Protein 8GXT (pdb70)

Sequence (61 aa):
DVLSGKYKGPCYFGIIPCFVRGCKPKLFDAHRKLCIKLCKQEGFKSGHCSNFFKFQCWCTRDVLSGKYKGPCYFGIIPCFVRGCKPKLFDAHRKLCIKLCKQEGFKSGHCSNFFKFQCWCTRDVLSGKYKGPCYFGIIPCFVRGCKPKLFDAHRKLCIKLCKQEGFKSGHCSNFFKFQCWCTRDVLSGKYKGPCYFGIIPCFVRGCKPKLFDAHRKLCIKLCKQEGFKSGHCSNFFKFQCWCTRDVLSGKYKGPCYFGIIPCFVRGCKPKLFDAHRKLCIKLCKQEGFKSGHCSNFFKFQCWCTRDVLSGKYKGPCYFGIIPCFVRGCKPKLFDAHRKLCIKLCKQEGFKSGHCSNFFKFQCWCTRDVLSGKYKGPCYFGIIPCFVRGCKPKLFDAHRKLCIKLCKQEGFKSGHCSNFFKFQCWCTRDVLSGKYKGPCYFGIIPCFVRGCKPKLFDAHRKLCIKLCKQEGFKSGHCSNFFKFQCWCTRDVLSGKYKGPCYFGIIPCFVRGCKPKLFDAHRKLCIKLCKQEGFKSGHCSNFFKFQCWCTRDVLSGKYKGPCYFGIIPCFVRGCKPKLFDAHRKLCIKLCKQEGFKSGHCSNFFKFQCWCTRDVLSGKYKGPCYFGIIPCFVRGCKPKLFDAHRKLCIKLCKQEGFKSGHCSNFFKFQCWCTRDVLSGKYKGPCYFGIIPCFVRGCKPKLFDAHRKLCIKLCKQEGFKSGHCSNFFKFQCWCTRDVLSGKYKGPCYFGIIPCFVRGCKPKLFDAHRKLCIKLCKQEGFKSGHCSNFFKFQCWCTRDVLSGKYKGPCYFGIIPCFVRGCKPKLFDAHRKLCIKLCKQEGFKSGHCSNFFKFQCWCTRDVLSGKYKGPCYFGIIPCFVRGCKPKLFDAHRKLCIKLCKQEGFKSGHCSNFFKFQCWCTRDVLSGKYKGPCYFGIIPCFVRGCKPKLFDAHRKLCIKLCKQEGFKSGHCSNFFKFQCWCTRDVLSGKYKGPCYFGIIPCFVRGCKPKLFDAHRKLCIKLCKQEGFKSGHCSNFFKFQCWCTRDVLSGKYKGPCYFGIIPCFVRGCKPKLFDAHRKLCIKLCKQEGFKSGHCSNFFKFQCWCTRDVLSGKYKGPCYFGIIPCFVRGCKPKLFDAHRKLCIKLCKQEGFKSGHCSNFFKFQCWCTRDVLSGKYKGPCYFGIIPCFVRGCKPKLFDAHRKLCIKLCKQEGFKSGHCSNFFKFQCWCTR

Solvent-accessible surface area: 4799 Å² total; per-residue (Å²): 118,84,103,9,17,143,180,31,28,99,21,160,162,0,95,50,115,81,128,40,209,25,28,187,100,128,104,22,112,50,6,146,99,19,2,42,75,41,0,81,136,103,43,23,164,64,11,71,37,72,31,170,161,175,36,55,0,51,0,47,203

Organism: Meloidogyne hapla (NCBI:txid6305)

Foldseek 3Di:
DDFAAPDDAAWDQFADCDDDPCNVVGGPGTCQVVRQVRRVPPPFHGWAADDPPPHRIDTHD

Radius of gyration: 11.2 Å; Cα contacts (8 Å, |Δi|>4): 125; chains: 1; bounding box: 28×25×21 Å

InterPro domains:
  IPR003614 Knottins-like [PF00304] (72-100)
  IPR003614 Knottins-like [cd00107] (71-99)
  IPR036574 Knottin, scorpion toxin-like superfamily [G3DSA:3.30.30.10] (70-100)
  IPR036574 Knottin, scorpion toxin-like superfamily [SSF57095] (73-99)

Nearest PDB structures (foldseek):
  8gxt-assembly1_A  TM=9.490E-01  e=3.221E-11  Meloidogyne hapla
  1i2u-assembly1_A  TM=6.482E-01  e=1.995E-01  Heliothis virescens
  1p00-assembly1_A  TM=5.958E-01  e=2.135E-01  Archaeoprepona demophon
  2asc-assembly1_A  TM=6.397E-01  e=4.823E-01  Leiurus quinquestriatus
  2atb-assembly2_B  TM=6.360E-01  e=7.758E-01  Leiurus quinquestriatus

Secondary structure (DSSP, 8-state):
-BS-SS-----SS---SSSSS-SSS-S-SSHHHHHHHHHHTTS--EEE----SSS--EEE-

Structure (mmCIF, N/CA/C/O backbone):
data_8GXT
#
_entry.id   8GXT
#
loop_
_atom_site.group_PDB
_atom_site.id
_atom_site.type_symbol
_atom_site.label_atom_id
_atom_site.label_alt_id
_atom_site.label_comp_id
_atom_site.label_asym_id
_atom_site.label_entity_id
_atom_site.label_seq_id
_atom_site.pdbx_PDB_ins_code
_atom_site.Cartn_x
_atom_site.Cartn_y
_atom_site.Cartn_z
_atom_site.occupancy
_atom_site.B_iso_or_equiv
_atom_site.auth_seq_id
_atom_site.auth_comp_id
_atom_site.auth_asym_id
_atom_site.auth_atom_id
_atom_site.pdbx_PDB_model_num
ATOM 1 N N . ASP A 1 1 ? 63.772 5.284 -4.014 1.00 0.00 1 ASP A N 1
ATOM 2 C CA . ASP A 1 1 ? 62.249 5.333 -3.788 1.00 0.00 1 ASP A CA 1
ATOM 3 C C . ASP A 1 1 ? 61.471 5.424 -5.165 1.00 0.00 1 ASP A C 1
ATOM 4 O O . ASP A 1 1 ? 61.794 6.287 -5.990 1.00 0.00 1 ASP A O 1
ATOM 15 N N . VAL A 1 2 ? 60.466 4.491 -5.418 1.00 0.00 2 VAL A N 1
ATOM 16 C CA . VAL A 1 2 ? 59.654 4.448 -6.767 1.00 0.00 2 VAL A CA 1
ATOM 17 C C . VAL A 1 2 ? 58.100 4.184 -6.538 1.00 0.00 2 VAL A C 1
ATOM 18 O O . VAL A 1 2 ? 57.654 3.929 -5.390 1.00 0.00 2 VAL A O 1
ATOM 31 N N . LEU A 1 3 ? 57.267 4.264 -7.671 1.00 0.00 3 LEU A N 1
ATOM 32 C CA . LEU A 1 3 ? 55.705 4.038 -7.605 1.00 0.00 3 LEU A CA 1
ATOM 33 C C . LEU A 1 3 ? 55.379 2.492 -7.325 1.00 0.00 3 LEU A C 1
ATOM 34 O O . LEU A 1 3 ? 55.149 1.698 -8.259 1.00 0.00 3 LEU A O 1
ATOM 50 N N . SER A 1 4 ? 55.407 2.056 -5.977 1.00 0.00 4 SER A N 1
ATOM 51 C CA . SER A 1 4 ? 55.138 0.569 -5.492 1.00 0.00 4 SER A CA 1
ATOM 52 C C . SER A 1 4 ? 55.955 -0.546 -6.321 1.00 0.00 4 SER A C 1
ATOM 53 O O . SER A 1 4 ? 56.826 -0.194 -7.133 1.00 0.00 4 SER A O 1
ATOM 61 N N . GLY A 1 5 ? 55.664 -1.892 -6.095 1.00 0.00 5 GLY A N 1
ATOM 62 C CA . GLY A 1 5 ? 56.363 -3.037 -6.853 1.00 0.00 5 GLY A CA 1
ATOM 63 C C . GLY A 1 5 ? 55.538 -3.421 -8.119 1.00 0.00 5 GLY A C 1
ATOM 64 O O . GLY A 1 5 ? 56.125 -3.610 -9.190 1.00 0.00 5 GLY A O 1
ATOM 68 N N . LYS A 1 6 ? 54.152 -3.545 -7.994 1.00 0.00 6 LYS A N 1
ATOM 69 C CA . LYS A 1 6 ? 53.229 -3.945 -9.175 1.00 0.00 6 LYS A CA 1
ATOM 70 C C . LYS A 1 6 ? 52.156 -2.803 -9.396 1.00 0.00 6 LYS A C 1
ATOM 71 O O . LYS A 1 6 ? 52.256 -2.077 -10.390 1.00 0.00 6 LYS A O 1
ATOM 90 N N . TYR A 1 7 ? 51.161 -2.586 -8.416 1.00 0.00 7 TYR A N 1
ATOM 91 C CA . TYR A 1 7 ? 50.111 -1.405 -8.507 1.00 0.00 7 TYR A CA 1
ATOM 92 C C . TYR A 1 7 ? 49.426 -1.111 -7.091 1.00 0.00 7 TYR A C 1
ATOM 93 O O . TYR A 1 7 ? 49.502 -1.939 -6.173 1.00 0.00 7 TYR A O 1
ATOM 111 N N . LYS A 1 8 ? 48.806 0.122 -6.929 1.00 0.00 8 LYS A N 1
ATOM 112 C CA . LYS A 1 8 ? 48.155 0.592 -5.573 1.00 0.00 8 LYS A CA 1
ATOM 113 C C . LYS A 1 8 ? 46.859 1.496 -5.804 1.00 0.00 8 LYS A C 1
ATOM 114 O O . LYS A 1 8 ? 46.380 1.611 -6.947 1.00 0.00 8 LYS A O 1
ATOM 133 N N . GLY A 1 9 ? 46.256 2.103 -4.683 1.00 0.00 9 GLY A N 1
ATOM 134 C CA . GLY A 1 9 ? 44.954 2.960 -4.787 1.00 0.00 9 GLY A CA 1
ATOM 135 C C . GLY A 1 9 ? 45.007 4.247 -3.852 1.00 0.00 9 GLY A C 1
ATOM 136 O O . GLY A 1 9 ? 46.103 4.641 -3.434 1.00 0.00 9 GLY A O 1
ATOM 140 N N . PRO A 1 10 ? 43.752 4.892 -3.559 1.00 0.00 10 PRO A N 1
ATOM 141 C CA . PRO A 1 10 ? 43.720 6.173 -2.669 1.00 0.00 10 PRO A CA 1
ATOM 142 C C . PRO A 1 10 ? 44.050 5.859 -1.133 1.00 0.00 10 PRO A C 1
ATOM 143 O O . PRO A 1 10 ? 44.006 4.690 -0.714 1.00 0.00 10 PRO A O 1
ATOM 154 N N . CYS A 1 11 ? 44.423 6.937 -0.306 1.00 0.00 11 CYS A N 1
ATOM 155 C CA . CYS A 1 11 ? 44.821 6.722 1.214 1.00 0.00 11 CYS A CA 1
ATOM 156 C C . CYS A 1 11 ? 43.543 6.400 2.099 1.00 0.00 11 CYS A C 1
ATOM 157 O O . CYS A 1 11 ? 43.439 5.297 2.629 1.00 0.00 11 CYS A O 1
ATOM 164 N N . TYR A 1 12 ? 42.534 7.389 2.233 1.00 0.00 12 TYR A N 1
ATOM 165 C CA . TYR A 1 12 ? 41.195 7.206 3.073 1.00 0.00 12 TYR A CA 1
ATOM 166 C C . TYR A 1 12 ? 41.508 6.643 4.582 1.00 0.00 12 TYR A C 1
ATOM 167 O O . TYR A 1 12 ? 42.469 7.122 5.195 1.00 0.00 12 TYR A O 1
ATOM 185 N N . PHE A 1 13 ? 40.723 5.635 5.143 1.00 0.00 13 PHE A N 1
ATOM 186 C CA . PHE A 1 13 ? 40.970 5.022 6.563 1.00 0.00 13 PHE A CA 1
ATOM 187 C C . PHE A 1 13 ? 40.495 3.461 6.604 1.00 0.00 13 PHE A C 1
ATOM 188 O O . PHE A 1 13 ? 40.038 2.963 7.655 1.00 0.00 13 PHE A O 1
ATOM 205 N N . GLY A 1 14 ? 40.617 2.700 5.428 1.00 0.00 14 GLY A N 1
ATOM 206 C CA . GLY A 1 14 ? 40.194 1.224 5.321 1.00 0.00 14 GLY A CA 1
ATOM 207 C C . GLY A 1 14 ? 38.892 1.111 4.453 1.00 0.00 14 GLY A C 1
ATOM 208 O O . GLY A 1 14 ? 37.930 1.835 4.711 1.00 0.00 14 GLY A O 1
ATOM 212 N N . ILE A 1 15 ? 38.865 0.160 3.427 1.00 0.00 15 ILE A N 1
ATOM 213 C CA . ILE A 1 15 ? 37.615 -0.063 2.481 1.00 0.00 15 ILE A CA 1
ATOM 214 C C . ILE A 1 15 ? 37.585 -1.527 1.810 1.00 0.00 15 ILE A C 1
ATOM 215 O O . ILE A 1 15 ? 36.501 -1.998 1.457 1.00 0.00 15 ILE A O 1
ATOM 231 N N . ILE A 1 16 ? 38.791 -2.188 1.549 1.00 0.00 16 ILE A N 1
ATOM 232 C CA . ILE A 1 16 ? 38.878 -3.589 0.772 1.00 0.00 16 ILE A CA 1
ATOM 233 C C . ILE A 1 16 ? 38.038 -4.770 1.478 1.00 0.00 16 ILE A C 1
ATOM 234 O O . ILE A 1 16 ? 37.980 -4.790 2.715 1.00 0.00 16 ILE A O 1
ATOM 250 N N . PRO A 1 17 ? 37.489 -5.791 0.619 1.00 0.00 17 PRO A N 1
ATOM 251 C CA . PRO A 1 17 ? 36.797 -7.008 1.230 1.00 0.00 17 PRO A CA 1
ATOM 252 C C . PRO A 1 17 ? 37.815 -8.249 1.240 1.00 0.00 17 PRO A C 1
ATOM 253 O O . PRO A 1 17 ? 38.051 -8.887 0.204 1.00 0.00 17 PRO A O 1
ATOM 264 N N . CYS A 1 18 ? 38.443 -8.563 2.459 1.00 0.00 18 CYS A N 1
ATOM 265 C CA . CYS A 1 18 ? 39.491 -9.732 2.680 1.00 0.00 18 CYS A CA 1
ATOM 266 C C . CYS A 1 18 ? 40.788 -9.601 1.759 1.00 0.00 18 CYS A C 1
ATOM 267 O O . CYS A 1 18 ? 40.682 -9.652 0.532 1.00 0.00 18 CYS A O 1
ATOM 274 N N . PHE A 1 19 ? 42.035 -9.509 2.399 1.00 0.00 19 PHE A N 1
ATOM 275 C CA . PHE A 1 19 ? 43.405 -9.456 1.592 1.00 0.00 19 PHE A CA 1
ATOM 276 C C . PHE A 1 19 ? 44.631 -9.824 2.526 1.00 0.00 19 PHE A C 1
ATOM 277 O O . PHE A 1 19 ? 45.509 -10.585 2.111 1.00 0.00 19 PHE A O 1
ATOM 294 N N . VAL A 1 20 ? 44.672 -9.259 3.796 1.00 0.00 20 VAL A N 1
ATOM 295 C CA . VAL A 1 20 ? 45.829 -9.524 4.834 1.00 0.00 20 VAL A CA 1
ATOM 296 C C . VAL A 1 20 ? 45.188 -9.905 6.272 1.00 0.00 20 VAL A C 1
ATOM 297 O O . VAL A 1 20 ? 44.068 -10.439 6.312 1.00 0.00 20 VAL A O 1
ATOM 310 N N . ARG A 1 21 ? 45.912 -9.655 7.458 1.00 0.00 21 ARG A N 1
ATOM 311 C CA . ARG A 1 21 ? 45.350 -10.022 8.918 1.00 0.00 21 ARG A CA 1
ATOM 312 C C . ARG A 1 21 ? 43.923 -9.350 9.205 1.00 0.00 21 ARG A C 1
ATOM 313 O O . ARG A 1 21 ? 43.121 -9.936 9.943 1.00 0.00 21 ARG A O 1
ATOM 334 N N . GLY A 1 22 ? 43.621 -8.125 8.600 1.00 0.00 22 GLY A N 1
ATOM 335 C CA . GLY A 1 22 ? 42.283 -7.391 8.805 1.00 0.00 22 GLY A CA 1
ATOM 336 C C . GLY A 1 22 ? 41.210 -7.838 7.747 1.00 0.00 22 GLY A C 1
ATOM 337 O O . GLY A 1 22 ? 40.550 -6.972 7.161 1.00 0.00 22 GLY A O 1
ATOM 341 N N . CYS A 1 23 ? 40.971 -9.205 7.567 1.00 0.00 23 CYS A N 1
ATOM 342 C CA . CYS A 1 23 ? 39.840 -9.747 6.615 1.00 0.00 23 CYS A CA 1
ATOM 343 C C . CYS A 1 23 ? 38.503 -9.836 7.467 1.00 0.00 23 CYS A C 1
ATOM 344 O O . CYS A 1 23 ? 37.486 -9.255 7.075 1.00 0.00 23 CYS A O 1
ATOM 351 N N . LYS A 1 24 ? 38.528 -10.601 8.635 1.00 0.00 24 LYS A N 1
ATOM 352 C CA . LYS A 1 24 ? 37.253 -10.797 9.565 1.00 0.00 24 LYS A CA 1
ATOM 353 C C . LYS A 1 24 ? 36.756 -9.414 10.200 1.00 0.00 24 LYS A C 1
ATOM 354 O O . LYS A 1 24 ? 35.554 -9.129 10.096 1.00 0.00 24 LYS A O 1
ATOM 373 N N . PRO A 1 25 ? 37.730 -8.572 10.821 1.00 0.00 25 PRO A N 1
ATOM 374 C CA . PRO A 1 25 ? 37.286 -7.201 11.410 1.00 0.00 25 PRO A CA 1
ATOM 375 C C . PRO A 1 25 ? 36.905 -6.117 10.279 1.00 0.00 25 PRO A C 1
ATOM 376 O O . PRO A 1 25 ? 36.224 -5.144 10.587 1.00 0.00 25 PRO A O 1
ATOM 387 N N . LYS A 1 26 ? 37.373 -6.302 8.950 1.00 0.00 26 LYS A N 1
ATOM 388 C CA . LYS A 1 26 ? 37.094 -5.314 7.729 1.00 0.00 26 LYS A CA 1
ATOM 389 C C . LYS A 1 26 ? 37.692 -3.870 7.976 1.00 0.00 26 LYS A C 1
ATOM 390 O O . LYS A 1 26 ? 37.893 -3.464 9.118 1.00 0.00 26 LYS A O 1
ATOM 409 N N . LEU A 1 27 ? 38.012 -3.086 6.838 1.00 0.00 27 LEU A N 1
ATOM 410 C CA . LEU A 1 27 ? 38.661 -1.646 6.879 1.00 0.00 27 LEU A CA 1
ATOM 411 C C . LEU A 1 27 ? 40.088 -1.683 7.616 1.00 0.00 27 LEU A C 1
ATOM 412 O O . LEU A 1 27 ? 40.148 -1.887 8.835 1.00 0.00 27 LEU A O 1
ATOM 428 N N . PHE A 1 28 ? 41.230 -1.499 6.839 1.00 0.00 28 PHE A N 1
ATOM 429 C CA . PHE A 1 28 ? 42.702 -1.547 7.452 1.00 0.00 28 PHE A CA 1
ATOM 430 C C . PHE A 1 28 ? 43.043 -0.351 8.451 1.00 0.00 28 PHE A C 1
ATOM 431 O O . PHE A 1 28 ? 44.123 -0.368 9.031 1.00 0.00 28 PHE A O 1
ATOM 448 N N . ASP A 1 29 ? 42.134 0.721 8.631 1.00 0.00 29 ASP A N 1
ATOM 449 C CA . ASP A 1 29 ? 42.360 2.001 9.586 1.00 0.00 29 ASP A CA 1
ATOM 450 C C . ASP A 1 29 ? 43.323 3.062 8.942 1.00 0.00 29 ASP A C 1
ATOM 451 O O . ASP A 1 29 ? 42.991 4.253 8.948 1.00 0.00 29 ASP A O 1
ATOM 460 N N . ALA A 1 30 ? 44.516 2.634 8.365 1.00 0.00 30 ALA A N 1
ATOM 461 C CA . ALA A 1 30 ? 45.514 3.605 7.655 1.00 0.00 30 ALA A CA 1
ATOM 462 C C . ALA A 1 30 ? 46.175 2.894 6.408 1.00 0.00 30 ALA A C 1
ATOM 463 O O . ALA A 1 30 ? 46.529 1.710 6.501 1.00 0.00 30 ALA A O 1
ATOM 470 N N . HIS A 1 31 ? 46.315 3.617 5.221 1.00 0.00 31 HIS A N 1
ATOM 471 C CA . HIS A 1 31 ? 46.932 2.963 3.897 1.00 0.00 31 HIS A CA 1
ATOM 472 C C . HIS A 1 31 ? 48.457 2.531 4.059 1.00 0.00 31 HIS A C 1
ATOM 473 O O . HIS A 1 31 ? 48.931 1.797 3.223 1.00 0.00 31 HIS A O 1
ATOM 487 N N . ARG A 1 32 ? 49.226 3.016 5.132 1.00 0.00 32 ARG A N 1
ATOM 488 C CA . ARG A 1 32 ? 50.770 2.623 5.325 1.00 0.00 32 ARG A CA 1
ATOM 489 C C . ARG A 1 32 ? 50.941 1.025 5.411 1.00 0.00 32 ARG A C 1
ATOM 490 O O . ARG A 1 32 ? 51.854 0.504 4.800 1.00 0.00 32 ARG A O 1
ATOM 511 N N . LYS A 1 33 ? 50.002 0.290 6.144 1.00 0.00 33 LYS A N 1
ATOM 512 C CA . LYS A 1 33 ? 50.035 -1.300 6.246 1.00 0.00 33 LYS A CA 1
ATOM 513 C C . LYS A 1 33 ? 49.612 -1.970 4.846 1.00 0.00 33 LYS A C 1
ATOM 514 O O . LYS A 1 33 ? 50.240 -2.945 4.432 1.00 0.00 33 LYS A O 1
ATOM 533 N N . LEU A 1 34 ? 48.553 -1.419 4.122 1.00 0.00 34 LEU A N 1
ATOM 534 C CA . LEU A 1 34 ? 48.112 -1.999 2.696 1.00 0.00 34 LEU A CA 1
ATOM 535 C C . LEU A 1 34 ? 49.217 -1.656 1.598 1.00 0.00 34 LEU A C 1
ATOM 536 O O . LEU A 1 34 ? 49.558 -2.517 0.770 1.00 0.00 34 LEU A O 1
ATOM 552 N N . CYS A 1 35 ? 49.820 -0.386 1.643 1.00 0.00 35 CYS A N 1
ATOM 553 C CA . CYS A 1 35 ? 50.945 0.092 0.633 1.00 0.00 35 CYS A CA 1
ATOM 554 C C . CYS A 1 35 ? 52.230 -0.826 0.790 1.00 0.00 35 CYS A C 1
ATOM 555 O O . CYS A 1 35 ? 52.678 -1.398 -0.205 1.00 0.00 35 CYS A O 1
ATOM 562 N N . ILE A 1 36 ? 52.739 -1.055 2.093 1.00 0.00 36 ILE A N 1
ATOM 563 C CA . ILE A 1 36 ? 53.975 -2.009 2.361 1.00 0.00 36 ILE A CA 1
ATOM 564 C C . ILE A 1 36 ? 53.694 -3.511 1.969 1.00 0.00 36 ILE A C 1
ATOM 565 O O . ILE A 1 36 ? 54.572 -4.138 1.391 1.00 0.00 36 ILE A O 1
ATOM 581 N N . LYS A 1 37 ? 52.465 -4.076 2.301 1.00 0.00 37 LYS A N 1
ATOM 582 C CA . LYS A 1 37 ? 52.137 -5.601 1.983 1.00 0.00 37 LYS A CA 1
ATOM 583 C C . LYS A 1 37 ? 52.092 -5.909 0.431 1.00 0.00 37 LYS A C 1
ATOM 584 O O . LYS A 1 37 ? 52.554 -6.978 0.017 1.00 0.00 37 LYS A O 1
ATOM 603 N N . LEU A 1 38 ? 51.533 -4.959 -0.424 1.00 0.00 38 LEU A N 1
ATOM 604 C CA . LEU A 1 38 ? 51.454 -5.180 -1.981 1.00 0.00 38 LEU A CA 1
ATOM 605 C C . LEU A 1 38 ? 52.884 -5.023 -2.653 1.00 0.00 38 LEU A C 1
ATOM 606 O O . LEU A 1 38 ? 53.254 -5.871 -3.475 1.00 0.00 38 LEU A O 1
ATOM 622 N N . CYS A 1 39 ? 53.710 -3.947 -2.270 1.00 0.00 39 CYS A N 1
ATOM 623 C CA . CYS A 1 39 ? 55.161 -3.762 -2.898 1.00 0.00 39 CYS A CA 1
ATOM 624 C C . CYS A 1 39 ? 56.218 -4.792 -2.331 1.00 0.00 39 CYS A C 1
ATOM 625 O O . CYS A 1 39 ? 57.069 -5.259 -3.094 1.00 0.00 39 CYS A O 1
ATOM 632 N N . LYS A 1 40 ? 56.160 -5.149 -0.969 1.00 0.00 40 LYS A N 1
ATOM 633 C CA . LYS A 1 40 ? 57.201 -6.180 -0.332 1.00 0.00 40 LYS A CA 1
ATOM 634 C C . LYS A 1 40 ? 57.143 -7.642 -1.001 1.00 0.00 40 LYS A C 1
ATOM 635 O O . LYS A 1 40 ? 58.138 -8.371 -0.951 1.00 0.00 40 LYS A O 1
ATOM 654 N N . GLN A 1 41 ? 55.966 -8.027 -1.672 1.00 0.00 41 GLN A N 1
ATOM 655 C CA . GLN A 1 41 ? 55.816 -9.415 -2.420 1.00 0.00 41 GLN A CA 1
ATOM 656 C C . GLN A 1 41 ? 56.818 -9.529 -3.653 1.00 0.00 41 GLN A C 1
ATOM 657 O O . GLN A 1 41 ? 57.386 -10.606 -3.869 1.00 0.00 41 GLN A O 1
ATOM 671 N N . GLU A 1 42 ? 57.036 -8.394 -4.450 1.00 0.00 42 GLU A N 1
ATOM 672 C CA . GLU A 1 42 ? 58.025 -8.417 -5.678 1.00 0.00 42 GLU A CA 1
ATOM 673 C C . GLU A 1 42 ? 59.532 -8.292 -5.179 1.00 0.00 42 GLU A C 1
ATOM 674 O O . GLU A 1 42 ? 60.364 -9.125 -5.567 1.00 0.00 42 GLU A O 1
ATOM 686 N N . GLY A 1 43 ? 59.868 -7.243 -4.316 1.00 0.00 43 GLY A N 1
ATOM 687 C CA . GLY A 1 43 ? 61.331 -7.061 -3.788 1.00 0.00 43 GLY A CA 1
ATOM 688 C C . GLY A 1 43 ? 61.555 -5.664 -3.092 1.00 0.00 43 GLY A C 1
ATOM 689 O O . GLY A 1 43 ? 62.472 -4.932 -3.477 1.00 0.00 43 GLY A O 1
ATOM 693 N N . PHE A 1 44 ? 60.719 -5.316 -2.042 1.00 0.00 44 PHE A N 1
ATOM 694 C CA . PHE A 1 44 ? 60.845 -3.973 -1.235 1.00 0.00 44 PHE A CA 1
ATOM 695 C C . PHE A 1 44 ? 60.815 -4.252 0.346 1.00 0.00 44 PHE A C 1
ATOM 696 O O . PHE A 1 44 ? 60.729 -5.415 0.781 1.00 0.00 44 PHE A O 1
ATOM 713 N N . LYS A 1 45 ? 60.855 -3.129 1.215 1.00 0.00 45 LYS A N 1
ATOM 714 C CA . LYS A 1 45 ? 60.787 -3.278 2.786 1.00 0.00 45 LYS A CA 1
ATOM 715 C C . LYS A 1 45 ? 60.287 -1.983 3.573 1.00 0.00 45 LYS A C 1
ATOM 716 O O . LYS A 1 45 ? 59.999 -2.109 4.771 1.00 0.00 45 LYS A O 1
ATOM 735 N N . SER A 1 46 ? 60.161 -0.744 2.917 1.00 0.00 46 SER A N 1
ATOM 736 C CA . SER A 1 46 ? 59.651 0.533 3.650 1.00 0.00 46 SER A CA 1
ATOM 737 C C . SER A 1 46 ? 58.560 1.294 2.762 1.00 0.00 46 SER A C 1
ATOM 738 O O . SER A 1 46 ? 58.897 1.939 1.765 1.00 0.00 46 SER A O 1
ATOM 746 N N . GLY A 1 47 ? 57.223 1.188 3.149 1.00 0.00 47 GLY A N 1
ATOM 747 C CA . GLY A 1 47 ? 56.040 1.860 2.386 1.00 0.00 47 GLY A CA 1
ATOM 748 C C . GLY A 1 47 ? 55.349 2.956 3.279 1.00 0.00 47 GLY A C 1
ATOM 749 O O . GLY A 1 47 ? 55.245 2.781 4.501 1.00 0.00 47 GLY A O 1
ATOM 753 N N . HIS A 1 48 ? 54.860 4.121 2.647 1.00 0.00 48 HIS A N 1
ATOM 754 C CA . HIS A 1 48 ? 54.157 5.293 3.439 1.00 0.00 48 HIS A CA 1
ATOM 755 C C . HIS A 1 48 ? 53.200 6.202 2.524 1.00 0.00 48 HIS A C 1
ATOM 756 O O . HIS A 1 48 ? 53.305 6.179 1.301 1.00 0.00 48 HIS A O 1
ATOM 770 N N . CYS A 1 49 ? 52.283 7.020 3.181 1.00 0.00 49 CYS A N 1
ATOM 771 C CA . CYS A 1 49 ? 51.281 7.996 2.457 1.00 0.00 49 CYS A CA 1
ATOM 772 C C . CYS A 1 49 ? 51.716 9.494 2.779 1.00 0.00 49 CYS A C 1
ATOM 773 O O . CYS A 1 49 ? 51.619 9.935 3.930 1.00 0.00 49 CYS A O 1
ATOM 780 N N . SER A 1 50 ? 52.169 10.289 1.710 1.00 0.00 50 SER A N 1
ATOM 781 C CA . SER A 1 50 ? 52.585 11.822 1.864 1.00 0.00 50 SER A CA 1
ATOM 782 C C . SER A 1 50 ? 52.921 12.515 0.439 1.00 0.00 50 SER A C 1
ATOM 783 O O . SER A 1 50 ? 53.796 13.418 0.369 1.00 0.00 50 SER A O 1
ATOM 791 N N . ASN A 1 51 ? 52.239 12.089 -0.714 1.00 0.00 51 ASN A N 1
ATOM 792 C CA . ASN A 1 51 ? 52.587 12.698 -2.151 1.00 0.00 51 ASN A CA 1
ATOM 793 C C . ASN A 1 51 ? 51.540 13.760 -2.625 1.00 0.00 51 ASN A C 1
ATOM 794 O O . ASN A 1 51 ? 51.926 14.749 -3.252 1.00 0.00 51 ASN A O 1
ATOM 805 N N . PHE A 1 52 ? 50.192 13.584 -2.294 1.00 0.00 52 PHE A N 1
ATOM 806 C CA . PHE A 1 52 ? 49.029 14.605 -2.667 1.00 0.00 52 PHE A CA 1
ATOM 807 C C . PHE A 1 52 ? 48.924 14.939 -4.246 1.00 0.00 52 PHE A C 1
ATOM 808 O O . PHE A 1 52 ? 48.242 15.923 -4.616 1.00 0.00 52 PHE A O 1
ATOM 825 N N . PHE A 1 53 ? 49.512 14.064 -5.187 1.00 0.00 53 PHE A N 1
ATOM 826 C CA . PHE A 1 53 ? 49.344 14.310 -6.734 1.00 0.00 53 PHE A CA 1
ATOM 827 C C . PHE A 1 53 ? 47.996 13.654 -7.203 1.00 0.00 53 PHE A C 1
ATOM 828 O O . PHE A 1 53 ? 47.080 14.372 -7.607 1.00 0.00 53 PHE A O 1
ATOM 845 N N . LYS A 1 54 ? 47.862 12.254 -7.112 1.00 0.00 54 LYS A N 1
ATOM 846 C CA . LYS A 1 54 ? 46.538 11.473 -7.509 1.00 0.00 54 LYS A CA 1
ATOM 847 C C . LYS A 1 54 ? 46.609 9.904 -7.115 1.00 0.00 54 LYS A C 1
ATOM 848 O O . LYS A 1 54 ? 45.972 9.054 -7.772 1.00 0.00 54 LYS A O 1
ATOM 867 N N . PHE A 1 55 ? 47.329 9.547 -5.963 1.00 0.00 55 PHE A N 1
ATOM 868 C CA . PHE A 1 55 ? 47.402 8.056 -5.421 1.00 0.00 55 PHE A CA 1
ATOM 869 C C . PHE A 1 55 ? 47.756 7.989 -3.885 1.00 0.00 55 PHE A C 1
ATOM 870 O O . PHE A 1 55 ? 47.191 7.166 -3.174 1.00 0.00 55 PHE A O 1
ATOM 887 N N . GLN A 1 56 ? 48.673 8.920 -3.345 1.00 0.00 56 GLN A N 1
ATOM 888 C CA . GLN A 1 56 ? 49.066 9.008 -1.823 1.00 0.00 56 GLN A CA 1
ATOM 889 C C . GLN A 1 56 ? 49.673 7.608 -1.250 1.00 0.00 56 GLN A C 1
ATOM 890 O O . GLN A 1 56 ? 49.386 7.202 -0.106 1.00 0.00 56 GLN A O 1
ATOM 904 N N . CYS A 1 57 ? 50.567 6.922 -2.068 1.00 0.00 57 CYS A N 1
ATOM 905 C CA . CYS A 1 57 ? 51.300 5.597 -1.638 1.00 0.00 57 CYS A CA 1
ATOM 906 C C . CYS A 1 57 ? 52.747 5.587 -2.283 1.00 0.00 57 CYS A C 1
ATOM 907 O O . CYS A 1 57 ? 52.868 5.772 -3.500 1.00 0.00 57 CYS A O 1
ATOM 914 N N . TRP A 1 58 ? 53.840 5.417 -1.442 1.00 0.00 58 TRP A N 1
ATOM 915 C CA . TRP A 1 58 ? 55.321 5.450 -1.961 1.00 0.00 58 TRP A CA 1
ATOM 916 C C . TRP A 1 58 ? 56.118 4.296 -1.278 1.00 0.00 58 TRP A C 1
ATOM 917 O O . TRP A 1 58 ? 56.068 4.192 -0.048 1.00 0.00 58 TRP A O 1
ATOM 938 N N . CYS A 1 59 ? 56.882 3.435 -2.073 1.00 0.00 59 CYS A N 1
ATOM 939 C CA . CYS A 1 59 ? 57.725 2.265 -1.444 1.00 0.00 59 CYS A CA 1
ATOM 940 C C . CYS A 1 59 ? 59.256 2.460 -1.782 1.00 0.00 59 CYS A C 1
ATOM 941 O O . CYS A 1 59 ? 59.595 2.897 -2.893 1.00 0.00 59 CYS A O 1
ATOM 948 N N . THR A 1 60 ? 60.179 2.164 -0.783 1.00 0.00 60 THR A N 1
ATOM 949 C CA . THR A 1 60 ? 61.709 2.359 -0.948 1.00 0.00 60 THR A CA 1
ATOM 950 C C . THR A 1 60 ? 62.461 1.029 -0.506 1.00 0.00 60 THR A C 1
ATOM 951 O O . THR A 1 60 ? 62.090 0.415 0.515 1.00 0.00 60 THR A O 1
ATOM 962 N N . ARG A 1 61 ? 63.577 0.631 -1.263 1.00 0.00 61 ARG A N 1
ATOM 963 C CA . ARG A 1 61 ? 64.458 -0.627 -0.877 1.00 0.00 61 ARG A CA 1
ATOM 964 C C . ARG A 1 61 ? 65.333 -0.291 0.386 1.00 0.00 61 ARG A C 1
ATOM 965 O O . ARG A 1 61 ? 65.361 -1.097 1.290 1.00 0.00 61 ARG A O 1
ATOM 987 N N . ASP A 1 1 ? 63.669 7.523 3.448 1.00 0.00 1 ASP A N 2
ATOM 988 C CA . ASP A 1 1 ? 62.158 7.310 3.237 1.00 0.00 1 ASP A CA 2
ATOM 989 C C . ASP A 1 1 ? 61.551 8.414 2.279 1.00 0.00 1 ASP A C 2
ATOM 990 O O . ASP A 1 1 ? 61.865 9.599 2.436 1.00 0.00 1 ASP A O 2
ATOM 1001 N N . VAL A 1 2 ? 60.711 7.993 1.255 1.00 0.00 2 VAL A N 2
ATOM 1002 C CA . VAL A 1 2 ? 60.080 8.963 0.201 1.00 0.00 2 VAL A CA 2
ATOM 1003 C C . VAL A 1 2 ? 58.509 8.638 0.053 1.00 0.00 2 VAL A C 2
ATOM 1004 O O . VAL A 1 2 ? 58.051 7.542 0.417 1.00 0.00 2 VAL A O 2
ATOM 1017 N N . LEU A 1 3 ? 57.711 9.596 -0.579 1.00 0.00 3 LEU A N 2
ATOM 1018 C CA . LEU A 1 3 ? 56.175 9.343 -0.872 1.00 0.00 3 LEU A CA 2
ATOM 1019 C C . LEU A 1 3 ? 55.980 8.246 -2.022 1.00 0.00 3 LEU A C 2
ATOM 1020 O O . LEU A 1 3 ? 56.972 7.826 -2.653 1.00 0.00 3 LEU A O 2
ATOM 1036 N N . SER A 1 4 ? 54.693 7.757 -2.269 1.00 0.00 4 SER A N 2
ATOM 1037 C CA . SER A 1 4 ? 54.432 6.634 -3.359 1.00 0.00 4 SER A CA 2
ATOM 1038 C C . SER A 1 4 ? 54.611 7.202 -4.817 1.00 0.00 4 SER A C 2
ATOM 1039 O O . SER A 1 4 ? 54.018 8.237 -5.149 1.00 0.00 4 SER A O 2
ATOM 1047 N N . GLY A 1 5 ? 55.418 6.480 -5.701 1.00 0.00 5 GLY A N 2
ATOM 1048 C CA . GLY A 1 5 ? 55.642 6.901 -7.173 1.00 0.00 5 GLY A CA 2
ATOM 1049 C C . GLY A 1 5 ? 54.381 6.593 -8.089 1.00 0.00 5 GLY A C 2
ATOM 1050 O O . GLY A 1 5 ? 54.242 7.216 -9.146 1.00 0.00 5 GLY A O 2
ATOM 1054 N N . LYS A 1 6 ? 53.464 5.616 -7.679 1.00 0.00 6 LYS A N 2
ATOM 1055 C CA . LYS A 1 6 ? 52.192 5.223 -8.515 1.00 0.00 6 LYS A CA 2
ATOM 1056 C C . LYS A 1 6 ? 50.844 5.677 -7.746 1.00 0.00 6 LYS A C 2
ATOM 1057 O O . LYS A 1 6 ? 49.775 5.062 -7.918 1.00 0.00 6 LYS A O 2
ATOM 1076 N N . TYR A 1 7 ? 50.904 6.795 -6.867 1.00 0.00 7 TYR A N 2
ATOM 1077 C CA . TYR A 1 7 ? 49.695 7.349 -6.011 1.00 0.00 7 TYR A CA 2
ATOM 1078 C C . TYR A 1 7 ? 49.155 6.272 -4.962 1.00 0.00 7 TYR A C 2
ATOM 1079 O O . TYR A 1 7 ? 49.526 5.087 -5.031 1.00 0.00 7 TYR A O 2
ATOM 1097 N N . LYS A 1 8 ? 48.336 6.729 -3.935 1.00 0.00 8 LYS A N 2
ATOM 1098 C CA . LYS A 1 8 ? 47.816 5.815 -2.779 1.00 0.00 8 LYS A CA 2
ATOM 1099 C C . LYS A 1 8 ? 46.313 6.152 -2.370 1.00 0.00 8 LYS A C 2
ATOM 1100 O O . LYS A 1 8 ? 45.702 7.085 -2.923 1.00 0.00 8 LYS A O 2
ATOM 1119 N N . GLY A 1 9 ? 45.727 5.365 -1.376 1.00 0.00 9 GLY A N 2
ATOM 1120 C CA . GLY A 1 9 ? 44.273 5.571 -0.871 1.00 0.00 9 GLY A CA 2
ATOM 1121 C C . GLY A 1 9 ? 44.240 5.952 0.676 1.00 0.00 9 GLY A C 2
ATOM 1122 O O . GLY A 1 9 ? 45.313 6.158 1.280 1.00 0.00 9 GLY A O 2
ATOM 1126 N N . PRO A 1 10 ? 42.948 6.022 1.297 1.00 0.00 10 PRO A N 2
ATOM 1127 C CA . PRO A 1 10 ? 42.837 6.362 2.807 1.00 0.00 10 PRO A CA 2
ATOM 1128 C C . PRO A 1 10 ? 43.279 5.129 3.730 1.00 0.00 10 PRO A C 2
ATOM 1129 O O . PRO A 1 10 ? 43.193 3.967 3.297 1.00 0.00 10 PRO A O 2
ATOM 1140 N N . CYS A 1 11 ? 43.720 5.412 5.021 1.00 0.00 11 CYS A N 2
ATOM 1141 C CA . CYS A 1 11 ? 44.148 4.288 6.029 1.00 0.00 11 CYS A CA 2
ATOM 1142 C C . CYS A 1 11 ? 42.912 4.011 6.988 1.00 0.00 11 CYS A C 2
ATOM 1143 O O . CYS A 1 11 ? 42.570 4.866 7.827 1.00 0.00 11 CYS A O 2
ATOM 1150 N N . TYR A 1 12 ? 42.196 2.813 6.810 1.00 0.00 12 TYR A N 2
ATOM 1151 C CA . TYR A 1 12 ? 40.943 2.448 7.646 1.00 0.00 12 TYR A CA 2
ATOM 1152 C C . TYR A 1 12 ? 41.051 0.931 8.190 1.00 0.00 12 TYR A C 2
ATOM 1153 O O . TYR A 1 12 ? 41.732 0.728 9.199 1.00 0.00 12 TYR A O 2
ATOM 1171 N N . PHE A 1 13 ? 40.366 -0.123 7.538 1.00 0.00 13 PHE A N 2
ATOM 1172 C CA . PHE A 1 13 ? 40.379 -1.607 8.053 1.00 0.00 13 PHE A CA 2
ATOM 1173 C C . PHE A 1 13 ? 40.111 -2.685 6.869 1.00 0.00 13 PHE A C 2
ATOM 1174 O O . PHE A 1 13 ? 39.750 -3.846 7.172 1.00 0.00 13 PHE A O 2
ATOM 1191 N N . GLY A 1 14 ? 40.315 -2.321 5.527 1.00 0.00 14 GLY A N 2
ATOM 1192 C CA . GLY A 1 14 ? 40.078 -3.323 4.356 1.00 0.00 14 GLY A CA 2
ATOM 1193 C C . GLY A 1 14 ? 39.424 -2.624 3.115 1.00 0.00 14 GLY A C 2
ATOM 1194 O O . GLY A 1 14 ? 40.127 -2.274 2.195 1.00 0.00 14 GLY A O 2
ATOM 1198 N N . ILE A 1 15 ? 38.050 -2.467 3.115 1.00 0.00 15 ILE A N 2
ATOM 1199 C CA . ILE A 1 15 ? 37.172 -1.783 1.996 1.00 0.00 15 ILE A CA 2
ATOM 1200 C C . ILE A 1 15 ? 37.263 -2.347 0.496 1.00 0.00 15 ILE A C 2
ATOM 1201 O O . ILE A 1 15 ? 36.203 -2.460 -0.143 1.00 0.00 15 ILE A O 2
ATOM 1217 N N . ILE A 1 16 ? 38.494 -2.631 -0.106 1.00 0.00 16 ILE A N 2
ATOM 1218 C CA . ILE A 1 16 ? 38.588 -3.105 -1.638 1.00 0.00 16 ILE A CA 2
ATOM 1219 C C . ILE A 1 16 ? 37.851 -4.522 -1.889 1.00 0.00 16 ILE A C 2
ATOM 1220 O O . ILE A 1 16 ? 37.952 -5.392 -1.014 1.00 0.00 16 ILE A O 2
ATOM 1236 N N . PRO A 1 17 ? 37.143 -4.702 -3.133 1.00 0.00 17 PRO A N 2
ATOM 1237 C CA . PRO A 1 17 ? 36.469 -6.061 -3.429 1.00 0.00 17 PRO A CA 2
ATOM 1238 C C . PRO A 1 17 ? 37.528 -7.111 -3.985 1.00 0.00 17 PRO A C 2
ATOM 1239 O O . PRO A 1 17 ? 37.554 -8.253 -3.512 1.00 0.00 17 PRO A O 2
ATOM 1250 N N . CYS A 1 18 ? 38.404 -6.696 -4.997 1.00 0.00 18 CYS A N 2
ATOM 1251 C CA . CYS A 1 18 ? 39.489 -7.643 -5.613 1.00 0.00 18 CYS A CA 2
ATOM 1252 C C . CYS A 1 18 ? 40.743 -6.788 -6.061 1.00 0.00 18 CYS A C 2
ATOM 1253 O O . CYS A 1 18 ? 40.572 -5.780 -6.755 1.00 0.00 18 CYS A O 2
ATOM 1260 N N . PHE A 1 19 ? 42.019 -7.222 -5.668 1.00 0.00 19 PHE A N 2
ATOM 1261 C CA . PHE A 1 19 ? 43.336 -6.438 -6.097 1.00 0.00 19 PHE A CA 2
ATOM 1262 C C . PHE A 1 19 ? 44.635 -7.309 -5.871 1.00 0.00 19 PHE A C 2
ATOM 1263 O O . PHE A 1 19 ? 45.529 -7.303 -6.722 1.00 0.00 19 PHE A O 2
ATOM 1280 N N . VAL A 1 20 ? 44.738 -8.032 -4.689 1.00 0.00 20 VAL A N 2
ATOM 1281 C CA . VAL A 1 20 ? 45.994 -8.910 -4.311 1.00 0.00 20 VAL A CA 2
ATOM 1282 C C . VAL A 1 20 ? 45.508 -10.359 -3.785 1.00 0.00 20 VAL A C 2
ATOM 1283 O O . VAL A 1 20 ? 44.428 -10.817 -4.191 1.00 0.00 20 VAL A O 2
ATOM 1296 N N . ARG A 1 21 ? 46.320 -11.096 -2.899 1.00 0.00 21 ARG A N 2
ATOM 1297 C CA . ARG A 1 21 ? 45.903 -12.547 -2.351 1.00 0.00 21 ARG A CA 2
ATOM 1298 C C . ARG A 1 21 ? 44.518 -12.527 -1.542 1.00 0.00 21 ARG A C 2
ATOM 1299 O O . ARG A 1 21 ? 43.901 -13.588 -1.385 1.00 0.00 21 ARG A O 2
ATOM 1320 N N . GLY A 1 22 ? 44.050 -11.310 -1.023 1.00 0.00 22 GLY A N 2
ATOM 1321 C CA . GLY A 1 22 ? 42.745 -11.179 -0.219 1.00 0.00 22 GLY A CA 2
ATOM 1322 C C . GLY A 1 22 ? 41.463 -10.914 -1.123 1.00 0.00 22 GLY A C 2
ATOM 1323 O O . GLY A 1 22 ? 40.444 -10.493 -0.578 1.00 0.00 22 GLY A O 2
ATOM 1327 N N . CYS A 1 23 ? 41.485 -11.197 -2.516 1.00 0.00 23 CYS A N 2
ATOM 1328 C CA . CYS A 1 23 ? 40.198 -10.997 -3.455 1.00 0.00 23 CYS A CA 2
ATOM 1329 C C . CYS A 1 23 ? 39.002 -11.943 -2.962 1.00 0.00 23 CYS A C 2
ATOM 1330 O O . CYS A 1 23 ? 37.865 -11.472 -2.832 1.00 0.00 23 CYS A O 2
ATOM 1337 N N . LYS A 1 24 ? 39.288 -13.281 -2.725 1.00 0.00 24 LYS A N 2
ATOM 1338 C CA . LYS A 1 24 ? 38.174 -14.314 -2.267 1.00 0.00 24 LYS A CA 2
ATOM 1339 C C . LYS A 1 24 ? 37.653 -14.016 -0.786 1.00 0.00 24 LYS A C 2
ATOM 1340 O O . LYS A 1 24 ? 36.429 -13.920 -0.611 1.00 0.00 24 LYS A O 2
ATOM 1359 N N . PRO A 1 25 ? 38.627 -13.845 0.249 1.00 0.00 25 PRO A N 2
ATOM 1360 C CA . PRO A 1 25 ? 38.152 -13.513 1.693 1.00 0.00 25 PRO A CA 2
ATOM 1361 C C . PRO A 1 25 ? 37.620 -11.997 1.853 1.00 0.00 25 PRO A C 2
ATOM 1362 O O . PRO A 1 25 ? 36.939 -11.700 2.831 1.00 0.00 25 PRO A O 2
ATOM 1373 N N . LYS A 1 26 ? 37.991 -11.024 0.888 1.00 0.00 26 LYS A N 2
ATOM 1374 C CA . LYS A 1 26 ? 37.590 -9.479 0.938 1.00 0.00 26 LYS A CA 2
ATOM 1375 C C . LYS A 1 26 ? 38.166 -8.755 2.224 1.00 0.00 26 LYS A C 2
ATOM 1376 O O . LYS A 1 26 ? 38.507 -9.409 3.212 1.00 0.00 26 LYS A O 2
ATOM 1395 N N . LEU A 1 27 ? 38.298 -7.347 2.184 1.00 0.00 27 LEU A N 2
ATOM 1396 C CA . LEU A 1 27 ? 38.887 -6.466 3.333 1.00 0.00 27 LEU A CA 2
ATOM 1397 C C . LEU A 1 27 ? 40.339 -6.971 3.837 1.00 0.00 27 LEU A C 2
ATOM 1398 O O . LEU A 1 27 ? 40.432 -7.958 4.582 1.00 0.00 27 LEU A O 2
ATOM 1414 N N . PHE A 1 28 ? 41.464 -6.247 3.424 1.00 0.00 28 PHE A N 2
ATOM 1415 C CA . PHE A 1 28 ? 42.951 -6.631 3.876 1.00 0.00 28 PHE A CA 2
ATOM 1416 C C . PHE A 1 28 ? 43.220 -6.489 5.442 1.00 0.00 28 PHE A C 2
ATOM 1417 O O . PHE A 1 28 ? 44.292 -6.888 5.887 1.00 0.00 28 PHE A O 2
ATOM 1434 N N . ASP A 1 29 ? 42.257 -5.875 6.288 1.00 0.00 29 ASP A N 2
ATOM 1435 C CA . ASP A 1 29 ? 42.403 -5.643 7.869 1.00 0.00 29 ASP A CA 2
ATOM 1436 C C . ASP A 1 29 ? 43.290 -4.379 8.202 1.00 0.00 29 ASP A C 2
ATOM 1437 O O . ASP A 1 29 ? 42.922 -3.616 9.099 1.00 0.00 29 ASP A O 2
ATOM 1446 N N . ALA A 1 30 ? 44.455 -4.149 7.472 1.00 0.00 30 ALA A N 2
ATOM 1447 C CA . ALA A 1 30 ? 45.356 -2.907 7.698 1.00 0.00 30 ALA A CA 2
ATOM 1448 C C . ALA A 1 30 ? 45.903 -2.367 6.318 1.00 0.00 30 ALA A C 2
ATOM 1449 O O . ALA A 1 30 ? 46.395 -3.160 5.507 1.00 0.00 30 ALA A O 2
ATOM 1456 N N . HIS A 1 31 ? 45.831 -0.993 6.062 1.00 0.00 31 HIS A N 2
ATOM 1457 C CA . HIS A 1 31 ? 46.386 -0.336 4.704 1.00 0.00 31 HIS A CA 2
ATOM 1458 C C . HIS A 1 31 ? 47.976 -0.556 4.531 1.00 0.00 31 HIS A C 2
ATOM 1459 O O . HIS A 1 31 ? 48.471 -0.485 3.405 1.00 0.00 31 HIS A O 2
ATOM 1473 N N . ARG A 1 32 ? 48.754 -0.880 5.663 1.00 0.00 32 ARG A N 2
ATOM 1474 C CA . ARG A 1 32 ? 50.322 -1.187 5.587 1.00 0.00 32 ARG A CA 2
ATOM 1475 C C . ARG A 1 32 ? 50.606 -2.406 4.568 1.00 0.00 32 ARG A C 2
ATOM 1476 O O . ARG A 1 32 ? 51.586 -2.352 3.825 1.00 0.00 32 ARG A O 2
ATOM 1497 N N . LYS A 1 33 ? 49.689 -3.483 4.521 1.00 0.00 33 LYS A N 2
ATOM 1498 C CA . LYS A 1 33 ? 49.854 -4.711 3.495 1.00 0.00 33 LYS A CA 2
ATOM 1499 C C . LYS A 1 33 ? 49.729 -4.203 2.001 1.00 0.00 33 LYS A C 2
ATOM 1500 O O . LYS A 1 33 ? 50.574 -4.538 1.177 1.00 0.00 33 LYS A O 2
ATOM 1519 N N . LEU A 1 34 ? 48.689 -3.316 1.692 1.00 0.00 34 LEU A N 2
ATOM 1520 C CA . LEU A 1 34 ? 48.508 -2.689 0.252 1.00 0.00 34 LEU A CA 2
ATOM 1521 C C . LEU A 1 34 ? 49.656 -1.634 -0.062 1.00 0.00 34 LEU A C 2
ATOM 1522 O O . LEU A 1 34 ? 50.101 -1.552 -1.212 1.00 0.00 34 LEU A O 2
ATOM 1538 N N . CYS A 1 35 ? 50.086 -0.782 0.967 1.00 0.00 35 CYS A N 2
ATOM 1539 C CA . CYS A 1 35 ? 51.175 0.355 0.727 1.00 0.00 35 CYS A CA 2
ATOM 1540 C C . CYS A 1 35 ? 52.585 -0.288 0.350 1.00 0.00 35 CYS A C 2
ATOM 1541 O O . CYS A 1 35 ? 53.205 0.143 -0.614 1.00 0.00 35 CYS A O 2
ATOM 1548 N N . ILE A 1 36 ? 53.039 -1.375 1.104 1.00 0.00 36 ILE A N 2
ATOM 1549 C CA . ILE A 1 36 ? 54.400 -2.114 0.780 1.00 0.00 36 ILE A CA 2
ATOM 1550 C C . ILE A 1 36 ? 54.281 -3.017 -0.528 1.00 0.00 36 ILE A C 2
ATOM 1551 O O . ILE A 1 36 ? 55.226 -3.062 -1.305 1.00 0.00 36 ILE A O 2
ATOM 1567 N N . LYS A 1 37 ? 53.098 -3.739 -0.748 1.00 0.00 37 LYS A N 2
ATOM 1568 C CA . LYS A 1 37 ? 52.905 -4.694 -2.019 1.00 0.00 37 LYS A CA 2
ATOM 1569 C C . LYS A 1 37 ? 52.816 -3.857 -3.371 1.00 0.00 37 LYS A C 2
ATOM 1570 O O . LYS A 1 37 ? 53.378 -4.278 -4.384 1.00 0.00 37 LYS A O 2
ATOM 1589 N N . LEU A 1 38 ? 52.136 -2.637 -3.361 1.00 0.00 38 LEU A N 2
ATOM 1590 C CA . LEU A 1 38 ? 52.061 -1.712 -4.638 1.00 0.00 38 LEU A CA 2
ATOM 1591 C C . LEU A 1 38 ? 53.430 -0.937 -4.842 1.00 0.00 38 LEU A C 2
ATOM 1592 O O . LEU A 1 38 ? 53.929 -0.884 -5.971 1.00 0.00 38 LEU A O 2
ATOM 1608 N N . CYS A 1 39 ? 54.066 -0.371 -3.718 1.00 0.00 39 CYS A N 2
ATOM 1609 C CA . CYS A 1 39 ? 55.461 0.388 -3.831 1.00 0.00 39 CYS A CA 2
ATOM 1610 C C . CYS A 1 39 ? 56.647 -0.589 -4.205 1.00 0.00 39 CYS A C 2
ATOM 1611 O O . CYS A 1 39 ? 57.515 -0.194 -4.991 1.00 0.00 39 CYS A O 2
ATOM 1618 N N . LYS A 1 40 ? 56.703 -1.875 -3.620 1.00 0.00 40 LYS A N 2
ATOM 1619 C CA . LYS A 1 40 ? 57.908 -2.876 -3.942 1.00 0.00 40 LYS A CA 2
ATOM 1620 C C . LYS A 1 40 ? 58.022 -3.254 -5.490 1.00 0.00 40 LYS A C 2
ATOM 1621 O O . LYS A 1 40 ? 59.132 -3.518 -5.966 1.00 0.00 40 LYS A O 2
ATOM 1640 N N . GLN A 1 41 ? 56.860 -3.200 -6.282 1.00 0.00 41 GLN A N 2
ATOM 1641 C CA . GLN A 1 41 ? 56.892 -3.467 -7.840 1.00 0.00 41 GLN A CA 2
ATOM 1642 C C . GLN A 1 41 ? 57.631 -2.250 -8.596 1.00 0.00 41 GLN A C 2
ATOM 1643 O O . GLN A 1 41 ? 58.397 -2.496 -9.533 1.00 0.00 41 GLN A O 2
ATOM 1657 N N . GLU A 1 42 ? 57.396 -0.937 -8.142 1.00 0.00 42 GLU A N 2
ATOM 1658 C CA . GLU A 1 42 ? 58.096 0.321 -8.795 1.00 0.00 42 GLU A CA 2
ATOM 1659 C C . GLU A 1 42 ? 59.612 0.405 -8.340 1.00 0.00 42 GLU A C 2
ATOM 1660 O O . GLU A 1 42 ? 60.496 0.520 -9.199 1.00 0.00 42 GLU A O 2
ATOM 1672 N N . GLY A 1 43 ? 59.895 0.330 -6.972 1.00 0.00 43 GLY A N 2
ATOM 1673 C CA . GLY A 1 43 ? 61.361 0.387 -6.430 1.00 0.00 43 GLY A CA 2
ATOM 1674 C C . GLY A 1 43 ? 61.419 0.745 -4.895 1.00 0.00 43 GLY A C 2
ATOM 1675 O O . GLY A 1 43 ? 62.021 1.757 -4.532 1.00 0.00 43 GLY A O 2
ATOM 1679 N N . PHE A 1 44 ? 60.793 -0.108 -3.998 1.00 0.00 44 PHE A N 2
ATOM 1680 C CA . PHE A 1 44 ? 60.801 0.128 -2.430 1.00 0.00 44 PHE A CA 2
ATOM 1681 C C . PHE A 1 44 ? 60.857 -1.253 -1.630 1.00 0.00 44 PHE A C 2
ATOM 1682 O O . PHE A 1 44 ? 60.870 -2.336 -2.242 1.00 0.00 44 PHE A O 2
ATOM 1699 N N . LYS A 1 45 ? 60.935 -1.193 -0.230 1.00 0.00 45 LYS A N 2
ATOM 1700 C CA . LYS A 1 45 ? 61.037 -2.478 0.669 1.00 0.00 45 LYS A CA 2
ATOM 1701 C C . LYS A 1 45 ? 60.054 -2.404 1.894 1.00 0.00 45 LYS A C 2
ATOM 1702 O O . LYS A 1 45 ? 59.451 -3.427 2.239 1.00 0.00 45 LYS A O 2
ATOM 1721 N N . SER A 1 46 ? 59.918 -1.188 2.585 1.00 0.00 46 SER A N 2
ATOM 1722 C CA . SER A 1 46 ? 59.011 -1.027 3.824 1.00 0.00 46 SER A CA 2
ATOM 1723 C C . SER A 1 46 ? 57.982 0.153 3.583 1.00 0.00 46 SER A C 2
ATOM 1724 O O . SER A 1 46 ? 58.381 1.313 3.414 1.00 0.00 46 SER A O 2
ATOM 1732 N N . GLY A 1 47 ? 56.637 -0.177 3.569 1.00 0.00 47 GLY A N 2
ATOM 1733 C CA . GLY A 1 47 ? 55.493 0.838 3.357 1.00 0.00 47 GLY A CA 2
ATOM 1734 C C . GLY A 1 47 ? 54.556 0.831 4.611 1.00 0.00 47 GLY A C 2
ATOM 1735 O O . GLY A 1 47 ? 54.178 -0.246 5.080 1.00 0.00 47 GLY A O 2
ATOM 1739 N N . HIS A 1 48 ? 54.173 2.063 5.166 1.00 0.00 48 HIS A N 2
ATOM 1740 C CA . HIS A 1 48 ? 53.241 2.179 6.440 1.00 0.00 48 HIS A CA 2
ATOM 1741 C C . HIS A 1 48 ? 52.485 3.587 6.537 1.00 0.00 48 HIS A C 2
ATOM 1742 O O . HIS A 1 48 ? 52.810 4.517 5.791 1.00 0.00 48 HIS A O 2
ATOM 1756 N N . CYS A 1 49 ? 51.477 3.716 7.494 1.00 0.00 49 CYS A N 2
ATOM 1757 C CA . CYS A 1 49 ? 50.669 5.062 7.695 1.00 0.00 49 CYS A CA 2
ATOM 1758 C C . CYS A 1 49 ? 51.385 5.876 8.836 1.00 0.00 49 CYS A C 2
ATOM 1759 O O . CYS A 1 49 ? 51.556 5.342 9.949 1.00 0.00 49 CYS A O 2
ATOM 1766 N N . SER A 1 50 ? 51.866 7.178 8.561 1.00 0.00 50 SER A N 2
ATOM 1767 C CA . SER A 1 50 ? 52.623 8.036 9.657 1.00 0.00 50 SER A CA 2
ATOM 1768 C C . SER A 1 50 ? 52.710 9.606 9.312 1.00 0.00 50 SER A C 2
ATOM 1769 O O . SER A 1 50 ? 53.579 10.311 9.887 1.00 0.00 50 SER A O 2
ATOM 1777 N N . ASN A 1 51 ? 51.808 10.178 8.405 1.00 0.00 51 ASN A N 2
ATOM 1778 C CA . ASN A 1 51 ? 51.878 11.718 8.031 1.00 0.00 51 ASN A CA 2
ATOM 1779 C C . ASN A 1 51 ? 50.646 12.515 8.567 1.00 0.00 51 ASN A C 2
ATOM 1780 O O . ASN A 1 51 ? 50.799 13.686 8.921 1.00 0.00 51 ASN A O 2
ATOM 1791 N N . PHE A 1 52 ? 49.377 11.903 8.588 1.00 0.00 52 PHE A N 2
ATOM 1792 C CA . PHE A 1 52 ? 48.040 12.648 9.057 1.00 0.00 52 PHE A CA 2
ATOM 1793 C C . PHE A 1 52 ? 47.802 14.054 8.267 1.00 0.00 52 PHE A C 2
ATOM 1794 O O . PHE A 1 52 ? 47.073 14.938 8.767 1.00 0.00 52 PHE A O 2
ATOM 1811 N N . PHE A 1 53 ? 48.379 14.208 6.989 1.00 0.00 53 PHE A N 2
ATOM 1812 C CA . PHE A 1 53 ? 48.167 15.496 6.126 1.00 0.00 53 PHE A CA 2
ATOM 1813 C C . PHE A 1 53 ? 46.831 15.317 5.307 1.00 0.00 53 PHE A C 2
ATOM 1814 O O . PHE A 1 53 ? 45.852 16.011 5.581 1.00 0.00 53 PHE A O 2
ATOM 1831 N N . LYS A 1 54 ? 46.776 14.301 4.336 1.00 0.00 54 LYS A N 2
ATOM 1832 C CA . LYS A 1 54 ? 45.470 13.936 3.504 1.00 0.00 54 LYS A CA 2
ATOM 1833 C C . LYS A 1 54 ? 45.700 12.635 2.571 1.00 0.00 54 LYS A C 2
ATOM 1834 O O . LYS A 1 54 ? 45.127 12.528 1.467 1.00 0.00 54 LYS A O 2
ATOM 1853 N N . PHE A 1 55 ? 46.507 11.602 3.086 1.00 0.00 55 PHE A N 2
ATOM 1854 C CA . PHE A 1 55 ? 46.765 10.245 2.315 1.00 0.00 55 PHE A CA 2
ATOM 1855 C C . PHE A 1 55 ? 47.202 9.071 3.280 1.00 0.00 55 PHE A C 2
ATOM 1856 O O . PHE A 1 55 ? 46.773 7.934 3.079 1.00 0.00 55 PHE A O 2
ATOM 1873 N N . GLN A 1 56 ? 48.069 9.354 4.359 1.00 0.00 56 GLN A N 2
ATOM 1874 C CA . GLN A 1 56 ? 48.580 8.284 5.407 1.00 0.00 56 GLN A CA 2
ATOM 1875 C C . GLN A 1 56 ? 49.324 7.032 4.696 1.00 0.00 56 GLN A C 2
ATOM 1876 O O . GLN A 1 56 ? 48.917 5.873 4.855 1.00 0.00 56 GLN A O 2
ATOM 1890 N N . CYS A 1 57 ? 50.425 7.301 3.878 1.00 0.00 57 CYS A N 2
ATOM 1891 C CA . CYS A 1 57 ? 51.226 6.144 3.146 1.00 0.00 57 CYS A CA 2
ATOM 1892 C C . CYS A 1 57 ? 52.709 6.632 2.809 1.00 0.00 57 CYS A C 2
ATOM 1893 O O . CYS A 1 57 ? 52.894 7.471 1.908 1.00 0.00 57 CYS A O 2
ATOM 1900 N N . TRP A 1 58 ? 53.764 6.098 3.551 1.00 0.00 58 TRP A N 2
ATOM 1901 C CA . TRP A 1 58 ? 55.255 6.494 3.315 1.00 0.00 58 TRP A CA 2
ATOM 1902 C C . TRP A 1 58 ? 56.049 5.182 2.961 1.00 0.00 58 TRP A C 2
ATOM 1903 O O . TRP A 1 58 ? 56.004 4.229 3.733 1.00 0.00 58 TRP A O 2
ATOM 1924 N N . CYS A 1 59 ? 56.734 5.134 1.750 1.00 0.00 59 CYS A N 2
ATOM 1925 C CA . CYS A 1 59 ? 57.499 3.843 1.241 1.00 0.00 59 CYS A CA 2
ATOM 1926 C C . CYS A 1 59 ? 59.052 4.122 1.256 1.00 0.00 59 CYS A C 2
ATOM 1927 O O . CYS A 1 59 ? 59.478 5.223 0.889 1.00 0.00 59 CYS A O 2
ATOM 1934 N N . THR A 1 60 ? 59.911 3.133 1.771 1.00 0.00 60 THR A N 2
ATOM 1935 C CA . THR A 1 60 ? 61.453 3.368 1.943 1.00 0.00 60 THR A CA 2
ATOM 1936 C C . THR A 1 60 ? 62.276 2.225 1.206 1.00 0.00 60 THR A C 2
ATOM 1937 O O . THR A 1 60 ? 61.936 1.046 1.330 1.00 0.00 60 THR A O 2
ATOM 1948 N N . ARG A 1 61 ? 63.416 2.614 0.498 1.00 0.00 61 ARG A N 2
ATOM 1949 C CA . ARG A 1 61 ? 64.371 1.571 -0.207 1.00 0.00 61 ARG A CA 2
ATOM 1950 C C . ARG A 1 61 ? 65.354 0.901 0.859 1.00 0.00 61 ARG A C 2
ATOM 1951 O O . ARG A 1 61 ? 66.272 0.196 0.439 1.00 0.00 61 ARG A O 2
ATOM 1973 N N . ASP A 1 1 ? 65.265 4.798 0.426 1.00 0.00 1 ASP A N 3
ATOM 1974 C CA . ASP A 1 1 ? 63.733 4.827 0.299 1.00 0.00 1 ASP A CA 3
ATOM 1975 C C . ASP A 1 1 ? 63.280 5.397 -1.111 1.00 0.00 1 ASP A C 3
ATOM 1976 O O . ASP A 1 1 ? 63.782 6.441 -1.540 1.00 0.00 1 ASP A O 3
ATOM 1987 N N . VAL A 1 2 ? 62.342 4.671 -1.828 1.00 0.00 2 VAL A N 3
ATOM 1988 C CA . VAL A 1 2 ? 61.818 5.081 -3.244 1.00 0.00 2 VAL A CA 3
ATOM 1989 C C . VAL A 1 2 ? 60.215 5.081 -3.211 1.00 0.00 2 VAL A C 3
ATOM 1990 O O . VAL A 1 2 ? 59.606 4.283 -2.479 1.00 0.00 2 VAL A O 3
ATOM 2003 N N . LEU A 1 3 ? 59.539 5.966 -4.057 1.00 0.00 3 LEU A N 3
ATOM 2004 C CA . LEU A 1 3 ? 57.949 6.017 -4.110 1.00 0.00 3 LEU A CA 3
ATOM 2005 C C . LEU A 1 3 ? 57.330 4.681 -4.725 1.00 0.00 3 LEU A C 3
ATOM 2006 O O . LEU A 1 3 ? 58.084 3.814 -5.208 1.00 0.00 3 LEU A O 3
ATOM 2022 N N . SER A 1 4 ? 55.946 4.496 -4.650 1.00 0.00 4 SER A N 3
ATOM 2023 C CA . SER A 1 4 ? 55.264 3.168 -5.165 1.00 0.00 4 SER A CA 3
ATOM 2024 C C . SER A 1 4 ? 55.217 3.132 -6.745 1.00 0.00 4 SER A C 3
ATOM 2025 O O . SER A 1 4 ? 54.647 4.036 -7.370 1.00 0.00 4 SER A O 3
ATOM 2033 N N . GLY A 1 5 ? 55.814 2.035 -7.384 1.00 0.00 5 GLY A N 3
ATOM 2034 C CA . GLY A 1 5 ? 55.815 1.832 -8.915 1.00 0.00 5 GLY A CA 3
ATOM 2035 C C . GLY A 1 5 ? 54.371 1.480 -9.458 1.00 0.00 5 GLY A C 3
ATOM 2036 O O . GLY A 1 5 ? 53.991 1.960 -10.531 1.00 0.00 5 GLY A O 3
ATOM 2040 N N . LYS A 1 6 ? 53.568 0.630 -8.689 1.00 0.00 6 LYS A N 3
ATOM 2041 C CA . LYS A 1 6 ? 52.110 0.215 -9.128 1.00 0.00 6 LYS A CA 3
ATOM 2042 C C . LYS A 1 6 ? 51.095 1.372 -8.770 1.00 0.00 6 LYS A C 3
ATOM 2043 O O . LYS A 1 6 ? 51.337 2.131 -7.808 1.00 0.00 6 LYS A O 3
ATOM 2062 N N . TYR A 1 7 ? 49.926 1.506 -9.539 1.00 0.00 7 TYR A N 3
ATOM 2063 C CA . TYR A 1 7 ? 48.867 2.642 -9.235 1.00 0.00 7 TYR A CA 3
ATOM 2064 C C . TYR A 1 7 ? 48.020 2.254 -7.945 1.00 0.00 7 TYR A C 3
ATOM 2065 O O . TYR A 1 7 ? 47.626 1.094 -7.794 1.00 0.00 7 TYR A O 3
ATOM 2083 N N . LYS A 1 8 ? 47.846 3.232 -6.976 1.00 0.00 8 LYS A N 3
ATOM 2084 C CA . LYS A 1 8 ? 47.150 2.979 -5.590 1.00 0.00 8 LYS A CA 3
ATOM 2085 C C . LYS A 1 8 ? 46.097 4.128 -5.240 1.00 0.00 8 LYS A C 3
ATOM 2086 O O . LYS A 1 8 ? 45.775 4.963 -6.106 1.00 0.00 8 LYS A O 3
ATOM 2105 N N . GLY A 1 9 ? 45.534 4.147 -3.952 1.00 0.00 9 GLY A N 3
ATOM 2106 C CA . GLY A 1 9 ? 44.481 5.199 -3.501 1.00 0.00 9 GLY A CA 3
ATOM 2107 C C . GLY A 1 9 ? 45.054 6.173 -2.375 1.00 0.00 9 GLY A C 3
ATOM 2108 O O . GLY A 1 9 ? 46.216 6.009 -1.955 1.00 0.00 9 GLY A O 3
ATOM 2112 N N . PRO A 1 10 ? 44.161 7.185 -1.885 1.00 0.00 10 PRO A N 3
ATOM 2113 C CA . PRO A 1 10 ? 44.626 8.153 -0.763 1.00 0.00 10 PRO A CA 3
ATOM 2114 C C . PRO A 1 10 ? 44.668 7.431 0.670 1.00 0.00 10 PRO A C 3
ATOM 2115 O O . PRO A 1 10 ? 44.044 6.370 0.851 1.00 0.00 10 PRO A O 3
ATOM 2126 N N . CYS A 1 11 ? 45.405 8.046 1.689 1.00 0.00 11 CYS A N 3
ATOM 2127 C CA . CYS A 1 11 ? 45.501 7.430 3.135 1.00 0.00 11 CYS A CA 3
ATOM 2128 C C . CYS A 1 11 ? 44.249 7.926 3.969 1.00 0.00 11 CYS A C 3
ATOM 2129 O O . CYS A 1 11 ? 44.149 9.122 4.293 1.00 0.00 11 CYS A O 3
ATOM 2136 N N . TYR A 1 12 ? 43.249 6.985 4.263 1.00 0.00 12 TYR A N 3
ATOM 2137 C CA . TYR A 1 12 ? 41.945 7.337 5.022 1.00 0.00 12 TYR A CA 3
ATOM 2138 C C . TYR A 1 12 ? 41.845 6.438 6.354 1.00 0.00 12 TYR A C 3
ATOM 2139 O O . TYR A 1 12 ? 42.487 6.792 7.345 1.00 0.00 12 TYR A O 3
ATOM 2157 N N . PHE A 1 13 ? 41.047 5.265 6.384 1.00 0.00 13 PHE A N 3
ATOM 2158 C CA . PHE A 1 13 ? 40.905 4.326 7.664 1.00 0.00 13 PHE A CA 3
ATOM 2159 C C . PHE A 1 13 ? 40.084 2.964 7.300 1.00 0.00 13 PHE A C 3
ATOM 2160 O O . PHE A 1 13 ? 39.307 2.443 8.133 1.00 0.00 13 PHE A O 3
ATOM 2177 N N . GLY A 1 14 ? 40.255 2.411 6.027 1.00 0.00 14 GLY A N 3
ATOM 2178 C CA . GLY A 1 14 ? 39.490 1.164 5.542 1.00 0.00 14 GLY A CA 3
ATOM 2179 C C . GLY A 1 14 ? 38.289 1.632 4.654 1.00 0.00 14 GLY A C 3
ATOM 2180 O O . GLY A 1 14 ? 37.566 2.567 5.040 1.00 0.00 14 GLY A O 3
ATOM 2184 N N . ILE A 1 15 ? 38.078 0.988 3.437 1.00 0.00 15 ILE A N 3
ATOM 2185 C CA . ILE A 1 15 ? 36.915 1.411 2.448 1.00 0.00 15 ILE A CA 3
ATOM 2186 C C . ILE A 1 15 ? 36.572 0.260 1.395 1.00 0.00 15 ILE A C 3
ATOM 2187 O O . ILE A 1 15 ? 35.400 0.101 1.045 1.00 0.00 15 ILE A O 3
ATOM 2203 N N . ILE A 1 16 ? 37.616 -0.482 0.835 1.00 0.00 16 ILE A N 3
ATOM 2204 C CA . ILE A 1 16 ? 37.379 -1.587 -0.305 1.00 0.00 16 ILE A CA 3
ATOM 2205 C C . ILE A 1 16 ? 36.416 -2.788 0.190 1.00 0.00 16 ILE A C 3
ATOM 2206 O O . ILE A 1 16 ? 36.430 -3.087 1.392 1.00 0.00 16 ILE A O 3
ATOM 2222 N N . PRO A 1 17 ? 35.668 -3.493 -0.810 1.00 0.00 17 PRO A N 3
ATOM 2223 C CA . PRO A 1 17 ? 34.818 -4.720 -0.401 1.00 0.00 17 PRO A CA 3
ATOM 2224 C C . PRO A 1 17 ? 35.738 -6.020 -0.214 1.00 0.00 17 PRO A C 3
ATOM 2225 O O . PRO A 1 17 ? 35.559 -6.757 0.761 1.00 0.00 17 PRO A O 3
ATOM 2236 N N . CYS A 1 18 ? 36.731 -6.273 -1.175 1.00 0.00 18 CYS A N 3
ATOM 2237 C CA . CYS A 1 18 ? 37.698 -7.508 -1.098 1.00 0.00 18 CYS A CA 3
ATOM 2238 C C . CYS A 1 18 ? 39.072 -7.171 -1.817 1.00 0.00 18 CYS A C 3
ATOM 2239 O O . CYS A 1 18 ? 39.057 -6.591 -2.911 1.00 0.00 18 CYS A O 3
ATOM 2246 N N . PHE A 1 19 ? 40.260 -7.611 -1.212 1.00 0.00 19 PHE A N 3
ATOM 2247 C CA . PHE A 1 19 ? 41.663 -7.398 -1.898 1.00 0.00 19 PHE A CA 3
ATOM 2248 C C . PHE A 1 19 ? 42.698 -8.506 -1.433 1.00 0.00 19 PHE A C 3
ATOM 2249 O O . PHE A 1 19 ? 43.206 -9.250 -2.278 1.00 0.00 19 PHE A O 3
ATOM 2266 N N . VAL A 1 20 ? 43.011 -8.602 -0.066 1.00 0.00 20 VAL A N 3
ATOM 2267 C CA . VAL A 1 20 ? 44.033 -9.667 0.498 1.00 0.00 20 VAL A CA 3
ATOM 2268 C C . VAL A 1 20 ? 43.815 -9.935 2.051 1.00 0.00 20 VAL A C 3
ATOM 2269 O O . VAL A 1 20 ? 43.415 -9.037 2.773 1.00 0.00 20 VAL A O 3
ATOM 2282 N N . ARG A 1 21 ? 44.212 -11.190 2.538 1.00 0.00 21 ARG A N 3
ATOM 2283 C CA . ARG A 1 21 ? 44.153 -11.661 4.050 1.00 0.00 21 ARG A CA 3
ATOM 2284 C C . ARG A 1 21 ? 42.690 -11.579 4.688 1.00 0.00 21 ARG A C 3
ATOM 2285 O O . ARG A 1 21 ? 42.123 -12.626 5.038 1.00 0.00 21 ARG A O 3
ATOM 2306 N N . GLY A 1 22 ? 42.103 -10.328 4.856 1.00 0.00 22 GLY A N 3
ATOM 2307 C CA . GLY A 1 22 ? 40.721 -10.117 5.481 1.00 0.00 22 GLY A CA 3
ATOM 2308 C C . GLY A 1 22 ? 39.593 -10.388 4.443 1.00 0.00 22 GLY A C 3
ATOM 2309 O O . GLY A 1 22 ? 39.035 -11.475 4.439 1.00 0.00 22 GLY A O 3
ATOM 2313 N N . CYS A 1 23 ? 39.235 -9.346 3.548 1.00 0.00 23 CYS A N 3
ATOM 2314 C CA . CYS A 1 23 ? 38.085 -9.416 2.468 1.00 0.00 23 CYS A CA 3
ATOM 2315 C C . CYS A 1 23 ? 36.641 -9.589 3.165 1.00 0.00 23 CYS A C 3
ATOM 2316 O O . CYS A 1 23 ? 35.812 -8.679 3.080 1.00 0.00 23 CYS A O 3
ATOM 2323 N N . LYS A 1 24 ? 36.351 -10.797 3.797 1.00 0.00 24 LYS A N 3
ATOM 2324 C CA . LYS A 1 24 ? 34.925 -11.125 4.462 1.00 0.00 24 LYS A CA 3
ATOM 2325 C C . LYS A 1 24 ? 34.519 -10.065 5.594 1.00 0.00 24 LYS A C 3
ATOM 2326 O O . LYS A 1 24 ? 33.396 -9.547 5.521 1.00 0.00 24 LYS A O 3
ATOM 2345 N N . PRO A 1 25 ? 35.499 -9.717 6.574 1.00 0.00 25 PRO A N 3
ATOM 2346 C CA . PRO A 1 25 ? 35.169 -8.612 7.625 1.00 0.00 25 PRO A CA 3
ATOM 2347 C C . PRO A 1 25 ? 35.103 -7.133 6.983 1.00 0.00 25 PRO A C 3
ATOM 2348 O O . PRO A 1 25 ? 34.553 -6.232 7.610 1.00 0.00 25 PRO A O 3
ATOM 2359 N N . LYS A 1 26 ? 35.674 -6.903 5.701 1.00 0.00 26 LYS A N 3
ATOM 2360 C CA . LYS A 1 26 ? 35.677 -5.510 4.933 1.00 0.00 26 LYS A CA 3
ATOM 2361 C C . LYS A 1 26 ? 36.450 -4.381 5.727 1.00 0.00 26 LYS A C 3
ATOM 2362 O O . LYS A 1 26 ? 36.618 -4.470 6.943 1.00 0.00 26 LYS A O 3
ATOM 2381 N N . LEU A 1 27 ? 36.944 -3.281 4.985 1.00 0.00 27 LEU A N 3
ATOM 2382 C CA . LEU A 1 27 ? 37.755 -2.067 5.590 1.00 0.00 27 LEU A CA 3
ATOM 2383 C C . LEU A 1 27 ? 39.110 -2.563 6.302 1.00 0.00 27 LEU A C 3
ATOM 2384 O O . LEU A 1 27 ? 39.057 -3.190 7.368 1.00 0.00 27 LEU A O 3
ATOM 2400 N N . PHE A 1 28 ? 40.317 -2.264 5.676 1.00 0.00 28 PHE A N 3
ATOM 2401 C CA . PHE A 1 28 ? 41.732 -2.699 6.273 1.00 0.00 28 PHE A CA 3
ATOM 2402 C C . PHE A 1 28 ? 42.137 -1.933 7.610 1.00 0.00 28 PHE A C 3
ATOM 2403 O O . PHE A 1 28 ? 43.170 -2.270 8.187 1.00 0.00 28 PHE A O 3
ATOM 2420 N N . ASP A 1 29 ? 41.352 -0.851 8.089 1.00 0.00 29 ASP A N 3
ATOM 2421 C CA . ASP A 1 29 ? 41.664 0.037 9.386 1.00 0.00 29 ASP A CA 3
ATOM 2422 C C . ASP A 1 29 ? 42.787 1.119 9.102 1.00 0.00 29 ASP A C 3
ATOM 2423 O O . ASP A 1 29 ? 42.613 2.270 9.504 1.00 0.00 29 ASP A O 3
ATOM 2432 N N . ALA A 1 30 ? 43.930 0.749 8.396 1.00 0.00 30 ALA A N 3
ATOM 2433 C CA . ALA A 1 30 ? 45.059 1.754 8.018 1.00 0.00 30 ALA A CA 3
ATOM 2434 C C . ALA A 1 30 ? 45.574 1.460 6.554 1.00 0.00 30 ALA A C 3
ATOM 2435 O O . ALA A 1 30 ? 45.798 0.292 6.216 1.00 0.00 30 ALA A O 3
ATOM 2442 N N . HIS A 1 31 ? 45.777 2.537 5.679 1.00 0.00 31 HIS A N 3
ATOM 2443 C CA . HIS A 1 31 ? 46.312 2.326 4.173 1.00 0.00 31 HIS A CA 3
ATOM 2444 C C . HIS A 1 31 ? 47.795 1.697 4.129 1.00 0.00 31 HIS A C 3
ATOM 2445 O O . HIS A 1 31 ? 48.200 1.186 3.083 1.00 0.00 31 HIS A O 3
ATOM 2459 N N . ARG A 1 32 ? 48.594 1.732 5.295 1.00 0.00 32 ARG A N 3
ATOM 2460 C CA . ARG A 1 32 ? 50.072 1.122 5.372 1.00 0.00 32 ARG A CA 3
ATOM 2461 C C . ARG A 1 32 ? 50.055 -0.437 4.973 1.00 0.00 32 ARG A C 3
ATOM 2462 O O . ARG A 1 32 ? 50.927 -0.877 4.225 1.00 0.00 32 ARG A O 3
ATOM 2483 N N . LYS A 1 33 ? 49.017 -1.239 5.477 1.00 0.00 33 LYS A N 3
ATOM 2484 C CA . LYS A 1 33 ? 48.880 -2.783 5.122 1.00 0.00 33 LYS A CA 3
ATOM 2485 C C . LYS A 1 33 ? 48.537 -2.981 3.570 1.00 0.00 33 LYS A C 3
ATOM 2486 O O . LYS A 1 33 ? 49.135 -3.841 2.924 1.00 0.00 33 LYS A O 3
ATOM 2505 N N . LEU A 1 34 ? 47.594 -2.135 2.984 1.00 0.00 34 LEU A N 3
ATOM 2506 C CA . LEU A 1 34 ? 47.212 -2.228 1.443 1.00 0.00 34 LEU A CA 3
ATOM 2507 C C . LEU A 1 34 ? 48.411 -1.714 0.526 1.00 0.00 34 LEU A C 3
ATOM 2508 O O . LEU A 1 34 ? 48.689 -2.321 -0.521 1.00 0.00 34 LEU A O 3
ATOM 2524 N N . CYS A 1 35 ? 49.150 -0.594 0.959 1.00 0.00 35 CYS A N 3
ATOM 2525 C CA . CYS A 1 35 ? 50.366 0.001 0.127 1.00 0.00 35 CYS A CA 3
ATOM 2526 C C . CYS A 1 35 ? 51.569 -1.047 0.076 1.00 0.00 35 CYS A C 3
ATOM 2527 O O . CYS A 1 35 ? 52.077 -1.322 -1.007 1.00 0.00 35 CYS A O 3
ATOM 2534 N N . ILE A 1 36 ? 51.980 -1.651 1.270 1.00 0.00 36 ILE A N 3
ATOM 2535 C CA . ILE A 1 36 ? 53.151 -2.724 1.311 1.00 0.00 36 ILE A CA 3
ATOM 2536 C C . ILE A 1 36 ? 52.739 -4.089 0.574 1.00 0.00 36 ILE A C 3
ATOM 2537 O O . ILE A 1 36 ? 53.598 -4.700 -0.070 1.00 0.00 36 ILE A O 3
ATOM 2553 N N . LYS A 1 37 ? 51.399 -4.530 0.636 1.00 0.00 37 LYS A N 3
ATOM 2554 C CA . LYS A 1 37 ? 50.916 -5.850 -0.131 1.00 0.00 37 LYS A CA 3
ATOM 2555 C C . LYS A 1 37 ? 51.003 -5.681 -1.708 1.00 0.00 37 LYS A C 3
ATOM 2556 O O . LYS A 1 37 ? 51.470 -6.599 -2.393 1.00 0.00 37 LYS A O 3
ATOM 2575 N N . LEU A 1 38 ? 50.580 -4.479 -2.264 1.00 0.00 38 LEU A N 3
ATOM 2576 C CA . LEU A 1 38 ? 50.688 -4.182 -3.808 1.00 0.00 38 LEU A CA 3
ATOM 2577 C C . LEU A 1 38 ? 52.204 -3.850 -4.207 1.00 0.00 38 LEU A C 3
ATOM 2578 O O . LEU A 1 38 ? 52.671 -4.296 -5.259 1.00 0.00 38 LEU A O 3
ATOM 2594 N N . CYS A 1 39 ? 52.943 -3.025 -3.351 1.00 0.00 39 CYS A N 3
ATOM 2595 C CA . CYS A 1 39 ? 54.440 -2.585 -3.648 1.00 0.00 39 CYS A CA 3
ATOM 2596 C C . CYS A 1 39 ? 55.436 -3.817 -3.565 1.00 0.00 39 CYS A C 3
ATOM 2597 O O . CYS A 1 39 ? 56.386 -3.866 -4.356 1.00 0.00 39 CYS A O 3
ATOM 2604 N N . LYS A 1 40 ? 55.224 -4.816 -2.582 1.00 0.00 40 LYS A N 3
ATOM 2605 C CA . LYS A 1 40 ? 56.211 -6.053 -2.455 1.00 0.00 40 LYS A CA 3
ATOM 2606 C C . LYS A 1 40 ? 56.275 -6.958 -3.779 1.00 0.00 40 LYS A C 3
ATOM 2607 O O . LYS A 1 40 ? 57.286 -7.632 -4.003 1.00 0.00 40 LYS A O 3
ATOM 2626 N N . GLN A 1 41 ? 55.191 -6.909 -4.678 1.00 0.00 41 GLN A N 3
ATOM 2627 C CA . GLN A 1 41 ? 55.181 -7.708 -6.044 1.00 0.00 41 GLN A CA 3
ATOM 2628 C C . GLN A 1 41 ? 56.345 -7.169 -7.015 1.00 0.00 41 GLN A C 3
ATOM 2629 O O . GLN A 1 41 ? 57.015 -7.978 -7.665 1.00 0.00 41 GLN A O 3
ATOM 2643 N N . GLU A 1 42 ? 56.584 -5.783 -7.063 1.00 0.00 42 GLU A N 3
ATOM 2644 C CA . GLU A 1 42 ? 57.728 -5.158 -7.950 1.00 0.00 42 GLU A CA 3
ATOM 2645 C C . GLU A 1 42 ? 59.162 -5.421 -7.300 1.00 0.00 42 GLU A C 3
ATOM 2646 O O . GLU A 1 42 ? 60.085 -5.813 -8.027 1.00 0.00 42 GLU A O 3
ATOM 2658 N N . GLY A 1 43 ? 59.332 -5.215 -5.920 1.00 0.00 43 GLY A N 3
ATOM 2659 C CA . GLY A 1 43 ? 60.711 -5.473 -5.216 1.00 0.00 43 GLY A CA 3
ATOM 2660 C C . GLY A 1 43 ? 60.904 -4.560 -3.954 1.00 0.00 43 GLY A C 3
ATOM 2661 O O . GLY A 1 43 ? 61.878 -3.805 -3.888 1.00 0.00 43 GLY A O 3
ATOM 2665 N N . PHE A 1 44 ? 59.964 -4.647 -2.944 1.00 0.00 44 PHE A N 3
ATOM 2666 C CA . PHE A 1 44 ? 60.037 -3.810 -1.612 1.00 0.00 44 PHE A CA 3
ATOM 2667 C C . PHE A 1 44 ? 59.475 -4.659 -0.375 1.00 0.00 44 PHE A C 3
ATOM 2668 O O . PHE A 1 44 ? 58.904 -5.746 -0.571 1.00 0.00 44 PHE A O 3
ATOM 2685 N N . LYS A 1 45 ? 59.665 -4.159 0.914 1.00 0.00 45 LYS A N 3
ATOM 2686 C CA . LYS A 1 45 ? 59.150 -4.926 2.196 1.00 0.00 45 LYS A CA 3
ATOM 2687 C C . LYS A 1 45 ? 58.590 -3.984 3.345 1.00 0.00 45 LYS A C 3
ATOM 2688 O O . LYS A 1 45 ? 57.779 -4.459 4.148 1.00 0.00 45 LYS A O 3
ATOM 2707 N N . SER A 1 46 ? 58.996 -2.643 3.417 1.00 0.00 46 SER A N 3
ATOM 2708 C CA . SER A 1 46 ? 58.453 -1.663 4.492 1.00 0.00 46 SER A CA 3
ATOM 2709 C C . SER A 1 46 ? 57.755 -0.424 3.782 1.00 0.00 46 SER A C 3
ATOM 2710 O O . SER A 1 46 ? 58.434 0.488 3.276 1.00 0.00 46 SER A O 3
ATOM 2718 N N . GLY A 1 47 ? 56.362 -0.421 3.723 1.00 0.00 47 GLY A N 3
ATOM 2719 C CA . GLY A 1 47 ? 55.532 0.708 3.051 1.00 0.00 47 GLY A CA 3
ATOM 2720 C C . GLY A 1 47 ? 54.828 1.599 4.144 1.00 0.00 47 GLY A C 3
ATOM 2721 O O . GLY A 1 47 ? 54.434 1.089 5.193 1.00 0.00 47 GLY A O 3
ATOM 2725 N N . HIS A 1 48 ? 54.683 2.968 3.879 1.00 0.00 48 HIS A N 3
ATOM 2726 C CA . HIS A 1 48 ? 54.006 3.990 4.886 1.00 0.00 48 HIS A CA 3
ATOM 2727 C C . HIS A 1 48 ? 53.525 5.293 4.086 1.00 0.00 48 HIS A C 3
ATOM 2728 O O . HIS A 1 48 ? 54.273 5.777 3.246 1.00 0.00 48 HIS A O 3
ATOM 2742 N N . CYS A 1 49 ? 52.303 5.885 4.417 1.00 0.00 49 CYS A N 3
ATOM 2743 C CA . CYS A 1 49 ? 51.801 7.200 3.690 1.00 0.00 49 CYS A CA 3
ATOM 2744 C C . CYS A 1 49 ? 52.513 8.495 4.267 1.00 0.00 49 CYS A C 3
ATOM 2745 O O . CYS A 1 49 ? 52.282 8.868 5.420 1.00 0.00 49 CYS A O 3
ATOM 2752 N N . SER A 1 50 ? 53.460 9.158 3.442 1.00 0.00 50 SER A N 3
ATOM 2753 C CA . SER A 1 50 ? 54.277 10.426 3.919 1.00 0.00 50 SER A CA 3
ATOM 2754 C C . SER A 1 50 ? 54.972 11.235 2.695 1.00 0.00 50 SER A C 3
ATOM 2755 O O . SER A 1 50 ? 55.965 11.966 2.916 1.00 0.00 50 SER A O 3
ATOM 2763 N N . ASN A 1 51 ? 54.413 11.158 1.406 1.00 0.00 51 ASN A N 3
ATOM 2764 C CA . ASN A 1 51 ? 55.032 11.966 0.155 1.00 0.00 51 ASN A CA 3
ATOM 2765 C C . ASN A 1 51 ? 54.897 13.524 0.353 1.00 0.00 51 ASN A C 3
ATOM 2766 O O . ASN A 1 51 ? 55.776 14.269 -0.065 1.00 0.00 51 ASN A O 3
ATOM 2777 N N . PHE A 1 52 ? 53.721 14.022 0.954 1.00 0.00 52 PHE A N 3
ATOM 2778 C CA . PHE A 1 52 ? 53.390 15.559 1.140 1.00 0.00 52 PHE A CA 3
ATOM 2779 C C . PHE A 1 52 ? 53.312 16.345 -0.273 1.00 0.00 52 PHE A C 3
ATOM 2780 O O . PHE A 1 52 ? 53.368 17.587 -0.293 1.00 0.00 52 PHE A O 3
ATOM 2797 N N . PHE A 1 53 ? 53.078 15.598 -1.449 1.00 0.00 53 PHE A N 3
ATOM 2798 C CA . PHE A 1 53 ? 52.889 16.250 -2.838 1.00 0.00 53 PHE A CA 3
ATOM 2799 C C . PHE A 1 53 ? 51.414 15.940 -3.329 1.00 0.00 53 PHE A C 3
ATOM 2800 O O . PHE A 1 53 ? 50.581 16.846 -3.346 1.00 0.00 53 PHE A O 3
ATOM 2817 N N . LYS A 1 54 ? 51.079 14.616 -3.710 1.00 0.00 54 LYS A N 3
ATOM 2818 C CA . LYS A 1 54 ? 49.623 14.170 -4.189 1.00 0.00 54 LYS A CA 3
ATOM 2819 C C . LYS A 1 54 ? 49.536 12.575 -4.456 1.00 0.00 54 LYS A C 3
ATOM 2820 O O . LYS A 1 54 ? 48.775 12.117 -5.339 1.00 0.00 54 LYS A O 3
ATOM 2839 N N . PHE A 1 55 ? 50.325 11.725 -3.667 1.00 0.00 55 PHE A N 3
ATOM 2840 C CA . PHE A 1 55 ? 50.344 10.157 -3.860 1.00 0.00 55 PHE A CA 3
ATOM 2841 C C . PHE A 1 55 ? 49.939 9.458 -2.502 1.00 0.00 55 PHE A C 3
ATOM 2842 O O . PHE A 1 55 ? 49.120 8.543 -2.494 1.00 0.00 55 PHE A O 3
ATOM 2859 N N . GLN A 1 56 ? 50.597 9.890 -1.319 1.00 0.00 56 GLN A N 3
ATOM 2860 C CA . GLN A 1 56 ? 50.392 9.278 0.113 1.00 0.00 56 GLN A CA 3
ATOM 2861 C C . GLN A 1 56 ? 50.798 7.717 0.163 1.00 0.00 56 GLN A C 3
ATOM 2862 O O . GLN A 1 56 ? 50.080 6.872 0.732 1.00 0.00 56 GLN A O 3
ATOM 2876 N N . CYS A 1 57 ? 52.022 7.376 -0.417 1.00 0.00 57 CYS A N 3
ATOM 2877 C CA . CYS A 1 57 ? 52.620 5.917 -0.390 1.00 0.00 57 CYS A CA 3
ATOM 2878 C C . CYS A 1 57 ? 54.213 5.993 -0.562 1.00 0.00 57 CYS A C 3
ATOM 2879 O O . CYS A 1 57 ? 54.692 6.453 -1.604 1.00 0.00 57 CYS A O 3
ATOM 2886 N N . TRP A 1 58 ? 55.007 5.579 0.503 1.00 0.00 58 TRP A N 3
ATOM 2887 C CA . TRP A 1 58 ? 56.570 5.652 0.500 1.00 0.00 58 TRP A CA 3
ATOM 2888 C C . TRP A 1 58 ? 57.117 4.200 0.812 1.00 0.00 58 TRP A C 3
ATOM 2889 O O . TRP A 1 58 ? 56.853 3.670 1.902 1.00 0.00 58 TRP A O 3
ATOM 2910 N N . CYS A 1 59 ? 57.833 3.536 -0.180 1.00 0.00 59 CYS A N 3
ATOM 2911 C CA . CYS A 1 59 ? 58.365 2.061 0.011 1.00 0.00 59 CYS A CA 3
ATOM 2912 C C . CYS A 1 59 ? 59.907 2.086 0.299 1.00 0.00 59 CYS A C 3
ATOM 2913 O O . CYS A 1 59 ? 60.645 2.794 -0.388 1.00 0.00 59 CYS A O 3
ATOM 2920 N N . THR A 1 60 ? 60.397 1.270 1.316 1.00 0.00 60 THR A N 3
ATOM 2921 C CA . THR A 1 60 ? 61.907 1.176 1.678 1.00 0.00 60 THR A CA 3
ATOM 2922 C C . THR A 1 60 ? 62.338 -0.357 1.654 1.00 0.00 60 THR A C 3
ATOM 2923 O O . THR A 1 60 ? 61.616 -1.206 2.200 1.00 0.00 60 THR A O 3
ATOM 2934 N N . ARG A 1 61 ? 63.557 -0.682 1.056 1.00 0.00 61 ARG A N 3
ATOM 2935 C CA . ARG A 1 61 ? 64.110 -2.159 1.026 1.00 0.00 61 ARG A CA 3
ATOM 2936 C C . ARG A 1 61 ? 64.762 -2.493 2.413 1.00 0.00 61 ARG A C 3
ATOM 2937 O O . ARG A 1 61 ? 65.573 -1.701 2.879 1.00 0.00 61 ARG A O 3
ATOM 2959 N N . ASP A 1 1 ? 63.352 2.539 -7.234 1.00 0.00 1 ASP A N 4
ATOM 2960 C CA . ASP A 1 1 ? 62.324 2.293 -6.117 1.00 0.00 1 ASP A CA 4
ATOM 2961 C C . ASP A 1 1 ? 62.755 3.003 -4.769 1.00 0.00 1 ASP A C 4
ATOM 2962 O O . ASP A 1 1 ? 63.939 2.975 -4.414 1.00 0.00 1 ASP A O 4
ATOM 2973 N N . VAL A 1 2 ? 61.768 3.639 -4.021 1.00 0.00 2 VAL A N 4
ATOM 2974 C CA . VAL A 1 2 ? 62.060 4.382 -2.663 1.00 0.00 2 VAL A CA 4
ATOM 2975 C C . VAL A 1 2 ? 60.990 4.013 -1.548 1.00 0.00 2 VAL A C 4
ATOM 2976 O O . VAL A 1 2 ? 59.972 3.325 -1.838 1.00 0.00 2 VAL A O 4
ATOM 2989 N N . LEU A 1 3 ? 61.244 4.460 -0.246 1.00 0.00 3 LEU A N 4
ATOM 2990 C CA . LEU A 1 3 ? 60.284 4.126 0.948 1.00 0.00 3 LEU A CA 4
ATOM 2991 C C . LEU A 1 3 ? 59.038 5.151 0.931 1.00 0.00 3 LEU A C 4
ATOM 2992 O O . LEU A 1 3 ? 58.838 5.922 1.873 1.00 0.00 3 LEU A O 4
ATOM 3008 N N . SER A 1 4 ? 58.148 5.058 -0.164 1.00 0.00 4 SER A N 4
ATOM 3009 C CA . SER A 1 4 ? 56.832 5.907 -0.379 1.00 0.00 4 SER A CA 4
ATOM 3010 C C . SER A 1 4 ? 56.973 7.488 -0.189 1.00 0.00 4 SER A C 4
ATOM 3011 O O . SER A 1 4 ? 57.617 7.953 0.747 1.00 0.00 4 SER A O 4
ATOM 3019 N N . GLY A 1 5 ? 56.225 8.309 -1.042 1.00 0.00 5 GLY A N 4
ATOM 3020 C CA . GLY A 1 5 ? 56.160 9.854 -0.872 1.00 0.00 5 GLY A CA 4
ATOM 3021 C C . GLY A 1 5 ? 55.285 10.271 0.406 1.00 0.00 5 GLY A C 4
ATOM 3022 O O . GLY A 1 5 ? 55.445 11.384 0.913 1.00 0.00 5 GLY A O 4
ATOM 3026 N N . LYS A 1 6 ? 54.347 9.354 0.905 1.00 0.00 6 LYS A N 4
ATOM 3027 C CA . LYS A 1 6 ? 53.418 9.628 2.129 1.00 0.00 6 LYS A CA 4
ATOM 3028 C C . LYS A 1 6 ? 53.564 8.444 3.188 1.00 0.00 6 LYS A C 4
ATOM 3029 O O . LYS A 1 6 ? 54.012 7.335 2.829 1.00 0.00 6 LYS A O 4
ATOM 3048 N N . TYR A 1 7 ? 53.195 8.690 4.519 1.00 0.00 7 TYR A N 4
ATOM 3049 C CA . TYR A 1 7 ? 53.345 7.578 5.648 1.00 0.00 7 TYR A CA 4
ATOM 3050 C C . TYR A 1 7 ? 52.304 6.380 5.445 1.00 0.00 7 TYR A C 4
ATOM 3051 O O . TYR A 1 7 ? 51.274 6.552 4.781 1.00 0.00 7 TYR A O 4
ATOM 3069 N N . LYS A 1 8 ? 52.655 5.139 5.973 1.00 0.00 8 LYS A N 4
ATOM 3070 C CA . LYS A 1 8 ? 51.803 3.834 5.778 1.00 0.00 8 LYS A CA 4
ATOM 3071 C C . LYS A 1 8 ? 51.549 3.064 7.164 1.00 0.00 8 LYS A C 4
ATOM 3072 O O . LYS A 1 8 ? 51.932 3.559 8.236 1.00 0.00 8 LYS A O 4
ATOM 3091 N N . GLY A 1 9 ? 50.908 1.812 7.105 1.00 0.00 9 GLY A N 4
ATOM 3092 C CA . GLY A 1 9 ? 50.624 0.936 8.359 1.00 0.00 9 GLY A CA 4
ATOM 3093 C C . GLY A 1 9 ? 51.081 -0.579 8.120 1.00 0.00 9 GLY A C 4
ATOM 3094 O O . GLY A 1 9 ? 51.806 -0.850 7.142 1.00 0.00 9 GLY A O 4
ATOM 3098 N N . PRO A 1 10 ? 50.613 -1.558 9.059 1.00 0.00 10 PRO A N 4
ATOM 3099 C CA . PRO A 1 10 ? 51.001 -3.054 8.874 1.00 0.00 10 PRO A CA 4
ATOM 3100 C C . PRO A 1 10 ? 50.193 -3.735 7.667 1.00 0.00 10 PRO A C 4
ATOM 3101 O O . PRO A 1 10 ? 49.121 -3.236 7.281 1.00 0.00 10 PRO A O 4
ATOM 3112 N N . CYS A 1 11 ? 50.723 -4.897 7.094 1.00 0.00 11 CYS A N 4
ATOM 3113 C CA . CYS A 1 11 ? 49.999 -5.646 5.913 1.00 0.00 11 CYS A CA 4
ATOM 3114 C C . CYS A 1 11 ? 49.009 -6.718 6.502 1.00 0.00 11 CYS A C 4
ATOM 3115 O O . CYS A 1 11 ? 49.432 -7.630 7.216 1.00 0.00 11 CYS A O 4
ATOM 3122 N N . TYR A 1 12 ? 47.654 -6.552 6.218 1.00 0.00 12 TYR A N 4
ATOM 3123 C CA . TYR A 1 12 ? 46.518 -7.477 6.756 1.00 0.00 12 TYR A CA 4
ATOM 3124 C C . TYR A 1 12 ? 45.508 -7.826 5.530 1.00 0.00 12 TYR A C 4
ATOM 3125 O O . TYR A 1 12 ? 45.858 -7.593 4.355 1.00 0.00 12 TYR A O 4
ATOM 3143 N N . PHE A 1 13 ? 44.282 -8.415 5.805 1.00 0.00 13 PHE A N 4
ATOM 3144 C CA . PHE A 1 13 ? 43.240 -8.809 4.685 1.00 0.00 13 PHE A CA 4
ATOM 3145 C C . PHE A 1 13 ? 42.024 -7.750 4.581 1.00 0.00 13 PHE A C 4
ATOM 3146 O O . PHE A 1 13 ? 40.970 -8.077 3.996 1.00 0.00 13 PHE A O 4
ATOM 3163 N N . GLY A 1 14 ? 42.198 -6.450 5.090 1.00 0.00 14 GLY A N 4
ATOM 3164 C CA . GLY A 1 14 ? 41.115 -5.347 4.985 1.00 0.00 14 GLY A CA 4
ATOM 3165 C C . GLY A 1 14 ? 40.559 -4.979 6.406 1.00 0.00 14 GLY A C 4
ATOM 3166 O O . GLY A 1 14 ? 40.074 -5.857 7.110 1.00 0.00 14 GLY A O 4
ATOM 3170 N N . ILE A 1 15 ? 40.619 -3.636 6.803 1.00 0.00 15 ILE A N 4
ATOM 3171 C CA . ILE A 1 15 ? 40.089 -3.109 8.197 1.00 0.00 15 ILE A CA 4
ATOM 3172 C C . ILE A 1 15 ? 39.628 -1.561 8.165 1.00 0.00 15 ILE A C 4
ATOM 3173 O O . ILE A 1 15 ? 38.968 -1.130 9.115 1.00 0.00 15 ILE A O 4
ATOM 3189 N N . ILE A 1 16 ? 40.047 -0.713 7.126 1.00 0.00 16 ILE A N 4
ATOM 3190 C CA . ILE A 1 16 ? 39.715 0.855 7.103 1.00 0.00 16 ILE A CA 4
ATOM 3191 C C . ILE A 1 16 ? 38.131 1.161 7.068 1.00 0.00 16 ILE A C 4
ATOM 3192 O O . ILE A 1 16 ? 37.412 0.439 6.365 1.00 0.00 16 ILE A O 4
ATOM 3208 N N . PRO A 1 17 ? 37.656 2.301 7.814 1.00 0.00 17 PRO A N 4
ATOM 3209 C CA . PRO A 1 17 ? 36.170 2.686 7.742 1.00 0.00 17 PRO A CA 4
ATOM 3210 C C . PRO A 1 17 ? 35.926 3.647 6.477 1.00 0.00 17 PRO A C 4
ATOM 3211 O O . PRO A 1 17 ? 35.827 4.884 6.610 1.00 0.00 17 PRO A O 4
ATOM 3222 N N . CYS A 1 18 ? 35.838 3.042 5.204 1.00 0.00 18 CYS A N 4
ATOM 3223 C CA . CYS A 1 18 ? 35.610 3.827 3.832 1.00 0.00 18 CYS A CA 4
ATOM 3224 C C . CYS A 1 18 ? 36.850 4.758 3.495 1.00 0.00 18 CYS A C 4
ATOM 3225 O O . CYS A 1 18 ? 37.225 5.590 4.328 1.00 0.00 18 CYS A O 4
ATOM 3232 N N . PHE A 1 19 ? 37.457 4.645 2.230 1.00 0.00 19 PHE A N 4
ATOM 3233 C CA . PHE A 1 19 ? 38.656 5.575 1.801 1.00 0.00 19 PHE A CA 4
ATOM 3234 C C . PHE A 1 19 ? 38.732 5.736 0.223 1.00 0.00 19 PHE A C 4
ATOM 3235 O O . PHE A 1 19 ? 38.655 6.865 -0.272 1.00 0.00 19 PHE A O 4
ATOM 3252 N N . VAL A 1 20 ? 38.907 4.591 -0.558 1.00 0.00 20 VAL A N 4
ATOM 3253 C CA . VAL A 1 20 ? 39.028 4.644 -2.140 1.00 0.00 20 VAL A CA 4
ATOM 3254 C C . VAL A 1 20 ? 38.491 3.315 -2.803 1.00 0.00 20 VAL A C 4
ATOM 3255 O O . VAL A 1 20 ? 38.695 2.252 -2.247 1.00 0.00 20 VAL A O 4
ATOM 3268 N N . ARG A 1 21 ? 37.899 3.403 -4.078 1.00 0.00 21 ARG A N 4
ATOM 3269 C CA . ARG A 1 21 ? 37.364 2.177 -4.937 1.00 0.00 21 ARG A CA 4
ATOM 3270 C C . ARG A 1 21 ? 36.300 1.273 -4.149 1.00 0.00 21 ARG A C 4
ATOM 3271 O O . ARG A 1 21 ? 35.107 1.316 -4.479 1.00 0.00 21 ARG A O 4
ATOM 3292 N N . GLY A 1 22 ? 36.750 0.496 -3.085 1.00 0.00 22 GLY A N 4
ATOM 3293 C CA . GLY A 1 22 ? 35.848 -0.372 -2.217 1.00 0.00 22 GLY A CA 4
ATOM 3294 C C . GLY A 1 22 ? 35.363 0.464 -0.995 1.00 0.00 22 GLY A C 4
ATOM 3295 O O . GLY A 1 22 ? 35.590 0.061 0.152 1.00 0.00 22 GLY A O 4
ATOM 3299 N N . CYS A 1 23 ? 34.635 1.627 -1.247 1.00 0.00 23 CYS A N 4
ATOM 3300 C CA . CYS A 1 23 ? 34.033 2.532 -0.105 1.00 0.00 23 CYS A CA 4
ATOM 3301 C C . CYS A 1 23 ? 32.432 2.245 0.000 1.00 0.00 23 CYS A C 4
ATOM 3302 O O . CYS A 1 23 ? 31.609 3.171 0.156 1.00 0.00 23 CYS A O 4
ATOM 3309 N N . LYS A 1 24 ? 32.018 0.924 -0.087 1.00 0.00 24 LYS A N 4
ATOM 3310 C CA . LYS A 1 24 ? 30.529 0.470 0.044 1.00 0.00 24 LYS A CA 4
ATOM 3311 C C . LYS A 1 24 ? 30.468 -0.948 0.792 1.00 0.00 24 LYS A C 4
ATOM 3312 O O . LYS A 1 24 ? 29.894 -0.993 1.893 1.00 0.00 24 LYS A O 4
ATOM 3331 N N . PRO A 1 25 ? 31.185 -2.060 0.213 1.00 0.00 25 PRO A N 4
ATOM 3332 C CA . PRO A 1 25 ? 31.268 -3.388 1.014 1.00 0.00 25 PRO A CA 4
ATOM 3333 C C . PRO A 1 25 ? 32.379 -3.317 2.190 1.00 0.00 25 PRO A C 4
ATOM 3334 O O . PRO A 1 25 ? 32.444 -4.228 3.011 1.00 0.00 25 PRO A O 4
ATOM 3345 N N . LYS A 1 26 ? 33.300 -2.228 2.218 1.00 0.00 26 LYS A N 4
ATOM 3346 C CA . LYS A 1 26 ? 34.480 -2.054 3.261 1.00 0.00 26 LYS A CA 4
ATOM 3347 C C . LYS A 1 26 ? 35.510 -3.269 3.207 1.00 0.00 26 LYS A C 4
ATOM 3348 O O . LYS A 1 26 ? 35.318 -4.218 2.439 1.00 0.00 26 LYS A O 4
ATOM 3367 N N . LEU A 1 27 ? 36.669 -3.198 4.020 1.00 0.00 27 LEU A N 4
ATOM 3368 C CA . LEU A 1 27 ? 37.829 -4.269 4.040 1.00 0.00 27 LEU A CA 4
ATOM 3369 C C . LEU A 1 27 ? 38.503 -4.403 2.586 1.00 0.00 27 LEU A C 4
ATOM 3370 O O . LEU A 1 27 ? 37.884 -4.940 1.662 1.00 0.00 27 LEU A O 4
ATOM 3386 N N . PHE A 1 28 ? 39.762 -3.841 2.408 1.00 0.00 28 PHE A N 4
ATOM 3387 C CA . PHE A 1 28 ? 40.521 -3.824 1.007 1.00 0.00 28 PHE A CA 4
ATOM 3388 C C . PHE A 1 28 ? 40.945 -5.252 0.454 1.00 0.00 28 PHE A C 4
ATOM 3389 O O . PHE A 1 28 ? 41.443 -5.316 -0.670 1.00 0.00 28 PHE A O 4
ATOM 3406 N N . ASP A 1 29 ? 40.791 -6.417 1.247 1.00 0.00 29 ASP A N 4
ATOM 3407 C CA . ASP A 1 29 ? 41.212 -7.908 0.806 1.00 0.00 29 ASP A CA 4
ATOM 3408 C C . ASP A 1 29 ? 42.785 -8.130 0.869 1.00 0.00 29 ASP A C 4
ATOM 3409 O O . ASP A 1 29 ? 43.217 -9.165 1.372 1.00 0.00 29 ASP A O 4
ATOM 3418 N N . ALA A 1 30 ? 43.633 -7.148 0.362 1.00 0.00 30 ALA A N 4
ATOM 3419 C CA . ALA A 1 30 ? 45.197 -7.235 0.439 1.00 0.00 30 ALA A CA 4
ATOM 3420 C C . ALA A 1 30 ? 45.812 -5.780 0.557 1.00 0.00 30 ALA A C 4
ATOM 3421 O O . ALA A 1 30 ? 45.342 -4.869 -0.140 1.00 0.00 30 ALA A O 4
ATOM 3428 N N . HIS A 1 31 ? 46.868 -5.556 1.451 1.00 0.00 31 HIS A N 4
ATOM 3429 C CA . HIS A 1 31 ? 47.523 -4.103 1.634 1.00 0.00 31 HIS A CA 4
ATOM 3430 C C . HIS A 1 31 ? 48.230 -3.586 0.290 1.00 0.00 31 HIS A C 4
ATOM 3431 O O . HIS A 1 31 ? 48.328 -2.383 0.101 1.00 0.00 31 HIS A O 4
ATOM 3445 N N . ARG A 1 32 ? 48.682 -4.524 -0.660 1.00 0.00 32 ARG A N 4
ATOM 3446 C CA . ARG A 1 32 ? 49.344 -4.093 -2.055 1.00 0.00 32 ARG A CA 4
ATOM 3447 C C . ARG A 1 32 ? 48.327 -3.161 -2.891 1.00 0.00 32 ARG A C 4
ATOM 3448 O O . ARG A 1 32 ? 48.764 -2.178 -3.489 1.00 0.00 32 ARG A O 4
ATOM 3469 N N . LYS A 1 33 ? 46.953 -3.470 -2.858 1.00 0.00 33 LYS A N 4
ATOM 3470 C CA . LYS A 1 33 ? 45.855 -2.579 -3.581 1.00 0.00 33 LYS A CA 4
ATOM 3471 C C . LYS A 1 33 ? 45.775 -1.123 -2.907 1.00 0.00 33 LYS A C 4
ATOM 3472 O O . LYS A 1 33 ? 45.769 -0.124 -3.625 1.00 0.00 33 LYS A O 4
ATOM 3491 N N . LEU A 1 34 ? 45.763 -1.039 -1.514 1.00 0.00 34 LEU A N 4
ATOM 3492 C CA . LEU A 1 34 ? 45.729 0.355 -0.749 1.00 0.00 34 LEU A CA 4
ATOM 3493 C C . LEU A 1 34 ? 47.127 1.105 -0.862 1.00 0.00 34 LEU A C 4
ATOM 3494 O O . LEU A 1 34 ? 47.146 2.333 -0.984 1.00 0.00 34 LEU A O 4
ATOM 3510 N N . CYS A 1 35 ? 48.308 0.343 -0.807 1.00 0.00 35 CYS A N 4
ATOM 3511 C CA . CYS A 1 35 ? 49.764 0.991 -0.883 1.00 0.00 35 CYS A CA 4
ATOM 3512 C C . CYS A 1 35 ? 49.987 1.688 -2.305 1.00 0.00 35 CYS A C 4
ATOM 3513 O O . CYS A 1 35 ? 50.436 2.839 -2.351 1.00 0.00 35 CYS A O 4
ATOM 3520 N N . ILE A 1 36 ? 49.606 0.983 -3.456 1.00 0.00 36 ILE A N 4
ATOM 3521 C CA . ILE A 1 36 ? 49.720 1.616 -4.902 1.00 0.00 36 ILE A CA 4
ATOM 3522 C C . ILE A 1 36 ? 48.624 2.764 -5.112 1.00 0.00 36 ILE A C 4
ATOM 3523 O O . ILE A 1 36 ? 48.957 3.799 -5.667 1.00 0.00 36 ILE A O 4
ATOM 3539 N N . LYS A 1 37 ? 47.333 2.589 -4.566 1.00 0.00 37 LYS A N 4
ATOM 3540 C CA . LYS A 1 37 ? 46.207 3.728 -4.646 1.00 0.00 37 LYS A CA 4
ATOM 3541 C C . LYS A 1 37 ? 46.622 5.024 -3.822 1.00 0.00 37 LYS A C 4
ATOM 3542 O O . LYS A 1 37 ? 46.335 6.142 -4.264 1.00 0.00 37 LYS A O 4
ATOM 3561 N N . LEU A 1 38 ? 47.298 4.854 -2.613 1.00 0.00 38 LEU A N 4
ATOM 3562 C CA . LEU A 1 38 ? 47.788 6.079 -1.744 1.00 0.00 38 LEU A CA 4
ATOM 3563 C C . LEU A 1 38 ? 49.106 6.703 -2.382 1.00 0.00 38 LEU A C 4
ATOM 3564 O O . LEU A 1 38 ? 49.204 7.930 -2.482 1.00 0.00 38 LEU A O 4
ATOM 3580 N N . CYS A 1 39 ? 50.105 5.831 -2.872 1.00 0.00 39 CYS A N 4
ATOM 3581 C CA . CYS A 1 39 ? 51.426 6.364 -3.572 1.00 0.00 39 CYS A CA 4
ATOM 3582 C C . CYS A 1 39 ? 51.128 7.022 -4.982 1.00 0.00 39 CYS A C 4
ATOM 3583 O O . CYS A 1 39 ? 51.750 8.038 -5.305 1.00 0.00 39 CYS A O 4
ATOM 3590 N N . LYS A 1 40 ? 50.180 6.430 -5.840 1.00 0.00 40 LYS A N 4
ATOM 3591 C CA . LYS A 1 40 ? 49.874 7.037 -7.286 1.00 0.00 40 LYS A CA 4
ATOM 3592 C C . LYS A 1 40 ? 49.286 8.521 -7.262 1.00 0.00 40 LYS A C 4
ATOM 3593 O O . LYS A 1 40 ? 49.394 9.225 -8.271 1.00 0.00 40 LYS A O 4
ATOM 3612 N N . GLN A 1 41 ? 48.684 8.997 -6.082 1.00 0.00 41 GLN A N 4
ATOM 3613 C CA . GLN A 1 41 ? 48.103 10.471 -5.959 1.00 0.00 41 GLN A CA 4
ATOM 3614 C C . GLN A 1 41 ? 49.288 11.560 -6.052 1.00 0.00 41 GLN A C 4
ATOM 3615 O O . GLN A 1 41 ? 49.093 12.612 -6.674 1.00 0.00 41 GLN A O 4
ATOM 3629 N N . GLU A 1 42 ? 50.504 11.275 -5.424 1.00 0.00 42 GLU A N 4
ATOM 3630 C CA . GLU A 1 42 ? 51.716 12.272 -5.461 1.00 0.00 42 GLU A CA 4
ATOM 3631 C C . GLU A 1 42 ? 52.541 12.084 -6.780 1.00 0.00 42 GLU A C 4
ATOM 3632 O O . GLU A 1 42 ? 52.757 13.073 -7.497 1.00 0.00 42 GLU A O 4
ATOM 3644 N N . GLY A 1 43 ? 52.996 10.803 -7.113 1.00 0.00 43 GLY A N 4
ATOM 3645 C CA . GLY A 1 43 ? 53.810 10.552 -8.423 1.00 0.00 43 GLY A CA 4
ATOM 3646 C C . GLY A 1 43 ? 54.477 9.130 -8.460 1.00 0.00 43 GLY A C 4
ATOM 3647 O O . GLY A 1 43 ? 55.693 9.038 -8.612 1.00 0.00 43 GLY A O 4
ATOM 3651 N N . PHE A 1 44 ? 53.656 8.020 -8.348 1.00 0.00 44 PHE A N 4
ATOM 3652 C CA . PHE A 1 44 ? 54.191 6.534 -8.408 1.00 0.00 44 PHE A CA 4
ATOM 3653 C C . PHE A 1 44 ? 53.209 5.609 -9.256 1.00 0.00 44 PHE A C 4
ATOM 3654 O O . PHE A 1 44 ? 52.124 6.055 -9.674 1.00 0.00 44 PHE A O 4
ATOM 3671 N N . LYS A 1 45 ? 53.626 4.306 -9.537 1.00 0.00 45 LYS A N 4
ATOM 3672 C CA . LYS A 1 45 ? 52.768 3.308 -10.398 1.00 0.00 45 LYS A CA 4
ATOM 3673 C C . LYS A 1 45 ? 52.758 1.828 -9.833 1.00 0.00 45 LYS A C 4
ATOM 3674 O O . LYS A 1 45 ? 51.759 1.128 -10.041 1.00 0.00 45 LYS A O 4
ATOM 3693 N N . SER A 1 46 ? 53.877 1.336 -9.137 1.00 0.00 46 SER A N 4
ATOM 3694 C CA . SER A 1 46 ? 53.931 -0.112 -8.574 1.00 0.00 46 SER A CA 4
ATOM 3695 C C . SER A 1 46 ? 54.267 -0.085 -7.020 1.00 0.00 46 SER A C 4
ATOM 3696 O O . SER A 1 46 ? 55.401 0.221 -6.625 1.00 0.00 46 SER A O 4
ATOM 3704 N N . GLY A 1 47 ? 53.236 -0.406 -6.134 1.00 0.00 47 GLY A N 4
ATOM 3705 C CA . GLY A 1 47 ? 53.394 -0.423 -4.591 1.00 0.00 47 GLY A CA 4
ATOM 3706 C C . GLY A 1 47 ? 53.106 -1.864 -4.039 1.00 0.00 47 GLY A C 4
ATOM 3707 O O . GLY A 1 47 ? 52.111 -2.477 -4.434 1.00 0.00 47 GLY A O 4
ATOM 3711 N N . HIS A 1 48 ? 53.998 -2.412 -3.099 1.00 0.00 48 HIS A N 4
ATOM 3712 C CA . HIS A 1 48 ? 53.811 -3.858 -2.467 1.00 0.00 48 HIS A CA 4
ATOM 3713 C C . HIS A 1 48 ? 54.600 -4.043 -1.081 1.00 0.00 48 HIS A C 4
ATOM 3714 O O . HIS A 1 48 ? 55.455 -3.228 -0.753 1.00 0.00 48 HIS A O 4
ATOM 3728 N N . CYS A 1 49 ? 54.305 -5.160 -0.295 1.00 0.00 49 CYS A N 4
ATOM 3729 C CA . CYS A 1 49 ? 55.050 -5.450 1.083 1.00 0.00 49 CYS A CA 4
ATOM 3730 C C . CYS A 1 49 ? 56.330 -6.313 0.723 1.00 0.00 49 CYS A C 4
ATOM 3731 O O . CYS A 1 49 ? 56.176 -7.343 0.050 1.00 0.00 49 CYS A O 4
ATOM 3738 N N . SER A 1 50 ? 57.633 -5.867 1.102 1.00 0.00 50 SER A N 4
ATOM 3739 C CA . SER A 1 50 ? 58.953 -6.686 0.646 1.00 0.00 50 SER A CA 4
ATOM 3740 C C . SER A 1 50 ? 60.318 -6.300 1.428 1.00 0.00 50 SER A C 4
ATOM 3741 O O . SER A 1 50 ? 61.426 -6.606 0.927 1.00 0.00 50 SER A O 4
ATOM 3749 N N . ASN A 1 51 ? 60.248 -5.671 2.646 1.00 0.00 51 ASN A N 4
ATOM 3750 C CA . ASN A 1 51 ? 61.557 -5.244 3.487 1.00 0.00 51 ASN A CA 4
ATOM 3751 C C . ASN A 1 51 ? 61.653 -5.976 4.877 1.00 0.00 51 ASN A C 4
ATOM 3752 O O . ASN A 1 51 ? 62.761 -6.270 5.328 1.00 0.00 51 ASN A O 4
ATOM 3763 N N . PHE A 1 52 ? 60.470 -6.318 5.555 1.00 0.00 52 PHE A N 4
ATOM 3764 C CA . PHE A 1 52 ? 60.409 -7.102 6.934 1.00 0.00 52 PHE A CA 4
ATOM 3765 C C . PHE A 1 52 ? 61.286 -6.437 8.119 1.00 0.00 52 PHE A C 4
ATOM 3766 O O . PHE A 1 52 ? 61.510 -7.100 9.150 1.00 0.00 52 PHE A O 4
ATOM 3783 N N . PHE A 1 53 ? 61.677 -5.090 8.019 1.00 0.00 53 PHE A N 4
ATOM 3784 C CA . PHE A 1 53 ? 62.422 -4.365 9.192 1.00 0.00 53 PHE A CA 4
ATOM 3785 C C . PHE A 1 53 ? 61.335 -3.639 10.071 1.00 0.00 53 PHE A C 4
ATOM 3786 O O . PHE A 1 53 ? 61.119 -4.027 11.218 1.00 0.00 53 PHE A O 4
ATOM 3803 N N . LYS A 1 54 ? 60.609 -2.581 9.492 1.00 0.00 54 LYS A N 4
ATOM 3804 C CA . LYS A 1 54 ? 59.448 -1.780 10.231 1.00 0.00 54 LYS A CA 4
ATOM 3805 C C . LYS A 1 54 ? 58.720 -0.722 9.234 1.00 0.00 54 LYS A C 4
ATOM 3806 O O . LYS A 1 54 ? 58.226 0.336 9.682 1.00 0.00 54 LYS A O 4
ATOM 3825 N N . PHE A 1 55 ? 58.654 -1.037 7.868 1.00 0.00 55 PHE A N 4
ATOM 3826 C CA . PHE A 1 55 ? 58.001 -0.097 6.800 1.00 0.00 55 PHE A CA 4
ATOM 3827 C C . PHE A 1 55 ? 56.808 -0.871 6.100 1.00 0.00 55 PHE A C 4
ATOM 3828 O O . PHE A 1 55 ? 55.708 -0.342 5.981 1.00 0.00 55 PHE A O 4
ATOM 3845 N N . GLN A 1 56 ? 57.085 -2.159 5.591 1.00 0.00 56 GLN A N 4
ATOM 3846 C CA . GLN A 1 56 ? 56.077 -3.073 4.823 1.00 0.00 56 GLN A CA 4
ATOM 3847 C C . GLN A 1 56 ? 55.356 -2.372 3.553 1.00 0.00 56 GLN A C 4
ATOM 3848 O O . GLN A 1 56 ? 54.299 -2.849 3.105 1.00 0.00 56 GLN A O 4
ATOM 3862 N N . CYS A 1 57 ? 56.011 -1.317 2.916 1.00 0.00 57 CYS A N 4
ATOM 3863 C CA . CYS A 1 57 ? 55.479 -0.659 1.590 1.00 0.00 57 CYS A CA 4
ATOM 3864 C C . CYS A 1 57 ? 56.714 -0.158 0.700 1.00 0.00 57 CYS A C 4
ATOM 3865 O O . CYS A 1 57 ? 57.422 0.782 1.094 1.00 0.00 57 CYS A O 4
ATOM 3872 N N . TRP A 1 58 ? 56.929 -0.790 -0.517 1.00 0.00 58 TRP A N 4
ATOM 3873 C CA . TRP A 1 58 ? 58.049 -0.389 -1.512 1.00 0.00 58 TRP A CA 4
ATOM 3874 C C . TRP A 1 58 ? 57.305 0.208 -2.769 1.00 0.00 58 TRP A C 4
ATOM 3875 O O . TRP A 1 58 ? 56.698 -0.555 -3.550 1.00 0.00 58 TRP A O 4
ATOM 3896 N N . CYS A 1 59 ? 57.296 1.592 -2.930 1.00 0.00 59 CYS A N 4
ATOM 3897 C CA . CYS A 1 59 ? 56.537 2.284 -4.127 1.00 0.00 59 CYS A CA 4
ATOM 3898 C C . CYS A 1 59 ? 57.596 2.720 -5.197 1.00 0.00 59 CYS A C 4
ATOM 3899 O O . CYS A 1 59 ? 58.599 3.352 -4.843 1.00 0.00 59 CYS A O 4
ATOM 3906 N N . THR A 1 60 ? 57.401 2.306 -6.524 1.00 0.00 60 THR A N 4
ATOM 3907 C CA . THR A 1 60 ? 58.431 2.594 -7.667 1.00 0.00 60 THR A CA 4
ATOM 3908 C C . THR A 1 60 ? 57.766 3.547 -8.749 1.00 0.00 60 THR A C 4
ATOM 3909 O O . THR A 1 60 ? 56.590 3.355 -9.110 1.00 0.00 60 THR A O 4
ATOM 3920 N N . ARG A 1 61 ? 58.559 4.578 -9.262 1.00 0.00 61 ARG A N 4
ATOM 3921 C CA . ARG A 1 61 ? 58.033 5.608 -10.348 1.00 0.00 61 ARG A CA 4
ATOM 3922 C C . ARG A 1 61 ? 57.980 4.951 -11.769 1.00 0.00 61 ARG A C 4
ATOM 3923 O O . ARG A 1 61 ? 58.798 4.079 -12.050 1.00 0.00 61 ARG A O 4
ATOM 3945 N N . ASP A 1 1 ? 64.687 -1.654 -5.065 1.00 0.00 1 ASP A N 5
ATOM 3946 C CA . ASP A 1 1 ? 63.387 -1.054 -4.504 1.00 0.00 1 ASP A CA 5
ATOM 3947 C C . ASP A 1 1 ? 62.845 0.123 -5.420 1.00 0.00 1 ASP A C 5
ATOM 3948 O O . ASP A 1 1 ? 63.642 0.913 -5.940 1.00 0.00 1 ASP A O 5
ATOM 3959 N N . VAL A 1 2 ? 61.471 0.214 -5.614 1.00 0.00 2 VAL A N 5
ATOM 3960 C CA . VAL A 1 2 ? 60.795 1.309 -6.501 1.00 0.00 2 VAL A CA 5
ATOM 3961 C C . VAL A 1 2 ? 59.761 2.104 -5.584 1.00 0.00 2 VAL A C 5
ATOM 3962 O O . VAL A 1 2 ? 58.987 1.478 -4.852 1.00 0.00 2 VAL A O 5
ATOM 3975 N N . LEU A 1 3 ? 59.764 3.502 -5.642 1.00 0.00 3 LEU A N 5
ATOM 3976 C CA . LEU A 1 3 ? 58.776 4.374 -4.775 1.00 0.00 3 LEU A CA 5
ATOM 3977 C C . LEU A 1 3 ? 57.292 4.347 -5.376 1.00 0.00 3 LEU A C 5
ATOM 3978 O O . LEU A 1 3 ? 56.889 5.226 -6.151 1.00 0.00 3 LEU A O 5
ATOM 3994 N N . SER A 1 4 ? 56.462 3.271 -4.984 1.00 0.00 4 SER A N 5
ATOM 3995 C CA . SER A 1 4 ? 54.963 3.054 -5.448 1.00 0.00 4 SER A CA 5
ATOM 3996 C C . SER A 1 4 ? 54.772 3.080 -7.037 1.00 0.00 4 SER A C 5
ATOM 3997 O O . SER A 1 4 ? 54.806 4.164 -7.654 1.00 0.00 4 SER A O 5
ATOM 4005 N N . GLY A 1 5 ? 54.560 1.865 -7.686 1.00 0.00 5 GLY A N 5
ATOM 4006 C CA . GLY A 1 5 ? 54.337 1.764 -9.210 1.00 0.00 5 GLY A CA 5
ATOM 4007 C C . GLY A 1 5 ? 52.861 2.159 -9.651 1.00 0.00 5 GLY A C 5
ATOM 4008 O O . GLY A 1 5 ? 52.632 2.334 -10.854 1.00 0.00 5 GLY A O 5
ATOM 4012 N N . LYS A 1 6 ? 51.838 2.247 -8.686 1.00 0.00 6 LYS A N 5
ATOM 4013 C CA . LYS A 1 6 ? 50.345 2.563 -9.055 1.00 0.00 6 LYS A CA 5
ATOM 4014 C C . LYS A 1 6 ? 49.803 3.855 -8.257 1.00 0.00 6 LYS A C 5
ATOM 4015 O O . LYS A 1 6 ? 48.602 3.945 -7.930 1.00 0.00 6 LYS A O 5
ATOM 4034 N N . TYR A 1 7 ? 50.705 4.915 -7.986 1.00 0.00 7 TYR A N 5
ATOM 4035 C CA . TYR A 1 7 ? 50.310 6.269 -7.239 1.00 0.00 7 TYR A CA 5
ATOM 4036 C C . TYR A 1 7 ? 49.861 5.968 -5.718 1.00 0.00 7 TYR A C 5
ATOM 4037 O O . TYR A 1 7 ? 50.493 5.135 -5.079 1.00 0.00 7 TYR A O 5
ATOM 4055 N N . LYS A 1 8 ? 48.789 6.683 -5.111 1.00 0.00 8 LYS A N 5
ATOM 4056 C CA . LYS A 1 8 ? 48.311 6.498 -3.593 1.00 0.00 8 LYS A CA 5
ATOM 4057 C C . LYS A 1 8 ? 49.494 6.879 -2.567 1.00 0.00 8 LYS A C 5
ATOM 4058 O O . LYS A 1 8 ? 50.529 7.426 -2.995 1.00 0.00 8 LYS A O 5
ATOM 4077 N N . GLY A 1 9 ? 49.344 6.546 -1.208 1.00 0.00 9 GLY A N 5
ATOM 4078 C CA . GLY A 1 9 ? 50.442 6.817 -0.155 1.00 0.00 9 GLY A CA 5
ATOM 4079 C C . GLY A 1 9 ? 50.087 7.807 1.041 1.00 0.00 9 GLY A C 5
ATOM 4080 O O . GLY A 1 9 ? 51.018 8.056 1.823 1.00 0.00 9 GLY A O 5
ATOM 4084 N N . PRO A 1 10 ? 48.746 8.325 1.229 1.00 0.00 10 PRO A N 5
ATOM 4085 C CA . PRO A 1 10 ? 48.488 9.222 2.487 1.00 0.00 10 PRO A CA 5
ATOM 4086 C C . PRO A 1 10 ? 48.405 8.319 3.804 1.00 0.00 10 PRO A C 5
ATOM 4087 O O . PRO A 1 10 ? 47.691 7.318 3.804 1.00 0.00 10 PRO A O 5
ATOM 4098 N N . CYS A 1 11 ? 49.175 8.683 4.903 1.00 0.00 11 CYS A N 5
ATOM 4099 C CA . CYS A 1 11 ? 49.216 7.835 6.228 1.00 0.00 11 CYS A CA 5
ATOM 4100 C C . CYS A 1 11 ? 48.482 8.628 7.381 1.00 0.00 11 CYS A C 5
ATOM 4101 O O . CYS A 1 11 ? 48.947 9.704 7.794 1.00 0.00 11 CYS A O 5
ATOM 4108 N N . TYR A 1 12 ? 47.290 8.086 7.884 1.00 0.00 12 TYR A N 5
ATOM 4109 C CA . TYR A 1 12 ? 46.447 8.753 9.003 1.00 0.00 12 TYR A CA 5
ATOM 4110 C C . TYR A 1 12 ? 46.057 7.636 10.107 1.00 0.00 12 TYR A C 5
ATOM 4111 O O . TYR A 1 12 ? 46.772 7.505 11.102 1.00 0.00 12 TYR A O 5
ATOM 4129 N N . PHE A 1 13 ? 44.908 6.835 9.912 1.00 0.00 13 PHE A N 5
ATOM 4130 C CA . PHE A 1 13 ? 44.431 5.712 10.931 1.00 0.00 13 PHE A CA 5
ATOM 4131 C C . PHE A 1 13 ? 43.249 4.793 10.287 1.00 0.00 13 PHE A C 5
ATOM 4132 O O . PHE A 1 13 ? 42.374 4.281 11.020 1.00 0.00 13 PHE A O 5
ATOM 4149 N N . GLY A 1 14 ? 43.248 4.588 8.902 1.00 0.00 14 GLY A N 5
ATOM 4150 C CA . GLY A 1 14 ? 42.179 3.765 8.179 1.00 0.00 14 GLY A CA 5
ATOM 4151 C C . GLY A 1 14 ? 41.038 4.721 7.703 1.00 0.00 14 GLY A C 5
ATOM 4152 O O . GLY A 1 14 ? 40.504 5.481 8.517 1.00 0.00 14 GLY A O 5
ATOM 4156 N N . ILE A 1 15 ? 40.668 4.680 6.362 1.00 0.00 15 ILE A N 5
ATOM 4157 C CA . ILE A 1 15 ? 39.542 5.588 5.748 1.00 0.00 15 ILE A CA 5
ATOM 4158 C C . ILE A 1 15 ? 38.817 4.929 4.445 1.00 0.00 15 ILE A C 5
ATOM 4159 O O . ILE A 1 15 ? 38.031 5.631 3.783 1.00 0.00 15 ILE A O 5
ATOM 4175 N N . ILE A 1 16 ? 39.099 3.606 4.072 1.00 0.00 16 ILE A N 5
ATOM 4176 C CA . ILE A 1 16 ? 38.457 2.942 2.776 1.00 0.00 16 ILE A CA 5
ATOM 4177 C C . ILE A 1 16 ? 36.904 2.588 2.983 1.00 0.00 16 ILE A C 5
ATOM 4178 O O . ILE A 1 16 ? 36.556 2.108 4.069 1.00 0.00 16 ILE A O 5
ATOM 4194 N N . PRO A 1 17 ? 36.029 2.731 1.844 1.00 0.00 17 PRO A N 5
ATOM 4195 C CA . PRO A 1 17 ? 34.570 2.237 1.930 1.00 0.00 17 PRO A CA 5
ATOM 4196 C C . PRO A 1 17 ? 34.504 0.738 1.343 1.00 0.00 17 PRO A C 5
ATOM 4197 O O . PRO A 1 17 ? 34.074 0.507 0.195 1.00 0.00 17 PRO A O 5
ATOM 4208 N N . CYS A 1 18 ? 35.018 -0.302 2.149 1.00 0.00 18 CYS A N 5
ATOM 4209 C CA . CYS A 1 18 ? 35.115 -1.833 1.716 1.00 0.00 18 CYS A CA 5
ATOM 4210 C C . CYS A 1 18 ? 36.171 -2.006 0.547 1.00 0.00 18 CYS A C 5
ATOM 4211 O O . CYS A 1 18 ? 36.042 -1.335 -0.481 1.00 0.00 18 CYS A O 5
ATOM 4218 N N . PHE A 1 19 ? 37.255 -2.905 0.720 1.00 0.00 19 PHE A N 5
ATOM 4219 C CA . PHE A 1 19 ? 38.364 -3.087 -0.403 1.00 0.00 19 PHE A CA 5
ATOM 4220 C C . PHE A 1 19 ? 39.202 -4.427 -0.244 1.00 0.00 19 PHE A C 5
ATOM 4221 O O . PHE A 1 19 ? 39.566 -5.028 -1.261 1.00 0.00 19 PHE A O 5
ATOM 4238 N N . VAL A 1 20 ? 39.584 -4.839 1.030 1.00 0.00 20 VAL A N 5
ATOM 4239 C CA . VAL A 1 20 ? 40.520 -6.102 1.284 1.00 0.00 20 VAL A CA 5
ATOM 4240 C C . VAL A 1 20 ? 39.913 -7.032 2.453 1.00 0.00 20 VAL A C 5
ATOM 4241 O O . VAL A 1 20 ? 38.694 -7.134 2.548 1.00 0.00 20 VAL A O 5
ATOM 4254 N N . ARG A 1 21 ? 40.773 -7.767 3.315 1.00 0.00 21 ARG A N 5
ATOM 4255 C CA . ARG A 1 21 ? 40.231 -8.756 4.459 1.00 0.00 21 ARG A CA 5
ATOM 4256 C C . ARG A 1 21 ? 39.272 -7.977 5.484 1.00 0.00 21 ARG A C 5
ATOM 4257 O O . ARG A 1 21 ? 38.235 -8.529 5.879 1.00 0.00 21 ARG A O 5
ATOM 4278 N N . GLY A 1 22 ? 39.612 -6.678 5.850 1.00 0.00 22 GLY A N 5
ATOM 4279 C CA . GLY A 1 22 ? 38.739 -5.807 6.767 1.00 0.00 22 GLY A CA 5
ATOM 4280 C C . GLY A 1 22 ? 37.744 -4.988 5.884 1.00 0.00 22 GLY A C 5
ATOM 4281 O O . GLY A 1 22 ? 37.759 -3.752 5.935 1.00 0.00 22 GLY A O 5
ATOM 4285 N N . CYS A 1 23 ? 36.860 -5.695 5.054 1.00 0.00 23 CYS A N 5
ATOM 4286 C CA . CYS A 1 23 ? 35.814 -4.971 4.120 1.00 0.00 23 CYS A CA 5
ATOM 4287 C C . CYS A 1 23 ? 34.548 -4.574 4.987 1.00 0.00 23 CYS A C 5
ATOM 4288 O O . CYS A 1 23 ? 34.142 -3.408 4.974 1.00 0.00 23 CYS A O 5
ATOM 4295 N N . LYS A 1 24 ? 33.918 -5.580 5.736 1.00 0.00 24 LYS A N 5
ATOM 4296 C CA . LYS A 1 24 ? 32.628 -5.305 6.629 1.00 0.00 24 LYS A CA 5
ATOM 4297 C C . LYS A 1 24 ? 32.953 -4.335 7.853 1.00 0.00 24 LYS A C 5
ATOM 4298 O O . LYS A 1 24 ? 32.213 -3.356 8.029 1.00 0.00 24 LYS A O 5
ATOM 4317 N N . PRO A 1 25 ? 34.098 -4.634 8.663 1.00 0.00 25 PRO A N 5
ATOM 4318 C CA . PRO A 1 25 ? 34.462 -3.684 9.842 1.00 0.00 25 PRO A CA 5
ATOM 4319 C C . PRO A 1 25 ? 35.034 -2.261 9.353 1.00 0.00 25 PRO A C 5
ATOM 4320 O O . PRO A 1 25 ? 35.007 -1.303 10.122 1.00 0.00 25 PRO A O 5
ATOM 4331 N N . LYS A 1 26 ? 35.575 -2.144 8.046 1.00 0.00 26 LYS A N 5
ATOM 4332 C CA . LYS A 1 26 ? 36.193 -0.810 7.431 1.00 0.00 26 LYS A CA 5
ATOM 4333 C C . LYS A 1 26 ? 37.411 -0.251 8.291 1.00 0.00 26 LYS A C 5
ATOM 4334 O O . LYS A 1 26 ? 37.728 -0.789 9.356 1.00 0.00 26 LYS A O 5
ATOM 4353 N N . LEU A 1 27 ? 38.134 0.848 7.771 1.00 0.00 27 LEU A N 5
ATOM 4354 C CA . LEU A 1 27 ? 39.396 1.504 8.448 1.00 0.00 27 LEU A CA 5
ATOM 4355 C C . LEU A 1 27 ? 40.566 0.424 8.689 1.00 0.00 27 LEU A C 5
ATOM 4356 O O . LEU A 1 27 ? 40.471 -0.405 9.606 1.00 0.00 27 LEU A O 5
ATOM 4372 N N . PHE A 1 28 ? 41.646 0.446 7.818 1.00 0.00 28 PHE A N 5
ATOM 4373 C CA . PHE A 1 28 ? 42.851 -0.587 7.920 1.00 0.00 28 PHE A CA 5
ATOM 4374 C C . PHE A 1 28 ? 43.825 -0.335 9.157 1.00 0.00 28 PHE A C 5
ATOM 4375 O O . PHE A 1 28 ? 44.766 -1.108 9.327 1.00 0.00 28 PHE A O 5
ATOM 4392 N N . ASP A 1 29 ? 43.642 0.782 10.003 1.00 0.00 29 ASP A N 5
ATOM 4393 C CA . ASP A 1 29 ? 44.584 1.180 11.242 1.00 0.00 29 ASP A CA 5
ATOM 4394 C C . ASP A 1 29 ? 45.954 1.796 10.770 1.00 0.00 29 ASP A C 5
ATOM 4395 O O . ASP A 1 29 ? 46.334 2.859 11.267 1.00 0.00 29 ASP A O 5
ATOM 4404 N N . ALA A 1 30 ? 46.697 1.138 9.792 1.00 0.00 30 ALA A N 5
ATOM 4405 C CA . ALA A 1 30 ? 48.039 1.697 9.226 1.00 0.00 30 ALA A CA 5
ATOM 4406 C C . ALA A 1 30 ? 48.076 1.502 7.666 1.00 0.00 30 ALA A C 5
ATOM 4407 O O . ALA A 1 30 ? 47.705 0.421 7.183 1.00 0.00 30 ALA A O 5
ATOM 4414 N N . HIS A 1 31 ? 48.517 2.559 6.859 1.00 0.00 31 HIS A N 5
ATOM 4415 C CA . HIS A 1 31 ? 48.552 2.438 5.261 1.00 0.00 31 HIS A CA 5
ATOM 4416 C C . HIS A 1 31 ? 49.546 1.279 4.744 1.00 0.00 31 HIS A C 5
ATOM 4417 O O . HIS A 1 31 ? 49.421 0.867 3.595 1.00 0.00 31 HIS A O 5
ATOM 4431 N N . ARG A 1 32 ? 50.516 0.752 5.621 1.00 0.00 32 ARG A N 5
ATOM 4432 C CA . ARG A 1 32 ? 51.522 -0.423 5.200 1.00 0.00 32 ARG A CA 5
ATOM 4433 C C . ARG A 1 32 ? 50.716 -1.704 4.673 1.00 0.00 32 ARG A C 5
ATOM 4434 O O . ARG A 1 32 ? 51.144 -2.321 3.692 1.00 0.00 32 ARG A O 5
ATOM 4455 N N . LYS A 1 33 ? 49.508 -2.054 5.309 1.00 0.00 33 LYS A N 5
ATOM 4456 C CA . LYS A 1 33 ? 48.608 -3.281 4.803 1.00 0.00 33 LYS A CA 5
ATOM 4457 C C . LYS A 1 33 ? 48.051 -2.991 3.344 1.00 0.00 33 LYS A C 5
ATOM 4458 O O . LYS A 1 33 ? 48.167 -3.848 2.465 1.00 0.00 33 LYS A O 5
ATOM 4477 N N . LEU A 1 34 ? 47.512 -1.723 3.088 1.00 0.00 34 LEU A N 5
ATOM 4478 C CA . LEU A 1 34 ? 46.980 -1.301 1.661 1.00 0.00 34 LEU A CA 5
ATOM 4479 C C . LEU A 1 34 ? 48.175 -1.125 0.625 1.00 0.00 34 LEU A C 5
ATOM 4480 O O . LEU A 1 34 ? 48.001 -1.453 -0.553 1.00 0.00 34 LEU A O 5
ATOM 4496 N N . CYS A 1 35 ? 49.382 -0.551 1.070 1.00 0.00 35 CYS A N 5
ATOM 4497 C CA . CYS A 1 35 ? 50.605 -0.281 0.085 1.00 0.00 35 CYS A CA 5
ATOM 4498 C C . CYS A 1 35 ? 51.168 -1.651 -0.488 1.00 0.00 35 CYS A C 5
ATOM 4499 O O . CYS A 1 35 ? 51.337 -1.767 -1.690 1.00 0.00 35 CYS A O 5
ATOM 4506 N N . ILE A 1 36 ? 51.390 -2.706 0.405 1.00 0.00 36 ILE A N 5
ATOM 4507 C CA . ILE A 1 36 ? 51.895 -4.121 -0.086 1.00 0.00 36 ILE A CA 5
ATOM 4508 C C . ILE A 1 36 ? 50.756 -4.926 -0.868 1.00 0.00 36 ILE A C 5
ATOM 4509 O O . ILE A 1 36 ? 51.083 -5.604 -1.829 1.00 0.00 36 ILE A O 5
ATOM 4525 N N . LYS A 1 37 ? 49.422 -4.835 -0.442 1.00 0.00 37 LYS A N 5
ATOM 4526 C CA . LYS A 1 37 ? 48.245 -5.630 -1.186 1.00 0.00 37 LYS A CA 5
ATOM 4527 C C . LYS A 1 37 ? 47.909 -5.001 -2.617 1.00 0.00 37 LYS A C 5
ATOM 4528 O O . LYS A 1 37 ? 47.604 -5.753 -3.548 1.00 0.00 37 LYS A O 5
ATOM 4547 N N . LEU A 1 38 ? 47.962 -3.625 -2.770 1.00 0.00 38 LEU A N 5
ATOM 4548 C CA . LEU A 1 38 ? 47.676 -2.913 -4.152 1.00 0.00 38 LEU A CA 5
ATOM 4549 C C . LEU A 1 38 ? 48.965 -2.975 -5.079 1.00 0.00 38 LEU A C 5
ATO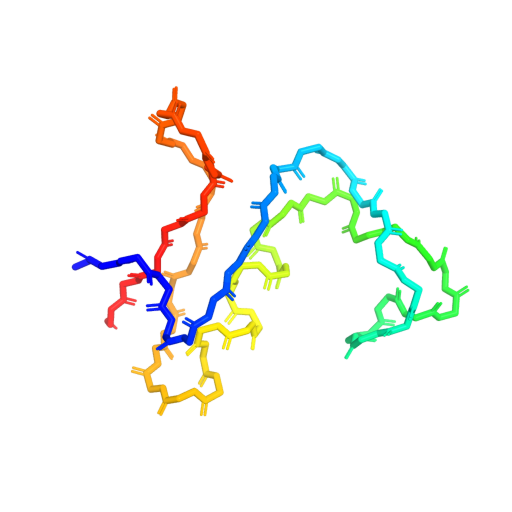M 4550 O O . LEU A 1 38 ? 48.837 -3.234 -6.280 1.00 0.00 38 LEU A O 5
ATOM 4566 N N . CYS A 1 39 ? 50.222 -2.759 -4.496 1.00 0.00 39 CYS A N 5
ATOM 4567 C CA . CYS A 1 39 ? 51.576 -2.800 -5.332 1.00 0.00 39 CYS A CA 5
ATOM 4568 C C . CYS A 1 39 ? 51.938 -4.281 -5.774 1.00 0.00 39 CYS A C 5
ATOM 4569 O O . CYS A 1 39 ? 52.454 -4.463 -6.883 1.00 0.00 39 CYS A O 5
ATOM 4576 N N . LYS A 1 40 ? 51.691 -5.350 -4.878 1.00 0.00 40 LYS A N 5
ATOM 4577 C CA . LYS A 1 40 ? 52.072 -6.851 -5.253 1.00 0.00 40 LYS A CA 5
ATOM 4578 C C . LYS A 1 40 ? 51.364 -7.376 -6.590 1.00 0.00 40 LYS A C 5
ATOM 4579 O O . LYS A 1 40 ? 51.894 -8.283 -7.239 1.00 0.00 40 LYS A O 5
ATOM 4598 N N . GLN A 1 41 ? 50.174 -6.747 -7.012 1.00 0.00 41 GLN A N 5
ATOM 4599 C CA . GLN A 1 41 ? 49.431 -7.152 -8.346 1.00 0.00 41 GLN A CA 5
ATOM 4600 C C . GLN A 1 41 ? 50.329 -6.763 -9.626 1.00 0.00 41 GLN A C 5
ATOM 4601 O O . GLN A 1 41 ? 50.387 -7.544 -10.582 1.00 0.00 41 GLN A O 5
ATOM 4615 N N . GLU A 1 42 ? 51.061 -5.554 -9.599 1.00 0.00 42 GLU A N 5
ATOM 4616 C CA . GLU A 1 42 ? 52.012 -5.118 -10.793 1.00 0.00 42 GLU A CA 5
ATOM 4617 C C . GLU A 1 42 ? 53.310 -6.045 -10.832 1.00 0.00 42 GLU A C 5
ATOM 4618 O O . GLU A 1 42 ? 53.669 -6.533 -11.913 1.00 0.00 42 GLU A O 5
ATOM 4630 N N . GLY A 1 43 ? 53.988 -6.293 -9.629 1.00 0.00 43 GLY A N 5
ATOM 4631 C CA . GLY A 1 43 ? 55.250 -7.215 -9.584 1.00 0.00 43 GLY A CA 5
ATOM 4632 C C . GLY A 1 43 ? 56.122 -6.963 -8.307 1.00 0.00 43 GLY A C 5
ATOM 4633 O O . GLY A 1 43 ? 57.323 -6.714 -8.431 1.00 0.00 43 GLY A O 5
ATOM 4637 N N . PHE A 1 44 ? 55.508 -7.041 -7.069 1.00 0.00 44 PHE A N 5
ATOM 4638 C CA . PHE A 1 44 ? 56.281 -6.826 -5.713 1.00 0.00 44 PHE A CA 5
ATOM 4639 C C . PHE A 1 44 ? 55.735 -7.798 -4.572 1.00 0.00 44 PHE A C 5
ATOM 4640 O O . PHE A 1 44 ? 54.787 -8.572 -4.803 1.00 0.00 44 PHE A O 5
ATOM 4657 N N . LYS A 1 45 ? 56.384 -7.782 -3.335 1.00 0.00 45 LYS A N 5
ATOM 4658 C CA . LYS A 1 45 ? 55.946 -8.717 -2.143 1.00 0.00 45 LYS A CA 5
ATOM 4659 C C . LYS A 1 45 ? 56.181 -8.092 -0.703 1.00 0.00 45 LYS A C 5
ATOM 4660 O O . LYS A 1 45 ? 55.479 -8.495 0.232 1.00 0.00 45 LYS A O 5
ATOM 4679 N N . SER A 1 46 ? 57.159 -7.107 -0.514 1.00 0.00 46 SER A N 5
ATOM 4680 C CA . SER A 1 46 ? 57.419 -6.445 0.865 1.00 0.00 46 SER A CA 5
ATOM 4681 C C . SER A 1 46 ? 57.420 -4.865 0.709 1.00 0.00 46 SER A C 5
ATOM 4682 O O . SER A 1 46 ? 58.333 -4.294 0.087 1.00 0.00 46 SER A O 5
ATOM 4690 N N . GLY A 1 47 ? 56.338 -4.160 1.246 1.00 0.00 47 GLY A N 5
ATOM 4691 C CA . GLY A 1 47 ? 56.185 -2.620 1.135 1.00 0.00 47 GLY A CA 5
ATOM 4692 C C . GLY A 1 47 ? 55.886 -1.950 2.529 1.00 0.00 47 GLY A C 5
ATOM 4693 O O . GLY A 1 47 ? 55.426 -2.625 3.461 1.00 0.00 47 GLY A O 5
ATOM 4697 N N . HIS A 1 48 ? 56.175 -0.569 2.674 1.00 0.00 48 HIS A N 5
ATOM 4698 C CA . HIS A 1 48 ? 55.939 0.219 4.027 1.00 0.00 48 HIS A CA 5
ATOM 4699 C C . HIS A 1 48 ? 55.870 1.816 3.840 1.00 0.00 48 HIS A C 5
ATOM 4700 O O . HIS A 1 48 ? 56.367 2.339 2.854 1.00 0.00 48 HIS A O 5
ATOM 4714 N N . CYS A 1 49 ? 55.312 2.558 4.877 1.00 0.00 49 CYS A N 5
ATOM 4715 C CA . CYS A 1 49 ? 55.245 4.142 4.883 1.00 0.00 49 CYS A CA 5
ATOM 4716 C C . CYS A 1 49 ? 56.547 4.674 5.618 1.00 0.00 49 CYS A C 5
ATOM 4717 O O . CYS A 1 49 ? 56.694 4.503 6.837 1.00 0.00 49 CYS A O 5
ATOM 4724 N N . SER A 1 50 ? 57.523 5.321 4.830 1.00 0.00 50 SER A N 5
ATOM 4725 C CA . SER A 1 50 ? 58.898 5.891 5.415 1.00 0.00 50 SER A CA 5
ATOM 4726 C C . SER A 1 50 ? 59.777 6.677 4.300 1.00 0.00 50 SER A C 5
ATOM 4727 O O . SER A 1 50 ? 61.021 6.769 4.439 1.00 0.00 50 SER A O 5
ATOM 4735 N N . ASN A 1 51 ? 59.134 7.293 3.209 1.00 0.00 51 ASN A N 5
ATOM 4736 C CA . ASN A 1 51 ? 59.971 8.096 2.081 1.00 0.00 51 ASN A CA 5
ATOM 4737 C C . ASN A 1 51 ? 60.663 9.377 2.689 1.00 0.00 51 ASN A C 5
ATOM 4738 O O . ASN A 1 51 ? 61.773 9.717 2.295 1.00 0.00 51 ASN A O 5
ATOM 4749 N N . PHE A 1 52 ? 59.941 10.134 3.634 1.00 0.00 52 PHE A N 5
ATOM 4750 C CA . PHE A 1 52 ? 60.442 11.491 4.273 1.00 0.00 52 PHE A CA 5
ATOM 4751 C C . PHE A 1 52 ? 60.714 12.639 3.165 1.00 0.00 52 PHE A C 5
ATOM 4752 O O . PHE A 1 52 ? 61.358 13.656 3.478 1.00 0.00 52 PHE A O 5
ATOM 4769 N N . PHE A 1 53 ? 60.123 12.505 1.889 1.00 0.00 53 PHE A N 5
ATOM 4770 C CA . PHE A 1 53 ? 60.240 13.584 0.790 1.00 0.00 53 PHE A CA 5
ATOM 4771 C C . PHE A 1 53 ? 58.798 14.179 0.523 1.00 0.00 53 PHE A C 5
ATOM 4772 O O . PHE A 1 53 ? 58.556 15.341 0.851 1.00 0.00 53 PHE A O 5
ATOM 4789 N N . LYS A 1 54 ? 57.816 13.357 -0.086 1.00 0.00 54 LYS A N 5
ATOM 4790 C CA . LYS A 1 54 ? 56.328 13.850 -0.399 1.00 0.00 54 LYS A CA 5
ATOM 4791 C C . LYS A 1 54 ? 55.383 12.668 -0.976 1.00 0.00 54 LYS A C 5
ATOM 4792 O O . LYS A 1 54 ? 54.395 12.952 -1.694 1.00 0.00 54 LYS A O 5
ATOM 4811 N N . PHE A 1 55 ? 55.674 11.336 -0.652 1.00 0.00 55 PHE A N 5
ATOM 4812 C CA . PHE A 1 55 ? 54.818 10.121 -1.215 1.00 0.00 55 PHE A CA 5
ATOM 4813 C C . PHE A 1 55 ? 54.228 9.288 -0.020 1.00 0.00 55 PHE A C 5
ATOM 4814 O O . PHE A 1 55 ? 53.052 8.936 -0.032 1.00 0.00 55 PHE A O 5
ATOM 4831 N N . GLN A 1 56 ? 55.116 8.913 1.018 1.00 0.00 56 GLN A N 5
ATOM 4832 C CA . GLN A 1 56 ? 54.741 8.022 2.258 1.00 0.00 56 GLN A CA 5
ATOM 4833 C C . GLN A 1 56 ? 54.199 6.564 1.838 1.00 0.00 56 GLN A C 5
ATOM 4834 O O . GLN A 1 56 ? 53.309 5.992 2.497 1.00 0.00 56 GLN A O 5
ATOM 4848 N N . CYS A 1 57 ? 54.863 5.937 0.786 1.00 0.00 57 CYS A N 5
ATOM 4849 C CA . CYS A 1 57 ? 54.557 4.467 0.320 1.00 0.00 57 CYS A CA 5
ATOM 4850 C C . CYS A 1 57 ? 55.854 3.896 -0.400 1.00 0.00 57 CYS A C 5
ATOM 4851 O O . CYS A 1 57 ? 56.404 4.578 -1.278 1.00 0.00 57 CYS A O 5
ATOM 4858 N N . TRP A 1 58 ? 56.354 2.682 0.008 1.00 0.00 58 TRP A N 5
ATOM 4859 C CA . TRP A 1 58 ? 57.659 2.057 -0.590 1.00 0.00 58 TRP A CA 5
ATOM 4860 C C . TRP A 1 58 ? 57.350 0.603 -1.075 1.00 0.00 58 TRP A C 5
ATOM 4861 O O . TRP A 1 58 ? 56.558 -0.085 -0.440 1.00 0.00 58 TRP A O 5
ATOM 4882 N N . CYS A 1 59 ? 57.990 0.133 -2.208 1.00 0.00 59 CYS A N 5
ATOM 4883 C CA . CYS A 1 59 ? 57.774 -1.332 -2.739 1.00 0.00 59 CYS A CA 5
ATOM 4884 C C . CYS A 1 59 ? 59.180 -1.999 -2.952 1.00 0.00 59 CYS A C 5
ATOM 4885 O O . CYS A 1 59 ? 60.047 -1.396 -3.600 1.00 0.00 59 CYS A O 5
ATOM 4892 N N . THR A 1 60 ? 59.404 -3.259 -2.399 1.00 0.00 60 THR A N 5
ATOM 4893 C CA . THR A 1 60 ? 60.755 -4.021 -2.547 1.00 0.00 60 THR A CA 5
ATOM 4894 C C . THR A 1 60 ? 60.460 -5.481 -3.107 1.00 0.00 60 THR A C 5
ATOM 4895 O O . THR A 1 60 ? 59.510 -6.140 -2.647 1.00 0.00 60 THR A O 5
ATOM 4906 N N . ARG A 1 61 ? 61.322 -5.986 -4.082 1.00 0.00 61 ARG A N 5
ATOM 4907 C CA . ARG A 1 61 ? 61.157 -7.433 -4.684 1.00 0.00 61 ARG A CA 5
ATOM 4908 C C . ARG A 1 61 ? 61.804 -8.472 -3.710 1.00 0.00 61 ARG A C 5
ATOM 4909 O O . ARG A 1 61 ? 62.945 -8.264 -3.313 1.00 0.00 61 ARG A O 5
ATOM 4931 N N . ASP A 1 1 ? 62.782 8.365 -1.703 1.00 0.00 1 ASP A N 6
ATOM 4932 C CA . ASP A 1 1 ? 61.811 7.642 -0.733 1.00 0.00 1 ASP A CA 6
ATOM 4933 C C . ASP A 1 1 ? 61.014 8.719 0.098 1.00 0.00 1 ASP A C 6
ATOM 4934 O O . ASP A 1 1 ? 61.641 9.596 0.706 1.00 0.00 1 ASP A O 6
ATOM 4945 N N . VAL A 1 2 ? 59.624 8.679 0.087 1.00 0.00 2 VAL A N 6
ATOM 4946 C CA . VAL A 1 2 ? 58.734 9.751 0.847 1.00 0.00 2 VAL A CA 6
ATOM 4947 C C . VAL A 1 2 ? 57.525 9.088 1.639 1.00 0.00 2 VAL A C 6
ATOM 4948 O O . VAL A 1 2 ? 57.200 7.910 1.415 1.00 0.00 2 VAL A O 6
ATOM 4961 N N . LEU A 1 3 ? 56.833 9.899 2.554 1.00 0.00 3 LEU A N 6
ATOM 4962 C CA . LEU A 1 3 ? 55.592 9.379 3.368 1.00 0.00 3 LEU A CA 6
ATOM 4963 C C . LEU A 1 3 ? 54.279 9.420 2.464 1.00 0.00 3 LEU A C 6
ATOM 4964 O O . LEU A 1 3 ? 53.362 10.210 2.692 1.00 0.00 3 LEU A O 6
ATOM 4980 N N . SER A 1 4 ? 54.212 8.492 1.399 1.00 0.00 4 SER A N 6
ATOM 4981 C CA . SER A 1 4 ? 53.017 8.332 0.383 1.00 0.00 4 SER A CA 6
ATOM 4982 C C . SER A 1 4 ? 52.550 9.683 -0.319 1.00 0.00 4 SER A C 6
ATOM 4983 O O . SER A 1 4 ? 52.003 10.573 0.344 1.00 0.00 4 SER A O 6
ATOM 4991 N N . GLY A 1 5 ? 52.706 9.785 -1.715 1.00 0.00 5 GLY A N 6
ATOM 4992 C CA . GLY A 1 5 ? 52.230 11.008 -2.541 1.00 0.00 5 GLY A CA 6
ATOM 4993 C C . GLY A 1 5 ? 50.653 11.130 -2.544 1.00 0.00 5 GLY A C 6
ATOM 4994 O O . GLY A 1 5 ? 50.127 12.246 -2.477 1.00 0.00 5 GLY A O 6
ATOM 4998 N N . LYS A 1 6 ? 49.905 9.952 -2.629 1.00 0.00 6 LYS A N 6
ATOM 4999 C CA . LYS A 1 6 ? 48.329 9.948 -2.647 1.00 0.00 6 LYS A CA 6
ATOM 5000 C C . LYS A 1 6 ? 47.697 9.835 -1.186 1.00 0.00 6 LYS A C 6
ATOM 5001 O O . LYS A 1 6 ? 46.490 10.010 -1.046 1.00 0.00 6 LYS A O 6
ATOM 5020 N N . TYR A 1 7 ? 48.537 9.553 -0.061 1.00 0.00 7 TYR A N 6
ATOM 5021 C CA . TYR A 1 7 ? 48.045 9.417 1.442 1.00 0.00 7 TYR A CA 6
ATOM 5022 C C . TYR A 1 7 ? 47.067 8.181 1.626 1.00 0.00 7 TYR A C 6
ATOM 5023 O O . TYR A 1 7 ? 46.261 7.897 0.735 1.00 0.00 7 TYR A O 6
ATOM 5041 N N . LYS A 1 8 ? 47.160 7.445 2.814 1.00 0.00 8 LYS A N 6
ATOM 5042 C CA . LYS A 1 8 ? 46.246 6.198 3.106 1.00 0.00 8 LYS A CA 6
ATOM 5043 C C . LYS A 1 8 ? 45.896 6.074 4.669 1.00 0.00 8 LYS A C 6
ATOM 5044 O O . LYS A 1 8 ? 46.196 6.993 5.452 1.00 0.00 8 LYS A O 6
ATOM 5063 N N . GLY A 1 9 ? 45.186 4.942 5.090 1.00 0.00 9 GLY A N 6
ATOM 5064 C CA . GLY A 1 9 ? 44.712 4.733 6.550 1.00 0.00 9 GLY A CA 6
ATOM 5065 C C . GLY A 1 9 ? 45.728 3.859 7.402 1.00 0.00 9 GLY A C 6
ATOM 5066 O O . GLY A 1 9 ? 46.881 3.668 6.974 1.00 0.00 9 GLY A O 6
ATOM 5070 N N . PRO A 1 10 ? 45.232 3.335 8.645 1.00 0.00 10 PRO A N 6
ATOM 5071 C CA . PRO A 1 10 ? 46.149 2.465 9.541 1.00 0.00 10 PRO A CA 6
ATOM 5072 C C . PRO A 1 10 ? 46.352 0.988 8.948 1.00 0.00 10 PRO A C 6
ATOM 5073 O O . PRO A 1 10 ? 45.576 0.549 8.082 1.00 0.00 10 PRO A O 6
ATOM 5084 N N . CYS A 1 11 ? 47.403 0.227 9.462 1.00 0.00 11 CYS A N 6
ATOM 5085 C CA . CYS A 1 11 ? 47.696 -1.238 8.986 1.00 0.00 11 CYS A CA 6
ATOM 5086 C C . CYS A 1 11 ? 46.984 -2.229 9.999 1.00 0.00 11 CYS A C 6
ATOM 5087 O O . CYS A 1 11 ? 47.365 -2.289 11.179 1.00 0.00 11 CYS A O 6
ATOM 5094 N N . TYR A 1 12 ? 45.898 -2.987 9.524 1.00 0.00 12 TYR A N 6
ATOM 5095 C CA . TYR A 1 12 ? 45.088 -3.971 10.418 1.00 0.00 12 TYR A CA 6
ATOM 5096 C C . TYR A 1 12 ? 45.222 -5.466 9.831 1.00 0.00 12 TYR A C 6
ATOM 5097 O O . TYR A 1 12 ? 46.149 -6.174 10.229 1.00 0.00 12 TYR A O 6
ATOM 5115 N N . PHE A 1 13 ? 44.275 -5.951 8.893 1.00 0.00 13 PHE A N 6
ATOM 5116 C CA . PHE A 1 13 ? 44.324 -7.417 8.286 1.00 0.00 13 PHE A CA 6
ATOM 5117 C C . PHE A 1 13 ? 43.316 -7.577 7.016 1.00 0.00 13 PHE A C 6
ATOM 5118 O O . PHE A 1 13 ? 42.814 -8.690 6.746 1.00 0.00 13 PHE A O 6
ATOM 5135 N N . GLY A 1 14 ? 43.039 -6.449 6.233 1.00 0.00 14 GLY A N 6
ATOM 5136 C CA . GLY A 1 14 ? 42.088 -6.478 5.028 1.00 0.00 14 GLY A CA 6
ATOM 5137 C C . GLY A 1 14 ? 40.671 -5.982 5.479 1.00 0.00 14 GLY A C 6
ATOM 5138 O O . GLY A 1 14 ? 40.166 -6.431 6.516 1.00 0.00 14 GLY A O 6
ATOM 5142 N N . ILE A 1 15 ? 40.011 -5.070 4.662 1.00 0.00 15 ILE A N 6
ATOM 5143 C CA . ILE A 1 15 ? 38.578 -4.499 4.990 1.00 0.00 15 ILE A CA 6
ATOM 5144 C C . ILE A 1 15 ? 37.793 -4.020 3.675 1.00 0.00 15 ILE A C 6
ATOM 5145 O O . ILE A 1 15 ? 36.561 -4.082 3.657 1.00 0.00 15 ILE A O 6
ATOM 5161 N N . ILE A 1 16 ? 38.519 -3.486 2.601 1.00 0.00 16 ILE A N 6
ATOM 5162 C CA . ILE A 1 16 ? 37.830 -2.911 1.278 1.00 0.00 16 ILE A CA 6
ATOM 5163 C C . ILE A 1 16 ? 36.951 -4.016 0.499 1.00 0.00 16 ILE A C 6
ATOM 5164 O O . ILE A 1 16 ? 37.373 -5.179 0.469 1.00 0.00 16 ILE A O 6
ATOM 5180 N N . PRO A 1 17 ? 35.776 -3.562 -0.203 1.00 0.00 17 PRO A N 6
ATOM 5181 C CA . PRO A 1 17 ? 34.994 -4.539 -1.087 1.00 0.00 17 PRO A CA 6
ATOM 5182 C C . PRO A 1 17 ? 35.429 -4.295 -2.600 1.00 0.00 17 PRO A C 6
ATOM 5183 O O . PRO A 1 17 ? 35.111 -3.249 -3.179 1.00 0.00 17 PRO A O 6
ATOM 5194 N N . CYS A 1 18 ? 36.252 -5.265 -3.220 1.00 0.00 18 CYS A N 6
ATOM 5195 C CA . CYS A 1 18 ? 36.864 -5.145 -4.685 1.00 0.00 18 CYS A CA 6
ATOM 5196 C C . CYS A 1 18 ? 37.845 -3.897 -4.796 1.00 0.00 18 CYS A C 6
ATOM 5197 O O . CYS A 1 18 ? 37.417 -2.759 -4.580 1.00 0.00 18 CYS A O 6
ATOM 5204 N N . PHE A 1 19 ? 39.161 -4.129 -5.211 1.00 0.00 19 PHE A N 6
ATOM 5205 C CA . PHE A 1 19 ? 40.192 -2.931 -5.422 1.00 0.00 19 PHE A CA 6
ATOM 5206 C C . PHE A 1 19 ? 41.465 -3.377 -6.245 1.00 0.00 19 PHE A C 6
ATOM 5207 O O . PHE A 1 19 ? 41.985 -2.577 -7.031 1.00 0.00 19 PHE A O 6
ATOM 5224 N N . VAL A 1 20 ? 41.992 -4.642 -6.018 1.00 0.00 20 VAL A N 6
ATOM 5225 C CA . VAL A 1 20 ? 43.291 -5.167 -6.734 1.00 0.00 20 VAL A CA 6
ATOM 5226 C C . VAL A 1 20 ? 42.934 -6.365 -7.746 1.00 0.00 20 VAL A C 6
ATOM 5227 O O . VAL A 1 20 ? 41.767 -6.515 -8.140 1.00 0.00 20 VAL A O 6
ATOM 5240 N N . ARG A 1 21 ? 43.968 -7.197 -8.202 1.00 0.00 21 ARG A N 6
ATOM 5241 C CA . ARG A 1 21 ? 43.745 -8.395 -9.240 1.00 0.00 21 ARG A CA 6
ATOM 5242 C C . ARG A 1 21 ? 42.664 -9.445 -8.710 1.00 0.00 21 ARG A C 6
ATOM 5243 O O . ARG A 1 21 ? 41.923 -10.015 -9.521 1.00 0.00 21 ARG A O 6
ATOM 5264 N N . GLY A 1 22 ? 42.627 -9.722 -7.338 1.00 0.00 22 GLY A N 6
ATOM 5265 C CA . GLY A 1 22 ? 41.677 -10.756 -6.707 1.00 0.00 22 GLY A CA 6
ATOM 5266 C C . GLY A 1 22 ? 40.156 -10.368 -6.849 1.00 0.00 22 GLY A C 6
ATOM 5267 O O . GLY A 1 22 ? 39.450 -11.008 -7.622 1.00 0.00 22 GLY A O 6
ATOM 5271 N N . CYS A 1 23 ? 39.636 -9.306 -6.055 1.00 0.00 23 CYS A N 6
ATOM 5272 C CA . CYS A 1 23 ? 38.084 -8.847 -6.050 1.00 0.00 23 CYS A CA 6
ATOM 5273 C C . CYS A 1 23 ? 37.063 -10.150 -5.995 1.00 0.00 23 CYS A C 6
ATOM 5274 O O . CYS A 1 23 ? 35.964 -10.139 -6.558 1.00 0.00 23 CYS A O 6
ATOM 5281 N N . LYS A 1 24 ? 37.496 -11.258 -5.302 1.00 0.00 24 LYS A N 6
ATOM 5282 C CA . LYS A 1 24 ? 36.653 -12.569 -5.177 1.00 0.00 24 LYS A CA 6
ATOM 5283 C C . LYS A 1 24 ? 36.673 -13.111 -3.686 1.00 0.00 24 LYS A C 6
ATOM 5284 O O . LYS A 1 24 ? 35.587 -13.159 -3.080 1.00 0.00 24 LYS A O 6
ATOM 5303 N N . PRO A 1 25 ? 37.937 -13.448 -3.085 1.00 0.00 25 PRO A N 6
ATOM 5304 C CA . PRO A 1 25 ? 37.950 -13.884 -1.589 1.00 0.00 25 PRO A CA 6
ATOM 5305 C C . PRO A 1 25 ? 37.687 -12.651 -0.580 1.00 0.00 25 PRO A C 6
ATOM 5306 O O . PRO A 1 25 ? 37.438 -12.883 0.599 1.00 0.00 25 PRO A O 6
ATOM 5317 N N . LYS A 1 26 ? 37.814 -11.315 -1.063 1.00 0.00 26 LYS A N 6
ATOM 5318 C CA . LYS A 1 26 ? 37.652 -10.002 -0.177 1.00 0.00 26 LYS A CA 6
ATOM 5319 C C . LYS A 1 26 ? 38.741 -9.937 0.978 1.00 0.00 26 LYS A C 6
ATOM 5320 O O . LYS A 1 26 ? 39.391 -10.942 1.276 1.00 0.00 26 LYS A O 6
ATOM 5339 N N . LEU A 1 27 ? 38.974 -8.693 1.620 1.00 0.00 27 LEU A N 6
ATOM 5340 C CA . LEU A 1 27 ? 40.067 -8.446 2.743 1.00 0.00 27 LEU A CA 6
ATOM 5341 C C . LEU A 1 27 ? 41.532 -8.750 2.160 1.00 0.00 27 LEU A C 6
ATOM 5342 O O . LEU A 1 27 ? 41.866 -9.913 1.901 1.00 0.00 27 LEU A O 6
ATOM 5358 N N . PHE A 1 28 ? 42.372 -7.672 1.925 1.00 0.00 28 PHE A N 6
ATOM 5359 C CA . PHE A 1 28 ? 43.821 -7.834 1.287 1.00 0.00 28 PHE A CA 6
ATOM 5360 C C . PHE A 1 28 ? 44.879 -8.584 2.213 1.00 0.00 28 PHE A C 6
ATOM 5361 O O . PHE A 1 28 ? 45.999 -8.814 1.755 1.00 0.00 28 PHE A O 6
ATOM 5378 N N . ASP A 1 29 ? 44.543 -8.964 3.537 1.00 0.00 29 ASP A N 6
ATOM 5379 C CA . ASP A 1 29 ? 45.513 -9.710 4.569 1.00 0.00 29 ASP A CA 6
ATOM 5380 C C . ASP A 1 29 ? 46.607 -8.741 5.179 1.00 0.00 29 ASP A C 6
ATOM 5381 O O . ASP A 1 29 ? 46.821 -8.781 6.393 1.00 0.00 29 ASP A O 6
ATOM 5390 N N . ALA A 1 30 ? 47.303 -7.877 4.339 1.00 0.00 30 ALA A N 6
ATOM 5391 C CA . ALA A 1 30 ? 48.371 -6.872 4.864 1.00 0.00 30 ALA A CA 6
ATOM 5392 C C . ALA A 1 30 ? 48.283 -5.517 4.065 1.00 0.00 30 ALA A C 6
ATOM 5393 O O . ALA A 1 30 ? 48.200 -5.547 2.832 1.00 0.00 30 ALA A O 6
ATOM 5400 N N . HIS A 1 31 ? 48.316 -4.311 4.777 1.00 0.00 31 HIS A N 6
ATOM 5401 C CA . HIS A 1 31 ? 48.244 -2.880 4.043 1.00 0.00 31 HIS A CA 6
ATOM 5402 C C . HIS A 1 31 ? 49.485 -2.635 3.048 1.00 0.00 31 HIS A C 6
ATOM 5403 O O . HIS A 1 31 ? 49.389 -1.788 2.164 1.00 0.00 31 HIS A O 6
ATOM 5417 N N . ARG A 1 32 ? 50.635 -3.457 3.167 1.00 0.00 32 ARG A N 6
ATOM 5418 C CA . ARG A 1 32 ? 51.898 -3.372 2.180 1.00 0.00 32 ARG A CA 6
ATOM 5419 C C . ARG A 1 32 ? 51.419 -3.580 0.657 1.00 0.00 32 ARG A C 6
ATOM 5420 O O . ARG A 1 32 ? 51.859 -2.839 -0.224 1.00 0.00 32 ARG A O 6
ATOM 5441 N N . LYS A 1 33 ? 50.485 -4.593 0.391 1.00 0.00 33 LYS A N 6
ATOM 5442 C CA . LYS A 1 33 ? 49.915 -4.874 -1.066 1.00 0.00 33 LYS A CA 6
ATOM 5443 C C . LYS A 1 33 ? 49.043 -3.631 -1.586 1.00 0.00 33 LYS A C 6
ATOM 5444 O O . LYS A 1 33 ? 49.184 -3.237 -2.746 1.00 0.00 33 LYS A O 6
ATOM 5463 N N . LEU A 1 34 ? 48.182 -2.996 -0.683 1.00 0.00 34 LEU A N 6
ATOM 5464 C CA . LEU A 1 34 ? 47.313 -1.734 -1.092 1.00 0.00 34 LEU A CA 6
ATOM 5465 C C . LEU A 1 34 ? 48.237 -0.458 -1.246 1.00 0.00 34 LEU A C 6
ATOM 5466 O O . LEU A 1 34 ? 48.055 0.315 -2.199 1.00 0.00 34 LEU A O 6
ATOM 5482 N N . CYS A 1 35 ? 49.275 -0.265 -0.312 1.00 0.00 35 CYS A N 6
ATOM 5483 C CA . CYS A 1 35 ? 50.279 0.952 -0.391 1.00 0.00 35 CYS A CA 6
ATOM 5484 C C . CYS A 1 35 ? 51.146 0.916 -1.718 1.00 0.00 35 CYS A C 6
ATOM 5485 O O . CYS A 1 35 ? 51.228 1.924 -2.390 1.00 0.00 35 CYS A O 6
ATOM 5492 N N . ILE A 1 36 ? 51.762 -0.275 -2.096 1.00 0.00 36 ILE A N 6
ATOM 5493 C CA . ILE A 1 36 ? 52.640 -0.376 -3.418 1.00 0.00 36 ILE A CA 6
ATOM 5494 C C . ILE A 1 36 ? 51.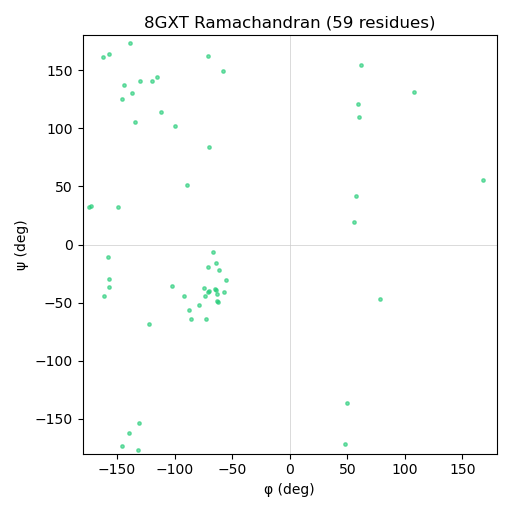745 -0.325 -4.742 1.00 0.00 36 ILE A C 6
ATOM 5495 O O . ILE A 1 36 ? 52.177 0.275 -5.728 1.00 0.00 36 ILE A O 6
ATOM 5511 N N . LYS A 1 37 ? 50.493 -0.955 -4.746 1.00 0.00 37 LYS A N 6
ATOM 5512 C CA . LYS A 1 37 ? 49.550 -0.943 -6.031 1.00 0.00 37 LYS A CA 6
ATOM 5513 C C . LYS A 1 37 ? 48.975 0.500 -6.358 1.00 0.00 37 LYS A C 6
ATOM 5514 O O . LYS A 1 37 ? 48.857 0.848 -7.539 1.00 0.00 37 LYS A O 6
ATOM 5533 N N . LEU A 1 38 ? 48.606 1.323 -5.306 1.00 0.00 38 LEU A N 6
ATOM 5534 C CA . LEU A 1 38 ? 48.034 2.781 -5.535 1.00 0.00 38 LEU A CA 6
ATOM 5535 C C . LEU A 1 38 ? 49.233 3.815 -5.715 1.00 0.00 38 LEU A C 6
ATOM 5536 O O . LEU A 1 38 ? 49.162 4.684 -6.587 1.00 0.00 38 LEU A O 6
ATOM 5552 N N . CYS A 1 39 ? 50.360 3.685 -4.887 1.00 0.00 39 CYS A N 6
ATOM 5553 C CA . CYS A 1 39 ? 51.621 4.663 -4.972 1.00 0.00 39 CYS A CA 6
ATOM 5554 C C . CYS A 1 39 ? 52.423 4.451 -6.323 1.00 0.00 39 CYS A C 6
ATOM 5555 O O . CYS A 1 39 ? 52.918 5.435 -6.884 1.00 0.00 39 CYS A O 6
ATOM 5562 N N . LYS A 1 40 ? 52.553 3.139 -6.854 1.00 0.00 40 LYS A N 6
ATOM 5563 C CA . LYS A 1 40 ? 53.350 2.871 -8.208 1.00 0.00 40 LYS A CA 6
ATOM 5564 C C . LYS A 1 40 ? 52.769 3.716 -9.456 1.00 0.00 40 LYS A C 6
ATOM 5565 O O . LYS A 1 40 ? 53.519 4.031 -10.382 1.00 0.00 40 LYS A O 6
ATOM 5584 N N . GLN A 1 41 ? 51.418 4.123 -9.408 1.00 0.00 41 GLN A N 6
ATOM 5585 C CA . GLN A 1 41 ? 50.751 5.021 -10.531 1.00 0.00 41 GLN A CA 6
ATOM 5586 C C . GLN A 1 41 ? 51.444 6.477 -10.561 1.00 0.00 41 GLN A C 6
ATOM 5587 O O . GLN A 1 41 ? 51.692 7.009 -11.648 1.00 0.00 41 GLN A O 6
ATOM 5601 N N . GLU A 1 42 ? 51.783 7.082 -9.333 1.00 0.00 42 GLU A N 6
ATOM 5602 C CA . GLU A 1 42 ? 52.510 8.485 -9.254 1.00 0.00 42 GLU A CA 6
ATOM 5603 C C . GLU A 1 42 ? 54.024 8.371 -9.744 1.00 0.00 42 GLU A C 6
ATOM 5604 O O . GLU A 1 42 ? 54.479 9.241 -10.499 1.00 0.00 42 GLU A O 6
ATOM 5616 N N . GLY A 1 43 ? 54.787 7.269 -9.324 1.00 0.00 43 GLY A N 6
ATOM 5617 C CA . GLY A 1 43 ? 56.271 7.066 -9.789 1.00 0.00 43 GLY A CA 6
ATOM 5618 C C . GLY A 1 43 ? 57.110 6.312 -8.705 1.00 0.00 43 GLY A C 6
ATOM 5619 O O . GLY A 1 43 ? 58.154 6.819 -8.278 1.00 0.00 43 GLY A O 6
ATOM 5623 N N . PHE A 1 44 ? 56.635 5.092 -8.254 1.00 0.00 44 PHE A N 6
ATOM 5624 C CA . PHE A 1 44 ? 57.369 4.228 -7.162 1.00 0.00 44 PHE A CA 6
ATOM 5625 C C . PHE A 1 44 ? 57.292 2.679 -7.516 1.00 0.00 44 PHE A C 6
ATOM 5626 O O . PHE A 1 44 ? 56.629 2.288 -8.498 1.00 0.00 44 PHE A O 6
ATOM 5643 N N . LYS A 1 45 ? 58.011 1.791 -6.719 1.00 0.00 45 LYS A N 6
ATOM 5644 C CA . LYS A 1 45 ? 58.026 0.241 -6.992 1.00 0.00 45 LYS A CA 6
ATOM 5645 C C . LYS A 1 45 ? 58.057 -0.640 -5.681 1.00 0.00 45 LYS A C 6
ATOM 5646 O O . LYS A 1 45 ? 57.537 -1.763 -5.718 1.00 0.00 45 LYS A O 6
ATOM 5665 N N . SER A 1 46 ? 58.663 -0.143 -4.515 1.00 0.00 46 SER A N 6
ATOM 5666 C CA . SER A 1 46 ? 58.710 -0.959 -3.196 1.00 0.00 46 SER A CA 6
ATOM 5667 C C . SER A 1 46 ? 58.080 -0.113 -2.019 1.00 0.00 46 SER A C 6
ATOM 5668 O O . SER A 1 46 ? 58.667 0.887 -1.579 1.00 0.00 46 SER A O 6
ATOM 5676 N N . GLY A 1 47 ? 56.836 -0.515 -1.523 1.00 0.00 47 GLY A N 6
ATOM 5677 C CA . GLY A 1 47 ? 56.095 0.229 -0.381 1.00 0.00 47 GLY A CA 6
ATOM 5678 C C . GLY A 1 47 ? 55.652 -0.768 0.750 1.00 0.00 47 GLY A C 6
ATOM 5679 O O . GLY A 1 47 ? 55.337 -1.928 0.462 1.00 0.00 47 GLY A O 6
ATOM 5683 N N . HIS A 1 48 ? 55.635 -0.294 2.081 1.00 0.00 48 HIS A N 6
ATOM 5684 C CA . HIS A 1 48 ? 55.232 -1.206 3.313 1.00 0.00 48 HIS A CA 6
ATOM 5685 C C . HIS A 1 48 ? 54.794 -0.370 4.604 1.00 0.00 48 HIS A C 6
ATOM 5686 O O . HIS A 1 48 ? 55.165 0.803 4.730 1.00 0.00 48 HIS A O 6
ATOM 5700 N N . CYS A 1 49 ? 54.066 -1.044 5.612 1.00 0.00 49 CYS A N 6
ATOM 5701 C CA . CYS A 1 49 ? 53.675 -0.363 6.968 1.00 0.00 49 CYS A CA 6
ATOM 5702 C C . CYS A 1 49 ? 54.725 -0.738 8.102 1.00 0.00 49 CYS A C 6
ATOM 5703 O O . CYS A 1 49 ? 54.884 -1.916 8.430 1.00 0.00 49 CYS A O 6
ATOM 5710 N N . SER A 1 50 ? 55.495 0.295 8.679 1.00 0.00 50 SER A N 6
ATOM 5711 C CA . SER A 1 50 ? 56.594 0.027 9.808 1.00 0.00 50 SER A CA 6
ATOM 5712 C C . SER A 1 50 ? 57.167 1.394 10.444 1.00 0.00 50 SER A C 6
ATOM 5713 O O . SER A 1 50 ? 58.351 1.445 10.872 1.00 0.00 50 SER A O 6
ATOM 5721 N N . ASN A 1 51 ? 56.326 2.505 10.530 1.00 0.00 51 ASN A N 6
ATOM 5722 C CA . ASN A 1 51 ? 56.833 3.886 11.122 1.00 0.00 51 ASN A CA 6
ATOM 5723 C C . ASN A 1 51 ? 56.186 4.192 12.515 1.00 0.00 51 ASN A C 6
ATOM 5724 O O . ASN A 1 51 ? 56.854 4.761 13.378 1.00 0.00 51 ASN A O 6
ATOM 5735 N N . PHE A 1 52 ? 54.854 3.802 12.752 1.00 0.00 52 PHE A N 6
ATOM 5736 C CA . PHE A 1 52 ? 54.077 4.043 14.117 1.00 0.00 52 PHE A CA 6
ATOM 5737 C C . PHE A 1 52 ? 54.058 5.591 14.582 1.00 0.00 52 PHE A C 6
ATOM 5738 O O . PHE A 1 52 ? 53.773 5.872 15.768 1.00 0.00 52 PHE A O 6
ATOM 5755 N N . PHE A 1 53 ? 54.264 6.607 13.616 1.00 0.00 53 PHE A N 6
ATOM 5756 C CA . PHE A 1 53 ? 54.159 8.125 14.001 1.00 0.00 53 PHE A CA 6
ATOM 5757 C C . PHE A 1 53 ? 52.644 8.549 13.986 1.00 0.00 53 PHE A C 6
ATOM 5758 O O . PHE A 1 53 ? 52.111 8.937 15.026 1.00 0.00 53 PHE A O 6
ATOM 5775 N N . LYS A 1 54 ? 51.926 8.427 12.781 1.00 0.00 54 LYS A N 6
ATOM 5776 C CA . LYS A 1 54 ? 50.372 8.772 12.637 1.00 0.00 54 LYS A CA 6
ATOM 5777 C C . LYS A 1 54 ? 49.836 8.521 11.135 1.00 0.00 54 LYS A C 6
ATOM 5778 O O . LYS A 1 54 ? 48.944 9.252 10.645 1.00 0.00 54 LYS A O 6
ATOM 5797 N N . PHE A 1 55 ? 50.370 7.440 10.410 1.00 0.00 55 PHE A N 6
ATOM 5798 C CA . PHE A 1 55 ? 49.902 7.099 8.939 1.00 0.00 55 PHE A CA 6
ATOM 5799 C C . PHE A 1 55 ? 50.032 5.562 8.594 1.00 0.00 55 PHE A C 6
ATOM 5800 O O . PHE A 1 55 ? 49.140 5.014 7.944 1.00 0.00 55 PHE A O 6
ATOM 5817 N N . GLN A 1 56 ? 51.154 4.844 9.049 1.00 0.00 56 GLN A N 6
ATOM 5818 C CA . GLN A 1 56 ? 51.395 3.291 8.791 1.00 0.00 56 GLN A CA 6
ATOM 5819 C C . GLN A 1 56 ? 51.328 2.900 7.218 1.00 0.00 56 GLN A C 6
ATOM 5820 O O . GLN A 1 56 ? 50.774 1.859 6.836 1.00 0.00 56 GLN A O 6
ATOM 5834 N N . CYS A 1 57 ? 51.962 3.756 6.328 1.00 0.00 57 CYS A N 6
ATOM 5835 C CA . CYS A 1 57 ? 52.084 3.473 4.783 1.00 0.00 57 CYS A CA 6
ATOM 5836 C C . CYS A 1 57 ? 53.351 4.270 4.240 1.00 0.00 57 CYS A C 6
ATOM 5837 O O . CYS A 1 57 ? 53.409 5.495 4.404 1.00 0.00 57 CYS A O 6
ATOM 5844 N N . TRP A 1 58 ? 54.384 3.550 3.665 1.00 0.00 58 TRP A N 6
ATOM 5845 C CA . TRP A 1 58 ? 55.719 4.221 3.178 1.00 0.00 58 TRP A CA 6
ATOM 5846 C C . TRP A 1 58 ? 55.993 3.834 1.681 1.00 0.00 58 TRP A C 6
ATOM 5847 O O . TRP A 1 58 ? 55.588 2.757 1.247 1.00 0.00 58 TRP A O 6
ATOM 5868 N N . CYS A 1 59 ? 56.698 4.735 0.887 1.00 0.00 59 CYS A N 6
ATOM 5869 C CA . CYS A 1 59 ? 57.047 4.438 -0.616 1.00 0.00 59 CYS A CA 6
ATOM 5870 C C . CYS A 1 59 ? 58.589 4.662 -0.849 1.00 0.00 59 CYS A C 6
ATOM 5871 O O . CYS A 1 59 ? 59.135 5.678 -0.403 1.00 0.00 59 CYS A O 6
ATOM 5878 N N . THR A 1 60 ? 59.281 3.702 -1.583 1.00 0.00 60 THR A N 6
ATOM 5879 C CA . THR A 1 60 ? 60.792 3.797 -1.916 1.00 0.00 60 THR A CA 6
ATOM 5880 C C . THR A 1 60 ? 60.967 3.669 -3.492 1.00 0.00 60 THR A C 6
ATOM 5881 O O . THR A 1 60 ? 60.371 2.758 -4.108 1.00 0.00 60 THR A O 6
ATOM 5892 N N . ARG A 1 61 ? 61.833 4.560 -4.120 1.00 0.00 61 ARG A N 6
ATOM 5893 C CA . ARG A 1 61 ? 62.131 4.495 -5.662 1.00 0.00 61 ARG A CA 6
ATOM 5894 C C . ARG A 1 61 ? 63.287 3.478 -5.917 1.00 0.00 61 ARG A C 6
ATOM 5895 O O . ARG A 1 61 ? 64.299 3.562 -5.229 1.00 0.00 61 ARG A O 6
ATOM 5917 N N . ASP A 1 1 ? 64.853 -0.291 -1.903 1.00 0.00 1 ASP A N 7
ATOM 5918 C CA . ASP A 1 1 ? 63.398 0.188 -2.036 1.00 0.00 1 ASP A CA 7
ATOM 5919 C C . ASP A 1 1 ? 63.159 0.926 -3.412 1.00 0.00 1 ASP A C 7
ATOM 5920 O O . ASP A 1 1 ? 63.999 1.735 -3.824 1.00 0.00 1 ASP A O 7
ATOM 5931 N N . VAL A 1 2 ? 61.999 0.628 -4.121 1.00 0.00 2 VAL A N 7
ATOM 5932 C CA . VAL A 1 2 ? 61.649 1.287 -5.507 1.00 0.00 2 VAL A CA 7
ATOM 5933 C C . VAL A 1 2 ? 60.110 1.664 -5.605 1.00 0.00 2 VAL A C 7
ATOM 5934 O O . VAL A 1 2 ? 59.310 1.315 -4.701 1.00 0.00 2 VAL A O 7
ATOM 5947 N N . LEU A 1 3 ? 59.690 2.393 -6.729 1.00 0.00 3 LEU A N 7
ATOM 5948 C CA . LEU A 1 3 ? 58.187 2.815 -6.929 1.00 0.00 3 LEU A CA 7
ATOM 5949 C C . LEU A 1 3 ? 57.253 1.548 -7.222 1.00 0.00 3 LEU A C 7
ATOM 5950 O O . LEU A 1 3 ? 57.729 0.547 -7.779 1.00 0.00 3 LEU A O 7
ATOM 5966 N N . SER A 1 4 ? 55.929 1.605 -6.795 1.00 0.00 4 SER A N 7
ATOM 5967 C CA . SER A 1 4 ? 54.931 0.397 -6.976 1.00 0.00 4 SER A CA 7
ATOM 5968 C C . SER A 1 4 ? 54.551 0.168 -8.485 1.00 0.00 4 SER A C 7
ATOM 5969 O O . SER A 1 4 ? 54.402 1.141 -9.234 1.00 0.00 4 SER A O 7
ATOM 5977 N N . GLY A 1 5 ? 54.330 -1.147 -8.907 1.00 0.00 5 GLY A N 7
ATOM 5978 C CA . GLY A 1 5 ? 53.874 -1.510 -10.348 1.00 0.00 5 GLY A CA 7
ATOM 5979 C C . GLY A 1 5 ? 52.376 -1.065 -10.602 1.00 0.00 5 GLY A C 7
ATOM 5980 O O . GLY A 1 5 ? 52.063 -0.560 -11.686 1.00 0.00 5 GLY A O 7
ATOM 5984 N N . LYS A 1 6 ? 51.462 -1.239 -9.564 1.00 0.00 6 LYS A N 7
ATOM 5985 C CA . LYS A 1 6 ? 49.952 -0.810 -9.675 1.00 0.00 6 LYS A CA 7
ATOM 5986 C C . LYS A 1 6 ? 49.804 0.721 -9.245 1.00 0.00 6 LYS A C 7
ATOM 5987 O O . LYS A 1 6 ? 50.795 1.347 -8.804 1.00 0.00 6 LYS A O 7
ATOM 6006 N N . TYR A 1 7 ? 48.550 1.341 -9.372 1.00 0.00 7 TYR A N 7
ATOM 6007 C CA . TYR A 1 7 ? 48.340 2.858 -8.967 1.00 0.00 7 TYR A CA 7
ATOM 6008 C C . TYR A 1 7 ? 48.310 3.028 -7.379 1.00 0.00 7 TYR A C 7
ATOM 6009 O O . TYR A 1 7 ? 47.859 2.125 -6.664 1.00 0.00 7 TYR A O 7
ATOM 6027 N N . LYS A 1 8 ? 48.868 4.189 -6.859 1.00 0.00 8 LYS A N 7
ATOM 6028 C CA . LYS A 1 8 ? 48.992 4.472 -5.299 1.00 0.00 8 LYS A CA 7
ATOM 6029 C C . LYS A 1 8 ? 47.740 5.277 -4.759 1.00 0.00 8 LYS A C 7
ATOM 6030 O O . LYS A 1 8 ? 46.999 5.891 -5.546 1.00 0.00 8 LYS A O 7
ATOM 6049 N N . GLY A 1 9 ? 47.524 5.287 -3.374 1.00 0.00 9 GLY A N 7
ATOM 6050 C CA . GLY A 1 9 ? 46.344 6.051 -2.695 1.00 0.00 9 GLY A CA 7
ATOM 6051 C C . GLY A 1 9 ? 46.877 7.175 -1.690 1.00 0.00 9 GLY A C 7
ATOM 6052 O O . GLY A 1 9 ? 48.054 7.130 -1.303 1.00 0.00 9 GLY A O 7
ATOM 6056 N N . PRO A 1 10 ? 45.940 8.175 -1.271 1.00 0.00 10 PRO A N 7
ATOM 6057 C CA . PRO A 1 10 ? 46.385 9.284 -0.273 1.00 0.00 10 PRO A CA 7
ATOM 6058 C C . PRO A 1 10 ? 46.513 8.731 1.230 1.00 0.00 10 PRO A C 7
ATOM 6059 O O . PRO A 1 10 ? 45.884 7.720 1.574 1.00 0.00 10 PRO A O 7
ATOM 6070 N N . CYS A 1 11 ? 47.306 9.457 2.124 1.00 0.00 11 CYS A N 7
ATOM 6071 C CA . CYS A 1 11 ? 47.472 9.049 3.637 1.00 0.00 11 CYS A CA 7
ATOM 6072 C C . CYS A 1 11 ? 46.543 9.982 4.507 1.00 0.00 11 CYS A C 7
ATOM 6073 O O . CYS A 1 11 ? 46.644 11.215 4.400 1.00 0.00 11 CYS A O 7
ATOM 6080 N N . TYR A 1 12 ? 45.624 9.383 5.374 1.00 0.00 12 TYR A N 7
ATOM 6081 C CA . TYR A 1 12 ? 44.658 10.202 6.285 1.00 0.00 12 TYR A CA 7
ATOM 6082 C C . TYR A 1 12 ? 44.515 9.464 7.726 1.00 0.00 12 TYR A C 7
ATOM 6083 O O . TYR A 1 12 ? 45.338 9.714 8.606 1.00 0.00 12 TYR A O 7
ATOM 6101 N N . PHE A 1 13 ? 43.469 8.541 7.944 1.00 0.00 13 PHE A N 7
ATOM 6102 C CA . PHE A 1 13 ? 43.236 7.741 9.307 1.00 0.00 13 PHE A CA 7
ATOM 6103 C C . PHE A 1 13 ? 42.036 6.645 9.142 1.00 0.00 13 PHE A C 7
ATOM 6104 O O . PHE A 1 13 ? 41.328 6.328 10.123 1.00 0.00 13 PHE A O 7
ATOM 6121 N N . GLY A 1 14 ? 41.826 6.062 7.879 1.00 0.00 14 GLY A N 7
ATOM 6122 C CA . GLY A 1 14 ? 40.716 5.043 7.595 1.00 0.00 14 GLY A CA 7
ATOM 6123 C C . GLY A 1 14 ? 39.643 5.685 6.657 1.00 0.00 14 GLY A C 7
ATOM 6124 O O . GLY A 1 14 ? 39.062 6.714 7.013 1.00 0.00 14 GLY A O 7
ATOM 6128 N N . ILE A 1 15 ? 39.344 5.029 5.457 1.00 0.00 15 ILE A N 7
ATOM 6129 C CA . ILE A 1 15 ? 38.257 5.539 4.446 1.00 0.00 15 ILE A CA 7
ATOM 6130 C C . ILE A 1 15 ? 37.585 4.350 3.611 1.00 0.00 15 ILE A C 7
ATOM 6131 O O . ILE A 1 15 ? 36.397 4.448 3.287 1.00 0.00 15 ILE A O 7
ATOM 6147 N N . ILE A 1 16 ? 38.364 3.240 3.242 1.00 0.00 16 ILE A N 7
ATOM 6148 C CA . ILE A 1 16 ? 37.775 2.032 2.378 1.00 0.00 16 ILE A CA 7
ATOM 6149 C C . ILE A 1 16 ? 36.656 1.210 3.195 1.00 0.00 16 ILE A C 7
ATOM 6150 O O . ILE A 1 16 ? 36.825 1.056 4.413 1.00 0.00 16 ILE A O 7
ATOM 6166 N N . PRO A 1 17 ? 35.545 0.661 2.457 1.00 0.00 17 PRO A N 7
ATOM 6167 C CA . PRO A 1 17 ? 34.495 -0.185 3.201 1.00 0.00 17 PRO A CA 7
ATOM 6168 C C . PRO A 1 17 ? 34.980 -1.694 3.317 1.00 0.00 17 PRO A C 7
ATOM 6169 O O . PRO A 1 17 ? 35.022 -2.232 4.429 1.00 0.00 17 PRO A O 7
ATOM 6180 N N . CYS A 1 18 ? 35.388 -2.352 2.153 1.00 0.00 18 CYS A N 7
ATOM 6181 C CA . CYS A 1 18 ? 35.933 -3.822 2.152 1.00 0.00 18 CYS A CA 7
ATOM 6182 C C . CYS A 1 18 ? 37.107 -3.971 1.125 1.00 0.00 18 CYS A C 7
ATOM 6183 O O . CYS A 1 18 ? 37.003 -3.472 -0.001 1.00 0.00 18 CYS A O 7
ATOM 6190 N N . PHE A 1 19 ? 38.253 -4.671 1.538 1.00 0.00 19 PHE A N 7
ATOM 6191 C CA . PHE A 1 19 ? 39.505 -4.871 0.590 1.00 0.00 19 PHE A CA 7
ATOM 6192 C C . PHE A 1 19 ? 40.435 -6.039 1.123 1.00 0.00 19 PHE A C 7
ATOM 6193 O O . PHE A 1 19 ? 40.850 -6.899 0.342 1.00 0.00 19 PHE A O 7
ATOM 6210 N N . VAL A 1 20 ? 40.742 -6.051 2.479 1.00 0.00 20 VAL A N 7
ATOM 6211 C CA . VAL A 1 20 ? 41.641 -7.145 3.169 1.00 0.00 20 VAL A CA 7
ATOM 6212 C C . VAL A 1 20 ? 40.843 -7.765 4.435 1.00 0.00 20 VAL A C 7
ATOM 6213 O O . VAL A 1 20 ? 39.600 -7.783 4.418 1.00 0.00 20 VAL A O 7
ATOM 6226 N N . ARG A 1 21 ? 41.557 -8.299 5.530 1.00 0.00 21 ARG A N 7
ATOM 6227 C CA . ARG A 1 21 ? 40.834 -8.939 6.810 1.00 0.00 21 ARG A CA 7
ATOM 6228 C C . ARG A 1 21 ? 39.857 -7.889 7.524 1.00 0.00 21 ARG A C 7
ATOM 6229 O O . ARG A 1 21 ? 38.802 -8.292 8.029 1.00 0.00 21 ARG A O 7
ATOM 6250 N N . GLY A 1 22 ? 40.224 -6.542 7.540 1.00 0.00 22 GLY A N 7
ATOM 6251 C CA . GLY A 1 22 ? 39.372 -5.441 8.187 1.00 0.00 22 GLY A CA 7
ATOM 6252 C C . GLY A 1 22 ? 38.282 -4.924 7.186 1.00 0.00 22 GLY A C 7
ATOM 6253 O O . GLY A 1 22 ? 38.235 -3.721 6.906 1.00 0.00 22 GLY A O 7
ATOM 6257 N N . CYS A 1 23 ? 37.352 -5.841 6.692 1.00 0.00 23 CYS A N 7
ATOM 6258 C CA . CYS A 1 23 ? 36.163 -5.431 5.746 1.00 0.00 23 CYS A CA 7
ATOM 6259 C C . CYS A 1 23 ? 34.925 -5.093 6.655 1.00 0.00 23 CYS A C 7
ATOM 6260 O O . CYS A 1 23 ? 34.436 -3.958 6.620 1.00 0.00 23 CYS A O 7
ATOM 6267 N N . LYS A 1 24 ? 34.413 -6.108 7.465 1.00 0.00 24 LYS A N 7
ATOM 6268 C CA . LYS A 1 24 ? 33.163 -5.882 8.402 1.00 0.00 24 LYS A CA 7
ATOM 6269 C C . LYS A 1 24 ? 33.408 -4.803 9.565 1.00 0.00 24 LYS A C 7
ATOM 6270 O O . LYS A 1 24 ? 32.477 -4.023 9.822 1.00 0.00 24 LYS A O 7
ATOM 6289 N N . PRO A 1 25 ? 34.721 -4.706 10.155 1.00 0.00 25 PRO A N 7
ATOM 6290 C CA . PRO A 1 25 ? 34.996 -3.539 11.155 1.00 0.00 25 PRO A CA 7
ATOM 6291 C C . PRO A 1 25 ? 35.150 -2.115 10.398 1.00 0.00 25 PRO A C 7
ATOM 6292 O O . PRO A 1 25 ? 35.010 -1.074 11.032 1.00 0.00 25 PRO A O 7
ATOM 6303 N N . LYS A 1 26 ? 35.482 -2.102 9.012 1.00 0.00 26 LYS A N 7
ATOM 6304 C CA . LYS A 1 26 ? 35.705 -0.795 8.133 1.00 0.00 26 LYS A CA 7
ATOM 6305 C C . LYS A 1 26 ? 36.906 0.093 8.671 1.00 0.00 26 LYS A C 7
ATOM 6306 O O . LYS A 1 26 ? 37.348 -0.076 9.807 1.00 0.00 26 LYS A O 7
ATOM 6325 N N . LEU A 1 27 ? 37.456 1.061 7.792 1.00 0.00 27 LEU A N 7
ATOM 6326 C CA . LEU A 1 27 ? 38.677 2.012 8.133 1.00 0.00 27 LEU A CA 7
ATOM 6327 C C . LEU A 1 27 ? 39.996 1.166 8.485 1.00 0.00 27 LEU A C 7
ATOM 6328 O O . LEU A 1 27 ? 40.037 0.492 9.519 1.00 0.00 27 LEU A O 7
ATOM 6344 N N . PHE A 1 28 ? 41.074 1.223 7.590 1.00 0.00 28 PHE A N 7
ATOM 6345 C CA . PHE A 1 28 ? 42.419 0.414 7.824 1.00 0.00 28 PHE A CA 7
ATOM 6346 C C . PHE A 1 28 ? 43.369 1.040 8.933 1.00 0.00 28 PHE A C 7
ATOM 6347 O O . PHE A 1 28 ? 44.477 0.536 9.117 1.00 0.00 28 PHE A O 7
ATOM 6364 N N . ASP A 1 29 ? 42.958 2.190 9.661 1.00 0.00 29 ASP A N 7
ATOM 6365 C CA . ASP A 1 29 ? 43.823 2.954 10.756 1.00 0.00 29 ASP A CA 7
ATOM 6366 C C . ASP A 1 29 ? 44.963 3.773 10.080 1.00 0.00 29 ASP A C 7
ATOM 6367 O O . ASP A 1 29 ? 45.054 4.990 10.311 1.00 0.00 29 ASP A O 7
ATOM 6376 N N . ALA A 1 30 ? 45.834 3.115 9.213 1.00 0.00 30 ALA A N 7
ATOM 6377 C CA . ALA A 1 30 ? 46.974 3.837 8.468 1.00 0.00 30 ALA A CA 7
ATOM 6378 C C . ALA A 1 30 ? 47.093 3.309 6.984 1.00 0.00 30 ALA A C 7
ATOM 6379 O O . ALA A 1 30 ? 46.912 2.106 6.739 1.00 0.00 30 ALA A O 7
ATOM 6386 N N . HIS A 1 31 ? 47.474 4.218 6.003 1.00 0.00 31 HIS A N 7
ATOM 6387 C CA . HIS A 1 31 ? 47.702 3.790 4.490 1.00 0.00 31 HIS A CA 7
ATOM 6388 C C . HIS A 1 31 ? 48.994 2.819 4.304 1.00 0.00 31 HIS A C 7
ATOM 6389 O O . HIS A 1 31 ? 49.109 2.177 3.258 1.00 0.00 31 HIS A O 7
ATOM 6403 N N . ARG A 1 32 ? 49.905 2.662 5.365 1.00 0.00 32 ARG A N 7
ATOM 6404 C CA . ARG A 1 32 ? 51.153 1.643 5.317 1.00 0.00 32 ARG A CA 7
ATOM 6405 C C . ARG A 1 32 ? 50.622 0.134 5.103 1.00 0.00 32 ARG A C 7
ATOM 6406 O O . ARG A 1 32 ? 51.223 -0.617 4.330 1.00 0.00 32 ARG A O 7
ATOM 6427 N N . LYS A 1 33 ? 49.453 -0.263 5.775 1.00 0.00 33 LYS A N 7
ATOM 6428 C CA . LYS A 1 33 ? 48.800 -1.706 5.596 1.00 0.00 33 LYS A CA 7
ATOM 6429 C C . LYS A 1 33 ? 48.323 -1.922 4.070 1.00 0.00 33 LYS A C 7
ATOM 6430 O O . LYS A 1 33 ? 48.523 -3.008 3.521 1.00 0.00 33 LYS A O 7
ATOM 6449 N N . LEU A 1 34 ? 47.734 -0.840 3.397 1.00 0.00 34 LEU A N 7
ATOM 6450 C CA . LEU A 1 34 ? 47.277 -0.928 1.870 1.00 0.00 34 LEU A CA 7
ATOM 6451 C C . LEU A 1 34 ? 48.543 -1.017 0.914 1.00 0.00 34 LEU A C 7
ATOM 6452 O O . LEU A 1 34 ? 48.535 -1.798 -0.039 1.00 0.00 34 LEU A O 7
ATOM 6468 N N . CYS A 1 35 ? 49.659 -0.214 1.216 1.00 0.00 35 CYS A N 7
ATOM 6469 C CA . CYS A 1 35 ? 50.994 -0.232 0.354 1.00 0.00 35 CYS A CA 7
ATOM 6470 C C . CYS A 1 35 ? 51.689 -1.659 0.386 1.00 0.00 35 CYS A C 7
ATOM 6471 O O . CYS A 1 35 ? 52.091 -2.161 -0.668 1.00 0.00 35 CYS A O 7
ATOM 6478 N N . ILE A 1 36 ? 51.802 -2.310 1.612 1.00 0.00 36 ILE A N 7
ATOM 6479 C CA . ILE A 1 36 ? 52.475 -3.732 1.747 1.00 0.00 36 ILE A CA 7
ATOM 6480 C C . ILE A 1 36 ? 51.505 -4.881 1.235 1.00 0.00 36 ILE A C 7
ATOM 6481 O O . ILE A 1 36 ? 51.967 -5.781 0.544 1.00 0.00 36 ILE A O 7
ATOM 6497 N N . LYS A 1 37 ? 50.147 -4.815 1.568 1.00 0.00 37 LYS A N 7
ATOM 6498 C CA . LYS A 1 37 ? 49.100 -5.915 1.091 1.00 0.00 37 LYS A CA 7
ATOM 6499 C C . LYS A 1 37 ? 48.842 -5.868 -0.471 1.00 0.00 37 LYS A C 7
ATOM 6500 O O . LYS A 1 37 ? 48.658 -6.925 -1.081 1.00 0.00 37 LYS A O 7
ATOM 6519 N N . LEU A 1 38 ? 48.803 -4.631 -1.109 1.00 0.00 38 LEU A N 7
ATOM 6520 C CA . LEU A 1 38 ? 48.555 -4.500 -2.662 1.00 0.00 38 LEU A CA 7
ATOM 6521 C C . LEU A 1 38 ? 49.877 -4.801 -3.471 1.00 0.00 38 LEU A C 7
ATOM 6522 O O . LEU A 1 38 ? 49.820 -5.539 -4.460 1.00 0.00 38 LEU A O 7
ATOM 6538 N N . CYS A 1 39 ? 51.093 -4.258 -3.017 1.00 0.00 39 CYS A N 7
ATOM 6539 C CA . CYS A 1 39 ? 52.473 -4.546 -3.761 1.00 0.00 39 CYS A CA 7
ATOM 6540 C C . CYS A 1 39 ? 52.918 -6.054 -3.606 1.00 0.00 39 CYS A C 7
ATOM 6541 O O . CYS A 1 39 ? 53.460 -6.617 -4.563 1.00 0.00 39 CYS A O 7
ATOM 6548 N N . LYS A 1 40 ? 52.721 -6.708 -2.367 1.00 0.00 40 LYS A N 7
ATOM 6549 C CA . LYS A 1 40 ? 53.195 -8.215 -2.137 1.00 0.00 40 LYS A CA 7
ATOM 6550 C C . LYS A 1 40 ? 52.506 -9.261 -3.138 1.00 0.00 40 LYS A C 7
ATOM 6551 O O . LYS A 1 40 ? 53.096 -10.310 -3.415 1.00 0.00 40 LYS A O 7
ATOM 6570 N N . GLN A 1 41 ? 51.265 -8.925 -3.713 1.00 0.00 41 GLN A N 7
ATOM 6571 C CA . GLN A 1 41 ? 50.535 -9.860 -4.760 1.00 0.00 41 GLN A CA 7
ATOM 6572 C C . GLN A 1 41 ? 51.364 -9.911 -6.139 1.00 0.00 41 GLN A C 7
ATOM 6573 O O . GLN A 1 41 ? 51.463 -10.986 -6.744 1.00 0.00 41 GLN A O 7
ATOM 6587 N N . GLU A 1 42 ? 51.954 -8.726 -6.611 1.00 0.00 42 GLU A N 7
ATOM 6588 C CA . GLU A 1 42 ? 52.782 -8.686 -7.946 1.00 0.00 42 GLU A CA 7
ATOM 6589 C C . GLU A 1 42 ? 54.261 -9.190 -7.688 1.00 0.00 42 GLU A C 7
ATOM 6590 O O . GLU A 1 42 ? 54.711 -10.107 -8.391 1.00 0.00 42 GLU A O 7
ATOM 6602 N N . GLY A 1 43 ? 55.016 -8.580 -6.678 1.00 0.00 43 GLY A N 7
ATOM 6603 C CA . GLY A 1 43 ? 56.481 -9.033 -6.387 1.00 0.00 43 GLY A CA 7
ATOM 6604 C C . GLY A 1 43 ? 57.224 -8.112 -5.345 1.00 0.00 43 GLY A C 7
ATOM 6605 O O . GLY A 1 43 ? 58.308 -7.617 -5.645 1.00 0.00 43 GLY A O 7
ATOM 6609 N N . PHE A 1 44 ? 56.645 -7.924 -4.102 1.00 0.00 44 PHE A N 7
ATOM 6610 C CA . PHE A 1 44 ? 57.315 -7.077 -2.944 1.00 0.00 44 PHE A CA 7
ATOM 6611 C C . PHE A 1 44 ? 57.085 -7.779 -1.520 1.00 0.00 44 PHE A C 7
ATOM 6612 O O . PHE A 1 44 ? 56.502 -8.877 -1.445 1.00 0.00 44 PHE A O 7
ATOM 6629 N N . LYS A 1 45 ? 57.583 -7.131 -0.383 1.00 0.00 45 LYS A N 7
ATOM 6630 C CA . LYS A 1 45 ? 57.437 -7.723 1.064 1.00 0.00 45 LYS A CA 7
ATOM 6631 C C . LYS A 1 45 ? 57.246 -6.608 2.172 1.00 0.00 45 LYS A C 7
ATOM 6632 O O . LYS A 1 45 ? 56.514 -6.853 3.138 1.00 0.00 45 LYS A O 7
ATOM 6651 N N . SER A 1 46 ? 57.934 -5.388 2.049 1.00 0.00 46 SER A N 7
ATOM 6652 C CA . SER A 1 46 ? 57.818 -4.263 3.114 1.00 0.00 46 SER A CA 7
ATOM 6653 C C . SER A 1 46 ? 57.474 -2.882 2.415 1.00 0.00 46 SER A C 7
ATOM 6654 O O . SER A 1 46 ? 58.265 -2.374 1.613 1.00 0.00 46 SER A O 7
ATOM 6662 N N . GLY A 1 47 ? 56.253 -2.285 2.730 1.00 0.00 47 GLY A N 7
ATOM 6663 C CA . GLY A 1 47 ? 55.766 -0.935 2.118 1.00 0.00 47 GLY A CA 7
ATOM 6664 C C . GLY A 1 47 ? 55.598 0.173 3.231 1.00 0.00 47 GLY A C 7
ATOM 6665 O O . GLY A 1 47 ? 55.361 -0.154 4.403 1.00 0.00 47 GLY A O 7
ATOM 6669 N N . HIS A 1 48 ? 55.718 1.530 2.845 1.00 0.00 48 HIS A N 7
ATOM 6670 C CA . HIS A 1 48 ? 55.580 2.719 3.870 1.00 0.00 48 HIS A CA 7
ATOM 6671 C C . HIS A 1 48 ? 55.122 4.101 3.196 1.00 0.00 48 HIS A C 7
ATOM 6672 O O . HIS A 1 48 ? 55.215 4.263 1.984 1.00 0.00 48 HIS A O 7
ATOM 6686 N N . CYS A 1 49 ? 54.654 5.093 4.049 1.00 0.00 49 CYS A N 7
ATOM 6687 C CA . CYS A 1 49 ? 54.189 6.524 3.583 1.00 0.00 49 CYS A CA 7
ATOM 6688 C C . CYS A 1 49 ? 55.243 7.573 4.131 1.00 0.00 49 CYS A C 7
ATOM 6689 O O . CYS A 1 49 ? 55.339 7.783 5.347 1.00 0.00 49 CYS A O 7
ATOM 6696 N N . SER A 1 50 ? 56.067 8.225 3.191 1.00 0.00 50 SER A N 7
ATOM 6697 C CA . SER A 1 50 ? 57.177 9.287 3.594 1.00 0.00 50 SER A CA 7
ATOM 6698 C C . SER A 1 50 ? 57.817 10.049 2.314 1.00 0.00 50 SER A C 7
ATOM 6699 O O . SER A 1 50 ? 58.978 10.527 2.391 1.00 0.00 50 SER A O 7
ATOM 6707 N N . ASN A 1 51 ? 57.057 10.199 1.144 1.00 0.00 51 ASN A N 7
ATOM 6708 C CA . ASN A 1 51 ? 57.651 10.937 -0.145 1.00 0.00 51 ASN A CA 7
ATOM 6709 C C . ASN A 1 51 ? 57.055 12.384 -0.315 1.00 0.00 51 ASN A C 7
ATOM 6710 O O . ASN A 1 51 ? 57.775 13.288 -0.740 1.00 0.00 51 ASN A O 7
ATOM 6721 N N . PHE A 1 52 ? 55.732 12.623 0.082 1.00 0.00 52 PHE A N 7
ATOM 6722 C CA . PHE A 1 52 ? 55.014 14.031 0.044 1.00 0.00 52 PHE A CA 7
ATOM 6723 C C . PHE A 1 52 ? 55.127 14.798 -1.376 1.00 0.00 52 PHE A C 7
ATOM 6724 O O . PHE A 1 52 ? 54.921 16.029 -1.425 1.00 0.00 52 PHE A O 7
ATOM 6741 N N . PHE A 1 53 ? 55.354 14.046 -2.549 1.00 0.00 53 PHE A N 7
ATOM 6742 C CA . PHE A 1 53 ? 55.372 14.734 -3.965 1.00 0.00 53 PHE A CA 7
ATOM 6743 C C . PHE A 1 53 ? 53.891 14.843 -4.492 1.00 0.00 53 PHE A C 7
ATOM 6744 O O . PHE A 1 53 ? 53.379 15.955 -4.642 1.00 0.00 53 PHE A O 7
ATOM 6761 N N . LYS A 1 54 ? 53.184 13.656 -4.743 1.00 0.00 54 LYS A N 7
ATOM 6762 C CA . LYS A 1 54 ? 51.678 13.622 -5.234 1.00 0.00 54 LYS A CA 7
ATOM 6763 C C . LYS A 1 54 ? 51.014 12.150 -5.101 1.00 0.00 54 LYS A C 7
ATOM 6764 O O . LYS A 1 54 ? 50.038 11.836 -5.813 1.00 0.00 54 LYS A O 7
ATOM 6783 N N . PHE A 1 55 ? 51.513 11.274 -4.120 1.00 0.00 55 PHE A N 7
ATOM 6784 C CA . PHE A 1 55 ? 50.907 9.828 -3.874 1.00 0.00 55 PHE A CA 7
ATOM 6785 C C . PHE A 1 55 ? 51.165 9.311 -2.404 1.00 0.00 55 PHE A C 7
ATOM 6786 O O . PHE A 1 55 ? 50.275 8.711 -1.812 1.00 0.00 55 PHE A O 7
ATOM 6803 N N . GLN A 1 56 ? 52.402 9.586 -1.792 1.00 0.00 56 GLN A N 7
ATOM 6804 C CA . GLN A 1 56 ? 52.789 9.178 -0.331 1.00 0.00 56 GLN A CA 7
ATOM 6805 C C . GLN A 1 56 ? 52.726 7.574 -0.084 1.00 0.00 56 GLN A C 7
ATOM 6806 O O . GLN A 1 56 ? 52.265 7.106 0.969 1.00 0.00 56 GLN A O 7
ATOM 6820 N N . CYS A 1 57 ? 53.263 6.745 -1.065 1.00 0.00 57 CYS A N 7
ATOM 6821 C CA . CYS A 1 57 ? 53.335 5.181 -0.912 1.00 0.00 57 CYS A CA 7
ATOM 6822 C C . CYS A 1 57 ? 54.651 4.636 -1.633 1.00 0.00 57 CYS A C 7
ATOM 6823 O O . CYS A 1 57 ? 54.813 4.835 -2.837 1.00 0.00 57 CYS A O 7
ATOM 6830 N N . TRP A 1 58 ? 55.561 3.920 -0.867 1.00 0.00 58 TRP A N 7
ATOM 6831 C CA . TRP A 1 58 ? 56.882 3.293 -1.445 1.00 0.00 58 TRP A CA 7
ATOM 6832 C C . TRP A 1 58 ? 56.893 1.765 -1.087 1.00 0.00 58 TRP A C 7
ATOM 6833 O O . TRP A 1 58 ? 56.507 1.408 0.028 1.00 0.00 58 TRP A O 7
ATOM 6854 N N . CYS A 1 59 ? 57.325 0.862 -2.042 1.00 0.00 59 CYS A N 7
ATOM 6855 C CA . CYS A 1 59 ? 57.336 -0.694 -1.779 1.00 0.00 59 CYS A CA 7
ATOM 6856 C C . CYS A 1 59 ? 58.804 -1.254 -1.973 1.00 0.00 59 CYS A C 7
ATOM 6857 O O . CYS A 1 59 ? 59.545 -0.761 -2.839 1.00 0.00 59 CYS A O 7
ATOM 6864 N N . THR A 1 60 ? 59.258 -2.246 -1.082 1.00 0.00 60 THR A N 7
ATOM 6865 C CA . THR A 1 60 ? 60.731 -2.788 -1.091 1.00 0.00 60 THR A CA 7
ATOM 6866 C C . THR A 1 60 ? 60.743 -4.363 -1.334 1.00 0.00 60 THR A C 7
ATOM 6867 O O . THR A 1 60 ? 59.955 -5.100 -0.714 1.00 0.00 60 THR A O 7
ATOM 6878 N N . ARG A 1 61 ? 61.682 -4.852 -2.258 1.00 0.00 61 ARG A N 7
ATOM 6879 C CA . ARG A 1 61 ? 61.835 -6.390 -2.624 1.00 0.00 61 ARG A CA 7
ATOM 6880 C C . ARG A 1 61 ? 62.468 -7.205 -1.443 1.00 0.00 61 ARG A C 7
ATOM 6881 O O . ARG A 1 61 ? 62.203 -8.392 -1.377 1.00 0.00 61 ARG A O 7
ATOM 6903 N N . ASP A 1 1 ? 64.938 3.673 -1.536 1.00 0.00 1 ASP A N 8
ATOM 6904 C CA . ASP A 1 1 ? 63.429 3.960 -1.436 1.00 0.00 1 ASP A CA 8
ATOM 6905 C C . ASP A 1 1 ? 62.896 4.736 -2.712 1.00 0.00 1 ASP A C 8
ATOM 6906 O O . ASP A 1 1 ? 63.606 5.597 -3.250 1.00 0.00 1 ASP A O 8
ATOM 6917 N N . VAL A 1 2 ? 61.630 4.405 -3.194 1.00 0.00 2 VAL A N 8
ATOM 6918 C CA . VAL A 1 2 ? 60.988 5.070 -4.445 1.00 0.00 2 VAL A CA 8
ATOM 6919 C C . VAL A 1 2 ? 59.467 5.507 -4.145 1.00 0.00 2 VAL A C 8
ATOM 6920 O O . VAL A 1 2 ? 58.802 4.897 -3.291 1.00 0.00 2 VAL A O 8
ATOM 6933 N N . LEU A 1 3 ? 58.937 6.562 -4.891 1.00 0.00 3 LEU A N 8
ATOM 6934 C CA . LEU A 1 3 ? 57.458 7.067 -4.700 1.00 0.00 3 LEU A CA 8
ATOM 6935 C C . LEU A 1 3 ? 56.418 6.066 -5.404 1.00 0.00 3 LEU A C 8
ATOM 6936 O O . LEU A 1 3 ? 55.770 6.405 -6.406 1.00 0.00 3 LEU A O 8
ATOM 6952 N N . SER A 1 4 ? 56.257 4.785 -4.819 1.00 0.00 4 SER A N 8
ATOM 6953 C CA . SER A 1 4 ? 55.283 3.652 -5.345 1.00 0.00 4 SER A CA 8
ATOM 6954 C C . SER A 1 4 ? 55.538 3.253 -6.867 1.00 0.00 4 SER A C 8
ATOM 6955 O O . SER A 1 4 ? 55.313 4.069 -7.772 1.00 0.00 4 SER A O 8
ATOM 6963 N N . GLY A 1 5 ? 55.968 1.942 -7.143 1.00 0.00 5 GLY A N 8
ATOM 6964 C CA . GLY A 1 5 ? 56.199 1.399 -8.582 1.00 0.00 5 GLY A CA 8
ATOM 6965 C C . GLY A 1 5 ? 54.848 1.335 -9.401 1.00 0.00 5 GLY A C 8
ATOM 6966 O O . GLY A 1 5 ? 54.840 1.660 -10.594 1.00 0.00 5 GLY A O 8
ATOM 6970 N N . LYS A 1 6 ? 53.695 0.925 -8.727 1.00 0.00 6 LYS A N 8
ATOM 6971 C CA . LYS A 1 6 ? 52.293 0.839 -9.411 1.00 0.00 6 LYS A CA 8
ATOM 6972 C C . LYS A 1 6 ? 51.398 2.027 -8.893 1.00 0.00 6 LYS A C 8
ATOM 6973 O O . LYS A 1 6 ? 51.499 2.405 -7.709 1.00 0.00 6 LYS A O 8
ATOM 6992 N N . TYR A 1 7 ? 50.497 2.628 -9.786 1.00 0.00 7 TYR A N 8
ATOM 6993 C CA . TYR A 1 7 ? 49.574 3.840 -9.341 1.00 0.00 7 TYR A CA 8
ATOM 6994 C C . TYR A 1 7 ? 48.400 3.319 -8.398 1.00 0.00 7 TYR A C 8
ATOM 6995 O O . TYR A 1 7 ? 47.885 2.212 -8.606 1.00 0.00 7 TYR A O 8
ATOM 7013 N N . LYS A 1 8 ? 48.060 4.103 -7.298 1.00 0.00 8 LYS A N 8
ATOM 7014 C CA . LYS A 1 8 ? 47.009 3.662 -6.212 1.00 0.00 8 LYS A CA 8
ATOM 7015 C C . LYS A 1 8 ? 45.930 4.790 -5.892 1.00 0.00 8 LYS A C 8
ATOM 7016 O O . LYS A 1 8 ? 45.892 5.830 -6.567 1.00 0.00 8 LYS A O 8
ATOM 7035 N N . GLY A 1 9 ? 44.965 4.505 -4.907 1.00 0.00 9 GLY A N 8
ATOM 7036 C CA . GLY A 1 9 ? 43.784 5.456 -4.563 1.00 0.00 9 GLY A CA 8
ATOM 7037 C C . GLY A 1 9 ? 44.102 6.423 -3.339 1.00 0.00 9 GLY A C 8
ATOM 7038 O O . GLY A 1 9 ? 45.267 6.565 -2.968 1.00 0.00 9 GLY A O 8
ATOM 7042 N N . PRO A 1 10 ? 42.987 7.100 -2.742 1.00 0.00 10 PRO A N 8
ATOM 7043 C CA . PRO A 1 10 ? 43.219 8.076 -1.559 1.00 0.00 10 PRO A CA 8
ATOM 7044 C C . PRO A 1 10 ? 43.559 7.314 -0.189 1.00 0.00 10 PRO A C 8
ATOM 7045 O O . PRO A 1 10 ? 43.183 6.150 -0.017 1.00 0.00 10 PRO A O 8
ATOM 7056 N N . CYS A 1 11 ? 44.224 8.041 0.797 1.00 0.00 11 CYS A N 8
ATOM 7057 C CA . CYS A 1 11 ? 44.565 7.450 2.213 1.00 0.00 11 CYS A CA 8
ATOM 7058 C C . CYS A 1 11 ? 43.387 7.895 3.179 1.00 0.00 11 CYS A C 8
ATOM 7059 O O . CYS A 1 11 ? 43.328 9.066 3.609 1.00 0.00 11 CYS A O 8
ATOM 7066 N N . TYR A 1 12 ? 42.365 6.960 3.433 1.00 0.00 12 TYR A N 8
ATOM 7067 C CA . TYR A 1 12 ? 41.097 7.298 4.276 1.00 0.00 12 TYR A CA 8
ATOM 7068 C C . TYR A 1 12 ? 41.019 6.352 5.573 1.00 0.00 12 TYR A C 8
ATOM 7069 O O . TYR A 1 12 ? 41.592 6.721 6.602 1.00 0.00 12 TYR A O 8
ATOM 7087 N N . PHE A 1 13 ? 40.270 5.147 5.540 1.00 0.00 13 PHE A N 8
ATOM 7088 C CA . PHE A 1 13 ? 40.108 4.202 6.801 1.00 0.00 13 PHE A CA 8
ATOM 7089 C C . PHE A 1 13 ? 39.527 2.735 6.401 1.00 0.00 13 PHE A C 8
ATOM 7090 O O . PHE A 1 13 ? 38.905 2.058 7.248 1.00 0.00 13 PHE A O 8
ATOM 7107 N N . GLY A 1 14 ? 39.743 2.250 5.105 1.00 0.00 14 GLY A N 8
ATOM 7108 C CA . GLY A 1 14 ? 39.211 0.888 4.618 1.00 0.00 14 GLY A CA 8
ATOM 7109 C C . GLY A 1 14 ? 37.936 1.127 3.757 1.00 0.00 14 GLY A C 8
ATOM 7110 O O . GLY A 1 14 ? 37.023 1.838 4.203 1.00 0.00 14 GLY A O 8
ATOM 7114 N N . ILE A 1 15 ? 37.864 0.522 2.502 1.00 0.00 15 ILE A N 8
ATOM 7115 C CA . ILE A 1 15 ? 36.639 0.706 1.540 1.00 0.00 15 ILE A CA 8
ATOM 7116 C C . ILE A 1 15 ? 36.391 -0.555 0.582 1.00 0.00 15 ILE A C 8
ATOM 7117 O O . ILE A 1 15 ? 35.247 -0.766 0.167 1.00 0.00 15 ILE A O 8
ATOM 7133 N N . ILE A 1 16 ? 37.477 -1.357 0.188 1.00 0.00 16 ILE A N 8
ATOM 7134 C CA . ILE A 1 16 ? 37.309 -2.582 -0.821 1.00 0.00 16 ILE A CA 8
ATOM 7135 C C . ILE A 1 16 ? 36.421 -3.765 -0.195 1.00 0.00 16 ILE A C 8
ATOM 7136 O O . ILE A 1 16 ? 36.451 -3.934 1.033 1.00 0.00 16 ILE A O 8
ATOM 7152 N N . PRO A 1 17 ? 35.646 -4.571 -1.104 1.00 0.00 17 PRO A N 8
ATOM 7153 C CA . PRO A 1 17 ? 34.808 -5.748 -0.547 1.00 0.00 17 PRO A CA 8
ATOM 7154 C C . PRO A 1 17 ? 35.730 -7.014 -0.240 1.00 0.00 17 PRO A C 8
ATOM 7155 O O . PRO A 1 17 ? 35.597 -7.618 0.830 1.00 0.00 17 PRO A O 8
ATOM 7166 N N . CYS A 1 18 ? 36.678 -7.388 -1.202 1.00 0.00 18 CYS A N 8
ATOM 7167 C CA . CYS A 1 18 ? 37.650 -8.599 -1.005 1.00 0.00 18 CYS A CA 8
ATOM 7168 C C . CYS A 1 18 ? 39.004 -8.321 -1.782 1.00 0.00 18 CYS A C 8
ATOM 7169 O O . CYS A 1 18 ? 38.960 -8.000 -2.975 1.00 0.00 18 CYS A O 8
ATOM 7176 N N . PHE A 1 19 ? 40.213 -8.495 -1.097 1.00 0.00 19 PHE A N 8
ATOM 7177 C CA . PHE A 1 19 ? 41.623 -8.290 -1.816 1.00 0.00 19 PHE A CA 8
ATOM 7178 C C . PHE A 1 19 ? 42.811 -8.858 -0.935 1.00 0.00 19 PHE A C 8
ATOM 7179 O O . PHE A 1 19 ? 43.728 -9.486 -1.475 1.00 0.00 19 PHE A O 8
ATOM 7196 N N . VAL A 1 20 ? 42.790 -8.595 0.425 1.00 0.00 20 VAL A N 8
ATOM 7197 C CA . VAL A 1 20 ? 43.916 -9.056 1.424 1.00 0.00 20 VAL A CA 8
ATOM 7198 C C . VAL A 1 20 ? 43.291 -9.973 2.586 1.00 0.00 20 VAL A C 8
ATOM 7199 O O . VAL A 1 20 ? 42.148 -10.444 2.457 1.00 0.00 20 VAL A O 8
ATOM 7212 N N . ARG A 1 21 ? 44.068 -10.251 3.725 1.00 0.00 21 ARG A N 8
ATOM 7213 C CA . ARG A 1 21 ? 43.550 -11.172 4.935 1.00 0.00 21 ARG A CA 8
ATOM 7214 C C . ARG A 1 21 ? 42.133 -10.661 5.535 1.00 0.00 21 ARG A C 8
ATOM 7215 O O . ARG A 1 21 ? 41.405 -11.465 6.127 1.00 0.00 21 ARG A O 8
ATOM 7236 N N . GLY A 1 22 ? 41.776 -9.314 5.368 1.00 0.00 22 GLY A N 8
ATOM 7237 C CA . GLY A 1 22 ? 40.460 -8.708 5.899 1.00 0.00 22 GLY A CA 8
ATOM 7238 C C . GLY A 1 22 ? 39.280 -8.755 4.836 1.00 0.00 22 GLY A C 8
ATOM 7239 O O . GLY A 1 22 ? 38.380 -7.915 4.915 1.00 0.00 22 GLY A O 8
ATOM 7243 N N . CYS A 1 23 ? 39.232 -9.796 3.874 1.00 0.00 23 CYS A N 8
ATOM 7244 C CA . CYS A 1 23 ? 38.018 -9.968 2.837 1.00 0.00 23 CYS A CA 8
ATOM 7245 C C . CYS A 1 23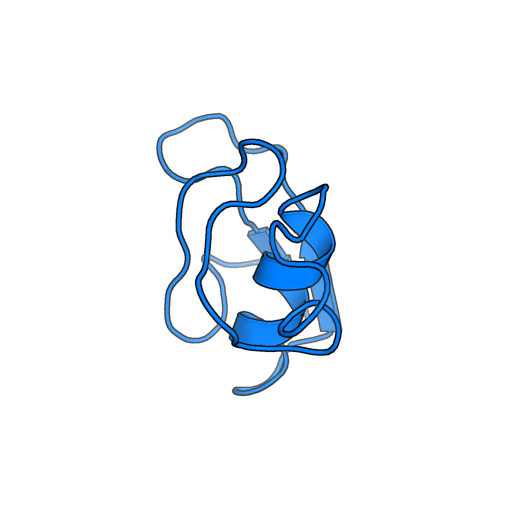 ? 36.661 -10.254 3.642 1.00 0.00 23 CYS A C 8
ATOM 7246 O O . CYS A 1 23 ? 35.645 -9.600 3.381 1.00 0.00 23 CYS A O 8
ATOM 7253 N N . LYS A 1 24 ? 36.680 -11.256 4.605 1.00 0.00 24 LYS A N 8
ATOM 7254 C CA . LYS A 1 24 ? 35.392 -11.649 5.454 1.00 0.00 24 LYS A CA 8
ATOM 7255 C C . LYS A 1 24 ? 34.927 -10.456 6.414 1.00 0.00 24 LYS A C 8
ATOM 7256 O O . LYS A 1 24 ? 33.739 -10.106 6.368 1.00 0.00 24 LYS A O 8
ATOM 7275 N N . PRO A 1 25 ? 35.917 -9.833 7.239 1.00 0.00 25 PRO A N 8
ATOM 7276 C CA . PRO A 1 25 ? 35.509 -8.633 8.143 1.00 0.00 25 PRO A CA 8
ATOM 7277 C C . PRO A 1 25 ? 35.242 -7.277 7.314 1.00 0.00 25 PRO A C 8
ATOM 7278 O O . PRO A 1 25 ? 34.591 -6.377 7.835 1.00 0.00 25 PRO A O 8
ATOM 7289 N N . LYS A 1 26 ? 35.785 -7.138 6.009 1.00 0.00 26 LYS A N 8
ATOM 7290 C CA . LYS A 1 26 ? 35.630 -5.847 5.080 1.00 0.00 26 LYS A CA 8
ATOM 7291 C C . LYS A 1 26 ? 36.279 -4.557 5.734 1.00 0.00 26 LYS A C 8
ATOM 7292 O O . LYS A 1 26 ? 36.453 -4.493 6.950 1.00 0.00 26 LYS A O 8
ATOM 7311 N N . LEU A 1 27 ? 36.687 -3.508 4.867 1.00 0.00 27 LEU A N 8
ATOM 7312 C CA . LEU A 1 27 ? 37.404 -2.175 5.329 1.00 0.00 27 LEU A CA 8
ATOM 7313 C C . LEU A 1 27 ? 38.794 -2.506 6.062 1.00 0.00 27 LEU A C 8
ATOM 7314 O O . LEU A 1 27 ? 38.793 -3.024 7.186 1.00 0.00 27 LEU A O 8
ATOM 7330 N N . PHE A 1 28 ? 39.971 -2.225 5.378 1.00 0.00 28 PHE A N 8
ATOM 7331 C CA . PHE A 1 28 ? 41.411 -2.554 5.980 1.00 0.00 28 PHE A CA 8
ATOM 7332 C C . PHE A 1 28 ? 41.828 -1.660 7.231 1.00 0.00 28 PHE A C 8
ATOM 7333 O O . PHE A 1 28 ? 42.896 -1.901 7.791 1.00 0.00 28 PHE A O 8
ATOM 7350 N N . ASP A 1 29 ? 41.000 -0.595 7.672 1.00 0.00 29 ASP A N 8
ATOM 7351 C CA . ASP A 1 29 ? 41.310 0.386 8.904 1.00 0.00 29 ASP A CA 8
ATOM 7352 C C . ASP A 1 29 ? 42.386 1.491 8.535 1.00 0.00 29 ASP A C 8
ATOM 7353 O O . ASP A 1 29 ? 42.188 2.652 8.896 1.00 0.00 29 ASP A O 8
ATOM 7362 N N . ALA A 1 30 ? 43.525 1.127 7.819 1.00 0.00 30 ALA A N 8
ATOM 7363 C CA . ALA A 1 30 ? 44.613 2.153 7.377 1.00 0.00 30 ALA A CA 8
ATOM 7364 C C . ALA A 1 30 ? 45.182 1.767 5.955 1.00 0.00 30 ALA A C 8
ATOM 7365 O O . ALA A 1 30 ? 45.459 0.587 5.715 1.00 0.00 30 ALA A O 8
ATOM 7372 N N . HIS A 1 31 ? 45.373 2.781 5.003 1.00 0.00 31 HIS A N 8
ATOM 7373 C CA . HIS A 1 31 ? 45.944 2.483 3.525 1.00 0.00 31 HIS A CA 8
ATOM 7374 C C . HIS A 1 31 ? 47.397 1.792 3.547 1.00 0.00 31 HIS A C 8
ATOM 7375 O O . HIS A 1 31 ? 47.778 1.185 2.554 1.00 0.00 31 HIS A O 8
ATOM 7389 N N . ARG A 1 32 ? 48.180 1.866 4.711 1.00 0.00 32 ARG A N 8
ATOM 7390 C CA . ARG A 1 32 ? 49.613 1.170 4.849 1.00 0.00 32 ARG A CA 8
ATOM 7391 C C . ARG A 1 32 ? 49.521 -0.408 4.556 1.00 0.00 32 ARG A C 8
ATOM 7392 O O . ARG A 1 32 ? 50.405 -0.946 3.878 1.00 0.00 32 ARG A O 8
ATOM 7413 N N . LYS A 1 33 ? 48.419 -1.128 5.052 1.00 0.00 33 LYS A N 8
ATOM 7414 C CA . LYS A 1 33 ? 48.236 -2.701 4.772 1.00 0.00 33 LYS A CA 8
ATOM 7415 C C . LYS A 1 33 ? 48.003 -2.972 3.225 1.00 0.00 33 LYS A C 8
ATOM 7416 O O . LYS A 1 33 ? 48.662 -3.840 2.653 1.00 0.00 33 LYS A O 8
ATOM 7435 N N . LEU A 1 34 ? 47.107 -2.145 2.545 1.00 0.00 34 LEU A N 8
ATOM 7436 C CA . LEU A 1 34 ? 46.842 -2.284 0.986 1.00 0.00 34 LEU A CA 8
ATOM 7437 C C . LEU A 1 34 ? 48.097 -1.772 0.142 1.00 0.00 34 LEU A C 8
ATOM 7438 O O . LEU A 1 34 ? 48.386 -2.332 -0.917 1.00 0.00 34 LEU A O 8
ATOM 7454 N N . CYS A 1 35 ? 48.855 -0.691 0.640 1.00 0.00 35 CYS A N 8
ATOM 7455 C CA . CYS A 1 35 ? 50.113 -0.092 -0.126 1.00 0.00 35 CYS A CA 8
ATOM 7456 C C . CYS A 1 35 ? 51.280 -1.181 -0.223 1.00 0.00 35 CYS A C 8
ATOM 7457 O O . CYS A 1 35 ? 51.774 -1.435 -1.317 1.00 0.00 35 CYS A O 8
ATOM 7464 N N . ILE A 1 36 ? 51.668 -1.844 0.945 1.00 0.00 36 ILE A N 8
ATOM 7465 C CA . ILE A 1 36 ? 52.793 -2.968 0.943 1.00 0.00 36 ILE A CA 8
ATOM 7466 C C . ILE A 1 36 ? 52.289 -4.311 0.236 1.00 0.00 36 ILE A C 8
ATOM 7467 O O . ILE A 1 36 ? 53.083 -4.950 -0.460 1.00 0.00 36 ILE A O 8
ATOM 7483 N N . LYS A 1 37 ? 50.946 -4.701 0.381 1.00 0.00 37 LYS A N 8
ATOM 7484 C CA . LYS A 1 37 ? 50.363 -6.002 -0.343 1.00 0.00 37 LYS A CA 8
ATOM 7485 C C . LYS A 1 37 ? 50.344 -5.844 -1.934 1.00 0.00 37 LYS A C 8
ATOM 7486 O O . LYS A 1 37 ? 50.633 -6.814 -2.643 1.00 0.00 37 LYS A O 8
ATOM 7505 N N . LEU A 1 38 ? 50.027 -4.601 -2.474 1.00 0.00 38 LEU A N 8
ATOM 7506 C CA . LEU A 1 38 ? 50.048 -4.321 -4.027 1.00 0.00 38 LEU A CA 8
ATOM 7507 C C . LEU A 1 38 ? 51.540 -4.052 -4.513 1.00 0.00 38 LEU A C 8
ATOM 7508 O O . LEU A 1 38 ? 51.929 -4.538 -5.578 1.00 0.00 38 LEU A O 8
ATOM 7524 N N . CYS A 1 39 ? 52.381 -3.265 -3.702 1.00 0.00 39 CYS A N 8
ATOM 7525 C CA . CYS A 1 39 ? 53.882 -2.922 -4.099 1.00 0.00 39 CYS A CA 8
ATOM 7526 C C . CYS A 1 39 ? 54.805 -4.212 -4.035 1.00 0.00 39 CYS A C 8
ATOM 7527 O O . CYS A 1 39 ? 55.704 -4.344 -4.875 1.00 0.00 39 CYS A O 8
ATOM 7534 N N . LYS A 1 40 ? 54.579 -5.176 -3.019 1.00 0.00 40 LYS A N 8
ATOM 7535 C CA . LYS A 1 40 ? 55.477 -6.482 -2.911 1.00 0.00 40 LYS A CA 8
ATOM 7536 C C . LYS A 1 40 ? 55.434 -7.397 -4.236 1.00 0.00 40 LYS A C 8
ATOM 7537 O O . LYS A 1 40 ? 56.379 -8.151 -4.484 1.00 0.00 40 LYS A O 8
ATOM 7556 N N . GLN A 1 41 ? 54.325 -7.273 -5.100 1.00 0.00 41 GLN A N 8
ATOM 7557 C CA . GLN A 1 41 ? 54.202 -8.085 -6.453 1.00 0.00 41 GLN A CA 8
ATOM 7558 C C . GLN A 1 41 ? 55.366 -7.655 -7.472 1.00 0.00 41 GLN A C 8
ATOM 7559 O O . GLN A 1 41 ? 55.946 -8.526 -8.130 1.00 0.00 41 GLN A O 8
ATOM 7573 N N . GLU A 1 42 ? 55.719 -6.293 -7.550 1.00 0.00 42 GLU A N 8
ATOM 7574 C CA . GLU A 1 42 ? 56.886 -5.783 -8.484 1.00 0.00 42 GLU A CA 8
ATOM 7575 C C . GLU A 1 42 ? 58.308 -6.183 -7.874 1.00 0.00 42 GLU A C 8
ATOM 7576 O O . GLU A 1 42 ? 59.169 -6.664 -8.622 1.00 0.00 42 GLU A O 8
ATOM 7588 N N . GLY A 1 43 ? 58.531 -5.989 -6.501 1.00 0.00 43 GLY A N 8
ATOM 7589 C CA . GLY A 1 43 ? 59.893 -6.373 -5.823 1.00 0.00 43 GLY A CA 8
ATOM 7590 C C . GLY A 1 43 ? 60.197 -5.450 -4.593 1.00 0.00 43 GLY A C 8
ATOM 7591 O O . GLY A 1 43 ? 61.238 -4.788 -4.566 1.00 0.00 43 GLY A O 8
ATOM 7595 N N . PHE A 1 44 ? 59.269 -5.416 -3.569 1.00 0.00 44 PHE A N 8
ATOM 7596 C CA . PHE A 1 44 ? 59.433 -4.544 -2.276 1.00 0.00 44 PHE A CA 8
ATOM 7597 C C . PHE A 1 44 ? 58.906 -5.323 -0.992 1.00 0.00 44 PHE A C 8
ATOM 7598 O O . PHE A 1 44 ? 58.280 -6.392 -1.113 1.00 0.00 44 PHE A O 8
ATOM 7615 N N . LYS A 1 45 ? 59.226 -4.804 0.251 1.00 0.00 45 LYS A N 8
ATOM 7616 C CA . LYS A 1 45 ? 58.821 -5.511 1.603 1.00 0.00 45 LYS A CA 8
ATOM 7617 C C . LYS A 1 45 ? 58.310 -4.495 2.704 1.00 0.00 45 LYS A C 8
ATOM 7618 O O . LYS A 1 45 ? 57.480 -4.899 3.532 1.00 0.00 45 LYS A O 8
ATOM 7637 N N . SER A 1 46 ? 58.778 -3.168 2.714 1.00 0.00 46 SER A N 8
ATOM 7638 C CA . SER A 1 46 ? 58.289 -2.124 3.751 1.00 0.00 46 SER A CA 8
ATOM 7639 C C . SER A 1 46 ? 57.624 -0.890 2.997 1.00 0.00 46 SER A C 8
ATOM 7640 O O . SER A 1 46 ? 58.323 -0.031 2.439 1.00 0.00 46 SER A O 8
ATOM 7648 N N . GLY A 1 47 ? 56.235 -0.827 2.985 1.00 0.00 47 GLY A N 8
ATOM 7649 C CA . GLY A 1 47 ? 55.421 0.304 2.304 1.00 0.00 47 GLY A CA 8
ATOM 7650 C C . GLY A 1 47 ? 54.553 1.042 3.376 1.00 0.00 47 GLY A C 8
ATOM 7651 O O . GLY A 1 47 ? 54.020 0.390 4.280 1.00 0.00 47 GLY A O 8
ATOM 7655 N N . HIS A 1 48 ? 54.408 2.439 3.281 1.00 0.00 48 HIS A N 8
ATOM 7656 C CA . HIS A 1 48 ? 53.564 3.273 4.327 1.00 0.00 48 HIS A CA 8
ATOM 7657 C C . HIS A 1 48 ? 53.018 4.654 3.749 1.00 0.00 48 HIS A C 8
ATOM 7658 O O . HIS A 1 48 ? 53.562 5.175 2.779 1.00 0.00 48 HIS A O 8
ATOM 7672 N N . CYS A 1 49 ? 51.967 5.264 4.439 1.00 0.00 49 CYS A N 8
ATOM 7673 C CA . CYS A 1 49 ? 51.359 6.658 4.042 1.00 0.00 49 CYS A CA 8
ATOM 7674 C C . CYS A 1 49 ? 51.961 7.734 5.036 1.00 0.00 49 CYS A C 8
ATOM 7675 O O . CYS A 1 49 ? 51.668 7.705 6.241 1.00 0.00 49 CYS A O 8
ATOM 7682 N N . SER A 1 50 ? 52.849 8.685 4.507 1.00 0.00 50 SER A N 8
ATOM 7683 C CA . SER A 1 50 ? 53.541 9.812 5.393 1.00 0.00 50 SER A CA 8
ATOM 7684 C C . SER A 1 50 ? 54.325 10.934 4.530 1.00 0.00 50 SER A C 8
ATOM 7685 O O . SER A 1 50 ? 55.137 11.691 5.116 1.00 0.00 50 SER A O 8
ATOM 7693 N N . ASN A 1 51 ? 54.076 11.078 3.156 1.00 0.00 51 ASN A N 8
ATOM 7694 C CA . ASN A 1 51 ? 54.844 12.174 2.292 1.00 0.00 51 ASN A CA 8
ATOM 7695 C C . ASN A 1 51 ? 54.141 13.589 2.372 1.00 0.00 51 ASN A C 8
ATOM 7696 O O . ASN A 1 51 ? 54.831 14.609 2.361 1.00 0.00 51 ASN A O 8
ATOM 7707 N N . PHE A 1 52 ? 52.742 13.648 2.481 1.00 0.00 52 PHE A N 8
ATOM 7708 C CA . PHE A 1 52 ? 51.899 14.991 2.602 1.00 0.00 52 PHE A CA 8
ATOM 7709 C C . PHE A 1 52 ? 52.081 15.997 1.356 1.00 0.00 52 PHE A C 8
ATOM 7710 O O . PHE A 1 52 ? 51.648 17.166 1.453 1.00 0.00 52 PHE A O 8
ATOM 7727 N N . PHE A 1 53 ? 52.596 15.508 0.138 1.00 0.00 53 PHE A N 8
ATOM 7728 C CA . PHE A 1 53 ? 52.661 16.400 -1.144 1.00 0.00 53 PHE A CA 8
ATOM 7729 C C . PHE A 1 53 ? 51.446 16.015 -2.082 1.00 0.00 53 PHE A C 8
ATOM 7730 O O . PHE A 1 53 ? 50.480 16.778 -2.158 1.00 0.00 53 PHE A O 8
ATOM 7747 N N . LYS A 1 54 ? 51.484 14.792 -2.785 1.00 0.00 54 LYS A N 8
ATOM 7748 C CA . LYS A 1 54 ? 50.312 14.286 -3.719 1.00 0.00 54 LYS A CA 8
ATOM 7749 C C . LYS A 1 54 ? 50.462 12.720 -4.110 1.00 0.00 54 LYS A C 8
ATOM 7750 O O . LYS A 1 54 ? 49.934 12.281 -5.153 1.00 0.00 54 LYS A O 8
ATOM 7769 N N . PHE A 1 55 ? 51.165 11.874 -3.238 1.00 0.00 55 PHE A N 8
ATOM 7770 C CA . PHE A 1 55 ? 51.367 10.338 -3.507 1.00 0.00 55 PHE A CA 8
ATOM 7771 C C . PHE A 1 55 ? 50.686 9.530 -2.350 1.00 0.00 55 PHE A C 8
ATOM 7772 O O . PHE A 1 55 ? 49.999 8.549 -2.603 1.00 0.00 55 PHE A O 8
ATOM 7789 N N . GLN A 1 56 ? 50.988 9.918 -1.009 1.00 0.00 56 GLN A N 8
ATOM 7790 C CA . GLN A 1 56 ? 50.492 9.172 0.274 1.00 0.00 56 GLN A CA 8
ATOM 7791 C C . GLN A 1 56 ? 50.891 7.599 0.279 1.00 0.00 56 GLN A C 8
ATOM 7792 O O . GLN A 1 56 ? 50.204 6.771 0.910 1.00 0.00 56 GLN A O 8
ATOM 7806 N N . CYS A 1 57 ? 52.064 7.228 -0.391 1.00 0.00 57 CYS A N 8
ATOM 7807 C CA . CYS A 1 57 ? 52.608 5.758 -0.423 1.00 0.00 57 CYS A CA 8
ATOM 7808 C C . CYS A 1 57 ? 54.172 5.780 -0.715 1.00 0.00 57 CYS A C 8
ATOM 7809 O O . CYS A 1 57 ? 54.584 6.222 -1.801 1.00 0.00 57 CYS A O 8
ATOM 7816 N N . TRP A 1 58 ? 55.033 5.322 0.277 1.00 0.00 58 TRP A N 8
ATOM 7817 C CA . TRP A 1 58 ? 56.576 5.315 0.115 1.00 0.00 58 TRP A CA 8
ATOM 7818 C C . TRP A 1 58 ? 57.066 3.823 0.263 1.00 0.00 58 TRP A C 8
ATOM 7819 O O . TRP A 1 58 ? 56.969 3.252 1.361 1.00 0.00 58 TRP A O 8
ATOM 7840 N N . CYS A 1 59 ? 57.569 3.186 -0.872 1.00 0.00 59 CYS A N 8
ATOM 7841 C CA . CYS A 1 59 ? 58.070 1.693 -0.844 1.00 0.00 59 CYS A CA 8
ATOM 7842 C C . CYS A 1 59 ? 59.618 1.674 -0.593 1.00 0.00 59 CYS A C 8
ATOM 7843 O O . CYS A 1 59 ? 60.354 2.436 -1.236 1.00 0.00 59 CYS A O 8
ATOM 7850 N N . THR A 1 60 ? 60.114 0.768 0.342 1.00 0.00 60 THR A N 8
ATOM 7851 C CA . THR A 1 60 ? 61.623 0.626 0.671 1.00 0.00 60 THR A CA 8
ATOM 7852 C C . THR A 1 60 ? 62.033 -0.907 0.526 1.00 0.00 60 THR A C 8
ATOM 7853 O O . THR A 1 60 ? 61.292 -1.795 0.992 1.00 0.00 60 THR A O 8
ATOM 7864 N N . ARG A 1 61 ? 63.243 -1.193 -0.102 1.00 0.00 61 ARG A N 8
ATOM 7865 C CA . ARG A 1 61 ? 63.775 -2.668 -0.281 1.00 0.00 61 ARG A CA 8
ATOM 7866 C C . ARG A 1 61 ? 64.464 -3.135 1.045 1.00 0.00 61 ARG A C 8
ATOM 7867 O O . ARG A 1 61 ? 64.156 -4.221 1.499 1.00 0.00 61 ARG A O 8
ATOM 7889 N N . ASP A 1 1 ? 64.057 2.334 -6.977 1.00 0.00 1 ASP A N 9
ATOM 7890 C CA . ASP A 1 1 ? 62.605 2.464 -6.450 1.00 0.00 1 ASP A CA 9
ATOM 7891 C C . ASP A 1 1 ? 61.676 3.007 -7.611 1.00 0.00 1 ASP A C 9
ATOM 7892 O O . ASP A 1 1 ? 62.074 3.942 -8.324 1.00 0.00 1 ASP A O 9
ATOM 7903 N N . VAL A 1 2 ? 60.440 2.407 -7.807 1.00 0.00 2 VAL A N 9
ATOM 7904 C CA . VAL A 1 2 ? 59.443 2.850 -8.954 1.00 0.00 2 VAL A CA 9
ATOM 7905 C C . VAL A 1 2 ? 57.954 3.023 -8.425 1.00 0.00 2 VAL A C 9
ATOM 7906 O O . VAL A 1 2 ? 57.657 2.712 -7.253 1.00 0.00 2 VAL A O 9
ATOM 7919 N N . LEU A 1 3 ? 57.013 3.552 -9.318 1.00 0.00 3 LEU A N 9
ATOM 7920 C CA . LEU A 1 3 ? 55.505 3.801 -8.911 1.00 0.00 3 LEU A CA 9
ATOM 7921 C C . LEU A 1 3 ? 54.699 2.451 -8.672 1.00 0.00 3 LEU A C 9
ATOM 7922 O O . LEU A 1 3 ? 55.226 1.355 -8.928 1.00 0.00 3 LEU A O 9
ATOM 7938 N N . SER A 1 4 ? 53.414 2.553 -8.138 1.00 0.00 4 SER A N 9
ATOM 7939 C CA . SER A 1 4 ? 52.536 1.280 -7.813 1.00 0.00 4 SER A CA 9
ATOM 7940 C C . SER A 1 4 ? 51.928 0.678 -9.127 1.00 0.00 4 SER A C 9
ATOM 7941 O O . SER A 1 4 ? 51.358 1.427 -9.930 1.00 0.00 4 SER A O 9
ATOM 7949 N N . GLY A 1 5 ? 52.062 -0.698 -9.348 1.00 0.00 5 GLY A N 9
ATOM 7950 C CA . GLY A 1 5 ? 51.508 -1.397 -10.619 1.00 0.00 5 GLY A CA 9
ATOM 7951 C C . GLY A 1 5 ? 50.070 -2.042 -10.419 1.00 0.00 5 GLY A C 9
ATOM 7952 O O . GLY A 1 5 ? 49.566 -2.651 -11.371 1.00 0.00 5 GLY A O 9
ATOM 7956 N N . LYS A 1 6 ? 49.425 -1.972 -9.171 1.00 0.00 6 LYS A N 9
ATOM 7957 C CA . LYS A 1 6 ? 48.036 -2.663 -8.897 1.00 0.00 6 LYS A CA 9
ATOM 7958 C C . LYS A 1 6 ? 46.944 -1.688 -8.257 1.00 0.00 6 LYS A C 9
ATOM 7959 O O . LYS A 1 6 ? 45.800 -2.129 -8.073 1.00 0.00 6 LYS A O 9
ATOM 7978 N N . TYR A 1 7 ? 47.307 -0.401 -7.826 1.00 0.00 7 TYR A N 9
ATOM 7979 C CA . TYR A 1 7 ? 46.302 0.551 -7.064 1.00 0.00 7 TYR A CA 9
ATOM 7980 C C . TYR A 1 7 ? 46.626 2.100 -7.247 1.00 0.00 7 TYR A C 9
ATOM 7981 O O . TYR A 1 7 ? 47.678 2.462 -7.789 1.00 0.00 7 TYR A O 9
ATOM 7999 N N . LYS A 1 8 ? 45.680 3.005 -6.760 1.00 0.00 8 LYS A N 9
ATOM 8000 C CA . LYS A 1 8 ? 45.853 4.567 -6.851 1.00 0.00 8 LYS A CA 9
ATOM 8001 C C . LYS A 1 8 ? 45.078 5.322 -5.641 1.00 0.00 8 LYS A C 9
ATOM 8002 O O . LYS A 1 8 ? 44.514 6.421 -5.835 1.00 0.00 8 LYS A O 9
ATOM 8021 N N . GLY A 1 9 ? 45.073 4.711 -4.380 1.00 0.00 9 GLY A N 9
ATOM 8022 C CA . GLY A 1 9 ? 44.342 5.311 -3.160 1.00 0.00 9 GLY A CA 9
ATOM 8023 C C . GLY A 1 9 ? 45.213 6.430 -2.464 1.00 0.00 9 GLY A C 9
ATOM 8024 O O . GLY A 1 9 ? 46.427 6.231 -2.336 1.00 0.00 9 GLY A O 9
ATOM 8028 N N . PRO A 1 10 ? 44.526 7.589 -1.949 1.00 0.00 10 PRO A N 9
ATOM 8029 C CA . PRO A 1 10 ? 45.332 8.682 -1.190 1.00 0.00 10 PRO A CA 9
ATOM 8030 C C . PRO A 1 10 ? 45.749 8.195 0.283 1.00 0.00 10 PRO A C 9
ATOM 8031 O O . PRO A 1 10 ? 45.132 7.260 0.826 1.00 0.00 10 PRO A O 9
ATOM 8042 N N . CYS A 1 11 ? 46.802 8.858 0.917 1.00 0.00 11 CYS A N 9
ATOM 8043 C CA . CYS A 1 11 ? 47.286 8.460 2.360 1.00 0.00 11 CYS A CA 9
ATOM 8044 C C . CYS A 1 11 ? 46.426 9.271 3.417 1.00 0.00 11 CYS A C 9
ATOM 8045 O O . CYS A 1 11 ? 46.575 10.501 3.528 1.00 0.00 11 CYS A O 9
ATOM 8052 N N . TYR A 1 12 ? 45.473 8.562 4.176 1.00 0.00 12 TYR A N 9
ATOM 8053 C CA . TYR A 1 12 ? 44.546 9.241 5.219 1.00 0.00 12 TYR A CA 9
ATOM 8054 C C . TYR A 1 12 ? 44.744 8.553 6.662 1.00 0.00 12 TYR A C 9
ATOM 8055 O O . TYR A 1 12 ? 45.625 8.996 7.404 1.00 0.00 12 TYR A O 9
ATOM 8073 N N . PHE A 1 13 ? 43.895 7.487 7.081 1.00 0.00 13 PHE A N 9
ATOM 8074 C CA . PHE A 1 13 ? 44.014 6.810 8.508 1.00 0.00 13 PHE A CA 9
ATOM 8075 C C . PHE A 1 13 ? 43.177 5.421 8.621 1.00 0.00 13 PHE A C 9
ATOM 8076 O O . PHE A 1 13 ? 42.857 4.987 9.747 1.00 0.00 13 PHE A O 9
ATOM 8093 N N . GLY A 1 14 ? 42.870 4.696 7.457 1.00 0.00 14 GLY A N 9
ATOM 8094 C CA . GLY A 1 14 ? 42.095 3.343 7.494 1.00 0.00 14 GLY A CA 9
ATOM 8095 C C . GLY A 1 14 ? 40.936 3.335 6.456 1.00 0.00 14 GLY A C 9
ATOM 8096 O O . GLY A 1 14 ? 41.121 2.859 5.348 1.00 0.00 14 GLY A O 9
ATOM 8100 N N . ILE A 1 15 ? 39.714 3.855 6.844 1.00 0.00 15 ILE A N 9
ATOM 8101 C CA . ILE A 1 15 ? 38.415 3.981 5.947 1.00 0.00 15 ILE A CA 9
ATOM 8102 C C . ILE A 1 15 ? 37.920 2.684 5.124 1.00 0.00 15 ILE A C 9
ATOM 8103 O O . ILE A 1 15 ? 36.897 2.799 4.422 1.00 0.00 15 ILE A O 9
ATOM 8119 N N . ILE A 1 16 ? 38.577 1.463 5.236 1.00 0.00 16 ILE A N 9
ATOM 8120 C CA . ILE A 1 16 ? 38.072 0.161 4.475 1.00 0.00 16 ILE A CA 9
ATOM 8121 C C . ILE A 1 16 ? 37.345 -0.842 5.477 1.00 0.00 16 ILE A C 9
ATOM 8122 O O . ILE A 1 16 ? 37.728 -0.878 6.660 1.00 0.00 16 ILE A O 9
ATOM 8138 N N . PRO A 1 17 ? 36.288 -1.666 4.948 1.00 0.00 17 PRO A N 9
ATOM 8139 C CA . PRO A 1 17 ? 35.583 -2.662 5.868 1.00 0.00 17 PRO A CA 9
ATOM 8140 C C . PRO A 1 17 ? 36.390 -4.034 5.933 1.00 0.00 17 PRO A C 9
ATOM 8141 O O . PRO A 1 17 ? 36.887 -4.384 7.010 1.00 0.00 17 PRO A O 9
ATOM 8152 N N . CYS A 1 18 ? 36.543 -4.792 4.762 1.00 0.00 18 CYS A N 9
ATOM 8153 C CA . CYS A 1 18 ? 37.351 -6.131 4.720 1.00 0.00 18 CYS A CA 9
ATOM 8154 C C . CYS A 1 18 ? 38.166 -6.251 3.382 1.00 0.00 18 CYS A C 9
ATOM 8155 O O . CYS A 1 18 ? 37.628 -5.971 2.306 1.00 0.00 18 CYS A O 9
ATOM 8162 N N . PHE A 1 19 ? 39.490 -6.704 3.470 1.00 0.00 19 PHE A N 9
ATOM 8163 C CA . PHE A 1 19 ? 40.413 -6.896 2.200 1.00 0.00 19 PHE A CA 9
ATOM 8164 C C . PHE A 1 19 ? 41.665 -7.816 2.548 1.00 0.00 19 PHE A C 9
ATOM 8165 O O . PHE A 1 19 ? 42.006 -8.709 1.767 1.00 0.00 19 PHE A O 9
ATOM 8182 N N . VAL A 1 20 ? 42.335 -7.575 3.745 1.00 0.00 20 VAL A N 9
ATOM 8183 C CA . VAL A 1 20 ? 43.589 -8.405 4.232 1.00 0.00 20 VAL A CA 9
ATOM 8184 C C . VAL A 1 20 ? 43.401 -8.790 5.793 1.00 0.00 20 VAL A C 9
ATOM 8185 O O . VAL A 1 20 ? 42.252 -8.960 6.234 1.00 0.00 20 VAL A O 9
ATOM 8198 N N . ARG A 1 21 ? 44.527 -8.954 6.629 1.00 0.00 21 ARG A N 9
ATOM 8199 C CA . ARG A 1 21 ? 44.401 -9.349 8.179 1.00 0.00 21 ARG A CA 9
ATOM 8200 C C . ARG A 1 21 ? 43.506 -8.298 9.002 1.00 0.00 21 ARG A C 9
ATOM 8201 O O . ARG A 1 21 ? 42.836 -8.698 9.962 1.00 0.00 21 ARG A O 9
ATOM 8222 N N . GLY A 1 22 ? 43.487 -6.960 8.587 1.00 0.00 22 GLY A N 9
ATOM 8223 C CA . GLY A 1 22 ? 42.657 -5.868 9.286 1.00 0.00 22 GLY A CA 9
ATOM 8224 C C . GLY A 1 22 ? 41.200 -5.804 8.700 1.00 0.00 22 GLY A C 9
ATOM 8225 O O . GLY A 1 22 ? 40.752 -4.722 8.307 1.00 0.00 22 GLY A O 9
ATOM 8229 N N . CYS A 1 23 ? 40.427 -6.964 8.720 1.00 0.00 23 CYS A N 9
ATOM 8230 C CA . CYS A 1 23 ? 38.922 -7.008 8.255 1.00 0.00 23 CYS A CA 9
ATOM 8231 C C . CYS A 1 23 ? 38.024 -6.898 9.555 1.00 0.00 23 CYS A C 9
ATOM 8232 O O . CYS A 1 23 ? 37.185 -5.999 9.648 1.00 0.00 23 CYS A O 9
ATOM 8239 N N . LYS A 1 24 ? 38.208 -7.859 10.549 1.00 0.00 24 LYS A N 9
ATOM 8240 C CA . LYS A 1 24 ? 37.352 -7.894 11.897 1.00 0.00 24 LYS A CA 9
ATOM 8241 C C . LYS A 1 24 ? 37.553 -6.569 12.768 1.00 0.00 24 LYS A C 9
ATOM 8242 O O . LYS A 1 24 ? 36.538 -5.994 13.187 1.00 0.00 24 LYS A O 9
ATOM 8261 N N . PRO A 1 25 ? 38.890 -6.103 12.986 1.00 0.00 25 PRO A N 9
ATOM 8262 C CA . PRO A 1 25 ? 39.112 -4.791 13.792 1.00 0.00 25 PRO A CA 9
ATOM 8263 C C . PRO A 1 25 ? 38.676 -3.467 12.986 1.00 0.00 25 PRO A C 9
ATOM 8264 O O . PRO A 1 25 ? 38.461 -2.432 13.610 1.00 0.00 25 PRO A O 9
ATOM 8275 N N . LYS A 1 26 ? 38.569 -3.514 11.569 1.00 0.00 26 LYS A N 9
ATOM 8276 C CA . LYS A 1 26 ? 38.177 -2.276 10.635 1.00 0.00 26 LYS A CA 9
ATOM 8277 C C . LYS A 1 26 ? 39.226 -1.089 10.748 1.00 0.00 26 LYS A C 9
ATOM 8278 O O . LYS A 1 26 ? 39.930 -0.974 11.750 1.00 0.00 26 LYS A O 9
ATOM 8297 N N . LEU A 1 27 ? 39.349 -0.200 9.651 1.00 0.00 27 LEU A N 9
ATOM 8298 C CA . LEU A 1 27 ? 40.371 0.990 9.564 1.00 0.00 27 LEU A CA 9
ATOM 8299 C C . LEU A 1 27 ? 41.890 0.525 9.857 1.00 0.00 27 LEU A C 9
ATOM 8300 O O . LEU A 1 27 ? 42.265 0.314 11.021 1.00 0.00 27 LEU A O 9
ATOM 8316 N N . PHE A 1 28 ? 42.750 0.373 8.766 1.00 0.00 28 PHE A N 9
ATOM 8317 C CA . PHE A 1 28 ? 44.276 -0.087 8.938 1.00 0.00 28 PHE A CA 9
ATOM 8318 C C . PHE A 1 28 ? 45.198 0.956 9.717 1.00 0.00 28 PHE A C 9
ATOM 8319 O O . PHE A 1 28 ? 46.340 0.621 10.004 1.00 0.00 28 PHE A O 9
ATOM 8336 N N . ASP A 1 29 ? 44.713 2.244 10.040 1.00 0.00 29 ASP A N 9
ATOM 8337 C CA . ASP A 1 29 ? 45.533 3.396 10.809 1.00 0.00 29 ASP A CA 9
ATOM 8338 C C . ASP A 1 29 ? 46.572 4.132 9.885 1.00 0.00 29 ASP A C 9
ATOM 8339 O O . ASP A 1 29 ? 46.708 5.354 10.003 1.00 0.00 29 ASP A O 9
ATOM 8348 N N . ALA A 1 30 ? 47.311 3.399 8.959 1.00 0.00 30 ALA A N 9
ATOM 8349 C CA . ALA A 1 30 ? 48.322 4.056 7.977 1.00 0.00 30 ALA A CA 9
ATOM 8350 C C . ALA A 1 30 ? 48.262 3.339 6.569 1.00 0.00 30 ALA A C 9
ATOM 8351 O O . ALA A 1 30 ? 48.302 2.104 6.516 1.00 0.00 30 ALA A O 9
ATOM 8358 N N . HIS A 1 31 ? 48.185 4.130 5.414 1.00 0.00 31 HIS A N 9
ATOM 8359 C CA . HIS A 1 31 ? 48.143 3.492 3.939 1.00 0.00 31 HIS A CA 9
ATOM 8360 C C . HIS A 1 31 ? 49.474 2.663 3.590 1.00 0.00 31 HIS A C 9
ATOM 8361 O O . HIS A 1 31 ? 49.435 1.815 2.705 1.00 0.00 31 HIS A O 9
ATOM 8375 N N . ARG A 1 32 ? 50.639 2.868 4.370 1.00 0.00 32 ARG A N 9
ATOM 8376 C CA . ARG A 1 32 ? 51.995 2.045 4.167 1.00 0.00 32 ARG A CA 9
ATOM 8377 C C . ARG A 1 32 ? 51.726 0.466 4.333 1.00 0.00 32 ARG A C 9
ATOM 8378 O O . ARG A 1 32 ? 52.275 -0.321 3.563 1.00 0.00 32 ARG A O 9
ATOM 8399 N N . LYS A 1 33 ? 50.867 0.038 5.357 1.00 0.00 33 LYS A N 9
ATOM 8400 C CA . LYS A 1 33 ? 50.535 -1.498 5.611 1.00 0.00 33 LYS A CA 9
ATOM 8401 C C . LYS A 1 33 ? 49.721 -2.121 4.381 1.00 0.00 33 LYS A C 9
ATOM 8402 O O . LYS A 1 33 ? 50.075 -3.209 3.911 1.00 0.00 33 LYS A O 9
ATOM 8421 N N . LEU A 1 34 ? 48.677 -1.375 3.817 1.00 0.00 34 LEU A N 9
ATOM 8422 C CA . LEU A 1 34 ? 47.866 -1.891 2.561 1.00 0.00 34 LEU A CA 9
ATOM 8423 C C . LEU A 1 34 ? 48.768 -1.838 1.261 1.00 0.00 34 LEU A C 9
ATOM 8424 O O . LEU A 1 34 ? 48.717 -2.768 0.449 1.00 0.00 34 LEU A O 9
ATOM 8440 N N . CYS A 1 35 ? 49.611 -0.729 1.082 1.00 0.00 35 CYS A N 9
ATOM 8441 C CA . CYS A 1 35 ? 50.558 -0.580 -0.169 1.00 0.00 35 CYS A CA 9
ATOM 8442 C C . CYS A 1 35 ? 51.650 -1.724 -0.210 1.00 0.00 35 CYS A C 9
ATOM 8443 O O . CYS A 1 35 ? 51.784 -2.366 -1.228 1.00 0.00 35 CYS A O 9
ATOM 8450 N N . ILE A 1 36 ? 52.371 -2.020 0.946 1.00 0.00 36 ILE A N 9
ATOM 8451 C CA . ILE A 1 36 ? 53.452 -3.189 0.976 1.00 0.00 36 ILE A CA 9
ATOM 8452 C C . ILE A 1 36 ? 52.785 -4.636 0.841 1.00 0.00 36 ILE A C 9
ATOM 8453 O O . ILE A 1 36 ? 53.384 -5.493 0.211 1.00 0.00 36 ILE A O 9
ATOM 8469 N N . LYS A 1 37 ? 51.537 -4.877 1.430 1.00 0.00 37 LYS A N 9
ATOM 8470 C CA . LYS A 1 37 ? 50.817 -6.301 1.331 1.00 0.00 37 LYS A CA 9
ATOM 8471 C C . LYS A 1 37 ? 50.269 -6.591 -0.140 1.00 0.00 37 LYS A C 9
ATOM 8472 O O . LYS A 1 37 ? 50.376 -7.731 -0.610 1.00 0.00 37 LYS A O 9
ATOM 8491 N N . LEU A 1 38 ? 49.663 -5.561 -0.840 1.00 0.00 38 LEU A N 9
ATOM 8492 C CA . LEU A 1 38 ? 49.102 -5.750 -2.297 1.00 0.00 38 LEU A CA 9
ATOM 8493 C C . LEU A 1 38 ? 50.268 -5.624 -3.366 1.00 0.00 38 LEU A C 9
ATOM 8494 O O . LEU A 1 38 ? 50.286 -6.389 -4.319 1.00 0.00 38 LEU A O 9
ATOM 8510 N N . CYS A 1 39 ? 51.243 -4.635 -3.190 1.00 0.00 39 CYS A N 9
ATOM 8511 C CA . CYS A 1 39 ? 52.466 -4.437 -4.214 1.00 0.00 39 CYS A CA 9
ATOM 8512 C C . CYS A 1 39 ? 53.461 -5.682 -4.158 1.00 0.00 39 CYS A C 9
ATOM 8513 O O . CYS A 1 39 ? 53.997 -6.070 -5.202 1.00 0.00 39 CYS A O 9
ATOM 8520 N N . LYS A 1 40 ? 53.713 -6.299 -2.906 1.00 0.00 40 LYS A N 9
ATOM 8521 C CA . LYS A 1 40 ? 54.706 -7.530 -2.777 1.00 0.00 40 LYS A CA 9
ATOM 8522 C C . LYS A 1 40 ? 54.252 -8.814 -3.625 1.00 0.00 40 LYS A C 9
ATOM 8523 O O . LYS A 1 40 ? 55.103 -9.648 -3.955 1.00 0.00 40 LYS A O 9
ATOM 8542 N N . GLN A 1 41 ? 52.896 -8.937 -3.992 1.00 0.00 41 GLN A N 9
ATOM 8543 C CA . GLN A 1 41 ? 52.376 -10.147 -4.852 1.00 0.00 41 GLN A CA 9
ATOM 8544 C C . GLN A 1 41 ? 52.931 -10.060 -6.371 1.00 0.00 41 GLN A C 9
ATOM 8545 O O . GLN A 1 41 ? 53.268 -11.094 -6.957 1.00 0.00 41 GLN A O 9
ATOM 8559 N N . GLU A 1 42 ? 53.060 -8.780 -6.957 1.00 0.00 42 GLU A N 9
ATOM 8560 C CA . GLU A 1 42 ? 53.649 -8.570 -8.404 1.00 0.00 42 GLU A CA 9
ATOM 8561 C C . GLU A 1 42 ? 55.231 -8.784 -8.395 1.00 0.00 42 GLU A C 9
ATOM 8562 O O . GLU A 1 42 ? 55.751 -9.460 -9.293 1.00 0.00 42 GLU A O 9
ATOM 8574 N N . GLY A 1 43 ? 55.984 -8.209 -7.355 1.00 0.00 43 GLY A N 9
ATOM 8575 C CA . GLY A 1 43 ? 57.535 -8.390 -7.264 1.00 0.00 43 GLY A CA 9
ATOM 8576 C C . GLY A 1 43 ? 58.214 -7.183 -6.530 1.00 0.00 43 GLY A C 9
ATOM 8577 O O . GLY A 1 43 ? 59.143 -6.579 -7.078 1.00 0.00 43 GLY A O 9
ATOM 8581 N N . PHE A 1 44 ? 57.745 -6.843 -5.271 1.00 0.00 44 PHE A N 9
ATOM 8582 C CA . PHE A 1 44 ? 58.343 -5.665 -4.416 1.00 0.00 44 PHE A CA 9
ATOM 8583 C C . PHE A 1 44 ? 58.489 -6.069 -2.890 1.00 0.00 44 PHE A C 9
ATOM 8584 O O . PHE A 1 44 ? 58.023 -7.148 -2.477 1.00 0.00 44 PHE A O 9
ATOM 8601 N N . LYS A 1 45 ? 59.240 -5.228 -2.059 1.00 0.00 45 LYS A N 9
ATOM 8602 C CA . LYS A 1 45 ? 59.540 -5.583 -0.560 1.00 0.00 45 LYS A CA 9
ATOM 8603 C C . LYS A 1 45 ? 59.076 -4.452 0.404 1.00 0.00 45 LYS A C 9
ATOM 8604 O O . LYS A 1 45 ? 58.553 -4.768 1.482 1.00 0.00 45 LYS A O 9
ATOM 8623 N N . SER A 1 46 ? 59.313 -3.112 0.050 1.00 0.00 46 SER A N 9
ATOM 8624 C CA . SER A 1 46 ? 58.935 -1.939 0.985 1.00 0.00 46 SER A CA 9
ATOM 8625 C C . SER A 1 46 ? 58.075 -0.854 0.215 1.00 0.00 46 SER A C 9
ATOM 8626 O O . SER A 1 46 ? 58.587 -0.137 -0.663 1.00 0.00 46 SER A O 9
ATOM 8634 N N . GLY A 1 47 ? 56.745 -0.735 0.587 1.00 0.00 47 GLY A N 9
ATOM 8635 C CA . GLY A 1 47 ? 55.760 0.278 -0.008 1.00 0.00 47 GLY A CA 9
ATOM 8636 C C . GLY A 1 47 ? 55.390 1.324 1.095 1.00 0.00 47 GLY A C 9
ATOM 8637 O O . GLY A 1 47 ? 54.973 0.925 2.183 1.00 0.00 47 GLY A O 9
ATOM 8641 N N . HIS A 1 48 ? 55.542 2.683 0.806 1.00 0.00 48 HIS A N 9
ATOM 8642 C CA . HIS A 1 48 ? 55.204 3.827 1.853 1.00 0.00 48 HIS A CA 9
ATOM 8643 C C . HIS A 1 48 ? 54.793 5.187 1.139 1.00 0.00 48 HIS A C 9
ATOM 8644 O O . HIS A 1 48 ? 55.316 5.482 0.065 1.00 0.00 48 HIS A O 9
ATOM 8658 N N . CYS A 1 49 ? 53.857 6.028 1.776 1.00 0.00 49 CYS A N 9
ATOM 8659 C CA . CYS A 1 49 ? 53.385 7.381 1.121 1.00 0.00 49 CYS A CA 9
ATOM 8660 C C . CYS A 1 49 ? 54.420 8.564 1.300 1.00 0.00 49 CYS A C 9
ATOM 8661 O O . CYS A 1 49 ? 54.645 9.037 2.417 1.00 0.00 49 CYS A O 9
ATOM 8668 N N . SER A 1 50 ? 55.068 9.044 0.137 1.00 0.00 50 SER A N 9
ATOM 8669 C CA . SER A 1 50 ? 56.106 10.223 0.148 1.00 0.00 50 SER A CA 9
ATOM 8670 C C . SER A 1 50 ? 56.341 10.855 -1.328 1.00 0.00 50 SER A C 9
ATOM 8671 O O . SER A 1 50 ? 57.402 11.476 -1.576 1.00 0.00 50 SER A O 9
ATOM 8679 N N . ASN A 1 51 ? 55.327 10.732 -2.303 1.00 0.00 51 ASN A N 9
ATOM 8680 C CA . ASN A 1 51 ? 55.492 11.329 -3.751 1.00 0.00 51 ASN A CA 9
ATOM 8681 C C . ASN A 1 51 ? 54.739 12.709 -3.887 1.00 0.00 51 ASN A C 9
ATOM 8682 O O . ASN A 1 51 ? 55.238 13.604 -4.568 1.00 0.00 51 ASN A O 9
ATOM 8693 N N . PHE A 1 52 ? 53.504 12.888 -3.221 1.00 0.00 52 PHE A N 9
ATOM 8694 C CA . PHE A 1 52 ? 52.641 14.225 -3.268 1.00 0.00 52 PHE A CA 9
ATOM 8695 C C . PHE A 1 52 ? 52.375 14.758 -4.780 1.00 0.00 52 PHE A C 9
ATOM 8696 O O . PHE A 1 52 ? 52.099 15.958 -4.977 1.00 0.00 52 PHE A O 9
ATOM 8713 N N . PHE A 1 53 ? 52.389 13.825 -5.832 1.00 0.00 53 PHE A N 9
ATOM 8714 C CA . PHE A 1 53 ? 52.082 14.236 -7.306 1.00 0.00 53 PHE A CA 9
ATOM 8715 C C . PHE A 1 53 ? 50.553 14.028 -7.584 1.00 0.00 53 PHE A C 9
ATOM 8716 O O . PHE A 1 53 ? 49.856 14.998 -7.894 1.00 0.00 53 PHE A O 9
ATOM 8733 N N . LYS A 1 54 ? 50.020 12.728 -7.477 1.00 0.00 54 LYS A N 9
ATOM 8734 C CA . LYS A 1 54 ? 48.493 12.397 -7.745 1.00 0.00 54 LYS A CA 9
ATOM 8735 C C . LYS A 1 54 ? 48.067 10.920 -7.235 1.00 0.00 54 LYS A C 9
ATOM 8736 O O . LYS A 1 54 ? 47.073 10.352 -7.731 1.00 0.00 54 LYS A O 9
ATOM 8755 N N . PHE A 1 55 ? 48.786 10.335 -6.172 1.00 0.00 55 PHE A N 9
ATOM 8756 C CA . PHE A 1 55 ? 48.393 8.917 -5.554 1.00 0.00 55 PHE A CA 9
ATOM 8757 C C . PHE A 1 55 ? 48.947 8.697 -4.098 1.00 0.00 55 PHE A C 9
ATOM 8758 O O . PHE A 1 55 ? 48.272 8.061 -3.298 1.00 0.00 55 PHE A O 9
ATOM 8775 N N . GLN A 1 56 ? 50.195 9.245 -3.735 1.00 0.00 56 GLN A N 9
ATOM 8776 C CA . GLN A 1 56 ? 50.838 9.111 -2.299 1.00 0.00 56 GLN A CA 9
ATOM 8777 C C . GLN A 1 56 ? 51.140 7.584 -1.879 1.00 0.00 56 GLN A C 9
ATOM 8778 O O . GLN A 1 56 ? 50.527 7.042 -0.959 1.00 0.00 56 GLN A O 9
ATOM 8792 N N . CYS A 1 57 ? 52.168 6.917 -2.570 1.00 0.00 57 CYS A N 9
ATOM 8793 C CA . CYS A 1 57 ? 52.718 5.456 -2.198 1.00 0.00 57 CYS A CA 9
ATOM 8794 C C . CYS A 1 57 ? 53.866 5.034 -3.220 1.00 0.00 57 CYS A C 9
ATOM 8795 O O . CYS A 1 57 ? 53.664 5.120 -4.436 1.00 0.00 57 CYS A O 9
ATOM 8802 N N . TRP A 1 58 ? 55.109 4.666 -2.689 1.00 0.00 58 TRP A N 9
ATOM 8803 C CA . TRP A 1 58 ? 56.351 4.338 -3.564 1.00 0.00 58 TRP A CA 9
ATOM 8804 C C . TRP A 1 58 ? 56.876 2.914 -3.160 1.00 0.00 58 TRP A C 9
ATOM 8805 O O . TRP A 1 58 ? 57.178 2.697 -1.981 1.00 0.00 58 TRP A O 9
ATOM 8826 N N . CYS A 1 59 ? 56.983 1.942 -4.150 1.00 0.00 59 CYS A N 9
ATOM 8827 C CA . CYS A 1 59 ? 57.477 0.474 -3.832 1.00 0.00 59 CYS A CA 9
ATOM 8828 C C . CYS A 1 59 ? 59.016 0.356 -4.143 1.00 0.00 59 CYS A C 9
ATOM 8829 O O . CYS A 1 59 ? 59.489 0.918 -5.145 1.00 0.00 59 CYS A O 9
ATOM 8836 N N . THR A 1 60 ? 59.797 -0.419 -3.285 1.00 0.00 60 THR A N 9
ATOM 8837 C CA . THR A 1 60 ? 61.321 -0.645 -3.490 1.00 0.00 60 THR A CA 9
ATOM 8838 C C . THR A 1 60 ? 61.579 -2.206 -3.636 1.00 0.00 60 THR A C 9
ATOM 8839 O O . THR A 1 60 ? 61.045 -2.998 -2.834 1.00 0.00 60 THR A O 9
ATOM 8850 N N . ARG A 1 61 ? 62.450 -2.619 -4.636 1.00 0.00 61 ARG A N 9
ATOM 8851 C CA . ARG A 1 61 ? 62.834 -4.128 -4.849 1.00 0.00 61 ARG A CA 9
ATOM 8852 C C . ARG A 1 61 ? 64.048 -4.483 -3.938 1.00 0.00 61 ARG A C 9
ATOM 8853 O O . ARG A 1 61 ? 63.994 -5.514 -3.293 1.00 0.00 61 ARG A O 9
ATOM 8875 N N . ASP A 1 1 ? 63.622 3.338 -7.294 1.00 0.00 1 ASP A N 10
ATOM 8876 C CA . ASP A 1 1 ? 62.162 3.127 -6.798 1.00 0.00 1 ASP A CA 10
ATOM 8877 C C . ASP A 1 1 ? 61.154 3.352 -7.998 1.00 0.00 1 ASP A C 10
ATOM 8878 O O . ASP A 1 1 ? 61.399 4.214 -8.863 1.00 0.00 1 ASP A O 10
ATOM 8889 N N . VAL A 1 2 ? 60.022 2.560 -8.051 1.00 0.00 2 VAL A N 10
ATOM 8890 C CA . VAL A 1 2 ? 58.962 2.653 -9.196 1.00 0.00 2 VAL A CA 10
ATOM 8891 C C . VAL A 1 2 ? 57.511 2.841 -8.552 1.00 0.00 2 VAL A C 10
ATOM 8892 O O . VAL A 1 2 ? 57.241 2.333 -7.453 1.00 0.00 2 VAL A O 10
ATOM 8905 N N . LEU A 1 3 ? 56.556 3.531 -9.308 1.00 0.00 3 LEU A N 10
ATOM 8906 C CA . LEU A 1 3 ? 55.050 3.720 -8.820 1.00 0.00 3 LEU A CA 10
ATOM 8907 C C . LEU A 1 3 ? 54.289 2.327 -8.857 1.00 0.00 3 LEU A C 10
ATOM 8908 O O . LEU A 1 3 ? 54.635 1.459 -9.679 1.00 0.00 3 LEU A O 10
ATOM 8924 N N . SER A 1 4 ? 53.239 2.109 -7.948 1.00 0.00 4 SER A N 10
ATOM 8925 C CA . SER A 1 4 ? 52.451 0.731 -7.911 1.00 0.00 4 SER A CA 10
ATOM 8926 C C . SER A 1 4 ? 51.610 0.512 -9.232 1.00 0.00 4 SER A C 10
ATOM 8927 O O . SER A 1 4 ? 50.964 1.455 -9.708 1.00 0.00 4 SER A O 10
ATOM 8935 N N . GLY A 1 5 ? 51.644 -0.746 -9.816 1.00 0.00 5 GLY A N 10
ATOM 8936 C CA . GLY A 1 5 ? 50.884 -1.090 -11.112 1.00 0.00 5 GLY A CA 10
ATOM 8937 C C . GLY A 1 5 ? 49.382 -1.542 -10.861 1.00 0.00 5 GLY A C 10
ATOM 8938 O O . GLY A 1 5 ? 48.678 -1.811 -11.841 1.00 0.00 5 GLY A O 10
ATOM 8942 N N . LYS A 1 6 ? 48.884 -1.640 -9.550 1.00 0.00 6 LYS A N 10
ATOM 8943 C CA . LYS A 1 6 ? 47.414 -2.094 -9.228 1.00 0.00 6 LYS A CA 10
ATOM 8944 C C . LYS A 1 6 ? 46.581 -0.893 -8.536 1.00 0.00 6 LYS A C 10
ATOM 8945 O O . LYS A 1 6 ? 45.657 -1.135 -7.739 1.00 0.00 6 LYS A O 10
ATOM 8964 N N . TYR A 1 7 ? 46.902 0.448 -8.886 1.00 0.00 7 TYR A N 10
ATOM 8965 C CA . TYR A 1 7 ? 46.183 1.742 -8.310 1.00 0.00 7 TYR A CA 10
ATOM 8966 C C . TYR A 1 7 ? 46.340 1.876 -6.726 1.00 0.00 7 TYR A C 10
ATOM 8967 O O . TYR A 1 7 ? 46.639 0.888 -6.041 1.00 0.00 7 TYR A O 10
ATOM 8985 N N . LYS A 1 8 ? 46.177 3.149 -6.171 1.00 0.00 8 LYS A N 10
ATOM 8986 C CA . LYS A 1 8 ? 46.364 3.446 -4.647 1.00 0.00 8 LYS A CA 10
ATOM 8987 C C . LYS A 1 8 ? 45.396 4.607 -4.114 1.00 0.00 8 LYS A C 10
ATOM 8988 O O . LYS A 1 8 ? 44.594 5.159 -4.885 1.00 0.00 8 LYS A O 10
ATOM 9007 N N . GLY A 1 9 ? 45.496 4.962 -2.760 1.00 0.00 9 GLY A N 10
ATOM 9008 C CA . GLY A 1 9 ? 44.621 6.069 -2.099 1.00 0.00 9 GLY A CA 10
ATOM 9009 C C . GLY A 1 9 ? 45.492 7.037 -1.167 1.00 0.00 9 GLY A C 10
ATOM 9010 O O . GLY A 1 9 ? 46.736 6.964 -1.205 1.00 0.00 9 GLY A O 10
ATOM 9014 N N . PRO A 1 10 ? 44.770 7.956 -0.330 1.00 0.00 10 PRO A N 10
ATOM 9015 C CA . PRO A 1 10 ? 45.545 8.929 0.603 1.00 0.00 10 PRO A CA 10
ATOM 9016 C C . PRO A 1 10 ? 46.178 8.177 1.870 1.00 0.00 10 PRO A C 10
ATOM 9017 O O . PRO A 1 10 ? 45.714 7.088 2.240 1.00 0.00 10 PRO A O 10
ATOM 9028 N N . CYS A 1 11 ? 47.233 8.805 2.542 1.00 0.00 11 CYS A N 10
ATOM 9029 C CA . CYS A 1 11 ? 47.921 8.177 3.807 1.00 0.00 11 CYS A CA 10
ATOM 9030 C C . CYS A 1 11 ? 47.309 8.869 5.091 1.00 0.00 11 CYS A C 10
ATOM 9031 O O . CYS A 1 11 ? 47.495 10.082 5.288 1.00 0.00 11 CYS A O 10
ATOM 9038 N N . TYR A 1 12 ? 46.509 8.086 5.944 1.00 0.00 12 TYR A N 10
ATOM 9039 C CA . TYR A 1 12 ? 45.802 8.654 7.195 1.00 0.00 12 TYR A CA 10
ATOM 9040 C C . TYR A 1 12 ? 46.096 7.719 8.480 1.00 0.00 12 TYR A C 10
ATOM 9041 O O . TYR A 1 12 ? 47.091 7.961 9.166 1.00 0.00 12 TYR A O 10
ATOM 9059 N N . PHE A 1 13 ? 45.200 6.672 8.831 1.00 0.00 13 PHE A N 10
ATOM 9060 C CA . PHE A 1 13 ? 45.397 5.745 10.117 1.00 0.00 13 PHE A CA 10
ATOM 9061 C C . PHE A 1 13 ? 44.373 4.476 10.089 1.00 0.00 13 PHE A C 10
ATOM 9062 O O . PHE A 1 13 ? 43.920 4.002 11.153 1.00 0.00 13 PHE A O 10
ATOM 9079 N N . GLY A 1 14 ? 44.016 3.939 8.850 1.00 0.00 14 GLY A N 10
ATOM 9080 C CA . GLY A 1 14 ? 43.027 2.768 8.689 1.00 0.00 14 GLY A CA 10
ATOM 9081 C C . GLY A 1 14 ? 41.640 3.342 8.265 1.00 0.00 14 GLY A C 10
ATOM 9082 O O . GLY A 1 14 ? 41.130 4.249 8.933 1.00 0.00 14 GLY A O 10
ATOM 9086 N N . ILE A 1 15 ? 41.015 2.800 7.138 1.00 0.00 15 ILE A N 10
ATOM 9087 C CA . ILE A 1 15 ? 39.630 3.317 6.599 1.00 0.00 15 ILE A CA 10
ATOM 9088 C C . ILE A 1 15 ? 38.807 2.209 5.775 1.00 0.00 15 ILE A C 10
ATOM 9089 O O . ILE A 1 15 ? 37.584 2.345 5.665 1.00 0.00 15 ILE A O 10
ATOM 9105 N N . ILE A 1 16 ? 39.492 1.174 5.117 1.00 0.00 16 ILE A N 10
ATOM 9106 C CA . ILE A 1 16 ? 38.746 0.118 4.180 1.00 0.00 16 ILE A CA 10
ATOM 9107 C C . ILE A 1 16 ? 37.703 -0.802 4.981 1.00 0.00 16 ILE A C 10
ATOM 9108 O O . ILE A 1 16 ? 37.967 -1.100 6.152 1.00 0.00 16 ILE A O 10
ATOM 9124 N N . PRO A 1 17 ? 36.551 -1.284 4.259 1.00 0.00 17 PRO A N 10
ATOM 9125 C CA . PRO A 1 17 ? 35.579 -2.254 4.935 1.00 0.00 17 PRO A CA 10
ATOM 9126 C C . PRO A 1 17 ? 35.898 -3.743 4.434 1.00 0.00 17 PRO A C 10
ATOM 9127 O O . PRO A 1 17 ? 35.470 -4.154 3.341 1.00 0.00 17 PRO A O 10
ATOM 9138 N N . CYS A 1 18 ? 36.737 -4.539 5.241 1.00 0.00 18 CYS A N 10
ATOM 9139 C CA . CYS A 1 18 ? 37.215 -6.009 4.882 1.00 0.00 18 CYS A CA 10
ATOM 9140 C C . CYS A 1 18 ? 38.009 -6.067 3.503 1.00 0.00 18 CYS A C 10
ATOM 9141 O O . CYS A 1 18 ? 37.411 -5.910 2.432 1.00 0.00 18 CYS A O 10
ATOM 9148 N N . PHE A 1 19 ? 39.394 -6.272 3.567 1.00 0.00 19 PHE A N 10
ATOM 9149 C CA . PHE A 1 19 ? 40.307 -6.309 2.284 1.00 0.00 19 PHE A CA 10
ATOM 9150 C C . PHE A 1 19 ? 41.613 -7.171 2.548 1.00 0.00 19 PHE A C 10
ATOM 9151 O O . PHE A 1 19 ? 41.968 -8.013 1.718 1.00 0.00 19 PHE A O 10
ATOM 9168 N N . VAL A 1 20 ? 42.309 -6.957 3.734 1.00 0.00 20 VAL A N 10
ATOM 9169 C CA . VAL A 1 20 ? 43.607 -7.752 4.147 1.00 0.00 20 VAL A CA 10
ATOM 9170 C C . VAL A 1 20 ? 43.348 -8.498 5.557 1.00 0.00 20 VAL A C 10
ATOM 9171 O O . VAL A 1 20 ? 42.184 -8.802 5.877 1.00 0.00 20 VAL A O 10
ATOM 9184 N N . ARG A 1 21 ? 44.435 -8.833 6.389 1.00 0.00 21 ARG A N 10
ATOM 9185 C CA . ARG A 1 21 ? 44.239 -9.598 7.782 1.00 0.00 21 ARG A CA 10
ATOM 9186 C C . ARG A 1 21 ? 43.353 -8.768 8.823 1.00 0.00 21 ARG A C 10
ATOM 9187 O O . ARG A 1 21 ? 42.719 -9.381 9.692 1.00 0.00 21 ARG A O 10
ATOM 9208 N N . GLY A 1 22 ? 43.300 -7.370 8.713 1.00 0.00 22 GLY A N 10
ATOM 9209 C CA . GLY A 1 22 ? 42.460 -6.478 9.648 1.00 0.00 22 GLY A CA 10
ATOM 9210 C C . GLY A 1 22 ? 41.026 -6.248 9.049 1.00 0.00 22 GLY A C 10
ATOM 9211 O O . GLY A 1 22 ? 40.584 -5.098 8.961 1.00 0.00 22 GLY A O 10
ATOM 9215 N N . CYS A 1 23 ? 40.269 -7.366 8.694 1.00 0.00 23 CYS A N 10
ATOM 9216 C CA . CYS A 1 23 ? 38.786 -7.264 8.156 1.00 0.00 23 CYS A CA 10
ATOM 9217 C C . CYS A 1 23 ? 37.818 -7.269 9.401 1.00 0.00 23 CYS A C 10
ATOM 9218 O O . CYS A 1 23 ? 36.989 -6.364 9.536 1.00 0.00 23 CYS A O 10
ATOM 9225 N N . LYS A 1 24 ? 37.927 -8.325 10.304 1.00 0.00 24 LYS A N 10
ATOM 9226 C CA . LYS A 1 24 ? 36.990 -8.463 11.591 1.00 0.00 24 LYS A CA 10
ATOM 9227 C C . LYS A 1 24 ? 37.165 -7.221 12.587 1.00 0.00 24 LYS A C 10
ATOM 9228 O O . LYS A 1 24 ? 36.138 -6.657 12.992 1.00 0.00 24 LYS A O 10
ATOM 9247 N N . PRO A 1 25 ? 38.496 -6.809 12.921 1.00 0.00 25 PRO A N 10
ATOM 9248 C CA . PRO A 1 25 ? 38.698 -5.573 13.841 1.00 0.00 25 PRO A CA 10
ATOM 9249 C C . PRO A 1 25 ? 38.381 -4.177 13.107 1.00 0.00 25 PRO A C 10
ATOM 9250 O O . PRO A 1 25 ? 38.148 -3.186 13.789 1.00 0.00 25 PRO A O 10
ATOM 9261 N N . LYS A 1 26 ? 38.412 -4.110 11.686 1.00 0.00 26 LYS A N 10
ATOM 9262 C CA . LYS A 1 26 ? 38.166 -2.786 10.824 1.00 0.00 26 LYS A CA 10
ATOM 9263 C C . LYS A 1 26 ? 39.278 -1.704 11.089 1.00 0.00 26 LYS A C 10
ATOM 9264 O O . LYS A 1 26 ? 39.799 -1.619 12.196 1.00 0.00 26 LYS A O 10
ATOM 9283 N N . LEU A 1 27 ? 39.683 -0.872 10.005 1.00 0.00 27 LEU A N 10
ATOM 9284 C CA . LEU A 1 27 ? 40.829 0.225 10.073 1.00 0.00 27 LEU A CA 10
ATOM 9285 C C . LEU A 1 27 ? 42.228 -0.475 10.397 1.00 0.00 27 LEU A C 10
ATOM 9286 O O . LEU A 1 27 ? 42.392 -1.032 11.487 1.00 0.00 27 LEU A O 10
ATOM 9302 N N . PHE A 1 28 ? 43.231 -0.474 9.410 1.00 0.00 28 PHE A N 10
ATOM 9303 C CA . PHE A 1 28 ? 44.632 -1.207 9.628 1.00 0.00 28 PHE A CA 10
ATOM 9304 C C . PHE A 1 28 ? 45.451 -0.615 10.869 1.00 0.00 28 PHE A C 10
ATOM 9305 O O . PHE A 1 28 ? 45.516 -1.251 11.910 1.00 0.00 28 PHE A O 10
ATOM 9322 N N . ASP A 1 29 ? 46.041 0.614 10.718 1.00 0.00 29 ASP A N 10
ATOM 9323 C CA . ASP A 1 29 ? 46.945 1.420 11.788 1.00 0.00 29 ASP A CA 10
ATOM 9324 C C . ASP A 1 29 ? 47.726 2.560 10.967 1.00 0.00 29 ASP A C 10
ATOM 9325 O O . ASP A 1 29 ? 47.790 3.708 11.398 1.00 0.00 29 ASP A O 10
ATOM 9334 N N . ALA A 1 30 ? 48.284 2.171 9.731 1.00 0.00 30 ALA A N 10
ATOM 9335 C CA . ALA A 1 30 ? 49.029 3.146 8.772 1.00 0.00 30 ALA A CA 10
ATOM 9336 C C . ALA A 1 30 ? 48.918 2.628 7.278 1.00 0.00 30 ALA A C 10
ATOM 9337 O O . ALA A 1 30 ? 48.955 1.405 7.052 1.00 0.00 30 ALA A O 10
ATOM 9344 N N . HIS A 1 31 ? 48.804 3.560 6.252 1.00 0.00 31 HIS A N 10
ATOM 9345 C CA . HIS A 1 31 ? 48.699 3.113 4.721 1.00 0.00 31 HIS A CA 10
ATOM 9346 C C . HIS A 1 31 ? 50.037 2.386 4.191 1.00 0.00 31 HIS A C 10
ATOM 9347 O O . HIS A 1 31 ? 49.976 1.705 3.170 1.00 0.00 31 HIS A O 10
ATOM 9361 N N . ARG A 1 32 ? 51.234 2.481 4.948 1.00 0.00 32 ARG A N 10
ATOM 9362 C CA . ARG A 1 32 ? 52.576 1.710 4.547 1.00 0.00 32 ARG A CA 10
ATOM 9363 C C . ARG A 1 32 ? 52.314 0.122 4.541 1.00 0.00 32 ARG A C 10
ATOM 9364 O O . ARG A 1 32 ? 52.769 -0.559 3.625 1.00 0.00 32 ARG A O 10
ATOM 9385 N N . LYS A 1 33 ? 51.525 -0.430 5.571 1.00 0.00 33 LYS A N 10
ATOM 9386 C CA . LYS A 1 33 ? 51.160 -1.977 5.631 1.00 0.00 33 LYS A CA 10
ATOM 9387 C C . LYS A 1 33 ? 50.199 -2.369 4.407 1.00 0.00 33 LYS A C 10
ATOM 9388 O O . LYS A 1 33 ? 50.430 -3.389 3.759 1.00 0.00 33 LYS A O 10
ATOM 9407 N N . LEU A 1 34 ? 49.152 -1.503 4.085 1.00 0.00 34 LEU A N 10
ATOM 9408 C CA . LEU A 1 34 ? 48.159 -1.776 2.875 1.00 0.00 34 LEU A CA 10
ATOM 9409 C C . LEU A 1 34 ? 48.899 -1.593 1.474 1.00 0.00 34 LEU A C 10
ATOM 9410 O O . LEU A 1 34 ? 48.655 -2.376 0.546 1.00 0.00 34 LEU A O 10
ATOM 9426 N N . CYS A 1 35 ? 49.826 -0.542 1.339 1.00 0.00 35 CYS A N 10
ATOM 9427 C CA . CYS A 1 35 ? 50.602 -0.255 -0.020 1.00 0.00 35 CYS A CA 10
ATOM 9428 C C . CYS A 1 35 ? 51.596 -1.447 -0.356 1.00 0.00 35 CYS A C 10
ATOM 9429 O O . CYS A 1 35 ? 51.563 -1.954 -1.467 1.00 0.00 35 CYS A O 10
ATOM 9436 N N . ILE A 1 36 ? 52.450 -1.907 0.652 1.00 0.00 36 ILE A N 10
ATOM 9437 C CA . ILE A 1 36 ? 53.461 -3.106 0.412 1.00 0.00 36 ILE A CA 10
ATOM 9438 C C . ILE A 1 36 ? 52.706 -4.496 0.218 1.00 0.00 36 ILE A C 10
ATOM 9439 O O . ILE A 1 36 ? 53.140 -5.282 -0.611 1.00 0.00 36 ILE A O 10
ATOM 9455 N N . LYS A 1 37 ? 51.555 -4.769 0.982 1.00 0.00 37 LYS A N 10
ATOM 9456 C CA . LYS A 1 37 ? 50.733 -6.137 0.818 1.00 0.00 37 LYS A CA 10
ATOM 9457 C C . LYS A 1 37 ? 50.041 -6.252 -0.602 1.00 0.00 37 LYS A C 10
ATOM 9458 O O . LYS A 1 37 ? 50.035 -7.344 -1.187 1.00 0.00 37 LYS A O 10
ATOM 9477 N N . LEU A 1 38 ? 49.470 -5.113 -1.152 1.00 0.00 38 LEU A N 10
ATOM 9478 C CA . LEU A 1 38 ? 48.788 -5.118 -2.571 1.00 0.00 38 LEU A CA 10
ATOM 9479 C C . LEU A 1 38 ? 49.884 -4.994 -3.718 1.00 0.00 38 LEU A C 10
ATOM 9480 O O . LEU A 1 38 ? 49.764 -5.663 -4.747 1.00 0.00 38 LEU A O 10
ATOM 9496 N N . CYS A 1 39 ? 50.983 -4.140 -3.510 1.00 0.00 39 CYS A N 10
ATOM 9497 C CA . CYS A 1 39 ? 52.143 -3.953 -4.581 1.00 0.00 39 CYS A CA 10
ATOM 9498 C C . CYS A 1 39 ? 53.013 -5.279 -4.725 1.00 0.00 39 CYS A C 10
ATOM 9499 O O . CYS A 1 39 ? 53.435 -5.596 -5.843 1.00 0.00 39 CYS A O 10
ATOM 9506 N N . LYS A 1 40 ? 53.273 -6.069 -3.574 1.00 0.00 40 LYS A N 10
ATOM 9507 C CA . LYS A 1 40 ? 54.124 -7.410 -3.669 1.00 0.00 40 LYS A CA 10
ATOM 9508 C C . LYS A 1 40 ? 53.475 -8.516 -4.627 1.00 0.00 40 LYS A C 10
ATOM 9509 O O . LYS A 1 40 ? 54.200 -9.375 -5.138 1.00 0.00 40 LYS A O 10
ATOM 9528 N N . GLN A 1 41 ? 52.090 -8.457 -4.882 1.00 0.00 41 GLN A N 10
ATOM 9529 C CA . GLN A 1 41 ? 51.355 -9.483 -5.839 1.00 0.00 41 GLN A CA 10
ATOM 9530 C C . GLN A 1 41 ? 51.897 -9.334 -7.348 1.00 0.00 41 GLN A C 10
ATOM 9531 O O . GLN A 1 41 ? 52.068 -10.352 -8.030 1.00 0.00 41 GLN A O 10
ATOM 9545 N N . GLU A 1 42 ? 52.180 -8.045 -7.836 1.00 0.00 42 GLU A N 10
ATOM 9546 C CA . GLU A 1 42 ? 52.738 -7.811 -9.288 1.00 0.00 42 GLU A CA 10
ATOM 9547 C C . GLU A 1 42 ? 54.293 -8.109 -9.333 1.00 0.00 42 GLU A C 10
ATOM 9548 O O . GLU A 1 42 ? 54.727 -8.897 -10.187 1.00 0.00 42 GLU A O 10
ATOM 9560 N N . GLY A 1 43 ? 55.130 -7.472 -8.402 1.00 0.00 43 GLY A N 10
ATOM 9561 C CA . GLY A 1 43 ? 56.673 -7.736 -8.404 1.00 0.00 43 GLY A CA 10
ATOM 9562 C C . GLY A 1 43 ? 57.473 -6.689 -7.549 1.00 0.00 43 GLY A C 10
ATOM 9563 O O . GLY A 1 43 ? 58.392 -6.052 -8.073 1.00 0.00 43 GLY A O 10
ATOM 9567 N N . PHE A 1 44 ? 57.139 -6.541 -6.215 1.00 0.00 44 PHE A N 10
ATOM 9568 C CA . PHE A 1 44 ? 57.895 -5.561 -5.238 1.00 0.00 44 PHE A CA 10
ATOM 9569 C C . PHE A 1 44 ? 57.996 -6.175 -3.768 1.00 0.00 44 PHE A C 10
ATOM 9570 O O . PHE A 1 44 ? 57.456 -7.265 -3.504 1.00 0.00 44 PHE A O 10
ATOM 9587 N N . LYS A 1 45 ? 58.765 -5.493 -2.824 1.00 0.00 45 LYS A N 10
ATOM 9588 C CA . LYS A 1 45 ? 58.986 -6.043 -1.363 1.00 0.00 45 LYS A CA 10
ATOM 9589 C C . LYS A 1 45 ? 59.006 -4.919 -0.251 1.00 0.00 45 LYS A C 10
ATOM 9590 O O . LYS A 1 45 ? 58.623 -5.214 0.886 1.00 0.00 45 LYS A O 10
ATOM 9609 N N . SER A 1 46 ? 59.456 -3.629 -0.566 1.00 0.00 46 SER A N 10
ATOM 9610 C CA . SER A 1 46 ? 59.488 -2.481 0.477 1.00 0.00 46 SER A CA 10
ATOM 9611 C C . SER A 1 46 ? 58.675 -1.231 -0.067 1.00 0.00 46 SER A C 10
ATOM 9612 O O . SER A 1 46 ? 59.116 -0.548 -1.006 1.00 0.00 46 SER A O 10
ATOM 9620 N N . GLY A 1 47 ? 57.447 -0.955 0.532 1.00 0.00 47 GLY A N 10
ATOM 9621 C CA . GLY A 1 47 ? 56.521 0.215 0.115 1.00 0.00 47 GLY A CA 10
ATOM 9622 C C . GLY A 1 47 ? 56.439 1.304 1.259 1.00 0.00 47 GLY A C 10
ATOM 9623 O O . GLY A 1 47 ? 56.565 0.973 2.441 1.00 0.00 47 GLY A O 10
ATOM 9627 N N . HIS A 1 48 ? 56.219 2.635 0.876 1.00 0.00 48 HIS A N 10
ATOM 9628 C CA . HIS A 1 48 ? 56.109 3.836 1.906 1.00 0.00 48 HIS A CA 10
ATOM 9629 C C . HIS A 1 48 ? 55.330 5.061 1.235 1.00 0.00 48 HIS A C 10
ATOM 9630 O O . HIS A 1 48 ? 55.554 5.335 0.056 1.00 0.00 48 HIS A O 10
ATOM 9644 N N . CYS A 1 49 ? 54.467 5.830 2.025 1.00 0.00 49 CYS A N 10
ATOM 9645 C CA . CYS A 1 49 ? 53.711 7.082 1.433 1.00 0.00 49 CYS A CA 10
ATOM 9646 C C . CYS A 1 49 ? 54.647 8.361 1.413 1.00 0.00 49 CYS A C 10
ATOM 9647 O O . CYS A 1 49 ? 54.890 8.980 2.454 1.00 0.00 49 CYS A O 10
ATOM 9654 N N . SER A 1 50 ? 55.234 8.723 0.176 1.00 0.00 50 SER A N 10
ATOM 9655 C CA . SER A 1 50 ? 56.218 9.943 0.017 1.00 0.00 50 SER A CA 10
ATOM 9656 C C . SER A 1 50 ? 56.376 10.389 -1.536 1.00 0.00 50 SER A C 10
ATOM 9657 O O . SER A 1 50 ? 57.505 10.419 -2.095 1.00 0.00 50 SER A O 10
ATOM 9665 N N . ASN A 1 51 ? 55.231 10.797 -2.212 1.00 0.00 51 ASN A N 10
ATOM 9666 C CA . ASN A 1 51 ? 55.277 11.322 -3.711 1.00 0.00 51 ASN A CA 10
ATOM 9667 C C . ASN A 1 51 ? 55.313 12.891 -3.749 1.00 0.00 51 ASN A C 10
ATOM 9668 O O . ASN A 1 51 ? 55.902 13.455 -4.662 1.00 0.00 51 ASN A O 10
ATOM 9679 N N . PHE A 1 52 ? 54.627 13.619 -2.747 1.00 0.00 52 PHE A N 10
ATOM 9680 C CA . PHE A 1 52 ? 54.523 15.201 -2.699 1.00 0.00 52 PHE A CA 10
ATOM 9681 C C . PHE A 1 52 ? 53.826 15.821 -4.016 1.00 0.00 52 PHE A C 10
ATOM 9682 O O . PHE A 1 52 ? 53.939 17.041 -4.261 1.00 0.00 52 PHE A O 10
ATOM 9699 N N . PHE A 1 53 ? 53.013 14.983 -4.805 1.00 0.00 53 PHE A N 10
ATOM 9700 C CA . PHE A 1 53 ? 52.220 15.492 -6.029 1.00 0.00 53 PHE A CA 10
ATOM 9701 C C . PHE A 1 53 ? 50.675 15.288 -5.741 1.00 0.00 53 PHE A C 10
ATOM 9702 O O . PHE A 1 53 ? 49.960 16.272 -5.560 1.00 0.00 53 PHE A O 10
ATOM 9719 N N . LYS A 1 54 ? 50.155 13.970 -5.688 1.00 0.00 54 LYS A N 10
ATOM 9720 C CA . LYS A 1 54 ? 48.617 13.628 -5.398 1.00 0.00 54 LYS A CA 10
ATOM 9721 C C . LYS A 1 54 ? 48.348 12.032 -5.399 1.00 0.00 54 LYS A C 10
ATOM 9722 O O . LYS A 1 54 ? 47.250 11.572 -5.801 1.00 0.00 54 LYS A O 10
ATOM 9741 N N . PHE A 1 55 ? 49.362 11.180 -4.938 1.00 0.00 55 PHE A N 10
ATOM 9742 C CA . PHE A 1 55 ? 49.204 9.608 -4.949 1.00 0.00 55 PHE A CA 10
ATOM 9743 C C . PHE A 1 55 ? 49.438 9.040 -3.499 1.00 0.00 55 PHE A C 10
ATOM 9744 O O . PHE A 1 55 ? 48.646 8.236 -3.013 1.00 0.00 55 PHE A O 10
ATOM 9761 N N . GLN A 1 56 ? 50.610 9.453 -2.814 1.00 0.00 56 GLN A N 10
ATOM 9762 C CA . GLN A 1 56 ? 51.050 8.955 -1.392 1.00 0.00 56 GLN A CA 10
ATOM 9763 C C . GLN A 1 56 ? 51.283 7.356 -1.342 1.00 0.00 56 GLN A C 10
ATOM 9764 O O . GLN A 1 56 ? 50.872 6.668 -0.389 1.00 0.00 56 GLN A O 10
ATOM 9778 N N . CYS A 1 57 ? 52.047 6.806 -2.373 1.00 0.00 57 CYS A N 10
ATOM 9779 C CA . CYS A 1 57 ? 52.476 5.284 -2.421 1.00 0.00 57 CYS A CA 10
ATOM 9780 C C . CYS A 1 57 ? 53.796 5.137 -3.318 1.00 0.00 57 CYS A C 10
ATOM 9781 O O . CYS A 1 57 ? 53.750 5.421 -4.522 1.00 0.00 57 CYS A O 10
ATOM 9788 N N . TRP A 1 58 ? 54.972 4.738 -2.692 1.00 0.00 58 TRP A N 10
ATOM 9789 C CA . TRP A 1 58 ? 56.342 4.609 -3.433 1.00 0.00 58 TRP A CA 10
ATOM 9790 C C . TRP A 1 58 ? 56.852 3.128 -3.223 1.00 0.00 58 TRP A C 10
ATOM 9791 O O . TRP A 1 58 ? 57.167 2.748 -2.085 1.00 0.00 58 TRP A O 10
ATOM 9812 N N . CYS A 1 59 ? 56.894 2.275 -4.323 1.00 0.00 59 CYS A N 10
ATOM 9813 C CA . CYS A 1 59 ? 57.352 0.766 -4.188 1.00 0.00 59 CYS A CA 10
ATOM 9814 C C . CYS A 1 59 ? 58.870 0.631 -4.583 1.00 0.00 59 CYS A C 10
ATOM 9815 O O . CYS A 1 59 ? 59.315 1.263 -5.547 1.00 0.00 59 CYS A O 10
ATOM 9822 N N . THR A 1 60 ? 59.664 -0.223 -3.820 1.00 0.00 60 THR A N 10
ATOM 9823 C CA . THR A 1 60 ? 61.172 -0.463 -4.090 1.00 0.00 60 THR A CA 10
ATOM 9824 C C . THR A 1 60 ? 61.428 -2.029 -4.235 1.00 0.00 60 THR A C 10
ATOM 9825 O O . THR A 1 60 ? 60.919 -2.812 -3.416 1.00 0.00 60 THR A O 10
ATOM 9836 N N . ARG A 1 61 ? 62.290 -2.453 -5.238 1.00 0.00 61 ARG A N 10
ATOM 9837 C CA . ARG A 1 61 ? 62.691 -3.973 -5.414 1.00 0.00 61 ARG A CA 10
ATOM 9838 C C . ARG A 1 61 ? 63.854 -4.359 -4.417 1.00 0.00 61 ARG A C 10
ATOM 9839 O O . ARG A 1 61 ? 64.468 -3.468 -3.827 1.00 0.00 61 ARG A O 10
ATOM 9861 N N . ASP A 1 1 ? 63.310 3.730 -6.832 1.00 0.00 1 ASP A N 11
ATOM 9862 C CA . ASP A 1 1 ? 62.359 3.320 -5.693 1.00 0.00 1 ASP A CA 11
ATOM 9863 C C . ASP A 1 1 ? 62.804 3.933 -4.303 1.00 0.00 1 ASP A C 11
ATOM 9864 O O . ASP A 1 1 ? 64.008 4.113 -4.061 1.00 0.00 1 ASP A O 11
ATOM 9875 N N . VAL A 1 2 ? 61.804 4.264 -3.390 1.00 0.00 2 VAL A N 11
ATOM 9876 C CA . VAL A 1 2 ? 62.105 4.899 -1.984 1.00 0.00 2 VAL A CA 11
ATOM 9877 C C . VAL A 1 2 ? 61.295 4.184 -0.822 1.00 0.00 2 VAL A C 11
ATOM 9878 O O . VAL A 1 2 ? 60.295 3.465 -1.087 1.00 0.00 2 VAL A O 11
ATOM 9891 N N . LEU A 1 3 ? 61.726 4.426 0.490 1.00 0.00 3 LEU A N 11
ATOM 9892 C CA . LEU A 1 3 ? 61.013 3.798 1.738 1.00 0.00 3 LEU A CA 11
ATOM 9893 C C . LEU A 1 3 ? 59.678 4.641 2.056 1.00 0.00 3 LEU A C 11
ATOM 9894 O O . LEU A 1 3 ? 59.578 5.316 3.086 1.00 0.00 3 LEU A O 11
ATOM 9910 N N . SER A 1 4 ? 58.627 4.546 1.115 1.00 0.00 4 SER A N 11
ATOM 9911 C CA . SER A 1 4 ? 57.227 5.265 1.206 1.00 0.00 4 SER A CA 11
ATOM 9912 C C . SER A 1 4 ? 57.293 6.844 1.414 1.00 0.00 4 SER A C 11
ATOM 9913 O O . SER A 1 4 ? 58.012 7.330 2.285 1.00 0.00 4 SER A O 11
ATOM 9921 N N . GLY A 1 5 ? 56.430 7.641 0.645 1.00 0.00 5 GLY A N 11
ATOM 9922 C CA . GLY A 1 5 ? 56.315 9.182 0.818 1.00 0.00 5 GLY A CA 11
ATOM 9923 C C . GLY A 1 5 ? 55.618 9.552 2.198 1.00 0.00 5 GLY A C 11
ATOM 9924 O O . GLY A 1 5 ? 56.005 10.530 2.842 1.00 0.00 5 GLY A O 11
ATOM 9928 N N . LYS A 1 6 ? 54.576 8.737 2.629 1.00 0.00 6 LYS A N 11
ATOM 9929 C CA . LYS A 1 6 ? 53.781 8.956 3.959 1.00 0.00 6 LYS A CA 11
ATOM 9930 C C . LYS A 1 6 ? 54.081 7.748 4.943 1.00 0.00 6 LYS A C 11
ATOM 9931 O O . LYS A 1 6 ? 54.335 6.617 4.477 1.00 0.00 6 LYS A O 11
ATOM 9950 N N . TYR A 1 7 ? 54.039 7.983 6.326 1.00 0.00 7 TYR A N 11
ATOM 9951 C CA . TYR A 1 7 ? 54.337 6.829 7.364 1.00 0.00 7 TYR A CA 11
ATOM 9952 C C . TYR A 1 7 ? 53.040 5.896 7.528 1.00 0.00 7 TYR A C 11
ATOM 9953 O O . TYR A 1 7 ? 52.114 6.218 8.291 1.00 0.00 7 TYR A O 11
ATOM 9971 N N . LYS A 1 8 ? 53.011 4.735 6.769 1.00 0.00 8 LYS A N 11
ATOM 9972 C CA . LYS A 1 8 ? 51.822 3.706 6.777 1.00 0.00 8 LYS A CA 11
ATOM 9973 C C . LYS A 1 8 ? 52.346 2.222 6.381 1.00 0.00 8 LYS A C 11
ATOM 9974 O O . LYS A 1 8 ? 53.565 2.003 6.256 1.00 0.00 8 LYS A O 11
ATOM 9993 N N . GLY A 1 9 ? 51.387 1.237 6.099 1.00 0.00 9 GLY A N 11
ATOM 9994 C CA . GLY A 1 9 ? 51.751 -0.188 5.599 1.00 0.00 9 GLY A CA 11
ATOM 9995 C C . GLY A 1 9 ? 51.297 -1.356 6.581 1.00 0.00 9 GLY A C 11
ATOM 9996 O O . GLY A 1 9 ? 52.172 -2.126 6.996 1.00 0.00 9 GLY A O 11
ATOM 10000 N N . PRO A 1 10 ? 49.892 -1.558 6.805 1.00 0.00 10 PRO A N 11
ATOM 10001 C CA . PRO A 1 10 ? 49.427 -2.807 7.580 1.00 0.00 10 PRO A CA 11
ATOM 10002 C C . PRO A 1 10 ? 49.112 -3.980 6.521 1.00 0.00 10 PRO A C 11
ATOM 10003 O O . PRO A 1 10 ? 47.956 -4.122 6.049 1.00 0.00 10 PRO A O 11
ATOM 10014 N N . CYS A 1 11 ? 50.174 -4.798 6.113 1.00 0.00 11 CYS A N 11
ATOM 10015 C CA . CYS A 1 11 ? 49.965 -5.953 5.059 1.00 0.00 11 CYS A CA 11
ATOM 10016 C C . CYS A 1 11 ? 49.478 -7.257 5.835 1.00 0.00 11 CYS A C 11
ATOM 10017 O O . CYS A 1 11 ? 50.277 -7.916 6.521 1.00 0.00 11 CYS A O 11
ATOM 10024 N N . TYR A 1 12 ? 48.115 -7.585 5.748 1.00 0.00 12 TYR A N 11
ATOM 10025 C CA . TYR A 1 12 ? 47.475 -8.800 6.478 1.00 0.00 12 TYR A CA 11
ATOM 10026 C C . TYR A 1 12 ? 46.471 -9.573 5.469 1.00 0.00 12 TYR A C 11
ATOM 10027 O O . TYR A 1 12 ? 46.892 -10.542 4.835 1.00 0.00 12 TYR A O 11
ATOM 10045 N N . PHE A 1 13 ? 45.129 -9.135 5.346 1.00 0.00 13 PHE A N 11
ATOM 10046 C CA . PHE A 1 13 ? 44.059 -9.834 4.402 1.00 0.00 13 PHE A CA 11
ATOM 10047 C C . PHE A 1 13 ? 42.712 -8.926 4.264 1.00 0.00 13 PHE A C 11
ATOM 10048 O O . PHE A 1 13 ? 41.592 -9.467 4.121 1.00 0.00 13 PHE A O 11
ATOM 10065 N N . GLY A 1 14 ? 42.844 -7.534 4.316 1.00 0.00 14 GLY A N 11
ATOM 10066 C CA . GLY A 1 14 ? 41.643 -6.575 4.237 1.00 0.00 14 GLY A CA 11
ATOM 10067 C C . GLY A 1 14 ? 41.142 -6.288 5.691 1.00 0.00 14 GLY A C 11
ATOM 10068 O O . GLY A 1 14 ? 40.919 -7.237 6.452 1.00 0.00 14 GLY A O 11
ATOM 10072 N N . ILE A 1 15 ? 40.954 -4.961 6.078 1.00 0.00 15 ILE A N 11
ATOM 10073 C CA . ILE A 1 15 ? 40.478 -4.558 7.526 1.00 0.00 15 ILE A CA 11
ATOM 10074 C C . ILE A 1 15 ? 39.725 -3.146 7.571 1.00 0.00 15 ILE A C 11
ATOM 10075 O O . ILE A 1 15 ? 38.881 -2.952 8.453 1.00 0.00 15 ILE A O 11
ATOM 10091 N N . ILE A 1 16 ? 40.088 -2.137 6.668 1.00 0.00 16 ILE A N 11
ATOM 10092 C CA . ILE A 1 16 ? 39.448 -0.671 6.716 1.00 0.00 16 ILE A CA 11
ATOM 10093 C C . ILE A 1 16 ? 37.873 -0.678 6.395 1.00 0.00 16 ILE A C 11
ATOM 10094 O O . ILE A 1 16 ? 37.455 -1.479 5.548 1.00 0.00 16 ILE A O 11
ATOM 10110 N N . PRO A 1 17 ? 37.049 0.295 7.070 1.00 0.00 17 PRO A N 11
ATOM 10111 C CA . PRO A 1 17 ? 35.557 0.381 6.740 1.00 0.00 17 PRO A CA 11
ATOM 10112 C C . PRO A 1 17 ? 35.288 1.591 5.723 1.00 0.00 17 PRO A C 11
ATOM 10113 O O . PRO A 1 17 ? 35.269 2.764 6.124 1.00 0.00 17 PRO A O 11
ATOM 10124 N N . CYS A 1 18 ? 35.075 1.268 4.370 1.00 0.00 18 CYS A N 11
ATOM 10125 C CA . CYS A 1 18 ? 34.782 2.314 3.213 1.00 0.00 18 CYS A CA 11
ATOM 10126 C C . CYS A 1 18 ? 35.905 3.440 3.062 1.00 0.00 18 CYS A C 11
ATOM 10127 O O . CYS A 1 18 ? 36.104 4.248 3.971 1.00 0.00 18 CYS A O 11
ATOM 10134 N N . PHE A 1 19 ? 36.598 3.496 1.844 1.00 0.00 19 PHE A N 11
ATOM 10135 C CA . PHE A 1 19 ? 37.702 4.580 1.537 1.00 0.00 19 PHE A CA 11
ATOM 10136 C C . PHE A 1 19 ? 37.831 4.822 -0.031 1.00 0.00 19 PHE A C 11
ATOM 10137 O O . PHE A 1 19 ? 37.892 5.974 -0.469 1.00 0.00 19 PHE A O 11
ATOM 10154 N N . VAL A 1 20 ? 37.857 3.707 -0.863 1.00 0.00 20 VAL A N 11
ATOM 10155 C CA . VAL A 1 20 ? 37.964 3.787 -2.434 1.00 0.00 20 VAL A CA 11
ATOM 10156 C C . VAL A 1 20 ? 36.791 2.888 -3.096 1.00 0.00 20 VAL A C 11
ATOM 10157 O O . VAL A 1 20 ? 35.737 2.708 -2.463 1.00 0.00 20 VAL A O 11
ATOM 10170 N N . ARG A 1 21 ? 36.960 2.341 -4.386 1.00 0.00 21 ARG A N 11
ATOM 10171 C CA . ARG A 1 21 ? 35.834 1.456 -5.105 1.00 0.00 21 ARG A CA 11
ATOM 10172 C C . ARG A 1 21 ? 35.436 0.162 -4.221 1.00 0.00 21 ARG A C 11
ATOM 10173 O O . ARG A 1 21 ? 34.280 -0.276 -4.283 1.00 0.00 21 ARG A O 11
ATOM 10194 N N . GLY A 1 22 ? 36.405 -0.408 -3.387 1.00 0.00 22 GLY A N 11
ATOM 10195 C CA . GLY A 1 22 ? 36.133 -1.616 -2.475 1.00 0.00 22 GLY A CA 11
ATOM 10196 C C . GLY A 1 22 ? 35.560 -1.128 -1.098 1.00 0.00 22 GLY A C 11
ATOM 10197 O O . GLY A 1 22 ? 36.140 -1.434 -0.052 1.00 0.00 22 GLY A O 11
ATOM 10201 N N . CYS A 1 23 ? 34.376 -0.396 -1.107 1.00 0.00 23 CYS A N 11
ATOM 10202 C CA . CYS A 1 23 ? 33.652 0.111 0.197 1.00 0.00 23 CYS A CA 11
ATOM 10203 C C . CYS A 1 23 ? 32.434 -0.856 0.488 1.00 0.00 23 CYS A C 11
ATOM 10204 O O . CYS A 1 23 ? 32.311 -1.368 1.603 1.00 0.00 23 CYS A O 11
ATOM 10211 N N . LYS A 1 24 ? 31.514 -1.067 -0.539 1.00 0.00 24 LYS A N 11
ATOM 10212 C CA . LYS A 1 24 ? 30.217 -1.986 -0.371 1.00 0.00 24 LYS A CA 11
ATOM 10213 C C . LYS A 1 24 ? 30.599 -3.500 -0.021 1.00 0.00 24 LYS A C 11
ATOM 10214 O O . LYS A 1 24 ? 30.019 -4.036 0.934 1.00 0.00 24 LYS A O 11
ATOM 10233 N N . PRO A 1 25 ? 31.615 -4.138 -0.805 1.00 0.00 25 PRO A N 11
ATOM 10234 C CA . PRO A 1 25 ? 32.039 -5.594 -0.456 1.00 0.00 25 PRO A CA 11
ATOM 10235 C C . PRO A 1 25 ? 32.892 -5.693 0.906 1.00 0.00 25 PRO A C 11
ATOM 10236 O O . PRO A 1 25 ? 32.932 -6.759 1.512 1.00 0.00 25 PRO A O 11
ATOM 10247 N N . LYS A 1 26 ? 33.592 -4.547 1.372 1.00 0.00 26 LYS A N 11
ATOM 10248 C CA . LYS A 1 26 ? 34.497 -4.494 2.690 1.00 0.00 26 LYS A CA 11
ATOM 10249 C C . LYS A 1 26 ? 35.718 -5.504 2.620 1.00 0.00 26 LYS A C 11
ATOM 10250 O O . LYS A 1 26 ? 35.671 -6.492 1.889 1.00 0.00 26 LYS A O 11
ATOM 10269 N N . LEU A 1 27 ? 36.880 -5.198 3.378 1.00 0.00 27 LEU A N 11
ATOM 10270 C CA . LEU A 1 27 ? 38.213 -6.048 3.372 1.00 0.00 27 LEU A CA 11
ATOM 10271 C C . LEU A 1 27 ? 38.830 -6.113 1.889 1.00 0.00 27 LEU A C 11
ATOM 10272 O O . LEU A 1 27 ? 38.289 -6.812 1.020 1.00 0.00 27 LEU A O 11
ATOM 10288 N N . PHE A 1 28 ? 39.942 -5.331 1.622 1.00 0.00 28 PHE A N 11
ATOM 10289 C CA . PHE A 1 28 ? 40.617 -5.258 0.184 1.00 0.00 28 PHE A CA 11
ATOM 10290 C C . PHE A 1 28 ? 41.378 -6.587 -0.256 1.00 0.00 28 PHE A C 11
ATOM 10291 O O . PHE A 1 28 ? 41.874 -6.634 -1.382 1.00 0.00 28 PHE A O 11
ATOM 10308 N N . ASP A 1 29 ? 41.505 -7.681 0.640 1.00 0.00 29 ASP A N 11
ATOM 10309 C CA . ASP A 1 29 ? 42.261 -9.058 0.331 1.00 0.00 29 ASP A CA 11
ATOM 10310 C C . ASP A 1 29 ? 43.842 -8.908 0.370 1.00 0.00 29 ASP A C 11
ATOM 10311 O O . ASP A 1 29 ? 44.501 -9.749 0.983 1.00 0.00 29 ASP A O 11
ATOM 10320 N N . ALA A 1 30 ? 44.444 -7.838 -0.280 1.00 0.00 30 ALA A N 11
ATOM 10321 C CA . ALA A 1 30 ? 45.987 -7.592 -0.261 1.00 0.00 30 ALA A CA 11
ATOM 10322 C C . ALA A 1 30 ? 46.275 -6.052 -0.133 1.00 0.00 30 ALA A C 11
ATOM 10323 O O . ALA A 1 30 ? 45.639 -5.259 -0.846 1.00 0.00 30 ALA A O 11
ATOM 10330 N N . HIS A 1 31 ? 47.234 -5.612 0.790 1.00 0.00 31 HIS A N 11
ATOM 10331 C CA . HIS A 1 31 ? 47.550 -4.067 0.978 1.00 0.00 31 HIS A CA 11
ATOM 10332 C C . HIS A 1 31 ? 48.289 -3.412 -0.289 1.00 0.00 31 HIS A C 11
ATOM 10333 O O . HIS A 1 31 ? 48.422 -2.202 -0.311 1.00 0.00 31 HIS A O 11
ATOM 10347 N N . ARG A 1 32 ? 48.711 -4.209 -1.372 1.00 0.00 32 ARG A N 11
ATOM 10348 C CA . ARG A 1 32 ? 49.365 -3.573 -2.683 1.00 0.00 32 ARG A CA 11
ATOM 10349 C C . ARG A 1 32 ? 48.341 -2.554 -3.379 1.00 0.00 32 ARG A C 11
ATOM 10350 O O . ARG A 1 32 ? 48.755 -1.469 -3.792 1.00 0.00 32 ARG A O 11
ATOM 10371 N N . LYS A 1 33 ? 46.980 -2.910 -3.432 1.00 0.00 33 LYS A N 11
ATOM 10372 C CA . LYS A 1 33 ? 45.863 -1.953 -4.029 1.00 0.00 33 LYS A CA 11
ATOM 10373 C C . LYS A 1 33 ? 45.722 -0.627 -3.134 1.00 0.00 33 LYS A C 11
ATOM 10374 O O . LYS A 1 33 ? 45.726 0.476 -3.684 1.00 0.00 33 LYS A O 11
ATOM 10393 N N . LEU A 1 34 ? 45.639 -0.766 -1.747 1.00 0.00 34 LEU A N 11
ATOM 10394 C CA . LEU A 1 34 ? 45.534 0.486 -0.786 1.00 0.00 34 LEU A CA 11
ATOM 10395 C C . LEU A 1 34 ? 46.904 1.295 -0.706 1.00 0.00 34 LEU A C 11
ATOM 10396 O O . LEU A 1 34 ? 46.865 2.525 -0.599 1.00 0.00 34 LEU A O 11
ATOM 10412 N N . CYS A 1 35 ? 48.124 0.589 -0.737 1.00 0.00 35 CYS A N 11
ATOM 10413 C CA . CYS A 1 35 ? 49.534 1.326 -0.634 1.00 0.00 35 CYS A CA 11
ATOM 10414 C C . CYS A 1 35 ? 49.759 2.248 -1.910 1.00 0.00 35 CYS A C 11
ATOM 10415 O O . CYS A 1 35 ? 50.076 3.415 -1.745 1.00 0.00 35 CYS A O 11
ATOM 10422 N N . ILE A 1 36 ? 49.489 1.719 -3.184 1.00 0.00 36 ILE A N 11
ATOM 10423 C CA . ILE A 1 36 ? 49.608 2.611 -4.494 1.00 0.00 36 ILE A CA 11
ATOM 10424 C C . ILE A 1 36 ? 48.466 3.733 -4.544 1.00 0.00 36 ILE A C 11
ATOM 10425 O O . ILE A 1 36 ? 48.760 4.851 -4.944 1.00 0.00 36 ILE A O 11
ATOM 10441 N N . LYS A 1 37 ? 47.180 3.424 -4.074 1.00 0.00 37 LYS A N 11
ATOM 10442 C CA . LYS A 1 37 ? 46.003 4.513 -4.037 1.00 0.00 37 LYS A CA 11
ATOM 10443 C C . LYS A 1 37 ? 46.278 5.652 -2.954 1.00 0.00 37 LYS A C 11
ATOM 10444 O O . LYS A 1 37 ? 45.955 6.816 -3.207 1.00 0.00 37 LYS A O 11
ATOM 10463 N N . LEU A 1 38 ? 46.884 5.299 -1.755 1.00 0.00 38 LEU A N 11
ATOM 10464 C CA . LEU A 1 38 ? 47.252 6.359 -0.646 1.00 0.00 38 LEU A CA 11
ATOM 10465 C C . LEU A 1 38 ? 48.626 7.078 -1.019 1.00 0.00 38 LEU A C 11
ATOM 10466 O O . LEU A 1 38 ? 48.732 8.298 -0.870 1.00 0.00 38 LEU A O 11
ATOM 10482 N N . CYS A 1 39 ? 49.676 6.297 -1.535 1.00 0.00 39 CYS A N 11
ATOM 10483 C CA . CYS A 1 39 ? 51.088 6.916 -1.943 1.00 0.00 39 CYS A CA 11
ATOM 10484 C C . CYS A 1 39 ? 50.969 7.815 -3.250 1.00 0.00 39 CYS A C 11
ATOM 10485 O O . CYS A 1 39 ? 51.655 8.840 -3.333 1.00 0.00 39 CYS A O 11
ATOM 10492 N N . LYS A 1 40 ? 50.097 7.412 -4.291 1.00 0.00 40 LYS A N 11
ATOM 10493 C CA . LYS A 1 40 ? 49.954 8.263 -5.633 1.00 0.00 40 LYS A CA 11
ATOM 10494 C C . LYS A 1 40 ? 49.463 9.768 -5.390 1.00 0.00 40 LYS A C 11
ATOM 10495 O O . LYS A 1 40 ? 49.727 10.632 -6.233 1.00 0.00 40 LYS A O 11
ATOM 10514 N N . GLN A 1 41 ? 48.777 10.070 -4.197 1.00 0.00 41 GLN A N 11
ATOM 10515 C CA . GLN A 1 41 ? 48.299 11.534 -3.843 1.00 0.00 41 GLN A CA 11
ATOM 10516 C C . GLN A 1 41 ? 49.559 12.501 -3.620 1.00 0.00 41 GLN A C 11
ATOM 10517 O O . GLN A 1 41 ? 49.527 13.651 -4.074 1.00 0.00 41 GLN A O 11
ATOM 10531 N N . GLU A 1 42 ? 50.689 11.990 -2.943 1.00 0.00 42 GLU A N 11
ATOM 10532 C CA . GLU A 1 42 ? 51.991 12.856 -2.723 1.00 0.00 42 GLU A CA 11
ATOM 10533 C C . GLU A 1 42 ? 52.792 13.004 -4.090 1.00 0.00 42 GLU A C 11
ATOM 10534 O O . GLU A 1 42 ? 53.156 14.131 -4.452 1.00 0.00 42 GLU A O 11
ATOM 10546 N N . GLY A 1 43 ? 53.029 11.854 -4.861 1.00 0.00 43 GLY A N 11
ATOM 10547 C CA . GLY A 1 43 ? 53.774 11.943 -6.239 1.00 0.00 43 GLY A CA 11
ATOM 10548 C C . GLY A 1 43 ? 54.411 10.575 -6.663 1.00 0.00 43 GLY A C 11
ATOM 10549 O O . GLY A 1 43 ? 55.618 10.521 -6.921 1.00 0.00 43 GLY A O 11
ATOM 10553 N N . PHE A 1 44 ? 53.584 9.468 -6.755 1.00 0.00 44 PHE A N 11
ATOM 10554 C CA . PHE A 1 44 ? 54.094 8.041 -7.193 1.00 0.00 44 PHE A CA 11
ATOM 10555 C C . PHE A 1 44 ? 53.027 7.307 -8.119 1.00 0.00 44 PHE A C 11
ATOM 10556 O O . PHE A 1 44 ? 51.895 7.794 -8.286 1.00 0.00 44 PHE A O 11
ATOM 10573 N N . LYS A 1 45 ? 53.420 6.132 -8.761 1.00 0.00 45 LYS A N 11
ATOM 10574 C CA . LYS A 1 45 ? 52.466 5.330 -9.728 1.00 0.00 45 LYS A CA 11
ATOM 10575 C C . LYS A 1 45 ? 52.516 3.764 -9.509 1.00 0.00 45 LYS A C 11
ATOM 10576 O O . LYS A 1 45 ? 51.499 3.105 -9.747 1.00 0.00 45 LYS A O 11
ATOM 10595 N N . SER A 1 46 ? 53.696 3.160 -9.043 1.00 0.00 46 SER A N 11
ATOM 10596 C CA . SER A 1 46 ? 53.798 1.634 -8.772 1.00 0.00 46 SER A CA 11
ATOM 10597 C C . SER A 1 46 ? 54.230 1.395 -7.267 1.00 0.00 46 SER A C 11
ATOM 10598 O O . SER A 1 46 ? 55.383 1.652 -6.894 1.00 0.00 46 SER A O 11
ATOM 10606 N N . GLY A 1 47 ? 53.255 0.934 -6.379 1.00 0.00 47 GLY A N 11
ATOM 10607 C CA . GLY A 1 47 ? 53.512 0.693 -4.869 1.00 0.00 47 GLY A CA 11
ATOM 10608 C C . GLY A 1 47 ? 53.049 -0.745 -4.451 1.00 0.00 47 GLY A C 11
ATOM 10609 O O . GLY A 1 47 ? 51.998 -1.196 -4.902 1.00 0.00 47 GLY A O 11
ATOM 10613 N N . HIS A 1 48 ? 53.849 -1.467 -3.543 1.00 0.00 48 HIS A N 11
ATOM 10614 C CA . HIS A 1 48 ? 53.479 -2.922 -3.035 1.00 0.00 48 HIS A CA 11
ATOM 10615 C C . HIS A 1 48 ? 54.140 -3.267 -1.617 1.00 0.00 48 HIS A C 11
ATOM 10616 O O . HIS A 1 48 ? 55.113 -2.627 -1.229 1.00 0.00 48 HIS A O 11
ATOM 10630 N N . CYS A 1 49 ? 53.604 -4.329 -0.868 1.00 0.00 49 CYS A N 11
ATOM 10631 C CA . CYS A 1 49 ? 54.196 -4.769 0.529 1.00 0.00 49 CYS A CA 11
ATOM 10632 C C . CYS A 1 49 ? 55.002 -6.125 0.426 1.00 0.00 49 CYS A C 11
ATOM 10633 O O . CYS A 1 49 ? 54.416 -7.180 0.175 1.00 0.00 49 CYS A O 11
ATOM 10640 N N . SER A 1 50 ? 56.409 -6.080 0.596 1.00 0.00 50 SER A N 11
ATOM 10641 C CA . SER A 1 50 ? 57.329 -7.371 0.504 1.00 0.00 50 SER A CA 11
ATOM 10642 C C . SER A 1 50 ? 58.848 -7.094 0.971 1.00 0.00 50 SER A C 11
ATOM 10643 O O . SER A 1 50 ? 59.776 -7.823 0.532 1.00 0.00 50 SER A O 11
ATOM 10651 N N . ASN A 1 51 ? 59.118 -6.069 1.898 1.00 0.00 51 ASN A N 11
ATOM 10652 C CA . ASN A 1 51 ? 60.599 -5.774 2.377 1.00 0.00 51 ASN A CA 11
ATOM 10653 C C . ASN A 1 51 ? 60.948 -6.484 3.748 1.00 0.00 51 ASN A C 11
ATOM 10654 O O . ASN A 1 51 ? 62.124 -6.736 4.008 1.00 0.00 51 ASN A O 11
ATOM 10665 N N . PHE A 1 52 ? 59.907 -6.820 4.653 1.00 0.00 52 PHE A N 11
ATOM 10666 C CA . PHE A 1 52 ? 60.132 -7.536 6.058 1.00 0.00 52 PHE A CA 11
ATOM 10667 C C . PHE A 1 52 ? 61.242 -6.786 6.977 1.00 0.00 52 PHE A C 11
ATOM 10668 O O . PHE A 1 52 ? 61.875 -7.421 7.843 1.00 0.00 52 PHE A O 11
ATOM 10685 N N . PHE A 1 53 ? 61.413 -5.406 6.808 1.00 0.00 53 PHE A N 11
ATOM 10686 C CA . PHE A 1 53 ? 62.418 -4.568 7.675 1.00 0.00 53 PHE A CA 11
ATOM 10687 C C . PHE A 1 53 ? 61.642 -4.063 8.966 1.00 0.00 53 PHE A C 11
ATOM 10688 O O . PHE A 1 53 ? 61.914 -4.544 10.067 1.00 0.00 53 PHE A O 11
ATOM 10705 N N . LYS A 1 54 ? 60.656 -3.065 8.809 1.00 0.00 54 LYS A N 11
ATOM 10706 C CA . LYS A 1 54 ? 59.807 -2.468 10.014 1.00 0.00 54 LYS A CA 11
ATOM 10707 C C . LYS A 1 54 ? 58.616 -1.492 9.507 1.00 0.00 54 LYS A C 11
ATOM 10708 O O . LYS A 1 54 ? 58.185 -0.586 10.256 1.00 0.00 54 LYS A O 11
ATOM 10727 N N . PHE A 1 55 ? 58.052 -1.711 8.235 1.00 0.00 55 PHE A N 11
ATOM 10728 C CA . PHE A 1 55 ? 56.884 -0.801 7.663 1.00 0.00 55 PHE A CA 11
ATOM 10729 C C . PHE A 1 55 ? 55.953 -1.544 6.631 1.00 0.00 55 PHE A C 11
ATOM 10730 O O . PHE A 1 55 ? 54.767 -1.261 6.606 1.00 0.00 55 PHE A O 11
ATOM 10747 N N . GLN A 1 56 ? 56.490 -2.517 5.767 1.00 0.00 56 GLN A N 11
ATOM 10748 C CA . GLN A 1 56 ? 55.634 -3.336 4.699 1.00 0.00 56 GLN A CA 11
ATOM 10749 C C . GLN A 1 56 ? 54.922 -2.376 3.606 1.00 0.00 56 GLN A C 11
ATOM 10750 O O . GLN A 1 56 ? 53.705 -2.452 3.373 1.00 0.00 56 GLN A O 11
ATOM 10764 N N . CYS A 1 57 ? 55.743 -1.491 2.905 1.00 0.00 57 CYS A N 11
ATOM 10765 C CA . CYS A 1 57 ? 55.217 -0.555 1.729 1.00 0.00 57 CYS A CA 11
ATOM 10766 C C . CYS A 1 57 ? 56.466 0.034 0.927 1.00 0.00 57 CYS A C 11
ATOM 10767 O O . CYS A 1 57 ? 57.281 0.755 1.514 1.00 0.00 57 CYS A O 11
ATOM 10774 N N . TRP A 1 58 ? 56.614 -0.323 -0.409 1.00 0.00 58 TRP A N 11
ATOM 10775 C CA . TRP A 1 58 ? 57.809 0.141 -1.295 1.00 0.00 58 TRP A CA 11
ATOM 10776 C C . TRP A 1 58 ? 57.206 0.958 -2.498 1.00 0.00 58 TRP A C 11
ATOM 10777 O O . TRP A 1 58 ? 56.528 0.371 -3.348 1.00 0.00 58 TRP A O 11
ATOM 10798 N N . CYS A 1 59 ? 57.424 2.333 -2.546 1.00 0.00 59 CYS A N 11
ATOM 10799 C CA . CYS A 1 59 ? 56.813 3.232 -3.703 1.00 0.00 59 CYS A CA 11
ATOM 10800 C C . CYS A 1 59 ? 57.906 3.494 -4.799 1.00 0.00 59 CYS A C 11
ATOM 10801 O O . CYS A 1 59 ? 59.064 3.771 -4.460 1.00 0.00 59 CYS A O 11
ATOM 10808 N N . THR A 1 60 ? 57.517 3.410 -6.140 1.00 0.00 60 THR A N 11
ATOM 10809 C CA . THR A 1 60 ? 58.488 3.646 -7.326 1.00 0.00 60 THR A CA 11
ATOM 10810 C C . THR A 1 60 ? 57.876 4.773 -8.269 1.00 0.00 60 THR A C 11
ATOM 10811 O O . THR A 1 60 ? 56.666 4.737 -8.579 1.00 0.00 60 THR A O 11
ATOM 10822 N N . ARG A 1 61 ? 58.748 5.753 -8.741 1.00 0.00 61 ARG A N 11
ATOM 10823 C CA . ARG A 1 61 ? 58.282 6.913 -9.701 1.00 0.00 61 ARG A CA 11
ATOM 10824 C C . ARG A 1 61 ? 58.261 6.396 -11.173 1.00 0.00 61 ARG A C 11
ATOM 10825 O O . ARG A 1 61 ? 57.287 6.656 -11.854 1.00 0.00 61 ARG A O 11
ATOM 10847 N N . ASP A 1 1 ? 63.104 6.171 -3.465 1.00 0.00 1 ASP A N 12
ATOM 10848 C CA . ASP A 1 1 ? 62.068 5.209 -2.855 1.00 0.00 1 ASP A CA 12
ATOM 10849 C C . ASP A 1 1 ? 62.467 4.772 -1.383 1.00 0.00 1 ASP A C 12
ATOM 10850 O O . ASP A 1 1 ? 63.657 4.597 -1.092 1.00 0.00 1 ASP A O 12
ATOM 10861 N N . VAL A 1 2 ? 61.444 4.626 -0.455 1.00 0.00 2 VAL A N 12
ATOM 10862 C CA . VAL A 1 2 ? 61.679 4.239 1.042 1.00 0.00 2 VAL A CA 12
ATOM 10863 C C . VAL A 1 2 ? 60.718 3.009 1.409 1.00 0.00 2 VAL A C 12
ATOM 10864 O O . VAL A 1 2 ? 59.580 2.922 0.890 1.00 0.00 2 VAL A O 12
ATOM 10877 N N . LEU A 1 3 ? 61.184 2.084 2.351 1.00 0.00 3 LEU A N 12
ATOM 10878 C CA . LEU A 1 3 ? 60.315 0.863 2.830 1.00 0.00 3 LEU A CA 12
ATOM 10879 C C . LEU A 1 3 ? 59.186 1.381 3.865 1.00 0.00 3 LEU A C 12
ATOM 10880 O O . LEU A 1 3 ? 59.193 1.037 5.055 1.00 0.00 3 LEU A O 12
ATOM 10896 N N . SER A 1 4 ? 58.156 2.206 3.340 1.00 0.00 4 SER A N 12
ATOM 10897 C CA . SER A 1 4 ? 56.939 2.811 4.165 1.00 0.00 4 SER A CA 12
ATOM 10898 C C . SER A 1 4 ? 57.389 3.726 5.376 1.00 0.00 4 SER A C 12
ATOM 10899 O O . SER A 1 4 ? 58.268 3.344 6.151 1.00 0.00 4 SER A O 12
ATOM 10907 N N . GLY A 1 5 ? 56.715 4.941 5.560 1.00 0.00 5 GLY A N 12
ATOM 10908 C CA . GLY A 1 5 ? 57.010 5.905 6.725 1.00 0.00 5 GLY A CA 12
ATOM 10909 C C . GLY A 1 5 ? 56.504 5.335 8.112 1.00 0.00 5 GLY A C 12
ATOM 10910 O O . GLY A 1 5 ? 57.156 5.559 9.137 1.00 0.00 5 GLY A O 12
ATOM 10914 N N . LYS A 1 6 ? 55.283 4.657 8.136 1.00 0.00 6 LYS A N 12
ATOM 10915 C CA . LYS A 1 6 ? 54.618 4.127 9.463 1.00 0.00 6 LYS A CA 12
ATOM 10916 C C . LYS A 1 6 ? 54.324 2.538 9.392 1.00 0.00 6 LYS A C 12
ATOM 10917 O O . LYS A 1 6 ? 53.428 2.033 10.093 1.00 0.00 6 LYS A O 12
ATOM 10936 N N . TYR A 1 7 ? 55.107 1.731 8.530 1.00 0.00 7 TYR A N 12
ATOM 10937 C CA . TYR A 1 7 ? 54.924 0.164 8.330 1.00 0.00 7 TYR A CA 12
ATOM 10938 C C . TYR A 1 7 ? 53.469 -0.219 7.781 1.00 0.00 7 TYR A C 12
ATOM 10939 O O . TYR A 1 7 ? 52.563 0.629 7.767 1.00 0.00 7 TYR A O 12
ATOM 10957 N N . LYS A 1 8 ? 53.303 -1.487 7.224 1.00 0.00 8 LYS A N 12
ATOM 10958 C CA . LYS A 1 8 ? 51.957 -1.944 6.524 1.00 0.00 8 LYS A CA 12
ATOM 10959 C C . LYS A 1 8 ? 51.799 -3.540 6.481 1.00 0.00 8 LYS A C 12
ATOM 10960 O O . LYS A 1 8 ? 52.643 -4.266 7.031 1.00 0.00 8 LYS A O 12
ATOM 10979 N N . GLY A 1 9 ? 50.702 -4.069 5.783 1.00 0.00 9 GLY A N 12
ATOM 10980 C CA . GLY A 1 9 ? 50.438 -5.591 5.628 1.00 0.00 9 GLY A CA 12
ATOM 10981 C C . GLY A 1 9 ? 50.894 -6.127 4.187 1.00 0.00 9 GLY A C 12
ATOM 10982 O O . GLY A 1 9 ? 51.398 -5.330 3.368 1.00 0.00 9 GLY A O 12
ATOM 10986 N N . PRO A 1 10 ? 50.671 -7.516 3.913 1.00 0.00 10 PRO A N 12
ATOM 10987 C CA . PRO A 1 10 ? 51.061 -8.106 2.529 1.00 0.00 10 PRO A CA 12
ATOM 10988 C C . PRO A 1 10 ? 50.007 -7.713 1.381 1.00 0.00 10 PRO A C 12
ATOM 10989 O O . PRO A 1 10 ? 48.876 -7.301 1.687 1.00 0.00 10 PRO A O 12
ATOM 11000 N N . CYS A 1 11 ? 50.401 -7.897 0.049 1.00 0.00 11 CYS A N 12
ATOM 11001 C CA . CYS A 1 11 ? 49.448 -7.595 -1.164 1.00 0.00 11 CYS A CA 12
ATOM 11002 C C . CYS A 1 11 ? 48.651 -8.923 -1.503 1.00 0.00 11 CYS A C 12
ATOM 11003 O O . CYS A 1 11 ? 49.259 -9.922 -1.916 1.00 0.00 11 CYS A O 12
ATOM 11010 N N . TYR A 1 12 ? 47.264 -8.929 -1.285 1.00 0.00 12 TYR A N 12
ATOM 11011 C CA . TYR A 1 12 ? 46.362 -10.168 -1.546 1.00 0.00 12 TYR A CA 12
ATOM 11012 C C . TYR A 1 12 ? 45.227 -9.782 -2.625 1.00 0.00 12 TYR A C 12
ATOM 11013 O O . TYR A 1 12 ? 45.470 -9.946 -3.822 1.00 0.00 12 TYR A O 12
ATOM 11031 N N . PHE A 1 13 ? 43.977 -9.273 -2.193 1.00 0.00 13 PHE A N 12
ATOM 11032 C CA . PHE A 1 13 ? 42.797 -8.877 -3.185 1.00 0.00 13 PHE A CA 12
ATOM 11033 C C . PHE A 1 13 ? 41.607 -8.091 -2.397 1.00 0.00 13 PHE A C 12
ATOM 11034 O O . PHE A 1 13 ? 40.412 -8.228 -2.748 1.00 0.00 13 PHE A O 12
ATOM 11051 N N . GLY A 1 14 ? 41.957 -7.271 -1.321 1.00 0.00 14 GLY A N 12
ATOM 11052 C CA . GLY A 1 14 ? 40.929 -6.514 -0.473 1.00 0.00 14 GLY A CA 12
ATOM 11053 C C . GLY A 1 14 ? 40.626 -7.356 0.810 1.00 0.00 14 GLY A C 12
ATOM 11054 O O . GLY A 1 14 ? 40.346 -8.560 0.699 1.00 0.00 14 GLY A O 12
ATOM 11058 N N . ILE A 1 15 ? 40.655 -6.708 2.041 1.00 0.00 15 ILE A N 12
ATOM 11059 C CA . ILE A 1 15 ? 40.365 -7.449 3.400 1.00 0.00 15 ILE A CA 12
ATOM 11060 C C . ILE A 1 15 ? 39.777 -6.477 4.519 1.00 0.00 15 ILE A C 12
ATOM 11061 O O . ILE A 1 15 ? 38.986 -6.938 5.349 1.00 0.00 15 ILE A O 12
ATOM 11077 N N . ILE A 1 16 ? 40.190 -5.136 4.558 1.00 0.00 16 ILE A N 12
ATOM 11078 C CA . ILE A 1 16 ? 39.675 -4.116 5.674 1.00 0.00 16 ILE A CA 12
ATOM 11079 C C . ILE A 1 16 ? 38.097 -3.842 5.548 1.00 0.00 16 ILE A C 12
ATOM 11080 O O . ILE A 1 16 ? 37.601 -3.814 4.412 1.00 0.00 16 ILE A O 12
ATOM 11096 N N . PRO A 1 17 ? 37.361 -3.586 6.759 1.00 0.00 17 PRO A N 12
ATOM 11097 C CA . PRO A 1 17 ? 35.862 -3.245 6.668 1.00 0.00 17 PRO A CA 12
ATOM 11098 C C . PRO A 1 17 ? 35.658 -1.715 6.289 1.00 0.00 17 PRO A C 12
ATOM 11099 O O . PRO A 1 17 ? 34.925 -1.421 5.338 1.00 0.00 17 PRO A O 12
ATOM 11110 N N . CYS A 1 18 ? 36.352 -0.750 7.028 1.00 0.00 18 CYS A N 12
ATOM 11111 C CA . CYS A 1 18 ? 36.257 0.782 6.718 1.00 0.00 18 CYS A CA 12
ATOM 11112 C C . CYS A 1 18 ? 37.631 1.501 6.978 1.00 0.00 18 CYS A C 12
ATOM 11113 O O . CYS A 1 18 ? 38.276 1.246 7.999 1.00 0.00 18 CYS A O 12
ATOM 11120 N N . PHE A 1 19 ? 38.054 2.451 6.036 1.00 0.00 19 PHE A N 12
ATOM 11121 C CA . PHE A 1 19 ? 39.396 3.287 6.197 1.00 0.00 19 PHE A CA 12
ATOM 11122 C C . PHE A 1 19 ? 39.443 4.491 5.165 1.00 0.00 19 PHE A C 12
ATOM 11123 O O . PHE A 1 19 ? 39.862 5.593 5.527 1.00 0.00 19 PHE A O 12
ATOM 11140 N N . VAL A 1 20 ? 39.013 4.246 3.863 1.00 0.00 20 VAL A N 12
ATOM 11141 C CA . VAL A 1 20 ? 39.017 5.334 2.722 1.00 0.00 20 VAL A CA 12
ATOM 11142 C C . VAL A 1 20 ? 37.613 5.276 1.920 1.00 0.00 20 VAL A C 12
ATOM 11143 O O . VAL A 1 20 ? 36.600 4.849 2.503 1.00 0.00 20 VAL A O 12
ATOM 11156 N N . ARG A 1 21 ? 37.548 5.706 0.580 1.00 0.00 21 ARG A N 12
ATOM 11157 C CA . ARG A 1 21 ? 36.192 5.655 -0.268 1.00 0.00 21 ARG A CA 12
ATOM 11158 C C . ARG A 1 21 ? 35.554 4.174 -0.391 1.00 0.00 21 ARG A C 12
ATOM 11159 O O . ARG A 1 21 ? 34.372 4.054 -0.734 1.00 0.00 21 ARG A O 12
ATOM 11180 N N . GLY A 1 22 ? 36.364 3.064 -0.103 1.00 0.00 22 GLY A N 12
ATOM 11181 C CA . GLY A 1 22 ? 35.872 1.607 -0.182 1.00 0.00 22 GLY A CA 12
ATOM 11182 C C . GLY A 1 22 ? 35.159 1.095 1.154 1.00 0.00 22 GLY A C 12
ATOM 11183 O O . GLY A 1 22 ? 34.896 -0.106 1.253 1.00 0.00 22 GLY A O 12
ATOM 11187 N N . CYS A 1 23 ? 34.804 2.010 2.183 1.00 0.00 23 CYS A N 12
ATOM 11188 C CA . CYS A 1 23 ? 34.041 1.559 3.522 1.00 0.00 23 CYS A CA 12
ATOM 11189 C C . CYS A 1 23 ? 32.616 0.936 3.168 1.00 0.00 23 CYS A C 12
ATOM 11190 O O . CYS A 1 23 ? 32.274 -0.129 3.688 1.00 0.00 23 CYS A O 12
ATOM 11197 N N . LYS A 1 24 ? 31.798 1.643 2.295 1.00 0.00 24 LYS A N 12
ATOM 11198 C CA . LYS A 1 24 ? 30.355 1.127 1.890 1.00 0.00 24 LYS A CA 12
ATOM 11199 C C . LYS A 1 24 ? 30.417 -0.195 0.988 1.00 0.00 24 LYS A C 12
ATOM 11200 O O . LYS A 1 24 ? 29.713 -1.157 1.325 1.00 0.00 24 LYS A O 12
ATOM 11219 N N . PRO A 1 25 ? 31.284 -0.194 -0.149 1.00 0.00 25 PRO A N 12
ATOM 11220 C CA . PRO A 1 25 ? 31.378 -1.470 -1.037 1.00 0.00 25 PRO A CA 12
ATOM 11221 C C . PRO A 1 25 ? 32.213 -2.666 -0.351 1.00 0.00 25 PRO A C 12
ATOM 11222 O O . PRO A 1 25 ? 32.077 -3.809 -0.776 1.00 0.00 25 PRO A O 12
ATOM 11233 N N . LYS A 1 26 ? 33.130 -2.366 0.692 1.00 0.00 26 LYS A N 12
ATOM 11234 C CA . LYS A 1 26 ? 34.075 -3.412 1.421 1.00 0.00 26 LYS A CA 12
ATOM 11235 C C . LYS A 1 26 ? 35.107 -4.083 0.405 1.00 0.00 26 LYS A C 12
ATOM 11236 O O . LYS A 1 26 ? 34.830 -4.187 -0.787 1.00 0.00 26 LYS A O 12
ATOM 11255 N N . LEU A 1 27 ? 36.358 -4.518 0.915 1.00 0.00 27 LEU A N 12
ATOM 11256 C CA . LEU A 1 27 ? 37.520 -5.155 0.045 1.00 0.00 27 LEU A CA 12
ATOM 11257 C C . LEU A 1 27 ? 37.984 -4.144 -1.119 1.00 0.00 27 LEU A C 12
ATOM 11258 O O . LEU A 1 27 ? 37.258 -3.956 -2.107 1.00 0.00 27 LEU A O 12
ATOM 11274 N N . PHE A 1 28 ? 39.200 -3.489 -0.961 1.00 0.00 28 PHE A N 12
ATOM 11275 C CA . PHE A 1 28 ? 39.758 -2.445 -2.029 1.00 0.00 28 PHE A CA 12
ATOM 11276 C C . PHE A 1 28 ? 40.168 -3.092 -3.427 1.00 0.00 28 PHE A C 12
ATOM 11277 O O . PHE A 1 28 ? 40.510 -2.343 -4.336 1.00 0.00 28 PHE A O 12
ATOM 11294 N N . ASP A 1 29 ? 40.178 -4.496 -3.595 1.00 0.00 29 ASP A N 12
ATOM 11295 C CA . ASP A 1 29 ? 40.599 -5.281 -4.931 1.00 0.00 29 ASP A CA 12
ATOM 11296 C C . ASP A 1 29 ? 42.158 -5.338 -5.134 1.00 0.00 29 ASP A C 12
ATOM 11297 O O . ASP A 1 29 ? 42.669 -6.397 -5.511 1.00 0.00 29 ASP A O 12
ATOM 11306 N N . ALA A 1 30 ? 42.927 -4.204 -4.872 1.00 0.00 30 ALA A N 12
ATOM 11307 C CA . ALA A 1 30 ? 44.474 -4.187 -4.998 1.00 0.00 30 ALA A CA 12
ATOM 11308 C C . ALA A 1 30 ? 45.099 -3.369 -3.802 1.00 0.00 30 ALA A C 12
ATOM 11309 O O . ALA A 1 30 ? 44.627 -2.261 -3.515 1.00 0.00 30 ALA A O 12
ATOM 11316 N N . HIS A 1 31 ? 46.192 -3.912 -3.115 1.00 0.00 31 HIS A N 12
ATOM 11317 C CA . HIS A 1 31 ? 46.903 -3.142 -1.901 1.00 0.00 31 HIS A CA 12
ATOM 11318 C C . HIS A 1 31 ? 47.595 -1.771 -2.359 1.00 0.00 31 HIS A C 12
ATOM 11319 O O . HIS A 1 31 ? 47.893 -0.957 -1.504 1.00 0.00 31 HIS A O 12
ATOM 11333 N N . ARG A 1 32 ? 47.794 -1.506 -3.730 1.00 0.00 32 ARG A N 12
ATOM 11334 C CA . ARG A 1 32 ? 48.408 -0.131 -4.266 1.00 0.00 32 ARG A CA 12
ATOM 11335 C C . ARG A 1 32 ? 47.525 1.113 -3.775 1.00 0.00 32 ARG A C 12
ATOM 11336 O O . ARG A 1 32 ? 48.091 2.142 -3.393 1.00 0.00 32 ARG A O 12
ATOM 11357 N N . LYS A 1 33 ? 46.121 0.975 -3.740 1.00 0.00 33 LYS A N 12
ATOM 11358 C CA . LYS A 1 33 ? 45.163 2.143 -3.200 1.00 0.00 33 LYS A CA 12
ATOM 11359 C C . LYS A 1 33 ? 45.421 2.391 -1.649 1.00 0.00 33 LYS A C 12
ATOM 11360 O O . LYS A 1 33 ? 45.604 3.531 -1.240 1.00 0.00 33 LYS A O 12
ATOM 11379 N N . LEU A 1 34 ? 45.512 1.274 -0.815 1.00 0.00 34 LEU A N 12
ATOM 11380 C CA . LEU A 1 34 ? 45.817 1.388 0.741 1.00 0.00 34 LEU A CA 12
ATOM 11381 C C . LEU A 1 34 ? 47.325 1.824 1.002 1.00 0.00 34 LEU A C 12
ATOM 11382 O O . LEU A 1 34 ? 47.586 2.575 1.944 1.00 0.00 34 LEU A O 12
ATOM 11398 N N . CYS A 1 35 ? 48.328 1.334 0.146 1.00 0.00 35 CYS A N 12
ATOM 11399 C CA . CYS A 1 35 ? 49.871 1.677 0.337 1.00 0.00 35 CYS A CA 12
ATOM 11400 C C . CYS A 1 35 ? 50.124 3.237 0.136 1.00 0.00 35 CYS A C 12
ATOM 11401 O O . CYS A 1 35 ? 50.769 3.857 0.978 1.00 0.00 35 CYS A O 12
ATOM 11408 N N . ILE A 1 36 ? 49.547 3.862 -0.976 1.00 0.00 36 ILE A N 12
ATOM 11409 C CA . ILE A 1 36 ? 49.696 5.417 -1.236 1.00 0.00 36 ILE A CA 12
ATOM 11410 C C . ILE A 1 36 ? 48.818 6.276 -0.212 1.00 0.00 36 ILE A C 12
ATOM 11411 O O . ILE A 1 36 ? 49.275 7.338 0.221 1.00 0.00 36 ILE A O 12
ATOM 11427 N N . LYS A 1 37 ? 47.562 5.785 0.198 1.00 0.00 37 LYS A N 12
ATOM 11428 C CA . LYS A 1 37 ? 46.648 6.575 1.249 1.00 0.00 37 LYS A CA 12
ATOM 11429 C C . LYS A 1 37 ? 47.331 6.650 2.690 1.00 0.00 37 LYS A C 12
ATOM 11430 O O . LYS A 1 37 ? 47.259 7.699 3.341 1.00 0.00 37 LYS A O 12
ATOM 11449 N N . LEU A 1 38 ? 48.009 5.526 3.157 1.00 0.00 38 LEU A N 12
ATOM 11450 C CA . LEU A 1 38 ? 48.751 5.496 4.545 1.00 0.00 38 LEU A CA 12
ATOM 11451 C C . LEU A 1 38 ? 50.147 6.226 4.442 1.00 0.00 38 LEU A C 12
ATOM 11452 O O . LEU A 1 38 ? 50.486 7.008 5.333 1.00 0.00 38 LEU A O 12
ATOM 11468 N N . CYS A 1 39 ? 50.951 5.998 3.306 1.00 0.00 39 CYS A N 12
ATOM 11469 C CA . CYS A 1 39 ? 52.350 6.719 3.104 1.00 0.00 39 CYS A CA 12
ATOM 11470 C C . CYS A 1 39 ? 52.188 8.274 2.900 1.00 0.00 39 CYS A C 12
ATOM 11471 O O . CYS A 1 39 ? 53.009 9.029 3.436 1.00 0.00 39 CYS A O 12
ATOM 11478 N N . LYS A 1 40 ? 51.116 8.770 2.125 1.00 0.00 40 LYS A N 12
ATOM 11479 C CA . LYS A 1 40 ? 50.928 10.335 1.909 1.00 0.00 40 LYS A CA 12
ATOM 11480 C C . LYS A 1 40 ? 50.692 11.142 3.292 1.00 0.00 40 LYS A C 12
ATOM 11481 O O . LYS A 1 40 ? 50.959 12.345 3.349 1.00 0.00 40 LYS A O 12
ATOM 11500 N N . GLN A 1 41 ? 50.195 10.429 4.401 1.00 0.00 41 GLN A N 12
ATOM 11501 C CA . GLN A 1 41 ? 49.936 11.095 5.812 1.00 0.00 41 GLN A CA 12
ATOM 11502 C C . GLN A 1 41 ? 51.286 11.607 6.479 1.00 0.00 41 GLN A C 12
ATOM 11503 O O . GLN A 1 41 ? 51.289 12.699 7.061 1.00 0.00 41 GLN A O 12
ATOM 11517 N N . GLU A 1 42 ? 52.444 10.819 6.359 1.00 0.00 42 GLU A N 12
ATOM 11518 C CA . GLU A 1 42 ? 53.825 11.285 6.960 1.00 0.00 42 GLU A CA 12
ATOM 11519 C C . GLU A 1 42 ? 54.536 12.273 5.947 1.00 0.00 42 GLU A C 12
ATOM 11520 O O . GLU A 1 42 ? 54.926 13.377 6.352 1.00 0.00 42 GLU A O 12
ATOM 11532 N N . GLY A 1 43 ? 54.698 11.857 4.620 1.00 0.00 43 GLY A N 12
ATOM 11533 C CA . GLY A 1 43 ? 55.385 12.764 3.557 1.00 0.00 43 GLY A CA 12
ATOM 11534 C C . GLY A 1 43 ? 55.806 11.963 2.268 1.00 0.00 43 GLY A C 12
ATOM 11535 O O . GLY A 1 43 ? 56.987 11.926 1.941 1.00 0.00 43 GLY A O 12
ATOM 11539 N N . PHE A 1 44 ? 54.809 11.344 1.527 1.00 0.00 44 PHE A N 12
ATOM 11540 C CA . PHE A 1 44 ? 55.085 10.548 0.182 1.00 0.00 44 PHE A CA 12
ATOM 11541 C C . PHE A 1 44 ? 53.975 10.858 -0.909 1.00 0.00 44 PHE A C 12
ATOM 11542 O O . PHE A 1 44 ? 52.963 11.518 -0.608 1.00 0.00 44 PHE A O 12
ATOM 11559 N N . LYS A 1 45 ? 54.210 10.419 -2.219 1.00 0.00 45 LYS A N 12
ATOM 11560 C CA . LYS A 1 45 ? 53.223 10.733 -3.401 1.00 0.00 45 LYS A CA 12
ATOM 11561 C C . LYS A 1 45 ? 52.804 9.436 -4.168 1.00 0.00 45 LYS A C 12
ATOM 11562 O O . LYS A 1 45 ? 51.632 9.320 -4.548 1.00 0.00 45 LYS A O 12
ATOM 11581 N N . SER A 1 46 ? 53.782 8.467 -4.450 1.00 0.00 46 SER A N 12
ATOM 11582 C CA . SER A 1 46 ? 53.469 7.183 -5.257 1.00 0.00 46 SER A CA 12
ATOM 11583 C C . SER A 1 46 ? 53.858 5.893 -4.427 1.00 0.00 46 SER A C 12
ATOM 11584 O O . SER A 1 46 ? 55.051 5.613 -4.209 1.00 0.00 46 SER A O 12
ATOM 11592 N N . GLY A 1 47 ? 52.812 5.099 -3.968 1.00 0.00 47 GLY A N 12
ATOM 11593 C CA . GLY A 1 47 ? 52.998 3.796 -3.163 1.00 0.00 47 GLY A CA 12
ATOM 11594 C C . GLY A 1 47 ? 52.347 2.609 -3.942 1.00 0.00 47 GLY A C 12
ATOM 11595 O O . GLY A 1 47 ? 51.182 2.710 -4.315 1.00 0.00 47 GLY A O 12
ATOM 11599 N N . HIS A 1 48 ? 53.116 1.456 -4.182 1.00 0.00 48 HIS A N 12
ATOM 11600 C CA . HIS A 1 48 ? 52.546 0.194 -4.961 1.00 0.00 48 HIS A CA 12
ATOM 11601 C C . HIS A 1 48 ? 53.281 -1.165 -4.552 1.00 0.00 48 HIS A C 12
ATOM 11602 O O . HIS A 1 48 ? 54.408 -1.119 -4.047 1.00 0.00 48 HIS A O 12
ATOM 11616 N N . CYS A 1 49 ? 52.634 -2.392 -4.828 1.00 0.00 49 CYS A N 12
ATOM 11617 C CA . CYS A 1 49 ? 53.296 -3.779 -4.496 1.00 0.00 49 CYS A CA 12
ATOM 11618 C C . CYS A 1 49 ? 53.990 -4.419 -5.774 1.00 0.00 49 CYS A C 12
ATOM 11619 O O . CYS A 1 49 ? 53.316 -4.687 -6.774 1.00 0.00 49 CYS A O 12
ATOM 11626 N N . SER A 1 50 ? 55.388 -4.612 -5.747 1.00 0.00 50 SER A N 12
ATOM 11627 C CA . SER A 1 50 ? 56.191 -5.203 -6.967 1.00 0.00 50 SER A CA 12
ATOM 11628 C C . SER A 1 50 ? 57.588 -5.895 -6.540 1.00 0.00 50 SER A C 12
ATOM 11629 O O . SER A 1 50 ? 58.463 -6.099 -7.416 1.00 0.00 50 SER A O 12
ATOM 11637 N N . ASN A 1 51 ? 57.807 -6.272 -5.207 1.00 0.00 51 ASN A N 12
ATOM 11638 C CA . ASN A 1 51 ? 59.174 -6.926 -4.733 1.00 0.00 51 ASN A CA 12
ATOM 11639 C C . ASN A 1 51 ? 58.983 -8.435 -4.320 1.00 0.00 51 ASN A C 12
ATOM 11640 O O . ASN A 1 51 ? 59.856 -9.254 -4.606 1.00 0.00 51 ASN A O 12
ATOM 11651 N N . PHE A 1 52 ? 57.788 -8.824 -3.686 1.00 0.00 52 PHE A N 12
ATOM 11652 C CA . PHE A 1 52 ? 57.422 -10.312 -3.277 1.00 0.00 52 PHE A CA 12
ATOM 11653 C C . PHE A 1 52 ? 58.541 -11.054 -2.375 1.00 0.00 52 PHE A C 12
ATOM 11654 O O . PHE A 1 52 ? 58.498 -12.295 -2.256 1.00 0.00 52 PHE A O 12
ATOM 11671 N N . PHE A 1 53 ? 59.483 -10.284 -1.662 1.00 0.00 53 PHE A N 12
ATOM 11672 C CA . PHE A 1 53 ? 60.531 -10.973 -0.700 1.00 0.00 53 PHE A CA 12
ATOM 11673 C C . PHE A 1 53 ? 59.856 -11.201 0.702 1.00 0.00 53 PHE A C 12
ATOM 11674 O O . PHE A 1 53 ? 59.695 -12.351 1.119 1.00 0.00 53 PHE A O 12
ATOM 11691 N N . LYS A 1 54 ? 59.432 -10.074 1.430 1.00 0.00 54 LYS A N 12
ATOM 11692 C CA . LYS A 1 54 ? 58.716 -10.169 2.836 1.00 0.00 54 LYS A CA 12
ATOM 11693 C C . LYS A 1 54 ? 58.016 -8.783 3.282 1.00 0.00 54 LYS A C 12
ATOM 11694 O O . LYS A 1 54 ? 57.766 -8.572 4.488 1.00 0.00 54 LYS A O 12
ATOM 11713 N N . PHE A 1 55 ? 57.631 -7.860 2.289 1.00 0.00 55 PHE A N 12
ATOM 11714 C CA . PHE A 1 55 ? 56.891 -6.498 2.632 1.00 0.00 55 PHE A CA 12
ATOM 11715 C C . PHE A 1 55 ? 55.818 -6.139 1.537 1.00 0.00 55 PHE A C 12
ATOM 11716 O O . PHE A 1 55 ? 54.698 -5.755 1.884 1.00 0.00 55 PHE A O 12
ATOM 11733 N N . GLN A 1 56 ? 56.161 -6.282 0.172 1.00 0.00 56 GLN A N 12
ATOM 11734 C CA . GLN A 1 56 ? 55.184 -5.976 -1.034 1.00 0.00 56 GLN A CA 12
ATOM 11735 C C . GLN A 1 56 ? 54.609 -4.466 -0.982 1.00 0.00 56 GLN A C 12
ATOM 11736 O O . GLN A 1 56 ? 53.392 -4.237 -1.079 1.00 0.00 56 GLN A O 12
ATOM 11750 N N . CYS A 1 57 ? 55.532 -3.427 -0.814 1.00 0.00 57 CYS A N 12
ATOM 11751 C CA . CYS A 1 57 ? 55.095 -1.900 -0.788 1.00 0.00 57 CYS A CA 12
ATOM 11752 C C . CYS A 1 57 ? 56.359 -0.952 -0.998 1.00 0.00 57 CYS A C 12
ATOM 11753 O O . CYS A 1 57 ? 57.236 -0.891 -0.122 1.00 0.00 57 CYS A O 12
ATOM 11760 N N . TRP A 1 58 ? 56.416 -0.191 -2.162 1.00 0.00 58 TRP A N 12
ATOM 11761 C CA . TRP A 1 58 ? 57.562 0.811 -2.472 1.00 0.00 58 TRP A CA 12
ATOM 11762 C C . TRP A 1 58 ? 56.911 2.253 -2.496 1.00 0.00 58 TRP A C 12
ATOM 11763 O O . TRP A 1 58 ? 56.201 2.593 -3.462 1.00 0.00 58 TRP A O 12
ATOM 11784 N N . CYS A 1 59 ? 57.132 3.090 -1.399 1.00 0.00 59 CYS A N 12
ATOM 11785 C CA . CYS A 1 59 ? 56.517 4.547 -1.309 1.00 0.00 59 CYS A CA 12
ATOM 11786 C C . CYS A 1 59 ? 57.647 5.570 -1.664 1.00 0.00 59 CYS A C 12
ATOM 11787 O O . CYS A 1 59 ? 58.753 5.461 -1.125 1.00 0.00 59 CYS A O 12
ATOM 11794 N N . THR A 1 60 ? 57.397 6.525 -2.666 1.00 0.00 60 THR A N 12
ATOM 11795 C CA . THR A 1 60 ? 58.502 7.494 -3.194 1.00 0.00 60 THR A CA 12
ATOM 11796 C C . THR A 1 60 ? 58.003 9.000 -3.119 1.00 0.00 60 THR A C 12
ATOM 11797 O O . THR A 1 60 ? 56.828 9.281 -3.400 1.00 0.00 60 THR A O 12
ATOM 11808 N N . ARG A 1 61 ? 58.956 9.967 -2.783 1.00 0.00 61 ARG A N 12
ATOM 11809 C CA . ARG A 1 61 ? 58.624 11.503 -2.732 1.00 0.00 61 ARG A CA 12
ATOM 11810 C C . ARG A 1 61 ? 58.732 12.101 -4.171 1.00 0.00 61 ARG A C 12
ATOM 11811 O O . ARG A 1 61 ? 57.822 12.804 -4.566 1.00 0.00 61 ARG A O 12
ATOM 11833 N N . ASP A 1 1 ? 61.549 -1.024 -8.353 1.00 0.00 1 ASP A N 13
ATOM 11834 C CA . ASP A 1 1 ? 60.553 -0.355 -7.392 1.00 0.00 1 ASP A CA 13
ATOM 11835 C C . ASP A 1 1 ? 59.996 1.003 -7.993 1.00 0.00 1 ASP A C 13
ATOM 11836 O O . ASP A 1 1 ? 60.786 1.842 -8.439 1.00 0.00 1 ASP A O 13
ATOM 11847 N N . VAL A 1 2 ? 58.618 1.200 -8.003 1.00 0.00 2 VAL A N 13
ATOM 11848 C CA . VAL A 1 2 ? 57.932 2.499 -8.577 1.00 0.00 2 VAL A CA 13
ATOM 11849 C C . VAL A 1 2 ? 56.812 3.056 -7.594 1.00 0.00 2 VAL A C 13
ATOM 11850 O O . VAL A 1 2 ? 56.375 2.342 -6.668 1.00 0.00 2 VAL A O 13
ATOM 11863 N N . LEU A 1 3 ? 56.339 4.356 -7.820 1.00 0.00 3 LEU A N 13
ATOM 11864 C CA . LEU A 1 3 ? 55.226 5.013 -6.919 1.00 0.00 3 LEU A CA 13
ATOM 11865 C C . LEU A 1 3 ? 53.784 4.390 -7.241 1.00 0.00 3 LEU A C 13
ATOM 11866 O O . LEU A 1 3 ? 52.923 5.025 -7.876 1.00 0.00 3 LEU A O 13
ATOM 11882 N N . SER A 1 4 ? 53.535 3.074 -6.782 1.00 0.00 4 SER A N 13
ATOM 11883 C CA . SER A 1 4 ? 52.188 2.265 -7.001 1.00 0.00 4 SER A CA 13
ATOM 11884 C C . SER A 1 4 ? 51.765 2.128 -8.530 1.00 0.00 4 SER A C 13
ATOM 11885 O O . SER A 1 4 ? 52.368 2.763 -9.408 1.00 0.00 4 SER A O 13
ATOM 11893 N N . GLY A 1 5 ? 50.705 1.272 -8.830 1.00 0.00 5 GLY A N 13
ATOM 11894 C CA . GLY A 1 5 ? 50.176 1.039 -10.261 1.00 0.00 5 GLY A CA 13
ATOM 11895 C C . GLY A 1 5 ? 48.742 1.645 -10.414 1.00 0.00 5 GLY A C 13
ATOM 11896 O O . GLY A 1 5 ? 48.468 2.304 -11.423 1.00 0.00 5 GLY A O 13
ATOM 11900 N N . LYS A 1 6 ? 47.808 1.412 -9.395 1.00 0.00 6 LYS A N 13
ATOM 11901 C CA . LYS A 1 6 ? 46.340 1.963 -9.442 1.00 0.00 6 LYS A CA 13
ATOM 11902 C C . LYS A 1 6 ? 46.184 3.140 -8.364 1.00 0.00 6 LYS A C 13
ATOM 11903 O O . LYS A 1 6 ? 45.206 3.196 -7.591 1.00 0.00 6 LYS A O 13
ATOM 11922 N N . TYR A 1 7 ? 47.205 4.124 -8.316 1.00 0.00 7 TYR A N 13
ATOM 11923 C CA . TYR A 1 7 ? 47.246 5.347 -7.305 1.00 0.00 7 TYR A CA 13
ATOM 11924 C C . TYR A 1 7 ? 47.314 4.869 -5.780 1.00 0.00 7 TYR A C 13
ATOM 11925 O O . TYR A 1 7 ? 47.090 3.685 -5.482 1.00 0.00 7 TYR A O 13
ATOM 11943 N N . LYS A 1 8 ? 47.680 5.813 -4.826 1.00 0.00 8 LYS A N 13
ATOM 11944 C CA . LYS A 1 8 ? 47.854 5.483 -3.306 1.00 0.00 8 LYS A CA 13
ATOM 11945 C C . LYS A 1 8 ? 47.188 6.586 -2.377 1.00 0.00 8 LYS A C 13
ATOM 11946 O O . LYS A 1 8 ? 46.676 7.608 -2.872 1.00 0.00 8 LYS A O 13
ATOM 11965 N N . GLY A 1 9 ? 47.183 6.343 -1.002 1.00 0.00 9 GLY A N 13
ATOM 11966 C CA . GLY A 1 9 ? 46.540 7.311 0.031 1.00 0.00 9 GLY A CA 13
ATOM 11967 C C . GLY A 1 9 ? 47.599 7.837 1.096 1.00 0.00 9 GLY A C 13
ATOM 11968 O O . GLY A 1 9 ? 48.808 7.569 0.942 1.00 0.00 9 GLY A O 13
ATOM 11972 N N . PRO A 1 10 ? 47.080 8.602 2.194 1.00 0.00 10 PRO A N 13
ATOM 11973 C CA . PRO A 1 10 ? 48.044 9.142 3.280 1.00 0.00 10 PRO A CA 13
ATOM 11974 C C . PRO A 1 10 ? 48.553 7.985 4.265 1.00 0.00 10 PRO A C 13
ATOM 11975 O O . PRO A 1 10 ? 47.879 6.952 4.413 1.00 0.00 10 PRO A O 13
ATOM 11986 N N . CYS A 1 11 ? 49.736 8.210 4.964 1.00 0.00 11 CYS A N 13
ATOM 11987 C CA . CYS A 1 11 ? 50.327 7.188 5.992 1.00 0.00 11 CYS A CA 13
ATOM 11988 C C . CYS A 1 11 ? 50.072 7.787 7.438 1.00 0.00 11 CYS A C 13
ATOM 11989 O O . CYS A 1 11 ? 50.695 8.797 7.815 1.00 0.00 11 CYS A O 13
ATOM 11996 N N . TYR A 1 12 ? 49.067 7.197 8.219 1.00 0.00 12 TYR A N 13
ATOM 11997 C CA . TYR A 1 12 ? 48.651 7.729 9.612 1.00 0.00 12 TYR A CA 13
ATOM 11998 C C . TYR A 1 12 ? 48.684 6.528 10.688 1.00 0.00 12 TYR A C 13
ATOM 11999 O O . TYR A 1 12 ? 49.758 6.253 11.227 1.00 0.00 12 TYR A O 13
ATOM 12017 N N . PHE A 1 13 ? 47.501 5.815 11.012 1.00 0.00 13 PHE A N 13
ATOM 12018 C CA . PHE A 1 13 ? 47.446 4.630 12.075 1.00 0.00 13 PHE A CA 13
ATOM 12019 C C . PHE A 1 13 ? 45.994 3.888 12.043 1.00 0.00 13 PHE A C 13
ATOM 12020 O O . PHE A 1 13 ? 45.474 3.454 13.097 1.00 0.00 13 PHE A O 13
ATOM 12037 N N . GLY A 1 14 ? 45.339 3.775 10.813 1.00 0.00 14 GLY A N 13
ATOM 12038 C CA . GLY A 1 14 ? 43.941 3.154 10.659 1.00 0.00 14 GLY A CA 13
ATOM 12039 C C . GLY A 1 14 ? 42.908 4.317 10.549 1.00 0.00 14 GLY A C 13
ATOM 12040 O O . GLY A 1 14 ? 42.896 5.202 11.413 1.00 0.00 14 GLY A O 13
ATOM 12044 N N . ILE A 1 15 ? 42.046 4.332 9.458 1.00 0.00 15 ILE A N 13
ATOM 12045 C CA . ILE A 1 15 ? 40.992 5.498 9.220 1.00 0.00 15 ILE A CA 13
ATOM 12046 C C . ILE A 1 15 ? 39.838 5.076 8.193 1.00 0.00 15 ILE A C 13
ATOM 12047 O O . ILE A 1 15 ? 38.714 5.571 8.325 1.00 0.00 15 ILE A O 13
ATOM 12063 N N . ILE A 1 16 ? 40.145 4.222 7.133 1.00 0.00 16 ILE A N 13
ATOM 12064 C CA . ILE A 1 16 ? 39.076 3.824 6.007 1.00 0.00 16 ILE A CA 13
ATOM 12065 C C . ILE A 1 16 ? 37.848 2.963 6.596 1.00 0.00 16 ILE A C 13
ATOM 12066 O O . ILE A 1 16 ? 38.062 2.234 7.574 1.00 0.00 16 ILE A O 13
ATOM 12082 N N . PRO A 1 17 ? 36.586 3.047 5.906 1.00 0.00 17 PRO A N 13
ATOM 12083 C CA . PRO A 1 17 ? 35.405 2.192 6.375 1.00 0.00 17 PRO A CA 13
ATOM 12084 C C . PRO A 1 17 ? 35.258 0.885 5.451 1.00 0.00 17 PRO A C 13
ATOM 12085 O O . PRO A 1 17 ? 34.771 0.966 4.315 1.00 0.00 17 PRO A O 13
ATOM 12096 N N . CYS A 1 18 ? 35.679 -0.344 5.990 1.00 0.00 18 CYS A N 13
ATOM 12097 C CA . CYS A 1 18 ? 35.587 -1.750 5.256 1.00 0.00 18 CYS A CA 13
ATOM 12098 C C . CYS A 1 18 ? 36.306 -1.794 3.829 1.00 0.00 18 CYS A C 13
ATOM 12099 O O . CYS A 1 18 ? 35.893 -1.096 2.901 1.00 0.00 18 CYS A O 13
ATOM 12106 N N . PHE A 1 19 ? 37.365 -2.709 3.667 1.00 0.00 19 PHE A N 13
ATOM 12107 C CA . PHE A 1 19 ? 38.122 -2.906 2.294 1.00 0.00 19 PHE A CA 13
ATOM 12108 C C . PHE A 1 19 ? 38.894 -4.301 2.254 1.00 0.00 19 PHE A C 13
ATOM 12109 O O . PHE A 1 19 ? 38.879 -4.976 1.220 1.00 0.00 19 PHE A O 13
ATOM 12126 N N . VAL A 1 20 ? 39.579 -4.709 3.398 1.00 0.00 20 VAL A N 13
ATOM 12127 C CA . VAL A 1 20 ? 40.397 -6.058 3.492 1.00 0.00 20 VAL A CA 13
ATOM 12128 C C . VAL A 1 20 ? 39.994 -6.837 4.851 1.00 0.00 20 VAL A C 13
ATOM 12129 O O . VAL A 1 20 ? 38.822 -6.770 5.251 1.00 0.00 20 VAL A O 13
ATOM 12142 N N . ARG A 1 21 ? 40.954 -7.602 5.551 1.00 0.00 21 ARG A N 13
ATOM 12143 C CA . ARG A 1 21 ? 40.616 -8.415 6.889 1.00 0.00 21 ARG A CA 13
ATOM 12144 C C . ARG A 1 21 ? 40.093 -7.456 8.047 1.00 0.00 21 ARG A C 13
ATOM 12145 O O . ARG A 1 21 ? 39.222 -7.869 8.824 1.00 0.00 21 ARG A O 13
ATOM 12166 N N . GLY A 1 22 ? 40.634 -6.172 8.146 1.00 0.00 22 GLY A N 13
ATOM 12167 C CA . GLY A 1 22 ? 40.207 -5.157 9.218 1.00 0.00 22 GLY A CA 13
ATOM 12168 C C . GLY A 1 22 ? 38.940 -4.359 8.756 1.00 0.00 22 GLY A C 13
ATOM 12169 O O . GLY A 1 22 ? 38.962 -3.123 8.776 1.00 0.00 22 GLY A O 13
ATOM 12173 N N . CYS A 1 23 ? 37.793 -5.078 8.409 1.00 0.00 23 CYS A N 13
ATOM 12174 C CA . CYS A 1 23 ? 36.434 -4.392 8.019 1.00 0.00 23 CYS A CA 13
ATOM 12175 C C . CYS A 1 23 ? 35.508 -4.412 9.292 1.00 0.00 23 CYS A C 13
ATOM 12176 O O . CYS A 1 23 ? 35.060 -3.352 9.738 1.00 0.00 23 CYS A O 13
ATOM 12183 N N . LYS A 1 24 ? 35.227 -5.651 9.879 1.00 0.00 24 LYS A N 13
ATOM 12184 C CA . LYS A 1 24 ? 34.305 -5.799 11.173 1.00 0.00 24 LYS A CA 13
ATOM 12185 C C . LYS A 1 24 ? 34.945 -5.042 12.430 1.00 0.00 24 LYS A C 13
ATOM 12186 O O . LYS A 1 24 ? 34.224 -4.255 13.060 1.00 0.00 24 LYS A O 13
ATOM 12205 N N . PRO A 1 25 ? 36.334 -5.261 12.705 1.00 0.00 25 PRO A N 13
ATOM 12206 C CA . PRO A 1 25 ? 37.012 -4.466 13.854 1.00 0.00 25 PRO A CA 13
ATOM 12207 C C . PRO A 1 25 ? 37.285 -2.921 13.470 1.00 0.00 25 PRO A C 13
ATOM 12208 O O . PRO A 1 25 ? 37.535 -2.119 14.363 1.00 0.00 25 PRO A O 13
ATOM 12219 N N . LYS A 1 26 ? 37.268 -2.525 12.101 1.00 0.00 26 LYS A N 13
ATOM 12220 C CA . LYS A 1 26 ? 37.557 -1.047 11.566 1.00 0.00 26 LYS A CA 13
ATOM 12221 C C . LYS A 1 26 ? 39.021 -0.564 11.917 1.00 0.00 26 LYS A C 13
ATOM 12222 O O . LYS A 1 26 ? 39.643 -1.079 12.847 1.00 0.00 26 LYS A O 13
ATOM 12241 N N . LEU A 1 27 ? 39.597 0.456 11.112 1.00 0.00 27 LEU A N 13
ATOM 12242 C CA . LEU A 1 27 ? 41.055 1.037 11.296 1.00 0.00 27 LEU A CA 13
ATOM 12243 C C . LEU A 1 27 ? 42.159 -0.121 11.122 1.00 0.00 27 LEU A C 13
ATOM 12244 O O . LEU A 1 27 ? 42.293 -0.986 11.998 1.00 0.00 27 LEU A O 13
ATOM 12260 N N . PHE A 1 28 ? 42.925 -0.119 9.959 1.00 0.00 28 PHE A N 13
ATOM 12261 C CA . PHE A 1 28 ? 44.036 -1.224 9.654 1.00 0.00 28 PHE A CA 13
ATOM 12262 C C . PHE A 1 28 ? 45.299 -1.164 10.618 1.00 0.00 28 PHE A C 13
ATOM 12263 O O . PHE A 1 28 ? 46.140 -2.056 10.536 1.00 0.00 28 PHE A O 13
ATOM 12280 N N . ASP A 1 29 ? 45.462 -0.085 11.526 1.00 0.00 29 ASP A N 13
ATOM 12281 C CA . ASP A 1 29 ? 46.687 0.113 12.536 1.00 0.00 29 ASP A CA 13
ATOM 12282 C C . ASP A 1 29 ? 47.987 0.650 11.811 1.00 0.00 29 ASP A C 13
ATOM 12283 O O . ASP A 1 29 ? 48.635 1.552 12.349 1.00 0.00 29 ASP A O 13
ATOM 12292 N N . ALA A 1 30 ? 48.367 0.101 10.589 1.00 0.00 30 ALA A N 13
ATOM 12293 C CA . ALA A 1 30 ? 49.604 0.598 9.788 1.00 0.00 30 ALA A CA 13
ATOM 12294 C C . ALA A 1 30 ? 49.261 0.667 8.248 1.00 0.00 30 ALA A C 13
ATOM 12295 O O . ALA A 1 30 ? 48.724 -0.306 7.701 1.00 0.00 30 ALA A O 13
ATOM 12302 N N . HIS A 1 31 ? 49.583 1.832 7.541 1.00 0.00 31 HIS A N 13
ATOM 12303 C CA . HIS A 1 31 ? 49.290 1.988 5.974 1.00 0.00 31 HIS A CA 13
ATOM 12304 C C . HIS A 1 31 ? 50.126 0.928 5.093 1.00 0.00 31 HIS A C 13
ATOM 12305 O O . HIS A 1 31 ? 49.721 0.639 3.975 1.00 0.00 31 HIS A O 13
ATOM 12319 N N . ARG A 1 32 ? 51.281 0.329 5.639 1.00 0.00 32 ARG A N 13
ATOM 12320 C CA . ARG A 1 32 ? 52.144 -0.776 4.858 1.00 0.00 32 ARG A CA 13
ATOM 12321 C C . ARG A 1 32 ? 51.216 -2.038 4.473 1.00 0.00 32 ARG A C 13
ATOM 12322 O O . ARG A 1 32 ? 51.330 -2.556 3.358 1.00 0.00 32 ARG A O 13
ATOM 12343 N N . LYS A 1 33 ? 50.262 -2.479 5.411 1.00 0.00 33 LY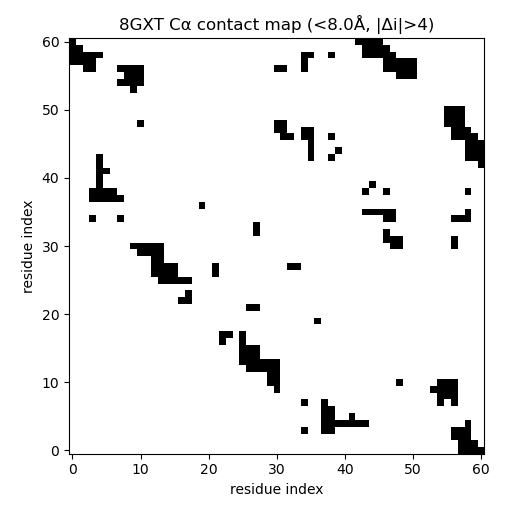S A N 13
ATOM 12344 C CA . LYS A 1 33 ? 49.259 -3.678 5.116 1.00 0.00 33 LYS A CA 13
ATOM 12345 C C . LYS A 1 33 ? 48.244 -3.293 3.936 1.00 0.00 33 LYS A C 13
ATOM 12346 O O . LYS A 1 33 ? 48.049 -4.096 3.022 1.00 0.00 33 LYS A O 13
ATOM 12365 N N . LEU A 1 34 ? 47.651 -2.031 3.955 1.00 0.00 34 LEU A N 13
ATOM 12366 C CA . LEU A 1 34 ? 46.669 -1.545 2.807 1.00 0.00 34 LEU A CA 13
ATOM 12367 C C . LEU A 1 34 ? 47.465 -1.204 1.471 1.00 0.00 34 LEU A C 13
ATOM 12368 O O . LEU A 1 34 ? 46.961 -1.473 0.380 1.00 0.00 34 LEU A O 13
ATOM 12384 N N . CYS A 1 35 ? 48.739 -0.616 1.572 1.00 0.00 35 CYS A N 13
ATOM 12385 C CA . CYS A 1 35 ? 49.617 -0.227 0.295 1.00 0.00 35 CYS A CA 13
ATOM 12386 C C . CYS A 1 35 ? 50.005 -1.538 -0.536 1.00 0.00 35 CYS A C 13
ATOM 12387 O O . CYS A 1 35 ? 49.861 -1.543 -1.763 1.00 0.00 35 CYS A O 13
ATOM 12394 N N . ILE A 1 36 ? 50.441 -2.667 0.176 1.00 0.00 36 ILE A N 13
ATOM 12395 C CA . ILE A 1 36 ? 50.776 -4.037 -0.544 1.00 0.00 36 ILE A CA 13
ATOM 12396 C C . ILE A 1 36 ? 49.435 -4.768 -1.040 1.00 0.00 36 ILE A C 13
ATOM 12397 O O . ILE A 1 36 ? 49.424 -5.302 -2.140 1.00 0.00 36 ILE A O 13
ATOM 12413 N N . LYS A 1 37 ? 48.281 -4.704 -0.231 1.00 0.00 37 LYS A N 13
ATOM 12414 C CA . LYS A 1 37 ? 46.878 -5.342 -0.684 1.00 0.00 37 LYS A CA 13
ATOM 12415 C C . LYS A 1 37 ? 46.282 -4.616 -1.973 1.00 0.00 37 LYS A C 13
ATOM 12416 O O . LYS A 1 37 ? 45.690 -5.284 -2.828 1.00 0.00 37 LYS A O 13
ATOM 12435 N N . LEU A 1 38 ? 46.456 -3.239 -2.101 1.00 0.00 38 LEU A N 13
ATOM 12436 C CA . LEU A 1 38 ? 45.963 -2.438 -3.369 1.00 0.00 38 LEU A CA 13
ATOM 12437 C C . LEU A 1 38 ? 46.957 -2.692 -4.593 1.00 0.00 38 LEU A C 13
ATOM 12438 O O . LEU A 1 38 ? 46.495 -2.927 -5.713 1.00 0.00 38 LEU A O 13
ATOM 12454 N N . CYS A 1 39 ? 48.340 -2.665 -4.346 1.00 0.00 39 CYS A N 13
ATOM 12455 C CA . CYS A 1 39 ? 49.419 -2.913 -5.487 1.00 0.00 39 CYS A CA 13
ATOM 12456 C C . CYS A 1 39 ? 49.437 -4.414 -5.977 1.00 0.00 39 CYS A C 13
ATOM 12457 O O . CYS A 1 39 ? 49.582 -4.645 -7.180 1.00 0.00 39 CYS A O 13
ATOM 12464 N N . LYS A 1 40 ? 49.290 -5.453 -5.036 1.00 0.00 40 LYS A N 13
ATOM 12465 C CA . LYS A 1 40 ? 49.320 -6.993 -5.479 1.00 0.00 40 LYS A CA 13
ATOM 12466 C C . LYS A 1 40 ? 48.184 -7.382 -6.534 1.00 0.00 40 LYS A C 13
ATOM 12467 O O . LYS A 1 40 ? 48.350 -8.368 -7.259 1.00 0.00 40 LYS A O 13
ATOM 12486 N N . GLN A 1 41 ? 47.047 -6.555 -6.645 1.00 0.00 41 GLN A N 13
ATOM 12487 C CA . GLN A 1 41 ? 45.904 -6.822 -7.706 1.00 0.00 41 GLN A CA 13
ATOM 12488 C C . GLN A 1 41 ? 46.461 -6.615 -9.201 1.00 0.00 41 GLN A C 13
ATOM 12489 O O . GLN A 1 41 ? 46.131 -7.414 -10.084 1.00 0.00 41 GLN A O 13
ATOM 12503 N N . GLU A 1 42 ? 47.330 -5.537 -9.448 1.00 0.00 42 GLU A N 13
ATOM 12504 C CA . GLU A 1 42 ? 47.949 -5.273 -10.876 1.00 0.00 42 GLU A CA 13
ATOM 12505 C C . GLU A 1 42 ? 49.172 -6.257 -11.147 1.00 0.00 42 GLU A C 13
ATOM 12506 O O . GLU A 1 42 ? 49.248 -6.832 -12.240 1.00 0.00 42 GLU A O 13
ATOM 12518 N N . GLY A 1 43 ? 50.127 -6.442 -10.135 1.00 0.00 43 GLY A N 13
ATOM 12519 C CA . GLY A 1 43 ? 51.356 -7.391 -10.319 1.00 0.00 43 GLY A CA 13
ATOM 12520 C C . GLY A 1 43 ? 52.590 -6.935 -9.451 1.00 0.00 43 GLY A C 13
ATOM 12521 O O . GLY A 1 43 ? 53.686 -6.789 -9.986 1.00 0.00 43 GLY A O 13
ATOM 12525 N N . PHE A 1 44 ? 52.400 -6.753 -8.090 1.00 0.00 44 PHE A N 13
ATOM 12526 C CA . PHE A 1 44 ? 53.550 -6.345 -7.085 1.00 0.00 44 PHE A CA 13
ATOM 12527 C C . PHE A 1 44 ? 53.610 -7.347 -5.858 1.00 0.00 44 PHE A C 13
ATOM 12528 O O . PHE A 1 44 ? 52.731 -8.221 -5.712 1.00 0.00 44 PHE A O 13
ATOM 12545 N N . LYS A 1 45 ? 54.712 -7.255 -4.996 1.00 0.00 45 LYS A N 13
ATOM 12546 C CA . LYS A 1 45 ? 54.928 -8.246 -3.800 1.00 0.00 45 LYS A CA 13
ATOM 12547 C C . LYS A 1 45 ? 55.175 -7.490 -2.457 1.00 0.00 45 LYS A C 13
ATOM 12548 O O . LYS A 1 45 ? 54.665 -7.935 -1.420 1.00 0.00 45 LYS A O 13
ATOM 12567 N N . SER A 1 46 ? 56.021 -6.366 -2.452 1.00 0.00 46 SER A N 13
ATOM 12568 C CA . SER A 1 46 ? 56.376 -5.606 -1.148 1.00 0.00 46 SER A CA 13
ATOM 12569 C C . SER A 1 46 ? 56.006 -4.074 -1.271 1.00 0.00 46 SER A C 13
ATOM 12570 O O . SER A 1 46 ? 56.628 -3.333 -2.048 1.00 0.00 46 SER A O 13
ATOM 12578 N N . GLY A 1 47 ? 54.972 -3.606 -0.466 1.00 0.00 47 GLY A N 13
ATOM 12579 C CA . GLY A 1 47 ? 54.492 -2.139 -0.433 1.00 0.00 47 GLY A CA 13
ATOM 12580 C C . GLY A 1 47 ? 54.733 -1.546 0.998 1.00 0.00 47 GLY A C 13
ATOM 12581 O O . GLY A 1 47 ? 54.381 -2.189 1.990 1.00 0.00 47 GLY A O 13
ATOM 12585 N N . HIS A 1 48 ? 55.349 -0.290 1.102 1.00 0.00 48 HIS A N 13
ATOM 12586 C CA . HIS A 1 48 ? 55.658 0.409 2.490 1.00 0.00 48 HIS A CA 13
ATOM 12587 C C . HIS A 1 48 ? 55.798 1.999 2.370 1.00 0.00 48 HIS A C 13
ATOM 12588 O O . HIS A 1 48 ? 55.854 2.529 1.260 1.00 0.00 48 HIS A O 13
ATOM 12602 N N . CYS A 1 49 ? 55.859 2.744 3.550 1.00 0.00 49 CYS A N 13
ATOM 12603 C CA . CYS A 1 49 ? 55.997 4.324 3.543 1.00 0.00 49 CYS A CA 13
ATOM 12604 C C . CYS A 1 49 ? 57.535 4.680 3.621 1.00 0.00 49 CYS A C 13
ATOM 12605 O O . CYS A 1 49 ? 58.192 4.366 4.637 1.00 0.00 49 CYS A O 13
ATOM 12612 N N . SER A 1 50 ? 58.158 5.270 2.496 1.00 0.00 50 SER A N 13
ATOM 12613 C CA . SER A 1 50 ? 59.710 5.587 2.476 1.00 0.00 50 SER A CA 13
ATOM 12614 C C . SER A 1 50 ? 60.172 6.738 1.458 1.00 0.00 50 SER A C 13
ATOM 12615 O O . SER A 1 50 ? 61.394 6.979 1.360 1.00 0.00 50 SER A O 13
ATOM 12623 N N . ASN A 1 51 ? 59.235 7.447 0.691 1.00 0.00 51 ASN A N 13
ATOM 12624 C CA . ASN A 1 51 ? 59.707 8.557 -0.350 1.00 0.00 51 ASN A CA 13
ATOM 12625 C C . ASN A 1 51 ? 59.956 9.975 0.308 1.00 0.00 51 ASN A C 13
ATOM 12626 O O . ASN A 1 51 ? 60.828 10.712 -0.151 1.00 0.00 51 ASN A O 13
ATOM 12637 N N . PHE A 1 52 ? 59.170 10.358 1.416 1.00 0.00 52 PHE A N 13
ATOM 12638 C CA . PHE A 1 52 ? 59.302 11.735 2.183 1.00 0.00 52 PHE A CA 13
ATOM 12639 C C . PHE A 1 52 ? 59.098 13.017 1.204 1.00 0.00 52 PHE A C 13
ATOM 12640 O O . PHE A 1 52 ? 59.906 13.971 1.214 1.00 0.00 52 PHE A O 13
ATOM 12657 N N . PHE A 1 53 ? 57.931 13.055 0.429 1.00 0.00 53 PHE A N 13
ATOM 12658 C CA . PHE A 1 53 ? 57.547 14.277 -0.472 1.00 0.00 53 PHE A CA 13
ATOM 12659 C C . PHE A 1 53 ? 56.049 14.700 -0.171 1.00 0.00 53 PHE A C 13
ATOM 12660 O O . PHE A 1 53 ? 55.835 15.741 0.456 1.00 0.00 53 PHE A O 13
ATOM 12677 N N . LYS A 1 54 ? 54.993 13.866 -0.613 1.00 0.00 54 LYS A N 13
ATOM 12678 C CA . LYS A 1 54 ? 53.469 14.198 -0.341 1.00 0.00 54 LYS A CA 13
ATOM 12679 C C . LYS A 1 54 ? 52.474 12.960 -0.638 1.00 0.00 54 LYS A C 13
ATOM 12680 O O . LYS A 1 54 ? 51.261 13.176 -0.847 1.00 0.00 54 LYS A O 13
ATOM 12699 N N . PHE A 1 55 ? 52.971 11.643 -0.556 1.00 0.00 55 PHE A N 13
ATOM 12700 C CA . PHE A 1 55 ? 52.038 10.364 -0.739 1.00 0.00 55 PHE A CA 13
ATOM 12701 C C . PHE A 1 55 ? 52.434 9.172 0.230 1.00 0.00 55 PHE A C 13
ATOM 12702 O O . PHE A 1 55 ? 51.543 8.483 0.732 1.00 0.00 55 PHE A O 13
ATOM 12719 N N . GLN A 1 56 ? 53.792 8.949 0.535 1.00 0.00 56 GLN A N 13
ATOM 12720 C CA . GLN A 1 56 ? 54.327 7.843 1.521 1.00 0.00 56 GLN A CA 13
ATOM 12721 C C . GLN A 1 56 ? 53.850 6.356 1.107 1.00 0.00 56 GLN A C 13
ATOM 12722 O O . GLN A 1 56 ? 53.240 5.631 1.910 1.00 0.00 56 GLN A O 13
ATOM 12736 N N . CYS A 1 57 ? 54.164 5.911 -0.178 1.00 0.00 57 CYS A N 13
ATOM 12737 C CA . CYS A 1 57 ? 53.793 4.458 -0.678 1.00 0.00 57 CYS A CA 13
ATOM 12738 C C . CYS A 1 57 ? 54.780 4.011 -1.856 1.00 0.00 57 CYS A C 13
ATOM 12739 O O . CYS A 1 57 ? 54.675 4.523 -2.982 1.00 0.00 57 CYS A O 13
ATOM 12746 N N . TRP A 1 58 ? 55.737 3.042 -1.565 1.00 0.00 58 TRP A N 13
ATOM 12747 C CA . TRP A 1 58 ? 56.755 2.500 -2.604 1.00 0.00 58 TRP A CA 13
ATOM 12748 C C . TRP A 1 58 ? 56.458 0.958 -2.783 1.00 0.00 58 TRP A C 13
ATOM 12749 O O . TRP A 1 58 ? 56.695 0.171 -1.848 1.00 0.00 58 TRP A O 13
ATOM 12770 N N . CYS A 1 59 ? 55.891 0.537 -3.981 1.00 0.00 59 CYS A N 13
ATOM 12771 C CA . CYS A 1 59 ? 55.520 -0.972 -4.261 1.00 0.00 59 CYS A CA 13
ATOM 12772 C C . CYS A 1 59 ? 56.622 -1.597 -5.189 1.00 0.00 59 CYS A C 13
ATOM 12773 O O . CYS A 1 59 ? 57.092 -0.926 -6.126 1.00 0.00 59 CYS A O 13
ATOM 12780 N N . THR A 1 60 ? 57.111 -2.879 -4.873 1.00 0.00 60 THR A N 13
ATOM 12781 C CA . THR A 1 60 ? 58.292 -3.538 -5.654 1.00 0.00 60 THR A CA 13
ATOM 12782 C C . THR A 1 60 ? 57.829 -4.925 -6.263 1.00 0.00 60 THR A C 13
ATOM 12783 O O . THR A 1 60 ? 57.134 -5.703 -5.584 1.00 0.00 60 THR A O 13
ATOM 12794 N N . ARG A 1 61 ? 58.279 -5.229 -7.551 1.00 0.00 61 ARG A N 13
ATOM 12795 C CA . ARG A 1 61 ? 57.941 -6.586 -8.272 1.00 0.00 61 ARG A CA 13
ATOM 12796 C C . ARG A 1 61 ? 58.945 -7.688 -7.813 1.00 0.00 61 ARG A C 13
ATOM 12797 O O . ARG A 1 61 ? 58.503 -8.795 -7.578 1.00 0.00 61 ARG A O 13
ATOM 12819 N N . ASP A 1 1 ? 63.784 5.300 -1.844 1.00 0.00 1 ASP A N 14
ATOM 12820 C CA . ASP A 1 1 ? 62.276 5.114 -1.546 1.00 0.00 1 ASP A CA 14
ATOM 12821 C C . ASP A 1 1 ? 61.689 6.401 -0.811 1.00 0.00 1 ASP A C 14
ATOM 12822 O O . ASP A 1 1 ? 62.442 7.156 -0.169 1.00 0.00 1 ASP A O 14
ATOM 12833 N N . VAL A 1 2 ? 60.319 6.622 -0.890 1.00 0.00 2 VAL A N 14
ATOM 12834 C CA . VAL A 1 2 ? 59.596 7.829 -0.199 1.00 0.00 2 VAL A CA 14
ATOM 12835 C C . VAL A 1 2 ? 58.531 7.226 0.825 1.00 0.00 2 VAL A C 14
ATOM 12836 O O . VAL A 1 2 ? 57.798 6.290 0.467 1.00 0.00 2 VAL A O 14
ATOM 12849 N N . LEU A 1 3 ? 58.467 7.778 2.108 1.00 0.00 3 LEU A N 14
ATOM 12850 C CA . LEU A 1 3 ? 57.464 7.247 3.203 1.00 0.00 3 LEU A CA 14
ATOM 12851 C C . LEU A 1 3 ? 55.946 7.676 2.878 1.00 0.00 3 LEU A C 14
ATOM 12852 O O . LEU A 1 3 ? 55.348 8.517 3.567 1.00 0.00 3 LEU A O 14
ATOM 12868 N N . SER A 1 4 ? 55.316 7.033 1.786 1.00 0.00 4 SER A N 14
ATOM 12869 C CA . SER A 1 4 ? 53.828 7.280 1.304 1.00 0.00 4 SER A CA 14
ATOM 12870 C C . SER A 1 4 ? 53.468 8.821 1.066 1.00 0.00 4 SER A C 14
ATOM 12871 O O . SER A 1 4 ? 53.331 9.593 2.031 1.00 0.00 4 SER A O 14
ATOM 12879 N N . GLY A 1 5 ? 53.284 9.251 -0.258 1.00 0.00 5 GLY A N 14
ATOM 12880 C CA . GLY A 1 5 ? 52.902 10.705 -0.643 1.00 0.00 5 GLY A CA 14
ATOM 12881 C C . GLY A 1 5 ? 51.450 11.091 -0.149 1.00 0.00 5 GLY A C 14
ATOM 12882 O O . GLY A 1 5 ? 51.234 12.236 0.265 1.00 0.00 5 GLY A O 14
ATOM 12886 N N . LYS A 1 6 ? 50.447 10.122 -0.224 1.00 0.00 6 LYS A N 14
ATOM 12887 C CA . LYS A 1 6 ? 48.952 10.410 0.210 1.00 0.00 6 LYS A CA 14
ATOM 12888 C C . LYS A 1 6 ? 48.650 9.988 1.728 1.00 0.00 6 LYS A C 14
ATOM 12889 O O . LYS A 1 6 ? 47.500 10.096 2.171 1.00 0.00 6 LYS A O 14
ATOM 12908 N N . TYR A 1 7 ? 49.705 9.506 2.553 1.00 0.00 7 TYR A N 14
ATOM 12909 C CA . TYR A 1 7 ? 49.546 9.052 4.058 1.00 0.00 7 TYR A CA 14
ATOM 12910 C C . TYR A 1 7 ? 48.511 7.828 4.210 1.00 0.00 7 TYR A C 14
ATOM 12911 O O . TYR A 1 7 ? 47.292 8.034 4.372 1.00 0.00 7 TYR A O 14
ATOM 12929 N N . LYS A 1 8 ? 49.041 6.544 4.119 1.00 0.00 8 LYS A N 14
ATOM 12930 C CA . LYS A 1 8 ? 48.175 5.239 4.233 1.00 0.00 8 LYS A CA 14
ATOM 12931 C C . LYS A 1 8 ? 49.088 4.020 4.710 1.00 0.00 8 LYS A C 14
ATOM 12932 O O . LYS A 1 8 ? 50.242 3.923 4.265 1.00 0.00 8 LYS A O 14
ATOM 12951 N N . GLY A 1 9 ? 48.548 3.084 5.598 1.00 0.00 9 GLY A N 14
ATOM 12952 C CA . GLY A 1 9 ? 49.364 1.855 6.073 1.00 0.00 9 GLY A CA 14
ATOM 12953 C C . GLY A 1 9 ? 48.745 1.045 7.311 1.00 0.00 9 GLY A C 14
ATOM 12954 O O . GLY A 1 9 ? 49.471 0.892 8.305 1.00 0.00 9 GLY A O 14
ATOM 12958 N N . PRO A 1 10 ? 47.478 0.374 7.140 1.00 0.00 10 PRO A N 14
ATOM 12959 C CA . PRO A 1 10 ? 46.997 -0.623 8.228 1.00 0.00 10 PRO A CA 14
ATOM 12960 C C . PRO A 1 10 ? 47.351 -2.121 7.738 1.00 0.00 10 PRO A C 14
ATOM 12961 O O . PRO A 1 10 ? 46.483 -2.826 7.159 1.00 0.00 10 PRO A O 14
ATOM 12972 N N . CYS A 1 11 ? 48.665 -2.584 7.913 1.00 0.00 11 CYS A N 14
ATOM 12973 C CA . CYS A 1 11 ? 49.098 -4.012 7.407 1.00 0.00 11 CYS A CA 14
ATOM 12974 C C . CYS A 1 11 ? 48.727 -5.104 8.505 1.00 0.00 11 CYS A C 14
ATOM 12975 O O . CYS A 1 11 ? 49.445 -5.265 9.508 1.00 0.00 11 CYS A O 14
ATOM 12982 N N . TYR A 1 12 ? 47.554 -5.845 8.299 1.00 0.00 12 TYR A N 14
ATOM 12983 C CA . TYR A 1 12 ? 47.039 -6.941 9.266 1.00 0.00 12 TYR A CA 14
ATOM 12984 C C . TYR A 1 12 ? 46.766 -8.290 8.421 1.00 0.00 12 TYR A C 14
ATOM 12985 O O . TYR A 1 12 ? 47.631 -9.167 8.395 1.00 0.00 12 TYR A O 14
ATOM 13003 N N . PHE A 1 13 ? 45.541 -8.439 7.730 1.00 0.00 13 PHE A N 14
ATOM 13004 C CA . PHE A 1 13 ? 45.159 -9.719 6.870 1.00 0.00 13 PHE A CA 14
ATOM 13005 C C . PHE A 1 13 ? 43.804 -9.451 6.002 1.00 0.00 13 PHE A C 14
ATOM 13006 O O . PHE A 1 13 ? 42.985 -10.375 5.794 1.00 0.00 13 PHE A O 14
ATOM 13023 N N . GLY A 1 14 ? 43.576 -8.157 5.520 1.00 0.00 14 GLY A N 14
ATOM 13024 C CA . GLY A 1 14 ? 42.314 -7.763 4.742 1.00 0.00 14 GLY A CA 14
ATOM 13025 C C . GLY A 1 14 ? 41.258 -7.234 5.765 1.00 0.00 14 GLY A C 14
ATOM 13026 O O . GLY A 1 14 ? 40.975 -7.923 6.756 1.00 0.00 14 GLY A O 14
ATOM 13030 N N . ILE A 1 15 ? 40.660 -5.998 5.522 1.00 0.00 15 ILE A N 14
ATOM 13031 C CA . ILE A 1 15 ? 39.599 -5.364 6.497 1.00 0.00 15 ILE A CA 14
ATOM 13032 C C . ILE A 1 15 ? 38.573 -4.384 5.762 1.00 0.00 15 ILE A C 14
ATOM 13033 O O . ILE A 1 15 ? 37.447 -4.234 6.250 1.00 0.00 15 ILE A O 14
ATOM 13049 N N . ILE A 1 16 ? 38.985 -3.665 4.628 1.00 0.00 16 ILE A N 14
ATOM 13050 C CA . ILE A 1 16 ? 38.036 -2.606 3.901 1.00 0.00 16 ILE A CA 14
ATOM 13051 C C . ILE A 1 16 ? 36.743 -3.301 3.250 1.00 0.00 16 ILE A C 14
ATOM 13052 O O . ILE A 1 16 ? 36.852 -4.461 2.825 1.00 0.00 16 ILE A O 14
ATOM 13068 N N . PRO A 1 17 ? 35.531 -2.524 3.178 1.00 0.00 17 PRO A N 14
ATOM 13069 C CA . PRO A 1 17 ? 34.282 -3.134 2.503 1.00 0.00 17 PRO A CA 14
ATOM 13070 C C . PRO A 1 17 ? 34.385 -3.004 0.918 1.00 0.00 17 PRO A C 14
ATOM 13071 O O . PRO A 1 17 ? 34.175 -3.996 0.212 1.00 0.00 17 PRO A O 14
ATOM 13082 N N . CYS A 1 18 ? 34.757 -1.765 0.382 1.00 0.00 18 CYS A N 14
ATOM 13083 C CA . CYS A 1 18 ? 34.942 -1.526 -1.155 1.00 0.00 18 CYS A CA 14
ATOM 13084 C C . CYS A 1 18 ? 36.013 -0.375 -1.374 1.00 0.00 18 CYS A C 14
ATOM 13085 O O . CYS A 1 18 ? 35.916 0.674 -0.722 1.00 0.00 18 CYS A O 14
ATOM 13092 N N . PHE A 1 19 ? 37.036 -0.590 -2.297 1.00 0.00 19 PHE A N 14
ATOM 13093 C CA . PHE A 1 19 ? 38.148 0.494 -2.570 1.00 0.00 19 PHE A CA 14
ATOM 13094 C C . PHE A 1 19 ? 38.723 0.350 -4.037 1.00 0.00 19 PHE A C 14
ATOM 13095 O O . PHE A 1 19 ? 38.818 1.349 -4.757 1.00 0.00 19 PHE A O 14
ATOM 13112 N N . VAL A 1 20 ? 39.120 -0.911 -4.455 1.00 0.00 20 VAL A N 14
ATOM 13113 C CA . VAL A 1 20 ? 39.731 -1.197 -5.885 1.00 0.00 20 VAL A CA 14
ATOM 13114 C C . VAL A 1 20 ? 39.192 -2.622 -6.419 1.00 0.00 20 VAL A C 14
ATOM 13115 O O . VAL A 1 20 ? 38.005 -2.913 -6.214 1.00 0.00 20 VAL A O 14
ATOM 13128 N N . ARG A 1 21 ? 40.046 -3.513 -7.098 1.00 0.00 21 ARG A N 14
ATOM 13129 C CA . ARG A 1 21 ? 39.550 -4.941 -7.632 1.00 0.00 21 ARG A CA 14
ATOM 13130 C C . ARG A 1 21 ? 39.050 -5.887 -6.438 1.00 0.00 21 ARG A C 14
ATOM 13131 O O . ARG A 1 21 ? 38.229 -6.779 -6.684 1.00 0.00 21 ARG A O 14
ATOM 13152 N N . GLY A 1 22 ? 39.546 -5.668 -5.140 1.00 0.00 22 GLY A N 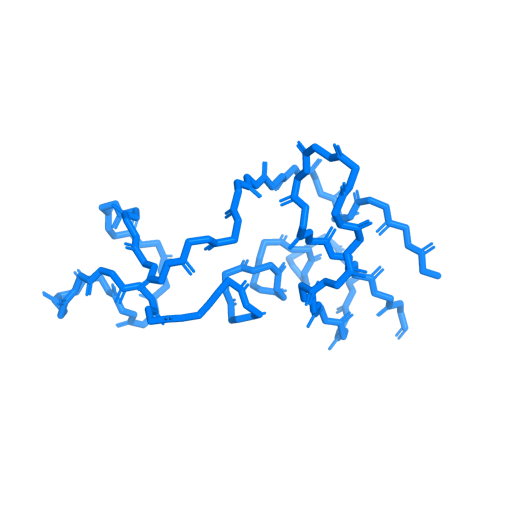14
ATOM 13153 C CA . GLY A 1 22 ? 39.119 -6.503 -3.919 1.00 0.00 22 GLY A CA 14
ATOM 13154 C C . GLY A 1 22 ? 37.882 -5.855 -3.192 1.00 0.00 22 GLY A C 14
ATOM 13155 O O . GLY A 1 22 ? 37.889 -5.759 -1.961 1.00 0.00 22 GLY A O 14
ATOM 13159 N N . CYS A 1 23 ? 36.769 -5.490 -3.960 1.00 0.00 23 CYS A N 14
ATOM 13160 C CA . CYS A 1 23 ? 35.440 -4.941 -3.334 1.00 0.00 23 CYS A CA 14
ATOM 13161 C C . CYS A 1 23 ? 34.427 -6.167 -3.249 1.00 0.00 23 CYS A C 14
ATOM 13162 O O . CYS A 1 23 ? 33.908 -6.461 -2.171 1.00 0.00 23 CYS A O 14
ATOM 13169 N N . LYS A 1 24 ? 34.143 -6.859 -4.434 1.00 0.00 24 LYS A N 14
ATOM 13170 C CA . LYS A 1 24 ? 33.127 -8.085 -4.504 1.00 0.00 24 LYS A CA 14
ATOM 13171 C C . LYS A 1 24 ? 33.621 -9.319 -3.618 1.00 0.00 24 LYS A C 14
ATOM 13172 O O . LYS A 1 24 ? 32.804 -9.838 -2.843 1.00 0.00 24 LYS A O 14
ATOM 13191 N N . PRO A 1 25 ? 34.985 -9.742 -3.751 1.00 0.00 25 PRO A N 14
ATOM 13192 C CA . PRO A 1 25 ? 35.502 -10.921 -2.876 1.00 0.00 25 PRO A CA 14
ATOM 13193 C C . PRO A 1 25 ? 35.660 -10.538 -1.321 1.00 0.00 25 PRO A C 14
ATOM 13194 O O . PRO A 1 25 ? 35.682 -11.434 -0.485 1.00 0.00 25 PRO A O 14
ATOM 13205 N N . LYS A 1 26 ? 35.786 -9.172 -0.950 1.00 0.00 26 LYS A N 14
ATOM 13206 C CA . LYS A 1 26 ? 35.973 -8.639 0.546 1.00 0.00 26 LYS A CA 14
ATOM 13207 C C . LYS A 1 26 ? 37.336 -9.129 1.167 1.00 0.00 26 LYS A C 14
ATOM 13208 O O . LYS A 1 26 ? 37.784 -10.234 0.873 1.00 0.00 26 LYS A O 14
ATOM 13227 N N . LEU A 1 27 ? 38.031 -8.255 2.042 1.00 0.00 27 LEU A N 14
ATOM 13228 C CA . LEU A 1 27 ? 39.429 -8.573 2.714 1.00 0.00 27 LEU A CA 14
ATOM 13229 C C . LEU A 1 27 ? 40.551 -8.847 1.593 1.00 0.00 27 LEU A C 14
ATOM 13230 O O . LEU A 1 27 ? 40.537 -9.904 0.944 1.00 0.00 27 LEU A O 14
ATOM 13246 N N . PHE A 1 28 ? 41.502 -7.859 1.375 1.00 0.00 28 PHE A N 14
ATOM 13247 C CA . PHE A 1 28 ? 42.647 -7.998 0.275 1.00 0.00 28 PHE A CA 14
ATOM 13248 C C . PHE A 1 28 ? 43.770 -9.068 0.637 1.00 0.00 28 PHE A C 14
ATOM 13249 O O . PHE A 1 28 ? 44.672 -9.271 -0.178 1.00 0.00 28 PHE A O 14
ATOM 13266 N N . ASP A 1 29 ? 43.753 -9.745 1.887 1.00 0.00 29 ASP A N 14
ATOM 13267 C CA . ASP A 1 29 ? 44.835 -10.810 2.385 1.00 0.00 29 ASP A CA 14
ATOM 13268 C C . ASP A 1 29 ? 46.191 -10.113 2.822 1.00 0.00 29 ASP A C 14
ATOM 13269 O O . ASP A 1 29 ? 46.692 -10.417 3.904 1.00 0.00 29 ASP A O 14
ATOM 13278 N N . ALA A 1 30 ? 46.780 -9.176 1.979 1.00 0.00 30 ALA A N 14
ATOM 13279 C CA . ALA A 1 30 ? 48.091 -8.415 2.345 1.00 0.00 30 ALA A CA 14
ATOM 13280 C C . ALA A 1 30 ? 47.976 -6.908 1.906 1.00 0.00 30 ALA A C 14
ATOM 13281 O O . ALA A 1 30 ? 47.531 -6.640 0.780 1.00 0.00 30 ALA A O 14
ATOM 13288 N N . HIS A 1 31 ? 48.389 -5.908 2.800 1.00 0.00 31 HIS A N 14
ATOM 13289 C CA . HIS A 1 31 ? 48.304 -4.366 2.416 1.00 0.00 31 HIS A CA 14
ATOM 13290 C C . HIS A 1 31 ? 49.374 -3.945 1.295 1.00 0.00 31 HIS A C 14
ATOM 13291 O O . HIS A 1 31 ? 49.282 -2.827 0.797 1.00 0.00 31 HIS A O 14
ATOM 13305 N N . ARG A 1 32 ? 50.353 -4.866 0.852 1.00 0.00 32 ARG A N 14
ATOM 13306 C CA . ARG A 1 32 ? 51.379 -4.523 -0.325 1.00 0.00 32 ARG A CA 14
ATOM 13307 C C . ARG A 1 32 ? 50.555 -4.180 -1.670 1.00 0.00 32 ARG A C 14
ATOM 13308 O O . ARG A 1 32 ? 50.883 -3.214 -2.349 1.00 0.00 32 ARG A O 14
ATOM 13329 N N . LYS A 1 33 ? 49.434 -4.979 -1.978 1.00 0.00 33 LYS A N 14
ATOM 13330 C CA . LYS A 1 33 ? 48.498 -4.711 -3.228 1.00 0.00 33 LYS A CA 14
ATOM 13331 C C . LYS A 1 33 ? 47.675 -3.352 -3.045 1.00 0.00 33 LYS A C 14
ATOM 13332 O O . LYS A 1 33 ? 47.609 -2.556 -3.983 1.00 0.00 33 LYS A O 14
ATOM 13351 N N . LEU A 1 34 ? 47.079 -3.094 -1.808 1.00 0.00 34 LEU A N 14
ATOM 13352 C CA . LEU A 1 34 ? 46.248 -1.764 -1.528 1.00 0.00 34 LEU A CA 14
ATOM 13353 C C . LEU A 1 34 ? 47.202 -0.485 -1.483 1.00 0.00 34 LEU A C 14
ATOM 13354 O O . LEU A 1 34 ? 46.830 0.581 -2.004 1.00 0.00 34 LEU A O 14
ATOM 13370 N N . CYS A 1 35 ? 48.466 -0.617 -0.875 1.00 0.00 35 CYS A N 14
ATOM 13371 C CA . CYS A 1 35 ? 49.490 0.589 -0.770 1.00 0.00 35 CYS A CA 14
ATOM 13372 C C . CYS A 1 35 ? 50.022 0.985 -2.217 1.00 0.00 35 CYS A C 14
ATOM 13373 O O . CYS A 1 35 ? 49.965 2.152 -2.571 1.00 0.00 35 CYS A O 14
ATOM 13380 N N . ILE A 1 36 ? 50.482 -0.032 -3.064 1.00 0.00 36 ILE A N 14
ATOM 13381 C CA . ILE A 1 36 ? 51.000 0.269 -4.539 1.00 0.00 36 ILE A CA 14
ATOM 13382 C C . ILE A 1 36 ? 49.821 0.770 -5.511 1.00 0.00 36 ILE A C 14
ATOM 13383 O O . ILE A 1 36 ? 50.087 1.590 -6.391 1.00 0.00 36 ILE A O 14
ATOM 13399 N N . LYS A 1 37 ? 48.513 0.291 -5.310 1.00 0.00 37 LYS A N 14
ATOM 13400 C CA . LYS A 1 37 ? 47.289 0.778 -6.216 1.00 0.00 37 LYS A CA 14
ATOM 13401 C C . LYS A 1 37 ? 46.905 2.296 -5.897 1.00 0.00 37 LYS A C 14
ATOM 13402 O O . LYS A 1 37 ? 46.609 3.047 -6.828 1.00 0.00 37 LYS A O 14
ATOM 13421 N N . LEU A 1 38 ? 46.955 2.738 -4.579 1.00 0.00 38 LEU A N 14
ATOM 13422 C CA . LEU A 1 38 ? 46.677 4.247 -4.191 1.00 0.00 38 LEU A CA 14
ATOM 13423 C C . LEU A 1 38 ? 47.982 5.131 -4.459 1.00 0.00 38 LEU A C 14
ATOM 13424 O O . LEU A 1 38 ? 47.871 6.250 -4.962 1.00 0.00 38 LEU A O 14
ATOM 13440 N N . CYS A 1 39 ? 49.230 4.587 -4.127 1.00 0.00 39 CYS A N 14
ATOM 13441 C CA . CYS A 1 39 ? 50.611 5.356 -4.335 1.00 0.00 39 CYS A CA 14
ATOM 13442 C C . CYS A 1 39 ? 50.930 5.565 -5.886 1.00 0.00 39 CYS A C 14
ATOM 13443 O O . CYS A 1 39 ? 51.411 6.640 -6.258 1.00 0.00 39 CYS A O 14
ATOM 13450 N N . LYS A 1 40 ? 50.671 4.509 -6.787 1.00 0.00 40 LYS A N 14
ATOM 13451 C CA . LYS A 1 40 ? 50.989 4.644 -8.348 1.00 0.00 40 LYS A CA 14
ATOM 13452 C C . LYS A 1 40 ? 50.211 5.860 -9.052 1.00 0.00 40 LYS A C 14
ATOM 13453 O O . LYS A 1 40 ? 50.692 6.383 -10.062 1.00 0.00 40 LYS A O 14
ATOM 13472 N N . GLN A 1 41 ? 49.028 6.339 -8.449 1.00 0.00 41 GLN A N 14
ATOM 13473 C CA . GLN A 1 41 ? 48.225 7.585 -9.012 1.00 0.00 41 GLN A CA 14
ATOM 13474 C C . GLN A 1 41 ? 49.117 8.921 -8.880 1.00 0.00 41 GLN A C 14
ATOM 13475 O O . GLN A 1 41 ? 49.116 9.744 -9.801 1.00 0.00 41 GLN A O 14
ATOM 13489 N N . GLU A 1 42 ? 49.904 9.087 -7.722 1.00 0.00 42 GLU A N 14
ATOM 13490 C CA . GLU A 1 42 ? 50.845 10.338 -7.516 1.00 0.00 42 GLU A CA 14
ATOM 13491 C C . GLU A 1 42 ? 52.124 10.232 -8.441 1.00 0.00 42 GLU A C 14
ATOM 13492 O O . GLU A 1 42 ? 52.445 11.202 -9.139 1.00 0.00 42 GLU A O 14
ATOM 13504 N N . GLY A 1 43 ? 52.831 9.015 -8.474 1.00 0.00 43 GLY A N 14
ATOM 13505 C CA . GLY A 1 43 ? 54.082 8.816 -9.397 1.00 0.00 43 GLY A CA 14
ATOM 13506 C C . GLY A 1 43 ? 55.080 7.764 -8.801 1.00 0.00 43 GLY A C 14
ATOM 13507 O O . GLY A 1 43 ? 56.246 8.097 -8.559 1.00 0.00 43 GLY A O 14
ATOM 13511 N N . PHE A 1 44 ? 54.609 6.480 -8.569 1.00 0.00 44 PHE A N 14
ATOM 13512 C CA . PHE A 1 44 ? 55.505 5.325 -7.980 1.00 0.00 44 PHE A CA 14
ATOM 13513 C C . PHE A 1 44 ? 55.240 3.946 -8.716 1.00 0.00 44 PHE A C 14
ATOM 13514 O O . PHE A 1 44 ? 54.385 3.867 -9.621 1.00 0.00 44 PHE A O 14
ATOM 13531 N N . LYS A 1 45 ? 56.052 2.854 -8.362 1.00 0.00 45 LYS A N 14
ATOM 13532 C CA . LYS A 1 45 ? 55.946 1.467 -9.087 1.00 0.00 45 LYS A CA 14
ATOM 13533 C C . LYS A 1 45 ? 55.849 0.287 -8.073 1.00 0.00 45 LYS A C 14
ATOM 13534 O O . LYS A 1 45 ? 55.067 -0.643 -8.316 1.00 0.00 45 LYS A O 14
ATOM 13553 N N . SER A 1 46 ? 56.691 0.281 -6.948 1.00 0.00 46 SER A N 14
ATOM 13554 C CA . SER A 1 46 ? 56.694 -0.895 -5.930 1.00 0.00 46 SER A CA 14
ATOM 13555 C C . SER A 1 46 ? 56.460 -0.367 -4.458 1.00 0.00 46 SER A C 14
ATOM 13556 O O . SER A 1 46 ? 57.318 0.319 -3.892 1.00 0.00 46 SER A O 14
ATOM 13564 N N . GLY A 1 47 ? 55.265 -0.719 -3.839 1.00 0.00 47 GLY A N 14
ATOM 13565 C CA . GLY A 1 47 ? 54.875 -0.305 -2.400 1.00 0.00 47 GLY A CA 14
ATOM 13566 C C . GLY A 1 47 ? 54.749 -1.585 -1.493 1.00 0.00 47 GLY A C 14
ATOM 13567 O O . GLY A 1 47 ? 54.196 -2.600 -1.934 1.00 0.00 47 GLY A O 14
ATOM 13571 N N . HIS A 1 48 ? 55.280 -1.529 -0.201 1.00 0.00 48 HIS A N 14
ATOM 13572 C CA . HIS A 1 48 ? 55.235 -2.751 0.807 1.00 0.00 48 HIS A CA 14
ATOM 13573 C C . HIS A 1 48 ? 55.329 -2.294 2.338 1.00 0.00 48 HIS A C 14
ATOM 13574 O O . HIS A 1 48 ? 55.822 -1.196 2.618 1.00 0.00 48 HIS A O 14
ATOM 13588 N N . CYS A 1 49 ? 54.898 -3.197 3.334 1.00 0.00 49 CYS A N 14
ATOM 13589 C CA . CYS A 1 49 ? 54.997 -2.873 4.871 1.00 0.00 49 CYS A CA 14
ATOM 13590 C C . CYS A 1 49 ? 56.252 -3.607 5.533 1.00 0.00 49 CYS A C 14
ATOM 13591 O O . CYS A 1 49 ? 56.365 -4.832 5.449 1.00 0.00 49 CYS A O 14
ATOM 13598 N N . SER A 1 50 ? 57.228 -2.821 6.175 1.00 0.00 50 SER A N 14
ATOM 13599 C CA . SER A 1 50 ? 58.526 -3.436 6.873 1.00 0.00 50 SER A CA 14
ATOM 13600 C C . SER A 1 50 ? 59.324 -2.319 7.728 1.00 0.00 50 SER A C 14
ATOM 13601 O O . SER A 1 50 ? 60.582 -2.337 7.790 1.00 0.00 50 SER A O 14
ATOM 13609 N N . ASN A 1 51 ? 58.584 -1.327 8.376 1.00 0.00 51 ASN A N 14
ATOM 13610 C CA . ASN A 1 51 ? 59.279 -0.153 9.176 1.00 0.00 51 ASN A CA 14
ATOM 13611 C C . ASN A 1 51 ? 58.948 -0.245 10.700 1.00 0.00 51 ASN A C 14
ATOM 13612 O O . ASN A 1 51 ? 59.845 -0.085 11.528 1.00 0.00 51 ASN A O 14
ATOM 13623 N N . PHE A 1 52 ? 57.622 -0.517 11.086 1.00 0.00 52 PHE A N 14
ATOM 13624 C CA . PHE A 1 52 ? 57.132 -0.647 12.593 1.00 0.00 52 PHE A CA 14
ATOM 13625 C C . PHE A 1 52 ? 57.469 0.647 13.500 1.00 0.00 52 PHE A C 14
ATOM 13626 O O . PHE A 1 52 ? 57.407 0.554 14.746 1.00 0.00 52 PHE A O 14
ATOM 13643 N N . PHE A 1 53 ? 57.730 1.883 12.871 1.00 0.00 53 PHE A N 14
ATOM 13644 C CA . PHE A 1 53 ? 57.972 3.189 13.706 1.00 0.00 53 PHE A CA 14
ATOM 13645 C C . PHE A 1 53 ? 56.589 3.902 13.920 1.00 0.00 53 PHE A C 14
ATOM 13646 O O . PHE A 1 53 ? 56.140 4.028 15.060 1.00 0.00 53 PHE A O 14
ATOM 13663 N N . LYS A 1 54 ? 55.892 4.370 12.785 1.00 0.00 54 LYS A N 14
ATOM 13664 C CA . LYS A 1 54 ? 54.479 5.093 12.858 1.00 0.00 54 LYS A CA 14
ATOM 13665 C C . LYS A 1 54 ? 53.818 5.313 11.398 1.00 0.00 54 LYS A C 14
ATOM 13666 O O . LYS A 1 54 ? 52.985 6.228 11.217 1.00 0.00 54 LYS A O 14
ATOM 13685 N N . PHE A 1 55 ? 54.154 4.423 10.359 1.00 0.00 55 PHE A N 14
ATOM 13686 C CA . PHE A 1 55 ? 53.547 4.551 8.901 1.00 0.00 55 PHE A CA 14
ATOM 13687 C C . PHE A 1 55 ? 53.300 3.137 8.251 1.00 0.00 55 PHE A C 14
ATOM 13688 O O . PHE A 1 55 ? 52.244 2.916 7.688 1.00 0.00 55 PHE A O 14
ATOM 13705 N N . GLN A 1 56 ? 54.301 2.154 8.350 1.00 0.00 56 GLN A N 14
ATOM 13706 C CA . GLN A 1 56 ? 54.180 0.683 7.757 1.00 0.00 56 GLN A CA 14
ATOM 13707 C C . GLN A 1 56 ? 53.924 0.672 6.158 1.00 0.00 56 GLN A C 14
ATOM 13708 O O . GLN A 1 56 ? 53.250 -0.238 5.628 1.00 0.00 56 GLN A O 14
ATOM 13722 N N . CYS A 1 57 ? 54.538 1.660 5.391 1.00 0.00 57 CYS A N 14
ATOM 13723 C CA . CYS A 1 57 ? 54.419 1.702 3.819 1.00 0.00 57 CYS A CA 14
ATOM 13724 C C . CYS A 1 57 ? 55.702 2.410 3.186 1.00 0.00 57 CYS A C 14
ATOM 13725 O O . CYS A 1 57 ? 55.870 3.632 3.328 1.00 0.00 57 CYS A O 14
ATOM 13732 N N . TRP A 1 58 ? 56.587 1.617 2.455 1.00 0.00 58 TRP A N 14
ATOM 13733 C CA . TRP A 1 58 ? 57.847 2.179 1.739 1.00 0.00 58 TRP A CA 14
ATOM 13734 C C . TRP A 1 58 ? 57.577 2.050 0.196 1.00 0.00 58 TRP A C 14
ATOM 13735 O O . TRP A 1 58 ? 57.400 0.926 -0.301 1.00 0.00 58 TRP A O 14
ATOM 13756 N N . CYS A 1 59 ? 57.492 3.217 -0.556 1.00 0.00 59 CYS A N 14
ATOM 13757 C CA . CYS A 1 59 ? 57.179 3.213 -2.097 1.00 0.00 59 CYS A CA 14
ATOM 13758 C C . CYS A 1 59 ? 58.512 3.528 -2.884 1.00 0.00 59 CYS A C 14
ATOM 13759 O O . CYS A 1 59 ? 59.291 4.389 -2.451 1.00 0.00 59 CYS A O 14
ATOM 13766 N N . THR A 1 60 ? 58.780 2.804 -4.050 1.00 0.00 60 THR A N 14
ATOM 13767 C CA . THR A 1 60 ? 60.086 3.005 -4.880 1.00 0.00 60 THR A CA 14
ATOM 13768 C C . THR A 1 60 ? 59.709 3.536 -6.324 1.00 0.00 60 THR A C 14
ATOM 13769 O O . THR A 1 60 ? 58.763 3.014 -6.952 1.00 0.00 60 THR A O 14
ATOM 13780 N N . ARG A 1 61 ? 60.503 4.553 -6.851 1.00 0.00 61 ARG A N 14
ATOM 13781 C CA . ARG A 1 61 ? 60.284 5.152 -8.283 1.00 0.00 61 ARG A CA 14
ATOM 13782 C C . ARG A 1 61 ? 61.024 4.272 -9.333 1.00 0.00 61 ARG A C 14
ATOM 13783 O O . ARG A 1 61 ? 62.186 3.948 -9.109 1.00 0.00 61 ARG A O 14
ATOM 13805 N N . ASP A 1 1 ? 57.962 4.662 -12.370 1.00 0.00 1 ASP A N 15
ATOM 13806 C CA . ASP A 1 1 ? 57.662 4.126 -10.960 1.00 0.00 1 ASP A CA 15
ATOM 13807 C C . ASP A 1 1 ? 58.421 4.966 -9.850 1.00 0.00 1 ASP A C 15
ATOM 13808 O O . ASP A 1 1 ? 59.608 5.264 -10.017 1.00 0.00 1 ASP A O 15
ATOM 13819 N N . VAL A 1 2 ? 57.709 5.343 -8.713 1.00 0.00 2 VAL A N 15
ATOM 13820 C CA . VAL A 1 2 ? 58.342 6.181 -7.535 1.00 0.00 2 VAL A CA 15
ATOM 13821 C C . VAL A 1 2 ? 57.985 5.555 -6.117 1.00 0.00 2 VAL A C 15
ATOM 13822 O O . VAL A 1 2 ? 57.042 4.745 -6.009 1.00 0.00 2 VAL A O 15
ATOM 13835 N N . LEU A 1 3 ? 58.750 5.960 -5.016 1.00 0.00 3 LEU A N 15
ATOM 13836 C CA . LEU A 1 3 ? 58.479 5.412 -3.564 1.00 0.00 3 LEU A CA 15
ATOM 13837 C C . LEU A 1 3 ? 57.201 6.117 -2.913 1.00 0.00 3 LEU A C 15
ATOM 13838 O O . LEU A 1 3 ? 57.314 7.080 -2.145 1.00 0.00 3 LEU A O 15
ATOM 13854 N N . SER A 1 4 ? 55.929 5.588 -3.256 1.00 0.00 4 SER A N 15
ATOM 13855 C CA . SER A 1 4 ? 54.533 6.139 -2.743 1.00 0.00 4 SER A CA 15
ATOM 13856 C C . SER A 1 4 ? 54.267 7.627 -3.194 1.00 0.00 4 SER A C 15
ATOM 13857 O O . SER A 1 4 ? 55.181 8.456 -3.156 1.00 0.00 4 SER A O 15
ATOM 13865 N N . GLY A 1 5 ? 52.968 7.972 -3.588 1.00 0.00 5 GLY A N 15
ATOM 13866 C CA . GLY A 1 5 ? 52.565 9.406 -4.002 1.00 0.00 5 GLY A CA 15
ATOM 13867 C C . GLY A 1 5 ? 52.539 10.383 -2.761 1.00 0.00 5 GLY A C 15
ATOM 13868 O O . GLY A 1 5 ? 52.907 11.553 -2.898 1.00 0.00 5 GLY A O 15
ATOM 13872 N N . LYS A 1 6 ? 52.041 9.891 -1.552 1.00 0.00 6 LYS A N 15
ATOM 13873 C CA . LYS A 1 6 ? 51.898 10.769 -0.260 1.00 0.00 6 LYS A CA 15
ATOM 13874 C C . LYS A 1 6 ? 52.602 10.089 1.028 1.00 0.00 6 LYS A C 15
ATOM 13875 O O . LYS A 1 6 ? 52.464 10.613 2.136 1.00 0.00 6 LYS A O 15
ATOM 13894 N N . TYR A 1 7 ? 53.409 8.923 0.867 1.00 0.00 7 TYR A N 15
ATOM 13895 C CA . TYR A 1 7 ? 54.178 8.166 2.035 1.00 0.00 7 TYR A CA 15
ATOM 13896 C C . TYR A 1 7 ? 53.182 7.555 3.125 1.00 0.00 7 TYR A C 15
ATOM 13897 O O . TYR A 1 7 ? 52.265 8.242 3.578 1.00 0.00 7 TYR A O 15
ATOM 13915 N N . LYS A 1 8 ? 53.416 6.238 3.553 1.00 0.00 8 LYS A N 15
ATOM 13916 C CA . LYS A 1 8 ? 52.549 5.506 4.637 1.00 0.00 8 LYS A CA 15
ATOM 13917 C C . LYS A 1 8 ? 53.477 4.686 5.670 1.00 0.00 8 LYS A C 15
ATOM 13918 O O . LYS A 1 8 ? 54.692 4.942 5.750 1.00 0.00 8 LYS A O 15
ATOM 13937 N N . GLY A 1 9 ? 52.858 3.755 6.524 1.00 0.00 9 GLY A N 15
ATOM 13938 C CA . GLY A 1 9 ? 53.616 2.979 7.619 1.00 0.00 9 GLY A CA 15
ATOM 13939 C C . GLY A 1 9 ? 54.381 1.699 7.061 1.00 0.00 9 GLY A C 15
ATOM 13940 O O . GLY A 1 9 ? 54.422 1.494 5.834 1.00 0.00 9 GLY A O 15
ATOM 13944 N N . PRO A 1 10 ? 54.994 0.847 8.043 1.00 0.00 10 PRO A N 15
ATOM 13945 C CA . PRO A 1 10 ? 55.762 -0.422 7.600 1.00 0.00 10 PRO A CA 15
ATOM 13946 C C . PRO A 1 10 ? 54.779 -1.605 7.137 1.00 0.00 10 PRO A C 15
ATOM 13947 O O . PRO A 1 10 ? 53.557 -1.527 7.349 1.00 0.00 10 PRO A O 15
ATOM 13958 N N . CYS A 1 11 ? 55.357 -2.702 6.507 1.00 0.00 11 CYS A N 15
ATOM 13959 C CA . CYS A 1 11 ? 54.514 -3.936 6.003 1.00 0.00 11 CYS A CA 15
ATOM 13960 C C . CYS A 1 11 ? 54.519 -5.029 7.133 1.00 0.00 11 CYS A C 15
ATOM 13961 O O . CYS A 1 11 ? 55.601 -5.428 7.592 1.00 0.00 11 CYS A O 15
ATOM 13968 N N . TYR A 1 12 ? 53.287 -5.506 7.605 1.00 0.00 12 TYR A N 15
ATOM 13969 C CA . TYR A 1 12 ? 53.168 -6.576 8.727 1.00 0.00 12 TYR A CA 15
ATOM 13970 C C . TYR A 1 12 ? 52.103 -7.710 8.286 1.00 0.00 12 TYR A C 15
ATOM 13971 O O . TYR A 1 12 ? 52.504 -8.677 7.635 1.00 0.00 12 TYR A O 15
ATOM 13989 N N . PHE A 1 13 ? 50.739 -7.586 8.649 1.00 0.00 13 PHE A N 15
ATOM 13990 C CA . PHE A 1 13 ? 49.624 -8.653 8.264 1.00 0.00 13 PHE A CA 15
ATOM 13991 C C . PHE A 1 13 ? 48.133 -8.083 8.601 1.00 0.00 13 PHE A C 15
ATOM 13992 O O . PHE A 1 13 ? 47.228 -8.854 8.993 1.00 0.00 13 PHE A O 15
ATOM 14009 N N . GLY A 1 14 ? 47.905 -6.710 8.459 1.00 0.00 14 GLY A N 15
ATOM 14010 C CA . GLY A 1 14 ? 46.567 -6.040 8.797 1.00 0.00 14 GLY A CA 15
ATOM 14011 C C . GLY A 1 14 ? 46.658 -5.462 10.246 1.00 0.00 14 GLY A C 15
ATOM 14012 O O . GLY A 1 14 ? 47.056 -6.190 11.168 1.00 0.00 14 GLY A O 15
ATOM 14016 N N . ILE A 1 15 ? 46.274 -4.140 10.456 1.00 0.00 15 ILE A N 15
ATOM 14017 C CA . ILE A 1 15 ? 46.335 -3.454 11.871 1.00 0.00 15 ILE A CA 15
ATOM 14018 C C . ILE A 1 15 ? 45.253 -2.294 12.045 1.00 0.00 15 ILE A C 15
ATOM 14019 O O . ILE A 1 15 ? 44.788 -2.081 13.170 1.00 0.00 15 ILE A O 15
ATOM 14035 N N . ILE A 1 16 ? 44.889 -1.513 10.937 1.00 0.00 16 ILE A N 15
ATOM 14036 C CA . ILE A 1 16 ? 43.860 -0.296 11.053 1.00 0.00 16 ILE A CA 15
ATOM 14037 C C . ILE A 1 16 ? 42.386 -0.800 11.438 1.00 0.00 16 ILE A C 15
ATOM 14038 O O . ILE A 1 16 ? 42.019 -1.909 11.015 1.00 0.00 16 ILE A O 15
ATOM 14054 N N . PRO A 1 17 ? 41.557 0.080 12.221 1.00 0.00 17 PRO A N 15
ATOM 14055 C CA . PRO A 1 17 ? 40.117 -0.343 12.549 1.00 0.00 17 PRO A CA 15
ATOM 14056 C C . PRO A 1 17 ? 39.153 0.004 11.336 1.00 0.00 17 PRO A C 15
ATOM 14057 O O . PRO A 1 17 ? 38.460 -0.888 10.842 1.00 0.00 17 PRO A O 15
ATOM 14068 N N . CYS A 1 18 ? 39.163 1.307 10.830 1.00 0.00 18 CYS A N 15
ATOM 14069 C CA . CYS A 1 18 ? 38.291 1.745 9.605 1.00 0.00 18 CYS A CA 15
ATOM 14070 C C . CYS A 1 18 ? 39.063 2.797 8.725 1.00 0.00 18 CYS A C 15
ATOM 14071 O O . CYS A 1 18 ? 39.567 3.791 9.259 1.00 0.00 18 CYS A O 15
ATOM 14078 N N . PHE A 1 19 ? 39.144 2.559 7.349 1.00 0.00 19 PHE A N 15
ATOM 14079 C CA . PHE A 1 19 ? 39.887 3.539 6.354 1.00 0.00 19 PHE A CA 15
ATOM 14080 C C . PHE A 1 19 ? 39.398 3.295 4.863 1.00 0.00 19 PHE A C 15
ATOM 14081 O O . PHE A 1 19 ? 39.099 4.256 4.149 1.00 0.00 19 PHE A O 15
ATOM 14098 N N . VAL A 1 20 ? 39.297 1.978 4.424 1.00 0.00 20 VAL A N 15
ATOM 14099 C CA . VAL A 1 20 ? 38.796 1.565 2.989 1.00 0.00 20 VAL A CA 15
ATOM 14100 C C . VAL A 1 20 ? 37.591 0.499 3.140 1.00 0.00 20 VAL A C 15
ATOM 14101 O O . VAL A 1 20 ? 36.894 0.517 4.172 1.00 0.00 20 VAL A O 15
ATOM 14114 N N . ARG A 1 21 ? 37.319 -0.413 2.105 1.00 0.00 21 ARG A N 15
ATOM 14115 C CA . ARG A 1 21 ? 36.123 -1.479 2.202 1.00 0.00 21 ARG A CA 15
ATOM 14116 C C . ARG A 1 21 ? 36.319 -2.510 3.418 1.00 0.00 21 ARG A C 15
ATOM 14117 O O . ARG A 1 21 ? 35.323 -3.065 3.897 1.00 0.00 21 ARG A O 15
ATOM 14138 N N . GLY A 1 22 ? 37.610 -2.735 3.922 1.00 0.00 22 GLY A N 15
ATOM 14139 C CA . GLY A 1 22 ? 37.909 -3.676 5.102 1.00 0.00 22 GLY A CA 15
ATOM 14140 C C . GLY A 1 22 ? 37.865 -2.882 6.458 1.00 0.00 22 GLY A C 15
ATOM 14141 O O . GLY A 1 22 ? 38.818 -2.958 7.240 1.00 0.00 22 GLY A O 15
ATOM 14145 N N . CYS A 1 23 ? 36.708 -2.169 6.763 1.00 0.00 23 CYS A N 15
ATOM 14146 C CA . CYS A 1 23 ? 36.493 -1.400 8.123 1.00 0.00 23 CYS A CA 15
ATOM 14147 C C . CYS A 1 23 ? 35.730 -2.389 9.093 1.00 0.00 23 CYS A C 15
ATOM 14148 O O . CYS A 1 23 ? 36.228 -2.693 10.178 1.00 0.00 23 CYS A O 15
ATOM 14155 N N . LYS A 1 24 ? 34.499 -2.884 8.666 1.00 0.00 24 LYS A N 15
ATOM 14156 C CA . LYS A 1 24 ? 33.614 -3.884 9.533 1.00 0.00 24 LYS A CA 15
ATOM 14157 C C . LYS A 1 24 ? 34.362 -5.269 9.807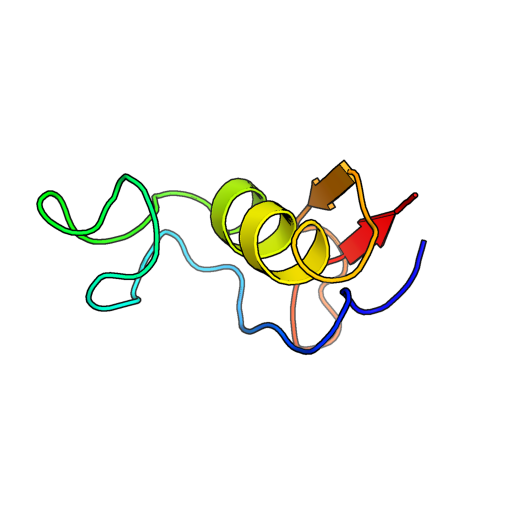 1.00 0.00 24 LYS A C 15
ATOM 14158 O O . LYS A 1 24 ? 34.378 -5.695 10.969 1.00 0.00 24 LYS A O 15
ATOM 14177 N N . PRO A 1 25 ? 35.001 -5.920 8.700 1.00 0.00 25 PRO A N 15
ATOM 14178 C CA . PRO A 1 25 ? 35.774 -7.251 8.947 1.00 0.00 25 PRO A CA 15
ATOM 14179 C C . PRO A 1 25 ? 37.143 -7.050 9.772 1.00 0.00 25 PRO A C 15
ATOM 14180 O O . PRO A 1 25 ? 37.648 -8.018 10.332 1.00 0.00 25 PRO A O 15
ATOM 14191 N N . LYS A 1 26 ? 37.736 -5.761 9.838 1.00 0.00 26 LYS A N 15
ATOM 14192 C CA . LYS A 1 26 ? 39.087 -5.407 10.612 1.00 0.00 26 LYS A CA 15
ATOM 14193 C C . LYS A 1 26 ? 40.332 -6.163 10.008 1.00 0.00 26 LYS A C 15
ATOM 14194 O O . LYS A 1 26 ? 40.197 -7.279 9.518 1.00 0.00 26 LYS A O 15
ATOM 14213 N N . LEU A 1 27 ? 41.598 -5.522 10.067 1.00 0.00 27 LEU A N 15
ATOM 14214 C CA . LEU A 1 27 ? 42.951 -6.131 9.516 1.00 0.00 27 LEU A CA 15
ATOM 14215 C C . LEU A 1 27 ? 42.847 -6.469 7.948 1.00 0.00 27 LEU A C 15
ATOM 14216 O O . LEU A 1 27 ? 42.151 -7.418 7.561 1.00 0.00 27 LEU A O 15
ATOM 14232 N N . PHE A 1 28 ? 43.561 -5.667 7.067 1.00 0.00 28 PHE A N 15
ATOM 14233 C CA . PHE A 1 28 ? 43.540 -5.899 5.492 1.00 0.00 28 PHE A CA 15
ATOM 14234 C C . PHE A 1 28 ? 44.330 -7.198 5.013 1.00 0.00 28 PHE A C 15
ATOM 14235 O O . PHE A 1 28 ? 44.330 -7.475 3.817 1.00 0.00 28 PHE A O 15
ATOM 14252 N N . ASP A 1 29 ? 45.043 -7.999 5.942 1.00 0.00 29 ASP A N 15
ATOM 14253 C CA . ASP A 1 29 ? 45.898 -9.305 5.587 1.00 0.00 29 ASP A CA 15
ATOM 14254 C C . ASP A 1 29 ? 47.296 -8.947 4.931 1.00 0.00 29 ASP A C 15
ATOM 14255 O O . ASP A 1 29 ? 48.299 -9.555 5.311 1.00 0.00 29 ASP A O 15
ATOM 14264 N N . ALA A 1 30 ? 47.363 -7.963 3.945 1.00 0.00 30 ALA A N 15
ATOM 14265 C CA . ALA A 1 30 ? 48.698 -7.529 3.275 1.00 0.00 30 ALA A CA 15
ATOM 14266 C C . ALA A 1 30 ? 48.710 -5.969 3.036 1.00 0.00 30 ALA A C 15
ATOM 14267 O O . ALA A 1 30 ? 47.711 -5.422 2.560 1.00 0.00 30 ALA A O 15
ATOM 14274 N N . HIS A 1 31 ? 49.878 -5.251 3.336 1.00 0.00 31 HIS A N 15
ATOM 14275 C CA . HIS A 1 31 ? 50.003 -3.662 3.103 1.00 0.00 31 HIS A CA 15
ATOM 14276 C C . HIS A 1 31 ? 49.768 -3.249 1.559 1.00 0.00 31 HIS A C 15
ATOM 14277 O O . HIS A 1 31 ? 49.446 -2.098 1.295 1.00 0.00 31 HIS A O 15
ATOM 14291 N N . ARG A 1 32 ? 49.912 -4.226 0.554 1.00 0.00 32 ARG A N 15
ATOM 14292 C CA . ARG A 1 32 ? 49.670 -3.930 -1.004 1.00 0.00 32 ARG A CA 15
ATOM 14293 C C . ARG A 1 32 ? 48.192 -3.347 -1.262 1.00 0.00 32 ARG A C 15
ATOM 14294 O O . ARG A 1 32 ? 48.046 -2.427 -2.068 1.00 0.00 32 ARG A O 15
ATOM 14315 N N . LYS A 1 33 ? 47.108 -3.895 -0.555 1.00 0.00 33 LYS A N 15
ATOM 14316 C CA . LYS A 1 33 ? 45.599 -3.356 -0.753 1.00 0.00 33 LYS A CA 15
ATOM 14317 C C . LYS A 1 33 ? 45.476 -1.846 -0.267 1.00 0.00 33 LYS A C 15
ATOM 14318 O O . LYS A 1 33 ? 44.936 -1.002 -0.999 1.00 0.00 33 LYS A O 15
ATOM 14337 N N . LEU A 1 34 ? 46.076 -1.510 0.948 1.00 0.00 34 LEU A N 15
ATOM 14338 C CA . LEU A 1 34 ? 46.093 -0.030 1.510 1.00 0.00 34 LEU A CA 15
ATOM 14339 C C . LEU A 1 34 ? 47.096 0.884 0.669 1.00 0.00 34 LEU A C 15
ATOM 14340 O O . LEU A 1 34 ? 46.817 2.066 0.464 1.00 0.00 34 LEU A O 15
ATOM 14356 N N . CYS A 1 35 ? 48.286 0.301 0.176 1.00 0.00 35 CYS A N 15
ATOM 14357 C CA . CYS A 1 35 ? 49.363 1.114 -0.660 1.00 0.00 35 CYS A CA 15
ATOM 14358 C C . CYS A 1 35 ? 48.746 1.605 -2.050 1.00 0.00 35 CYS A C 15
ATOM 14359 O O . CYS A 1 35 ? 48.806 2.796 -2.334 1.00 0.00 35 CYS A O 15
ATOM 14366 N N . ILE A 1 36 ? 48.099 0.667 -2.871 1.00 0.00 36 ILE A N 15
ATOM 14367 C CA . ILE A 1 36 ? 47.427 1.079 -4.256 1.00 0.00 36 ILE A CA 15
ATOM 14368 C C . ILE A 1 36 ? 46.148 1.992 -4.035 1.00 0.00 36 ILE A C 15
ATOM 14369 O O . ILE A 1 36 ? 45.957 2.936 -4.799 1.00 0.00 36 ILE A O 15
ATOM 14385 N N . LYS A 1 37 ? 45.303 1.727 -2.947 1.00 0.00 37 LYS A N 15
ATOM 14386 C CA . LYS A 1 37 ? 44.030 2.633 -2.635 1.00 0.00 37 LYS A CA 15
ATOM 14387 C C . LYS A 1 37 ? 44.444 4.113 -2.206 1.00 0.00 37 LYS A C 15
ATOM 14388 O O . LYS A 1 37 ? 43.753 5.069 -2.575 1.00 0.00 37 LYS A O 15
ATOM 14407 N N . LEU A 1 38 ? 45.575 4.275 -1.406 1.00 0.00 38 LEU A N 15
ATOM 14408 C CA . LEU A 1 38 ? 46.075 5.679 -0.917 1.00 0.00 38 LEU A CA 15
ATOM 14409 C C . LEU A 1 38 ? 46.764 6.491 -2.077 1.00 0.00 38 LEU A C 15
ATOM 14410 O O . LEU A 1 38 ? 46.484 7.690 -2.205 1.00 0.00 38 LEU A O 15
ATOM 14426 N N . CYS A 1 39 ? 47.684 5.845 -2.927 1.00 0.00 39 CYS A N 15
ATOM 14427 C CA . CYS A 1 39 ? 48.414 6.635 -4.085 1.00 0.00 39 CYS A CA 15
ATOM 14428 C C . CYS A 1 39 ? 47.528 6.851 -5.361 1.00 0.00 39 CYS A C 15
ATOM 14429 O O . CYS A 1 39 ? 47.699 7.871 -6.038 1.00 0.00 39 CYS A O 15
ATOM 14436 N N . LYS A 1 40 ? 46.541 5.902 -5.683 1.00 0.00 40 LYS A N 15
ATOM 14437 C CA . LYS A 1 40 ? 45.597 6.093 -6.948 1.00 0.00 40 LYS A CA 15
ATOM 14438 C C . LYS A 1 40 ? 44.739 7.462 -6.895 1.00 0.00 40 LYS A C 15
ATOM 14439 O O . LYS A 1 40 ? 44.367 7.989 -7.947 1.00 0.00 40 LYS A O 15
ATOM 14458 N N . GLN A 1 41 ? 44.496 8.045 -5.634 1.00 0.00 41 GLN A N 15
ATOM 14459 C CA . GLN A 1 41 ? 43.734 9.418 -5.459 1.00 0.00 41 GLN A CA 15
ATOM 14460 C C . GLN A 1 41 ? 44.623 10.627 -6.050 1.00 0.00 41 GLN A C 15
ATOM 14461 O O . GLN A 1 41 ? 44.072 11.521 -6.701 1.00 0.00 41 GLN A O 15
ATOM 14475 N N . GLU A 1 42 ? 46.012 10.611 -5.822 1.00 0.00 42 GLU A N 15
ATOM 14476 C CA . GLU A 1 42 ? 46.975 11.737 -6.384 1.00 0.00 42 GLU A CA 15
ATOM 14477 C C . GLU A 1 42 ? 47.170 11.570 -7.960 1.00 0.00 42 GLU A C 15
ATOM 14478 O O . GLU A 1 42 ? 47.058 12.561 -8.693 1.00 0.00 42 GLU A O 15
ATOM 14490 N N . GLY A 1 43 ? 47.459 10.297 -8.457 1.00 0.00 43 GLY A N 15
ATOM 14491 C CA . GLY A 1 43 ? 47.665 10.031 -9.984 1.00 0.00 43 GLY A CA 15
ATOM 14492 C C . GLY A 1 43 ? 48.479 8.709 -10.242 1.00 0.00 43 GLY A C 15
ATOM 14493 O O . GLY A 1 43 ? 49.530 8.757 -10.883 1.00 0.00 43 GLY A O 15
ATOM 14497 N N . PHE A 1 44 ? 47.966 7.523 -9.743 1.00 0.00 44 PHE A N 15
ATOM 14498 C CA . PHE A 1 44 ? 48.658 6.121 -9.941 1.00 0.00 44 PHE A CA 15
ATOM 14499 C C . PHE A 1 44 ? 47.570 4.976 -10.170 1.00 0.00 44 PHE A C 15
ATOM 14500 O O . PHE A 1 44 ? 46.352 5.242 -10.109 1.00 0.00 44 PHE A O 15
ATOM 14517 N N . LYS A 1 45 ? 48.025 3.690 -10.462 1.00 0.00 45 LYS A N 15
ATOM 14518 C CA . LYS A 1 45 ? 47.050 2.493 -10.713 1.00 0.00 45 LYS A CA 15
ATOM 14519 C C . LYS A 1 45 ? 47.588 1.105 -10.153 1.00 0.00 45 LYS A C 15
ATOM 14520 O O . LYS A 1 45 ? 46.769 0.285 -9.718 1.00 0.00 45 LYS A O 15
ATOM 14539 N N . SER A 1 46 ? 48.968 0.841 -10.171 1.00 0.00 46 SER A N 15
ATOM 14540 C CA . SER A 1 46 ? 49.565 -0.495 -9.648 1.00 0.00 46 SER A CA 15
ATOM 14541 C C . SER A 1 46 ? 50.589 -0.192 -8.478 1.00 0.00 46 SER A C 15
ATOM 14542 O O . SER A 1 46 ? 51.671 0.360 -8.715 1.00 0.00 46 SER A O 15
ATOM 14550 N N . GLY A 1 47 ? 50.209 -0.548 -7.187 1.00 0.00 47 GLY A N 15
ATOM 14551 C CA . GLY A 1 47 ? 51.075 -0.300 -5.932 1.00 0.00 47 GLY A CA 15
ATOM 14552 C C . GLY A 1 47 ? 51.450 -1.658 -5.256 1.00 0.00 47 GLY A C 15
ATOM 14553 O O . GLY A 1 47 ? 50.597 -2.551 -5.159 1.00 0.00 47 GLY A O 15
ATOM 14557 N N . HIS A 1 48 ? 52.753 -1.811 -4.753 1.00 0.00 48 HIS A N 15
ATOM 14558 C CA . HIS A 1 48 ? 53.235 -3.126 -4.033 1.00 0.00 48 HIS A CA 15
ATOM 14559 C C . HIS A 1 48 ? 54.452 -2.889 -3.032 1.00 0.00 48 HIS A C 15
ATOM 14560 O O . HIS A 1 48 ? 55.151 -1.885 -3.135 1.00 0.00 48 HIS A O 15
ATOM 14574 N N . CYS A 1 49 ? 54.690 -3.868 -2.077 1.00 0.00 49 CYS A N 15
ATOM 14575 C CA . CYS A 1 49 ? 55.860 -3.789 -1.033 1.00 0.00 49 CYS A CA 15
ATOM 14576 C C . CYS A 1 49 ? 56.965 -4.837 -1.475 1.00 0.00 49 CYS A C 15
ATOM 14577 O O . CYS A 1 49 ? 56.720 -6.059 -1.441 1.00 0.00 49 CYS A O 15
ATOM 14584 N N . SER A 1 50 ? 58.186 -4.338 -1.936 1.00 0.00 50 SER A N 15
ATOM 14585 C CA . SER A 1 50 ? 59.358 -5.276 -2.428 1.00 0.00 50 SER A CA 15
ATOM 14586 C C . SER A 1 50 ? 60.799 -4.555 -2.448 1.00 0.00 50 SER A C 15
ATOM 14587 O O . SER A 1 50 ? 61.723 -5.053 -3.139 1.00 0.00 50 SER A O 15
ATOM 14595 N N . ASN A 1 51 ? 61.017 -3.396 -1.685 1.00 0.00 51 ASN A N 15
ATOM 14596 C CA . ASN A 1 51 ? 62.412 -2.649 -1.702 1.00 0.00 51 ASN A CA 15
ATOM 14597 C C . ASN A 1 51 ? 63.181 -2.865 -0.360 1.00 0.00 51 ASN A C 15
ATOM 14598 O O . ASN A 1 51 ? 64.387 -3.120 -0.384 1.00 0.00 51 ASN A O 15
ATOM 14609 N N . PHE A 1 52 ? 62.471 -2.758 0.853 1.00 0.00 52 PHE A N 15
ATOM 14610 C CA . PHE A 1 52 ? 63.116 -2.946 2.289 1.00 0.00 52 PHE A CA 15
ATOM 14611 C C . PHE A 1 52 ? 64.441 -2.038 2.526 1.00 0.00 52 PHE A C 15
ATOM 14612 O O . PHE A 1 52 ? 65.243 -2.343 3.430 1.00 0.00 52 PHE A O 15
ATOM 14629 N N . PHE A 1 53 ? 64.605 -0.859 1.765 1.00 0.00 53 PHE A N 15
ATOM 14630 C CA . PHE A 1 53 ? 65.820 0.112 2.014 1.00 0.00 53 PHE A CA 15
ATOM 14631 C C . PHE A 1 53 ? 65.427 1.098 3.182 1.00 0.00 53 PHE A C 15
ATOM 14632 O O . PHE A 1 53 ? 66.047 1.070 4.245 1.00 0.00 53 PHE A O 15
ATOM 14649 N N . LYS A 1 54 ? 64.334 1.949 2.978 1.00 0.00 54 LYS A N 15
ATOM 14650 C CA . LYS A 1 54 ? 63.768 2.960 4.068 1.00 0.00 54 LYS A CA 15
ATOM 14651 C C . LYS A 1 54 ? 62.346 3.600 3.607 1.00 0.00 54 LYS A C 15
ATOM 14652 O O . LYS A 1 54 ? 62.000 4.732 4.001 1.00 0.00 54 LYS A O 15
ATOM 14671 N N . PHE A 1 55 ? 61.509 2.825 2.785 1.00 0.00 55 PHE A N 15
ATOM 14672 C CA . PHE A 1 55 ? 60.108 3.333 2.253 1.00 0.00 55 PHE A CA 15
ATOM 14673 C C . PHE A 1 55 ? 59.127 2.136 1.918 1.00 0.00 55 PHE A C 15
ATOM 14674 O O . PHE A 1 55 ? 57.938 2.244 2.200 1.00 0.00 55 PHE A O 15
ATOM 14691 N N . GLN A 1 56 ? 59.654 0.947 1.352 1.00 0.00 56 GLN A N 15
ATOM 14692 C CA . GLN A 1 56 ? 58.842 -0.358 1.025 1.00 0.00 56 GLN A CA 15
ATOM 14693 C C . GLN A 1 56 ? 57.806 -0.158 -0.154 1.00 0.00 56 GLN A C 15
ATOM 14694 O O . GLN A 1 56 ? 57.902 -0.862 -1.171 1.00 0.00 56 GLN A O 15
ATOM 14708 N N . CYS A 1 57 ? 56.796 0.783 -0.013 1.00 0.00 57 CYS A N 15
ATOM 14709 C CA . CYS A 1 57 ? 55.680 1.032 -1.124 1.00 0.00 57 CYS A CA 15
ATOM 14710 C C . CYS A 1 57 ? 56.314 1.476 -2.522 1.00 0.00 57 CYS A C 15
ATOM 14711 O O . CYS A 1 57 ? 57.203 2.332 -2.556 1.00 0.00 57 CYS A O 15
ATOM 14718 N N . TRP A 1 58 ? 55.818 0.856 -3.660 1.00 0.00 58 TRP A N 15
ATOM 14719 C CA . TRP A 1 58 ? 56.318 1.159 -5.097 1.00 0.00 58 TRP A CA 15
ATOM 14720 C C . TRP A 1 58 ? 55.040 1.346 -6.028 1.00 0.00 58 TRP A C 15
ATOM 14721 O O . TRP A 1 58 ? 54.429 0.344 -6.465 1.00 0.00 58 TRP A O 15
ATOM 14742 N N . CYS A 1 59 ? 54.607 2.643 -6.288 1.00 0.00 59 CYS A N 15
ATOM 14743 C CA . CYS A 1 59 ? 53.333 2.934 -7.168 1.00 0.00 59 CYS A CA 15
ATOM 14744 C C . CYS A 1 59 ? 53.771 3.284 -8.633 1.00 0.00 59 CYS A C 15
ATOM 14745 O O . CYS A 1 59 ? 54.725 4.047 -8.827 1.00 0.00 59 CYS A O 15
ATOM 14752 N N . THR A 1 60 ? 53.055 2.693 -9.681 1.00 0.00 60 THR A N 15
ATOM 14753 C CA . THR A 1 60 ? 53.386 2.928 -11.182 1.00 0.00 60 THR A CA 15
ATOM 14754 C C . THR A 1 60 ? 52.139 3.637 -11.864 1.00 0.00 60 THR A C 15
ATOM 14755 O O . THR A 1 60 ? 50.981 3.226 -11.630 1.00 0.00 60 THR A O 15
ATOM 14766 N N . ARG A 1 61 ? 52.405 4.711 -12.726 1.00 0.00 61 ARG A N 15
ATOM 14767 C CA . ARG A 1 61 ? 51.263 5.517 -13.477 1.00 0.00 61 ARG A CA 15
ATOM 14768 C C . ARG A 1 61 ? 50.668 4.662 -14.640 1.00 0.00 61 ARG A C 15
ATOM 14769 O O . ARG A 1 61 ? 51.444 4.085 -15.389 1.00 0.00 61 ARG A O 15
ATOM 14791 N N . ASP A 1 1 ? 64.082 5.242 -4.515 1.00 0.00 1 ASP A N 16
ATOM 14792 C CA . ASP A 1 1 ? 62.961 4.735 -3.593 1.00 0.00 1 ASP A CA 16
ATOM 14793 C C . ASP A 1 1 ? 62.921 5.543 -2.227 1.00 0.00 1 ASP A C 16
ATOM 14794 O O . ASP A 1 1 ? 63.980 5.878 -1.682 1.00 0.00 1 ASP A O 16
ATOM 14805 N N . VAL A 1 2 ? 61.677 5.842 -1.682 1.00 0.00 2 VAL A N 16
ATOM 14806 C CA . VAL A 1 2 ? 61.493 6.633 -0.329 1.00 0.00 2 VAL A CA 16
ATOM 14807 C C . VAL A 1 2 ? 60.460 5.902 0.633 1.00 0.00 2 VAL A C 16
ATOM 14808 O O . VAL A 1 2 ? 59.651 5.074 0.170 1.00 0.00 2 VAL A O 16
ATOM 14821 N N . LEU A 1 3 ? 60.487 6.237 1.991 1.00 0.00 3 LEU A N 16
ATOM 14822 C CA . LEU A 1 3 ? 59.505 5.585 3.029 1.00 0.00 3 LEU A CA 16
ATOM 14823 C C . LEU A 1 3 ? 58.063 6.282 2.958 1.00 0.00 3 LEU A C 16
ATOM 14824 O O . LEU A 1 3 ? 57.631 6.974 3.891 1.00 0.00 3 LEU A O 16
ATOM 14840 N N . SER A 1 4 ? 57.292 6.049 1.791 1.00 0.00 4 SER A N 16
ATOM 14841 C CA . SER A 1 4 ? 55.842 6.623 1.517 1.00 0.00 4 SER A CA 16
ATOM 14842 C C . SER A 1 4 ? 55.755 8.211 1.618 1.00 0.00 4 SER A C 16
ATOM 14843 O O . SER A 1 4 ? 55.948 8.779 2.701 1.00 0.00 4 SER A O 16
ATOM 14851 N N . GLY A 1 5 ? 55.380 8.922 0.467 1.00 0.00 5 GLY A N 16
ATOM 14852 C CA . GLY A 1 5 ? 55.182 10.465 0.437 1.00 0.00 5 GLY A CA 16
ATOM 14853 C C . GLY A 1 5 ? 53.939 10.912 1.318 1.00 0.00 5 GLY A C 16
ATOM 14854 O O . GLY A 1 5 ? 53.992 11.962 1.965 1.00 0.00 5 GLY A O 16
ATOM 14858 N N . LYS A 1 6 ? 52.813 10.092 1.312 1.00 0.00 6 LYS A N 16
ATOM 14859 C CA . LYS A 1 6 ? 51.502 10.409 2.116 1.00 0.00 6 LYS A CA 16
ATOM 14860 C C . LYS A 1 6 ? 51.335 9.360 3.287 1.00 0.00 6 LYS A C 16
ATOM 14861 O O . LYS A 1 6 ? 51.847 8.226 3.188 1.00 0.00 6 LYS A O 16
ATOM 14880 N N . TYR A 1 7 ? 50.599 9.738 4.420 1.00 0.00 7 TYR A N 16
ATOM 14881 C CA . TYR A 1 7 ? 50.394 8.753 5.647 1.00 0.00 7 TYR A CA 16
ATOM 14882 C C . TYR A 1 7 ? 49.432 7.543 5.298 1.00 0.00 7 TYR A C 16
ATOM 14883 O O . TYR A 1 7 ? 48.620 7.633 4.368 1.00 0.00 7 TYR A O 16
ATOM 14901 N N . LYS A 1 8 ? 49.614 6.371 6.030 1.00 0.00 8 LYS A N 16
ATOM 14902 C CA . LYS A 1 8 ? 48.820 5.047 5.741 1.00 0.00 8 LYS A CA 16
ATOM 14903 C C . LYS A 1 8 ? 48.725 4.105 7.034 1.00 0.00 8 LYS A C 16
ATOM 14904 O O . LYS A 1 8 ? 49.126 4.514 8.137 1.00 0.00 8 LYS A O 16
ATOM 14923 N N . GLY A 1 9 ? 48.132 2.841 6.880 1.00 0.00 9 GLY A N 16
ATOM 14924 C CA . GLY A 1 9 ? 47.921 1.849 8.058 1.00 0.00 9 GLY A CA 16
ATOM 14925 C C . GLY A 1 9 ? 48.908 0.597 7.992 1.00 0.00 9 GLY A C 16
ATOM 14926 O O . GLY A 1 9 ? 49.778 0.548 7.103 1.00 0.00 9 GLY A O 16
ATOM 14930 N N . PRO A 1 10 ? 48.707 -0.428 8.978 1.00 0.00 10 PRO A N 16
ATOM 14931 C CA . PRO A 1 10 ? 49.598 -1.698 8.976 1.00 0.00 10 PRO A CA 16
ATOM 14932 C C . PRO A 1 10 ? 49.186 -2.725 7.811 1.00 0.00 10 PRO A C 16
ATOM 14933 O O . PRO A 1 10 ? 48.109 -2.588 7.208 1.00 0.00 10 PRO A O 16
ATOM 14944 N N . CYS A 1 11 ? 50.071 -3.766 7.529 1.00 0.00 11 CYS A N 16
ATOM 14945 C CA . CYS A 1 11 ? 49.783 -4.848 6.417 1.00 0.00 11 CYS A CA 16
ATOM 14946 C C . CYS A 1 11 ? 49.189 -6.133 7.111 1.00 0.00 11 CYS A C 16
ATOM 14947 O O . CYS A 1 11 ? 49.867 -6.756 7.946 1.00 0.00 11 CYS A O 16
ATOM 14954 N N . TYR A 1 12 ? 47.872 -6.505 6.791 1.00 0.00 12 TYR A N 16
ATOM 14955 C CA . TYR A 1 12 ? 47.149 -7.720 7.425 1.00 0.00 12 TYR A CA 16
ATOM 14956 C C . TYR A 1 12 ? 46.488 -8.624 6.259 1.00 0.00 12 TYR A C 16
ATOM 14957 O O . TYR A 1 12 ? 47.162 -9.527 5.758 1.00 0.00 12 TYR A O 16
ATOM 14975 N N . PHE A 1 13 ? 45.157 -8.378 5.834 1.00 0.00 13 PHE A N 16
ATOM 14976 C CA . PHE A 1 13 ? 44.429 -9.224 4.703 1.00 0.00 13 PHE A CA 16
ATOM 14977 C C . PHE A 1 13 ? 43.038 -8.514 4.233 1.00 0.00 13 PHE A C 16
ATOM 14978 O O . PHE A 1 13 ? 42.076 -9.207 3.834 1.00 0.00 13 PHE A O 16
ATOM 14995 N N . GLY A 1 14 ? 42.957 -7.116 4.277 1.00 0.00 14 GLY A N 16
ATOM 14996 C CA . GLY A 1 14 ? 41.694 -6.332 3.879 1.00 0.00 14 GLY A CA 16
ATOM 14997 C C . GLY A 1 14 ? 40.923 -5.923 5.173 1.00 0.00 14 GLY A C 16
ATOM 14998 O O . GLY A 1 14 ? 40.638 -6.790 6.008 1.00 0.00 14 GLY A O 16
ATOM 15002 N N . ILE A 1 15 ? 40.568 -4.582 5.336 1.00 0.00 15 ILE A N 16
ATOM 15003 C CA . ILE A 1 15 ? 39.791 -4.054 6.595 1.00 0.00 15 ILE A CA 16
ATOM 15004 C C . ILE A 1 15 ? 38.877 -2.772 6.291 1.00 0.00 15 ILE A C 16
ATOM 15005 O O . ILE A 1 15 ? 37.909 -2.554 7.028 1.00 0.00 15 ILE A O 16
ATOM 15021 N N . ILE A 1 16 ? 39.209 -1.901 5.240 1.00 0.00 16 ILE A N 16
ATOM 15022 C CA . ILE A 1 16 ? 38.366 -0.578 4.937 1.00 0.00 16 ILE A CA 16
ATOM 15023 C C . ILE A 1 16 ? 36.888 -0.909 4.405 1.00 0.00 16 ILE A C 16
ATOM 15024 O O . ILE A 1 16 ? 36.710 -1.967 3.781 1.00 0.00 16 ILE A O 16
ATOM 15040 N N . PRO A 1 17 ? 35.853 0.059 4.666 1.00 0.00 17 PRO A N 16
ATOM 15041 C CA . PRO A 1 17 ? 34.424 -0.196 4.135 1.00 0.00 17 PRO A CA 16
ATOM 15042 C C . PRO A 1 17 ? 34.315 0.149 2.581 1.00 0.00 17 PRO A C 16
ATOM 15043 O O . PRO A 1 17 ? 33.750 -0.646 1.821 1.00 0.00 17 PRO A O 16
ATOM 15054 N N . CYS A 1 18 ? 34.879 1.349 2.128 1.00 0.00 18 CYS A N 16
ATOM 15055 C CA . CYS A 1 18 ? 34.841 1.785 0.622 1.00 0.00 18 CYS A CA 16
ATOM 15056 C C . CYS A 1 18 ? 36.109 2.679 0.291 1.00 0.00 18 CYS A C 16
ATOM 15057 O O . CYS A 1 18 ? 36.361 3.658 1.002 1.00 0.00 18 CYS A O 16
ATOM 15064 N N . PHE A 1 19 ? 36.875 2.355 -0.840 1.00 0.00 19 PHE A N 16
ATOM 15065 C CA . PHE A 1 19 ? 38.123 3.236 -1.286 1.00 0.00 19 PHE A CA 16
ATOM 15066 C C . PHE A 1 19 ? 38.584 2.881 -2.760 1.00 0.00 19 PHE A C 16
ATOM 15067 O O . PHE A 1 19 ? 38.873 3.789 -3.547 1.00 0.00 19 PHE A O 16
ATOM 15084 N N . VAL A 1 20 ? 38.674 1.541 -3.105 1.00 0.00 20 VAL A N 16
ATOM 15085 C CA . VAL A 1 20 ? 39.151 1.031 -4.518 1.00 0.00 20 VAL A CA 16
ATOM 15086 C C . VAL A 1 20 ? 37.971 0.174 -5.214 1.00 0.00 20 VAL A C 16
ATOM 15087 O O . VAL A 1 20 ? 36.791 0.386 -4.889 1.00 0.00 20 VAL A O 16
ATOM 15100 N N . ARG A 1 21 ? 38.290 -0.788 -6.195 1.00 0.00 21 ARG A N 16
ATOM 15101 C CA . ARG A 1 21 ? 37.178 -1.673 -6.939 1.00 0.00 21 ARG A CA 16
ATOM 15102 C C . ARG A 1 21 ? 36.348 -2.559 -5.906 1.00 0.00 21 ARG A C 16
ATOM 15103 O O . ARG A 1 21 ? 35.144 -2.758 -6.111 1.00 0.00 21 ARG A O 16
ATOM 15124 N N . GLY A 1 22 ? 37.013 -3.082 -4.792 1.00 0.00 22 GLY A N 16
ATOM 15125 C CA . GLY A 1 22 ? 36.326 -3.944 -3.726 1.00 0.00 22 GLY A CA 16
ATOM 15126 C C . GLY A 1 22 ? 35.681 -3.047 -2.610 1.00 0.00 22 GLY A C 16
ATOM 15127 O O . GLY A 1 22 ? 35.950 -3.271 -1.424 1.00 0.00 22 GLY A O 16
ATOM 15131 N N . CYS A 1 23 ? 34.748 -2.078 -2.994 1.00 0.00 23 CYS A N 16
ATOM 15132 C CA . CYS A 1 23 ? 33.956 -1.197 -1.952 1.00 0.00 23 CYS A CA 16
ATOM 15133 C C . CYS A 1 23 ? 32.684 -2.032 -1.500 1.00 0.00 23 CYS A C 16
ATOM 15134 O O . CYS A 1 23 ? 32.508 -2.284 -0.304 1.00 0.00 23 CYS A O 16
ATOM 15141 N N . LYS A 1 24 ? 31.790 -2.439 -2.491 1.00 0.00 24 LYS A N 16
ATOM 15142 C CA . LYS A 1 24 ? 30.459 -3.265 -2.172 1.00 0.00 24 LYS A CA 16
ATOM 15143 C C . LYS A 1 24 ? 30.789 -4.681 -1.504 1.00 0.00 24 LYS A C 16
ATOM 15144 O O . LYS A 1 24 ? 30.188 -4.984 -0.464 1.00 0.00 24 LYS A O 16
ATOM 15163 N N . PRO A 1 25 ? 31.807 -5.487 -2.109 1.00 0.00 25 PRO A N 16
ATOM 15164 C CA . PRO A 1 25 ? 32.211 -6.830 -1.434 1.00 0.00 25 PRO A CA 16
ATOM 15165 C C . PRO A 1 25 ? 33.071 -6.621 -0.083 1.00 0.00 25 PRO A C 16
ATOM 15166 O O . PRO A 1 25 ? 33.225 -7.567 0.684 1.00 0.00 25 PRO A O 16
ATOM 15177 N N . LYS A 1 26 ? 33.663 -5.354 0.180 1.00 0.00 26 LYS A N 16
ATOM 15178 C CA . LYS A 1 26 ? 34.561 -5.006 1.448 1.00 0.00 26 LYS A CA 16
ATOM 15179 C C . LYS A 1 26 ? 35.871 -5.892 1.521 1.00 0.00 26 LYS A C 16
ATOM 15180 O O . LYS A 1 26 ? 35.971 -6.925 0.855 1.00 0.00 26 LYS A O 16
ATOM 15199 N N . LEU A 1 27 ? 36.927 -5.434 2.347 1.00 0.00 27 LEU A N 16
ATOM 15200 C CA . LEU A 1 27 ? 38.323 -6.149 2.515 1.00 0.00 27 LEU A CA 16
ATOM 15201 C C . LEU A 1 27 ? 39.092 -6.252 1.107 1.00 0.00 27 LEU A C 16
ATOM 15202 O O . LEU A 1 27 ? 38.685 -7.031 0.235 1.00 0.00 27 LEU A O 16
ATOM 15218 N N . PHE A 1 28 ? 40.210 -5.445 0.918 1.00 0.00 28 PHE A N 16
ATOM 15219 C CA . PHE A 1 28 ? 41.060 -5.457 -0.432 1.00 0.00 28 PHE A CA 16
ATOM 15220 C C . PHE A 1 28 ? 41.927 -6.779 -0.636 1.00 0.00 28 PHE A C 16
ATOM 15221 O O . PHE A 1 28 ? 42.589 -6.894 -1.670 1.00 0.00 28 PHE A O 16
ATOM 15238 N N . ASP A 1 29 ? 41.964 -7.782 0.369 1.00 0.00 29 ASP A N 16
ATOM 15239 C CA . ASP A 1 29 ? 42.812 -9.129 0.311 1.00 0.00 29 ASP A CA 16
ATOM 15240 C C . ASP A 1 29 ? 44.347 -8.877 0.595 1.00 0.00 29 ASP A C 16
ATOM 15241 O O . ASP A 1 29 ? 44.930 -9.612 1.399 1.00 0.00 29 ASP A O 16
ATOM 15250 N N . ALA A 1 30 ? 45.006 -7.837 -0.065 1.00 0.00 30 ALA A N 16
ATOM 15251 C CA . ALA A 1 30 ? 46.504 -7.510 0.175 1.00 0.00 30 ALA A CA 16
ATOM 15252 C C . ALA A 1 30 ? 46.716 -5.949 0.311 1.00 0.00 30 ALA A C 16
ATOM 15253 O O . ALA A 1 30 ? 46.233 -5.189 -0.537 1.00 0.00 30 ALA A O 16
ATOM 15260 N N . HIS A 1 31 ? 47.464 -5.475 1.394 1.00 0.00 31 HIS A N 16
ATOM 15261 C CA . HIS A 1 31 ? 47.767 -3.916 1.624 1.00 0.00 31 HIS A CA 16
ATOM 15262 C C . HIS A 1 31 ? 48.666 -3.296 0.440 1.00 0.00 31 HIS A C 16
ATOM 15263 O O . HIS A 1 31 ? 48.622 -2.085 0.230 1.00 0.00 31 HIS A O 16
ATOM 15277 N N . ARG A 1 32 ? 49.443 -4.159 -0.364 1.00 0.00 32 ARG A N 16
ATOM 15278 C CA . ARG A 1 32 ? 50.313 -3.645 -1.607 1.00 0.00 32 ARG A CA 16
ATOM 15279 C C . ARG A 1 32 ? 49.365 -2.899 -2.677 1.00 0.00 32 ARG A C 16
ATOM 15280 O O . ARG A 1 32 ? 49.760 -1.861 -3.207 1.00 0.00 32 ARG A O 16
ATOM 15301 N N . LYS A 1 33 ? 48.084 -3.433 -2.932 1.00 0.00 33 LYS A N 16
ATOM 15302 C CA . LYS A 1 33 ? 47.048 -2.738 -3.924 1.00 0.00 33 LYS A CA 16
ATOM 15303 C C . LYS A 1 33 ? 46.584 -1.315 -3.339 1.00 0.00 33 LYS A C 16
ATOM 15304 O O . LYS A 1 33 ? 46.576 -0.326 -4.078 1.00 0.00 33 LYS A O 16
ATOM 15323 N N . LEU A 1 34 ? 46.249 -1.235 -1.985 1.00 0.00 34 LEU A N 16
ATOM 15324 C CA . LEU A 1 34 ? 45.813 0.131 -1.298 1.00 0.00 34 LEU A CA 16
ATOM 15325 C C . LEU A 1 34 ? 47.052 1.130 -1.171 1.00 0.00 34 LEU A C 16
ATOM 15326 O O . LEU A 1 34 ? 46.885 2.339 -1.368 1.00 0.00 34 LEU A O 16
ATOM 15342 N N . CYS A 1 35 ? 48.320 0.595 -0.861 1.00 0.00 35 CYS A N 16
ATOM 15343 C CA . CYS A 1 35 ? 49.623 1.500 -0.708 1.00 0.00 35 CYS A CA 16
ATOM 15344 C C . CYS A 1 35 ? 49.991 2.189 -2.102 1.00 0.00 35 CYS A C 16
ATOM 15345 O O . CYS A 1 35 ? 50.186 3.401 -2.140 1.00 0.00 35 CYS A O 16
ATOM 15352 N N . ILE A 1 36 ? 50.046 1.388 -3.245 1.00 0.00 36 ILE A N 16
ATOM 15353 C CA . ILE A 1 36 ? 50.383 1.983 -4.679 1.00 0.00 36 ILE A CA 16
ATOM 15354 C C . ILE A 1 36 ? 49.218 2.927 -5.222 1.00 0.00 36 ILE A C 16
ATOM 15355 O O . ILE A 1 36 ? 49.524 3.938 -5.845 1.00 0.00 36 ILE A O 16
ATOM 15371 N N . LYS A 1 37 ? 47.877 2.603 -4.935 1.00 0.00 37 LYS A N 16
ATOM 15372 C CA . LYS A 1 37 ? 46.663 3.534 -5.413 1.00 0.00 37 LYS A CA 16
ATOM 15373 C C . LYS A 1 37 ? 46.678 4.949 -4.684 1.00 0.00 37 LYS A C 16
ATOM 15374 O O . LYS A 1 37 ? 46.442 5.971 -5.336 1.00 0.00 37 LYS A O 16
ATOM 15393 N N . LEU A 1 38 ? 47.000 4.992 -3.328 1.00 0.00 38 LEU A N 16
ATOM 15394 C CA . LEU A 1 38 ? 47.125 6.351 -2.529 1.00 0.00 38 LEU A CA 16
ATOM 15395 C C . LEU A 1 38 ? 48.490 7.095 -2.913 1.00 0.00 38 LEU A C 16
ATOM 15396 O O . LEU A 1 38 ? 48.498 8.318 -3.071 1.00 0.00 38 LEU A O 16
ATOM 15412 N N . CYS A 1 39 ? 49.649 6.320 -2.998 1.00 0.00 39 CYS A N 16
ATOM 15413 C CA . CYS A 1 39 ? 51.080 6.935 -3.296 1.00 0.00 39 CYS A CA 16
ATOM 15414 C C . CYS A 1 39 ? 51.195 7.453 -4.793 1.00 0.00 39 CYS A C 16
ATOM 15415 O O . CYS A 1 39 ? 51.850 8.476 -5.022 1.00 0.00 39 CYS A O 16
ATOM 15422 N N . LYS A 1 40 ? 50.540 6.737 -5.823 1.00 0.00 40 LYS A N 16
ATOM 15423 C CA . LYS A 1 40 ? 50.615 7.218 -7.340 1.00 0.00 40 LYS A CA 16
ATOM 15424 C C . LYS A 1 40 ? 49.990 8.674 -7.582 1.00 0.00 40 LYS A C 16
ATOM 15425 O O . LYS A 1 40 ? 50.363 9.338 -8.554 1.00 0.00 40 LYS A O 16
ATOM 15444 N N . GLN A 1 41 ? 49.061 9.172 -6.646 1.00 0.00 41 GLN A N 16
ATOM 15445 C CA . GLN A 1 41 ? 48.430 10.619 -6.761 1.00 0.00 41 GLN A CA 16
ATOM 15446 C C . GLN A 1 41 ? 49.571 11.740 -6.576 1.00 0.00 41 GLN A C 16
ATOM 15447 O O . GLN A 1 41 ? 49.559 12.740 -7.303 1.00 0.00 41 GLN A O 16
ATOM 15461 N N . GLU A 1 42 ? 50.577 11.524 -5.611 1.00 0.00 42 GLU A N 16
ATOM 15462 C CA . GLU A 1 42 ? 51.763 12.546 -5.395 1.00 0.00 42 GLU A CA 16
ATOM 15463 C C . GLU A 1 42 ? 52.802 12.452 -6.603 1.00 0.00 42 GLU A C 16
ATOM 15464 O O . GLU A 1 42 ? 53.192 13.495 -7.146 1.00 0.00 42 GLU A O 16
ATOM 15476 N N . GLY A 1 43 ? 53.230 11.182 -7.020 1.00 0.00 43 GLY A N 16
ATOM 15477 C CA . GLY A 1 43 ? 54.236 11.001 -8.211 1.00 0.00 43 GLY A CA 16
ATOM 15478 C C . GLY A 1 43 ? 55.067 9.678 -8.067 1.00 0.00 43 GLY A C 16
ATOM 15479 O O . GLY A 1 43 ? 56.299 9.734 -7.994 1.00 0.00 43 GLY A O 16
ATOM 15483 N N . PHE A 1 44 ? 54.373 8.481 -8.033 1.00 0.00 44 PHE A N 16
ATOM 15484 C CA . PHE A 1 44 ? 55.067 7.076 -7.897 1.00 0.00 44 PHE A CA 16
ATOM 15485 C C . PHE A 1 44 ? 54.313 5.988 -8.778 1.00 0.00 44 PHE A C 16
ATOM 15486 O O . PHE A 1 44 ? 53.189 6.238 -9.255 1.00 0.00 44 PHE A O 16
ATOM 15503 N N . LYS A 1 45 ? 54.949 4.769 -9.002 1.00 0.00 45 LYS A N 16
ATOM 15504 C CA . LYS A 1 45 ? 54.307 3.630 -9.861 1.00 0.00 45 LYS A CA 16
ATOM 15505 C C . LYS A 1 45 ? 54.313 2.222 -9.141 1.00 0.00 45 LYS A C 16
ATOM 15506 O O . LYS A 1 45 ? 53.403 1.423 -9.402 1.00 0.00 45 LYS A O 16
ATOM 15525 N N . SER A 1 46 ? 55.352 1.905 -8.242 1.00 0.00 46 SER A N 16
ATOM 15526 C CA . SER A 1 46 ? 55.420 0.539 -7.517 1.00 0.00 46 SER A CA 16
ATOM 15527 C C . SER A 1 46 ? 55.521 0.750 -5.944 1.00 0.00 46 SER A C 16
ATOM 15528 O O . SER A 1 46 ? 56.560 1.186 -5.423 1.00 0.00 46 SER A O 16
ATOM 15536 N N . GLY A 1 47 ? 54.401 0.418 -5.193 1.00 0.00 47 GLY A N 16
ATOM 15537 C CA . GLY A 1 47 ? 54.314 0.527 -3.655 1.00 0.00 47 GLY A CA 16
ATOM 15538 C C . GLY A 1 47 ? 54.116 -0.908 -3.048 1.00 0.00 47 GLY A C 16
ATOM 15539 O O . GLY A 1 47 ? 53.311 -1.686 -3.570 1.00 0.00 47 GLY A O 16
ATOM 15543 N N . HIS A 1 48 ? 54.875 -1.267 -1.929 1.00 0.00 48 HIS A N 16
ATOM 15544 C CA . HIS A 1 48 ? 54.789 -2.696 -1.245 1.00 0.00 48 HIS A CA 16
ATOM 15545 C C . HIS A 1 48 ? 55.277 -2.691 0.279 1.00 0.00 48 HIS A C 16
ATOM 15546 O O . HIS A 1 48 ? 55.839 -1.704 0.739 1.00 0.00 48 HIS A O 16
ATOM 15560 N N . CYS A 1 49 ? 55.049 -3.836 1.046 1.00 0.00 49 CYS A N 16
ATOM 15561 C CA . CYS A 1 49 ? 55.488 -3.941 2.566 1.00 0.00 49 CYS A CA 16
ATOM 15562 C C . CYS A 1 49 ? 56.902 -4.673 2.584 1.00 0.00 49 CYS A C 16
ATOM 15563 O O . CYS A 1 49 ? 56.980 -5.837 2.160 1.00 0.00 49 CYS A O 16
ATOM 15570 N N . SER A 1 50 ? 58.054 -3.959 3.009 1.00 0.00 50 SER A N 16
ATOM 15571 C CA . SER A 1 50 ? 59.523 -4.616 2.948 1.00 0.00 50 SER A CA 16
ATOM 15572 C C . SER A 1 50 ? 60.632 -3.920 3.912 1.00 0.00 50 SER A C 16
ATOM 15573 O O . SER A 1 50 ? 61.838 -4.210 3.757 1.00 0.00 50 SER A O 16
ATOM 15581 N N . ASN A 1 51 ? 60.237 -3.059 4.911 1.00 0.00 51 ASN A N 16
ATOM 15582 C CA . ASN A 1 51 ? 61.281 -2.346 5.913 1.00 0.00 51 ASN A CA 16
ATOM 15583 C C . ASN A 1 51 ? 61.296 -3.003 7.340 1.00 0.00 51 ASN A C 16
ATOM 15584 O O . ASN A 1 51 ? 62.347 -3.028 7.980 1.00 0.00 51 ASN A O 16
ATOM 15595 N N . PHE A 1 52 ? 60.115 -3.591 7.839 1.00 0.00 52 PHE A N 16
ATOM 15596 C CA . PHE A 1 52 ? 60.000 -4.336 9.237 1.00 0.00 52 PHE A CA 16
ATOM 15597 C C . PHE A 1 52 ? 60.531 -3.469 10.497 1.00 0.00 52 PHE A C 16
ATOM 15598 O O . PHE A 1 52 ? 60.756 -4.045 11.579 1.00 0.00 52 PHE A O 16
ATOM 15615 N N . PHE A 1 53 ? 60.624 -2.069 10.381 1.00 0.00 53 PHE A N 16
ATOM 15616 C CA . PHE A 1 53 ? 61.026 -1.169 11.596 1.00 0.00 53 PHE A CA 16
ATOM 15617 C C . PHE A 1 53 ? 59.705 -0.606 12.246 1.00 0.00 53 PHE A C 16
ATOM 15618 O O . PHE A 1 53 ? 59.373 -0.981 13.372 1.00 0.00 53 PHE A O 16
ATOM 15635 N N . LYS A 1 54 ? 58.926 0.305 11.505 1.00 0.00 54 LYS A N 16
ATOM 15636 C CA . LYS A 1 54 ? 57.564 0.934 12.026 1.00 0.00 54 LYS A CA 16
ATOM 15637 C C . LYS A 1 54 ? 56.760 1.732 10.868 1.00 0.00 54 LYS A C 16
ATOM 15638 O O . LYS A 1 54 ? 55.920 2.605 11.178 1.00 0.00 54 LYS A O 16
ATOM 15657 N N . PHE A 1 55 ? 57.003 1.406 9.525 1.00 0.00 55 PHE A N 16
ATOM 15658 C CA . PHE A 1 55 ? 56.291 2.131 8.328 1.00 0.00 55 PHE A CA 16
ATOM 15659 C C . PHE A 1 55 ? 55.404 1.087 7.540 1.00 0.00 55 PHE A C 16
ATOM 15660 O O . PHE A 1 55 ? 54.262 1.380 7.191 1.00 0.00 55 PHE A O 16
ATOM 15677 N N . GLN A 1 56 ? 56.011 -0.133 7.179 1.00 0.00 56 GLN A N 16
ATOM 15678 C CA . GLN A 1 56 ? 55.354 -1.259 6.311 1.00 0.00 56 GLN A CA 16
ATOM 15679 C C . GLN A 1 56 ? 54.822 -0.756 4.858 1.00 0.00 56 GLN A C 16
ATOM 15680 O O . GLN A 1 56 ? 54.033 -1.456 4.222 1.00 0.00 56 GLN A O 16
ATOM 15694 N N . CYS A 1 57 ? 55.360 0.407 4.307 1.00 0.00 57 CYS A N 16
ATOM 15695 C CA . CYS A 1 57 ? 55.025 0.901 2.852 1.00 0.00 57 CYS A CA 16
ATOM 15696 C C . CYS A 1 57 ? 56.332 1.549 2.198 1.00 0.00 57 CYS A C 16
ATOM 15697 O O . CYS A 1 57 ? 56.842 2.552 2.713 1.00 0.00 57 CYS A O 16
ATOM 15704 N N . TRP A 1 58 ? 56.861 0.942 1.063 1.00 0.00 58 TRP A N 16
ATOM 15705 C CA . TRP A 1 58 ? 58.131 1.448 0.325 1.00 0.00 58 TRP A CA 16
ATOM 15706 C C . TRP A 1 58 ? 57.694 1.800 -1.155 1.00 0.00 58 TRP A C 16
ATOM 15707 O O . TRP A 1 58 ? 57.315 0.889 -1.916 1.00 0.00 58 TRP A O 16
ATOM 15728 N N . CYS A 1 59 ? 57.704 3.133 -1.540 1.00 0.00 59 CYS A N 16
ATOM 15729 C CA . CYS A 1 59 ? 57.252 3.592 -2.981 1.00 0.00 59 CYS A CA 16
ATOM 15730 C C . CYS A 1 59 ? 58.515 3.803 -3.884 1.00 0.00 59 CYS A C 16
ATOM 15731 O O . CYS A 1 59 ? 59.494 4.415 -3.433 1.00 0.00 59 CYS A O 16
ATOM 15738 N N . THR A 1 60 ? 58.456 3.356 -5.205 1.00 0.00 60 THR A N 16
ATOM 15739 C CA . THR A 1 60 ? 59.607 3.585 -6.226 1.00 0.00 60 THR A CA 16
ATOM 15740 C C . THR A 1 60 ? 59.027 4.460 -7.423 1.00 0.00 60 THR A C 16
ATOM 15741 O O . THR A 1 60 ? 57.921 4.164 -7.933 1.00 0.00 60 THR A O 16
ATOM 15752 N N . ARG A 1 61 ? 59.796 5.540 -7.860 1.00 0.00 61 ARG A N 16
ATOM 15753 C CA . ARG A 1 61 ? 59.334 6.499 -9.029 1.00 0.00 61 ARG A CA 16
ATOM 15754 C C . ARG A 1 61 ? 59.600 5.831 -10.408 1.00 0.00 61 ARG A C 16
ATOM 15755 O O . ARG A 1 61 ? 58.707 5.866 -11.243 1.00 0.00 61 ARG A O 16
ATOM 15777 N N . ASP A 1 1 ? 64.818 2.613 -4.303 1.00 0.00 1 ASP A N 17
ATOM 15778 C CA . ASP A 1 1 ? 63.287 2.711 -4.191 1.00 0.00 1 ASP A CA 17
ATOM 15779 C C . ASP A 1 1 ? 62.595 2.827 -5.614 1.00 0.00 1 ASP A C 17
ATOM 15780 O O . ASP A 1 1 ? 63.188 3.385 -6.551 1.00 0.00 1 ASP A O 17
ATOM 15791 N N . VAL A 1 2 ? 61.323 2.279 -5.760 1.00 0.00 2 VAL A N 17
ATOM 15792 C CA . VAL A 1 2 ? 60.524 2.297 -7.101 1.00 0.00 2 VAL A CA 17
ATOM 15793 C C . VAL A 1 2 ? 59.109 2.999 -6.850 1.00 0.00 2 VAL A C 17
ATOM 15794 O O . VAL A 1 2 ? 58.531 2.911 -5.718 1.00 0.00 2 VAL A O 17
ATOM 15807 N N . LEU A 1 3 ? 58.572 3.714 -7.928 1.00 0.00 3 LEU A N 17
ATOM 15808 C CA . LEU A 1 3 ? 57.217 4.480 -7.844 1.00 0.00 3 LEU A CA 17
ATOM 15809 C C . LEU A 1 3 ? 56.046 3.555 -8.420 1.00 0.00 3 LEU A C 17
ATOM 15810 O O . LEU A 1 3 ? 55.811 3.508 -9.636 1.00 0.00 3 LEU A O 17
ATOM 15826 N N . SER A 1 4 ? 55.293 2.820 -7.494 1.00 0.00 4 SER A N 17
ATOM 15827 C CA . SER A 1 4 ? 54.068 1.876 -7.833 1.00 0.00 4 SER A CA 17
ATOM 15828 C C . SER A 1 4 ? 54.215 0.938 -9.127 1.00 0.00 4 SER A C 17
ATOM 15829 O O . SER A 1 4 ? 54.134 1.425 -10.273 1.00 0.00 4 SER A O 17
ATOM 15837 N N . GLY A 1 5 ? 54.374 -0.447 -8.916 1.00 0.00 5 GLY A N 17
ATOM 15838 C CA . GLY A 1 5 ? 54.462 -1.460 -10.066 1.00 0.00 5 GLY A CA 17
ATOM 15839 C C . GLY A 1 5 ? 53.071 -1.680 -10.781 1.00 0.00 5 GLY A C 17
ATOM 15840 O O . GLY A 1 5 ? 53.046 -1.860 -12.003 1.00 0.00 5 GLY A O 17
ATOM 15844 N N . LYS A 1 6 ? 51.902 -1.767 -9.986 1.00 0.00 6 LYS A N 17
ATOM 15845 C CA . LYS A 1 6 ? 50.485 -2.107 -10.600 1.00 0.00 6 LYS A CA 17
ATOM 15846 C C . LYS A 1 6 ? 49.255 -1.671 -9.637 1.00 0.00 6 LYS A C 17
ATOM 15847 O O . LYS A 1 6 ? 48.245 -2.409 -9.530 1.00 0.00 6 LYS A O 17
ATOM 15866 N N . TYR A 1 7 ? 49.344 -0.467 -8.927 1.00 0.00 7 TYR A N 17
ATOM 15867 C CA . TYR A 1 7 ? 48.198 0.006 -7.934 1.00 0.00 7 TYR A CA 17
ATOM 15868 C C . TYR A 1 7 ? 48.155 1.591 -7.720 1.00 0.00 7 TYR A C 17
ATOM 15869 O O . TYR A 1 7 ? 49.164 2.269 -7.939 1.00 0.00 7 TYR A O 17
ATOM 15887 N N . LYS A 1 8 ? 47.000 2.126 -7.133 1.00 0.00 8 LYS A N 17
ATOM 15888 C CA . LYS A 1 8 ? 46.881 3.624 -6.691 1.00 0.00 8 LYS A CA 17
ATOM 15889 C C . LYS A 1 8 ? 45.861 3.730 -5.458 1.00 0.00 8 LYS A C 17
ATOM 15890 O O . LYS A 1 8 ? 44.731 3.234 -5.572 1.00 0.00 8 LYS A O 17
ATOM 15909 N N . GLY A 1 9 ? 46.272 4.389 -4.295 1.00 0.00 9 GLY A N 17
ATOM 15910 C CA . GLY A 1 9 ? 45.332 4.546 -3.059 1.00 0.00 9 GLY A CA 17
ATOM 15911 C C . GLY A 1 9 ? 45.655 5.876 -2.246 1.00 0.00 9 GLY A C 17
ATOM 15912 O O . GLY A 1 9 ? 46.840 6.234 -2.150 1.00 0.00 9 GLY A O 17
ATOM 15916 N N . PRO A 1 10 ? 44.553 6.560 -1.624 1.00 0.00 10 PRO A N 17
ATOM 15917 C CA . PRO A 1 10 ? 44.825 7.829 -0.775 1.00 0.00 10 PRO A CA 17
ATOM 15918 C C . PRO A 1 10 ? 45.409 7.466 0.671 1.00 0.00 10 PRO A C 17
ATOM 15919 O O . PRO A 1 10 ? 45.208 6.341 1.161 1.00 0.00 10 PRO A O 17
ATOM 15930 N N . CYS A 1 11 ? 46.083 8.470 1.364 1.00 0.00 11 CYS A N 17
ATOM 15931 C CA . CYS A 1 11 ? 46.648 8.275 2.807 1.00 0.00 11 CYS A CA 17
ATOM 15932 C C . CYS A 1 11 ? 45.714 9.112 3.790 1.00 0.00 11 CYS A C 17
ATOM 15933 O O . CYS A 1 11 ? 45.843 10.350 3.890 1.00 0.00 11 CYS A O 17
ATOM 15940 N N . TYR A 1 12 ? 44.695 8.416 4.458 1.00 0.00 12 TYR A N 17
ATOM 15941 C CA . TYR A 1 12 ? 43.659 9.103 5.385 1.00 0.00 12 TYR A CA 17
ATOM 15942 C C . TYR A 1 12 ? 43.595 8.330 6.797 1.00 0.00 12 TYR A C 17
ATOM 15943 O O . TYR A 1 12 ? 44.314 8.722 7.719 1.00 0.00 12 TYR A O 17
ATOM 15961 N N . PHE A 1 13 ? 42.706 7.241 6.968 1.00 0.00 13 PHE A N 17
ATOM 15962 C CA . PHE A 1 13 ? 42.553 6.445 8.333 1.00 0.00 13 PHE A CA 17
ATOM 15963 C C . PHE A 1 13 ? 41.697 5.076 8.129 1.00 0.00 13 PHE A C 17
ATOM 15964 O O . PHE A 1 13 ? 40.986 4.628 9.056 1.00 0.00 13 PHE A O 17
ATOM 15981 N N . GLY A 1 14 ? 41.781 4.417 6.898 1.00 0.00 14 GLY A N 17
ATOM 15982 C CA . GLY A 1 14 ? 40.993 3.136 6.579 1.00 0.00 14 GLY A CA 17
ATOM 15983 C C . GLY A 1 14 ? 39.684 3.525 5.819 1.00 0.00 14 GLY A C 17
ATOM 15984 O O . GLY A 1 14 ? 38.955 4.410 6.279 1.00 0.00 14 GLY A O 17
ATOM 15988 N N . ILE A 1 15 ? 39.369 2.826 4.656 1.00 0.00 15 ILE A N 17
ATOM 15989 C CA . ILE A 1 15 ? 38.078 3.120 3.796 1.00 0.00 15 ILE A CA 17
ATOM 15990 C C . ILE A 1 15 ? 37.627 1.864 2.895 1.00 0.00 15 ILE A C 17
ATOM 15991 O O . ILE A 1 15 ? 36.441 1.761 2.567 1.00 0.00 15 ILE A O 17
ATOM 16007 N N . ILE A 1 16 ? 38.602 0.981 2.418 1.00 0.00 16 ILE A N 17
ATOM 16008 C CA . ILE A 1 16 ? 38.275 -0.211 1.414 1.00 0.00 16 ILE A CA 17
ATOM 16009 C C . ILE A 1 16 ? 37.282 -1.320 2.027 1.00 0.00 16 ILE A C 17
ATOM 16010 O O . ILE A 1 16 ? 37.287 -1.509 3.247 1.00 0.00 16 ILE A O 17
ATOM 16026 N N . PRO A 1 17 ? 36.480 -2.066 1.089 1.00 0.00 17 PRO A N 17
ATOM 16027 C CA . PRO A 1 17 ? 35.564 -3.222 1.588 1.00 0.00 17 PRO A CA 17
ATOM 16028 C C . PRO A 1 17 ? 36.450 -4.558 1.809 1.00 0.00 17 PRO A C 17
ATOM 16029 O O . PRO A 1 17 ? 37.658 -4.448 2.042 1.00 0.00 17 PRO A O 17
ATOM 16040 N N . CYS A 1 18 ? 35.839 -5.843 1.757 1.00 0.00 18 CYS A N 17
ATOM 16041 C CA . CYS A 1 18 ? 36.677 -7.198 1.978 1.00 0.00 18 CYS A CA 17
ATOM 16042 C C . CYS A 1 18 ? 37.842 -7.292 0.887 1.00 0.00 18 CYS A C 17
ATOM 16043 O O . CYS A 1 18 ? 37.572 -7.104 -0.306 1.00 0.00 18 CYS A O 17
ATOM 16050 N N . PHE A 1 19 ? 39.150 -7.506 1.339 1.00 0.00 19 PHE A N 17
ATOM 16051 C CA . PHE A 1 19 ? 40.377 -7.514 0.347 1.00 0.00 19 PHE A CA 17
ATOM 16052 C C . PHE A 1 19 ? 41.568 -8.380 0.918 1.00 0.00 19 PHE A C 17
ATOM 16053 O O . PHE A 1 19 ? 42.130 -9.203 0.188 1.00 0.00 19 PHE A O 17
ATOM 16070 N N . VAL A 1 20 ? 41.966 -8.155 2.227 1.00 0.00 20 VAL A N 17
ATOM 16071 C CA . VAL A 1 20 ? 43.168 -8.920 2.913 1.00 0.00 20 VAL A CA 17
ATOM 16072 C C . VAL A 1 20 ? 42.765 -9.328 4.425 1.00 0.00 20 VAL A C 17
ATOM 16073 O O . VAL A 1 20 ? 41.573 -9.555 4.688 1.00 0.00 20 VAL A O 17
ATOM 16086 N N . ARG A 1 21 ? 43.758 -9.440 5.420 1.00 0.00 21 ARG A N 17
ATOM 16087 C CA . ARG A 1 21 ? 43.420 -9.847 6.935 1.00 0.00 21 ARG A CA 17
ATOM 16088 C C . ARG A 1 21 ? 42.409 -8.815 7.641 1.00 0.00 21 ARG A C 17
ATOM 16089 O O . ARG A 1 21 ? 41.777 -9.183 8.639 1.00 0.00 21 ARG A O 17
ATOM 16110 N N . GLY A 1 22 ? 42.261 -7.527 7.099 1.00 0.00 22 GLY A N 17
ATOM 16111 C CA . GLY A 1 22 ? 41.310 -6.464 7.688 1.00 0.00 22 GLY A CA 17
ATOM 16112 C C . GLY A 1 22 ? 39.815 -6.569 7.134 1.00 0.00 22 GLY A C 17
ATOM 16113 O O . GLY A 1 22 ? 39.041 -5.641 7.365 1.00 0.00 22 GLY A O 17
ATOM 16117 N N . CYS A 1 23 ? 39.384 -7.724 6.422 1.00 0.00 23 CYS A N 17
ATOM 16118 C CA . CYS A 1 23 ? 37.880 -7.902 5.887 1.00 0.00 23 CYS A CA 17
ATOM 16119 C C . CYS A 1 23 ? 36.853 -7.899 7.118 1.00 0.00 23 CYS A C 17
ATOM 16120 O O . CYS A 1 23 ? 35.841 -7.192 7.066 1.00 0.00 23 CYS A O 17
ATOM 16127 N N . LYS A 1 24 ? 37.130 -8.733 8.195 1.00 0.00 24 LYS A N 17
ATOM 16128 C CA . LYS A 1 24 ? 36.158 -8.848 9.450 1.00 0.00 24 LYS A CA 17
ATOM 16129 C C . LYS A 1 24 ? 36.108 -7.490 10.292 1.00 0.00 24 LYS A C 17
ATOM 16130 O O . LYS A 1 24 ? 34.993 -7.008 10.547 1.00 0.00 24 LYS A O 17
ATOM 16149 N N . PRO A 1 25 ? 37.348 -6.895 10.687 1.00 0.00 25 PRO A N 17
ATOM 16150 C CA . PRO A 1 25 ? 37.330 -5.562 11.485 1.00 0.00 25 PRO A CA 17
ATOM 16151 C C . PRO A 1 25 ? 36.924 -4.295 10.583 1.00 0.00 25 PRO A C 17
ATOM 16152 O O . PRO A 1 25 ? 36.420 -3.314 11.119 1.00 0.00 25 PRO A O 17
ATOM 16163 N N . LYS A 1 26 ? 37.196 -4.325 9.189 1.00 0.00 26 LYS A N 17
ATOM 16164 C CA . LYS A 1 26 ? 36.910 -3.130 8.165 1.00 0.00 26 LYS A CA 17
ATOM 16165 C C . LYS A 1 26 ? 37.742 -1.828 8.533 1.00 0.00 26 LYS A C 17
ATOM 16166 O O . LYS A 1 26 ? 38.079 -1.617 9.695 1.00 0.00 26 LYS A O 17
ATOM 16185 N N . LEU A 1 27 ? 38.137 -0.959 7.478 1.00 0.00 27 LEU A N 17
ATOM 16186 C CA . LEU A 1 27 ? 39.035 0.335 7.661 1.00 0.00 27 LEU A CA 17
ATOM 16187 C C . LEU A 1 27 ? 40.473 -0.079 8.244 1.00 0.00 27 LEU A C 17
ATOM 16188 O O . LEU A 1 27 ? 40.580 -0.457 9.419 1.00 0.00 27 LEU A O 17
ATOM 16204 N N . PHE A 1 28 ? 41.553 -0.055 7.374 1.00 0.00 28 PHE A N 17
ATOM 16205 C CA . PHE A 1 28 ? 43.013 -0.520 7.805 1.00 0.00 28 PHE A CA 17
ATOM 16206 C C . PHE A 1 28 ? 43.737 0.431 8.857 1.00 0.00 28 PHE A C 17
ATOM 16207 O O . PHE A 1 28 ? 44.833 0.088 9.294 1.00 0.00 28 PHE A O 17
ATOM 16224 N N . ASP A 1 29 ? 43.147 1.647 9.259 1.00 0.00 29 ASP A N 17
ATOM 16225 C CA . ASP A 1 29 ? 43.783 2.700 10.300 1.00 0.00 29 ASP A CA 17
ATOM 16226 C C . ASP A 1 29 ? 44.973 3.532 9.684 1.00 0.00 29 ASP A C 17
ATOM 16227 O O . ASP A 1 29 ? 45.045 4.737 9.933 1.00 0.00 29 ASP A O 17
ATOM 16236 N N . ALA A 1 30 ? 45.911 2.894 8.879 1.00 0.00 30 ALA A N 17
ATOM 16237 C CA . ALA A 1 30 ? 47.090 3.646 8.187 1.00 0.00 30 ALA A CA 17
ATOM 16238 C C . ALA A 1 30 ? 47.380 3.007 6.776 1.00 0.00 30 ALA A C 17
ATOM 16239 O O . ALA A 1 30 ? 47.408 1.773 6.667 1.00 0.00 30 ALA A O 17
ATOM 16246 N N . HIS A 1 31 ? 47.610 3.852 5.682 1.00 0.00 31 HIS A N 17
ATOM 16247 C CA . HIS A 1 31 ? 47.914 3.272 4.219 1.00 0.00 31 HIS A CA 17
ATOM 16248 C C . HIS A 1 31 ? 49.260 2.402 4.167 1.00 0.00 31 HIS A C 17
ATOM 16249 O O . HIS A 1 31 ? 49.412 1.628 3.251 1.00 0.00 31 HIS A O 17
ATOM 16263 N N . ARG A 1 32 ? 50.209 2.512 5.209 1.00 0.00 32 ARG A N 17
ATOM 16264 C CA . ARG A 1 32 ? 51.559 1.641 5.264 1.00 0.00 32 ARG A CA 17
ATOM 16265 C C . ARG A 1 32 ? 51.219 0.064 5.245 1.00 0.00 32 ARG A C 17
ATOM 16266 O O . ARG A 1 32 ? 51.901 -0.689 4.548 1.00 0.00 32 ARG A O 17
ATOM 16287 N N . LYS A 1 33 ? 50.146 -0.405 6.022 1.00 0.00 33 LYS A N 17
ATOM 16288 C CA . LYS A 1 33 ? 49.727 -1.949 6.063 1.00 0.00 33 LYS A CA 17
ATOM 16289 C C . LYS A 1 33 ? 49.203 -2.432 4.627 1.00 0.00 33 LYS A C 17
ATOM 16290 O O . LYS A 1 33 ? 49.673 -3.454 4.121 1.00 0.00 33 LYS A O 17
ATOM 16309 N N . LEU A 1 34 ? 48.292 -1.622 3.951 1.00 0.00 34 LEU A N 17
ATOM 16310 C CA . LEU A 1 34 ? 47.778 -1.965 2.481 1.00 0.00 34 LEU A CA 17
ATOM 16311 C C . LEU A 1 34 ? 48.951 -1.740 1.409 1.00 0.00 34 LEU A C 17
ATOM 16312 O O . LEU A 1 34 ? 49.063 -2.503 0.451 1.00 0.00 34 LEU A O 17
ATOM 16328 N N . CYS A 1 35 ? 49.843 -0.673 1.619 1.00 0.00 35 CYS A N 17
ATOM 16329 C CA . CYS A 1 35 ? 51.058 -0.327 0.654 1.00 0.00 35 CYS A CA 17
ATOM 16330 C C . CYS A 1 35 ? 52.083 -1.539 0.553 1.00 0.00 35 CYS A C 17
ATOM 16331 O O . CYS A 1 35 ? 52.366 -1.974 -0.545 1.00 0.00 35 CYS A O 17
ATOM 16338 N N . ILE A 1 36 ? 52.583 -2.094 1.719 1.00 0.00 36 ILE A N 17
ATOM 16339 C CA . ILE A 1 36 ? 53.590 -3.319 1.696 1.00 0.00 36 ILE A CA 17
ATOM 16340 C C . ILE A 1 36 ? 52.855 -4.689 1.350 1.00 0.00 36 ILE A C 17
ATOM 16341 O O . ILE A 1 36 ? 53.461 -5.539 0.688 1.00 0.00 36 ILE A O 17
ATOM 16357 N N . LYS A 1 37 ? 51.537 -4.893 1.788 1.00 0.00 37 LYS A N 17
ATOM 16358 C CA . LYS A 1 37 ? 50.749 -6.240 1.466 1.00 0.00 37 LYS A CA 17
ATOM 16359 C C . LYS A 1 37 ? 50.406 -6.398 -0.079 1.00 0.00 37 LYS A C 17
ATOM 16360 O O . LYS A 1 37 ? 50.488 -7.517 -0.599 1.00 0.00 37 LYS A O 17
ATOM 16379 N N . LEU A 1 38 ? 50.029 -5.274 -0.802 1.00 0.00 38 LEU A N 17
ATOM 16380 C CA . LEU A 1 38 ? 49.706 -5.340 -2.349 1.00 0.00 38 LEU A CA 17
ATOM 16381 C C . LEU A 1 38 ? 51.031 -5.199 -3.204 1.00 0.00 38 LEU A C 17
ATOM 16382 O O . LEU A 1 38 ? 51.190 -5.916 -4.195 1.00 0.00 38 LEU A O 17
ATOM 16398 N N . CYS A 1 39 ? 52.013 -4.283 -2.789 1.00 0.00 39 CYS A N 17
ATOM 16399 C CA . CYS A 1 39 ? 53.390 -4.073 -3.578 1.00 0.00 39 CYS A CA 17
ATOM 16400 C C . CYS A 1 39 ? 54.285 -5.387 -3.521 1.00 0.00 39 CYS A C 17
ATOM 16401 O O . CYS A 1 39 ? 54.945 -5.703 -4.518 1.00 0.00 39 CYS A O 17
ATOM 16408 N N . LYS A 1 40 ? 54.288 -6.168 -2.335 1.00 0.00 40 LYS A N 17
ATOM 16409 C CA . LYS A 1 40 ? 55.147 -7.496 -2.232 1.00 0.00 40 LYS A CA 17
ATOM 16410 C C . LYS A 1 40 ? 54.725 -8.602 -3.331 1.00 0.00 40 LYS A C 17
ATOM 16411 O O . LYS A 1 40 ? 55.561 -9.422 -3.719 1.00 0.00 40 LYS A O 17
ATOM 16430 N N . GLN A 1 41 ? 53.414 -8.555 -3.857 1.00 0.00 41 GLN A N 17
ATOM 16431 C CA . GLN A 1 41 ? 52.909 -9.544 -4.986 1.00 0.00 41 GLN A CA 17
ATOM 16432 C C . GLN A 1 41 ? 53.721 -9.310 -6.349 1.00 0.00 41 GLN A C 17
ATOM 16433 O O . GLN A 1 41 ? 54.067 -10.286 -7.022 1.00 0.00 41 GLN A O 17
ATOM 16447 N N . GLU A 1 42 ? 54.045 -7.987 -6.721 1.00 0.00 42 GLU A N 17
ATOM 16448 C CA . GLU A 1 42 ? 54.878 -7.662 -8.028 1.00 0.00 42 GLU A CA 17
ATOM 16449 C C . GLU A 1 42 ? 56.397 -8.063 -7.818 1.00 0.00 42 GLU A C 17
ATOM 16450 O O . GLU A 1 42 ? 56.964 -8.758 -8.671 1.00 0.00 42 GLU A O 17
ATOM 16462 N N . GLY A 1 43 ? 57.037 -7.632 -6.647 1.00 0.00 43 GLY A N 17
ATOM 16463 C CA . GLY A 1 43 ? 58.527 -8.010 -6.336 1.00 0.00 43 GLY A CA 17
ATOM 16464 C C . GLY A 1 43 ? 59.189 -6.991 -5.345 1.00 0.00 43 GLY A C 17
ATOM 16465 O O . GLY A 1 43 ? 60.203 -6.375 -5.690 1.00 0.00 43 GLY A O 17
ATOM 16469 N N . PHE A 1 44 ? 58.595 -6.814 -4.104 1.00 0.00 44 PHE A N 17
ATOM 16470 C CA . PHE A 1 44 ? 59.145 -5.819 -3.017 1.00 0.00 44 PHE A CA 17
ATOM 16471 C C . PHE A 1 44 ? 58.957 -6.405 -1.546 1.00 0.00 44 PHE A C 17
ATOM 16472 O O . PHE A 1 44 ? 58.355 -7.478 -1.366 1.00 0.00 44 PHE A O 17
ATOM 16489 N N . LYS A 1 45 ? 59.510 -5.689 -0.484 1.00 0.00 45 LYS A N 17
ATOM 16490 C CA . LYS A 1 45 ? 59.388 -6.169 1.010 1.00 0.00 45 LYS A CA 17
ATOM 16491 C C . LYS A 1 45 ? 59.218 -4.986 2.053 1.00 0.00 45 LYS A C 17
ATOM 16492 O O . LYS A 1 45 ? 58.622 -5.220 3.111 1.00 0.00 45 LYS A O 17
ATOM 16511 N N . SER A 1 46 ? 59.717 -3.704 1.754 1.00 0.00 46 SER A N 17
ATOM 16512 C CA . SER A 1 46 ? 59.542 -2.497 2.718 1.00 0.00 46 SER A CA 17
ATOM 16513 C C . SER A 1 46 ? 58.714 -1.355 1.991 1.00 0.00 46 SER A C 17
ATOM 16514 O O . SER A 1 46 ? 59.225 -0.680 1.084 1.00 0.00 46 SER A O 17
ATOM 16522 N N . GLY A 1 47 ? 57.386 -1.174 2.381 1.00 0.00 47 GLY A N 17
ATOM 16523 C CA . GLY A 1 47 ? 56.442 -0.121 1.751 1.00 0.00 47 GLY A CA 17
ATOM 16524 C C . GLY A 1 47 ? 55.863 0.822 2.859 1.00 0.00 47 GLY A C 17
ATOM 16525 O O . GLY A 1 47 ? 55.432 0.332 3.911 1.00 0.00 47 GLY A O 17
ATOM 16529 N N . HIS A 1 48 ? 55.814 2.209 2.603 1.00 0.00 48 HIS A N 17
ATOM 16530 C CA . HIS A 1 48 ? 55.210 3.241 3.635 1.00 0.00 48 HIS A CA 17
ATOM 16531 C C . HIS A 1 48 ? 54.700 4.595 2.954 1.00 0.00 48 HIS A C 17
ATOM 16532 O O . HIS A 1 48 ? 55.117 4.924 1.846 1.00 0.00 48 HIS A O 17
ATOM 16546 N N . CYS A 1 49 ? 53.824 5.402 3.694 1.00 0.00 49 CYS A N 17
ATOM 16547 C CA . CYS A 1 49 ? 53.285 6.796 3.167 1.00 0.00 49 CYS A CA 17
ATOM 16548 C C . CYS A 1 49 ? 54.413 7.880 3.396 1.00 0.00 49 CYS A C 17
ATOM 16549 O O . CYS A 1 49 ? 54.886 8.043 4.526 1.00 0.00 49 CYS A O 17
ATOM 16556 N N . SER A 1 50 ? 54.867 8.589 2.278 1.00 0.00 50 SER A N 17
ATOM 16557 C CA . SER A 1 50 ? 56.016 9.647 2.358 1.00 0.00 50 SER A CA 17
ATOM 16558 C C . SER A 1 50 ? 55.928 10.779 1.248 1.00 0.00 50 SER A C 17
ATOM 16559 O O . SER A 1 50 ? 56.492 11.859 1.470 1.00 0.00 50 SER A O 17
ATOM 16567 N N . ASN A 1 51 ? 55.303 10.515 0.017 1.00 0.00 51 ASN A N 17
ATOM 16568 C CA . ASN A 1 51 ? 55.289 11.552 -1.146 1.00 0.00 51 ASN A CA 17
ATOM 16569 C C . ASN A 1 51 ? 53.813 11.744 -1.691 1.00 0.00 51 ASN A C 17
ATOM 16570 O O . ASN A 1 51 ? 53.330 10.957 -2.529 1.00 0.00 51 ASN A O 17
ATOM 16581 N N . PHE A 1 52 ? 53.114 12.872 -1.256 1.00 0.00 52 PHE A N 17
ATOM 16582 C CA . PHE A 1 52 ? 51.653 13.208 -1.715 1.00 0.00 52 PHE A CA 17
ATOM 16583 C C . PHE A 1 52 ? 51.600 14.042 -3.080 1.00 0.00 52 PHE A C 17
ATOM 16584 O O . PHE A 1 52 ? 50.617 14.770 -3.327 1.00 0.00 52 PHE A O 17
ATOM 16601 N N . PHE A 1 53 ? 52.610 13.826 -4.050 1.00 0.00 53 PHE A N 17
ATOM 16602 C CA . PHE A 1 53 ? 52.555 14.508 -5.490 1.00 0.00 53 PHE A CA 17
ATOM 16603 C C . PHE A 1 53 ? 51.315 13.938 -6.293 1.00 0.00 53 PHE A C 17
ATOM 16604 O O . PHE A 1 53 ? 50.584 14.701 -6.928 1.00 0.00 53 PHE A O 17
ATOM 16621 N N . LYS A 1 54 ? 51.104 12.548 -6.248 1.00 0.00 54 LYS A N 17
ATOM 16622 C CA . LYS A 1 54 ? 49.916 11.823 -7.000 1.00 0.00 54 LYS A CA 17
ATOM 16623 C C . LYS A 1 54 ? 49.753 10.266 -6.593 1.00 0.00 54 LYS A C 17
ATOM 16624 O O . LYS A 1 54 ? 49.083 9.510 -7.329 1.00 0.00 54 LYS A O 17
ATOM 16643 N N . PHE A 1 55 ? 50.333 9.779 -5.392 1.00 0.00 55 PHE A N 17
ATOM 16644 C CA . PHE A 1 55 ? 50.181 8.251 -4.951 1.00 0.00 55 PHE A CA 17
ATOM 16645 C C . PHE A 1 55 ? 50.450 7.996 -3.417 1.00 0.00 55 PHE A C 17
ATOM 16646 O O . PHE A 1 55 ? 49.846 7.089 -2.859 1.00 0.00 55 PHE A O 17
ATOM 16663 N N . GLN A 1 56 ? 51.414 8.774 -2.733 1.00 0.00 56 GLN A N 17
ATOM 16664 C CA . GLN A 1 56 ? 51.812 8.622 -1.195 1.00 0.00 56 GLN A CA 17
ATOM 16665 C C . GLN A 1 56 ? 52.682 7.328 -0.868 1.00 0.00 56 GLN A C 17
ATOM 16666 O O . GLN A 1 56 ? 53.680 7.444 -0.143 1.00 0.00 56 GLN A O 17
ATOM 16680 N N . CYS A 1 57 ? 52.320 6.112 -1.406 1.00 0.00 57 CYS A N 17
ATOM 16681 C CA . CYS A 1 57 ? 53.104 4.764 -1.125 1.00 0.00 57 CYS A CA 17
ATOM 16682 C C . CYS A 1 57 ? 54.573 4.798 -1.767 1.00 0.00 57 CYS A C 17
ATOM 16683 O O . CYS A 1 57 ? 54.734 5.169 -2.932 1.00 0.00 57 CYS A O 17
ATOM 16690 N N . TRP A 1 58 ? 55.627 4.406 -0.947 1.00 0.00 58 TRP A N 17
ATOM 16691 C CA . TRP A 1 58 ? 57.123 4.391 -1.394 1.00 0.00 58 TRP A CA 17
ATOM 16692 C C . TRP A 1 58 ? 57.665 2.927 -1.171 1.00 0.00 58 TRP A C 17
ATOM 16693 O O . TRP A 1 58 ? 57.750 2.487 -0.014 1.00 0.00 58 TRP A O 17
ATOM 16714 N N . CYS A 1 59 ? 57.988 2.145 -2.283 1.00 0.00 59 CYS A N 17
ATOM 16715 C CA . CYS A 1 59 ? 58.477 0.641 -2.110 1.00 0.00 59 CYS A CA 17
ATOM 16716 C C . CYS A 1 59 ? 60.028 0.544 -2.268 1.00 0.00 59 CYS A C 17
ATOM 16717 O O . CYS A 1 59 ? 60.578 1.083 -3.226 1.00 0.00 59 CYS A O 17
ATOM 16724 N N . THR A 1 60 ? 60.730 -0.209 -1.321 1.00 0.00 60 THR A N 17
ATOM 16725 C CA . THR A 1 60 ? 62.260 -0.442 -1.382 1.00 0.00 60 THR A CA 17
ATOM 16726 C C . THR A 1 60 ? 62.520 -2.014 -1.401 1.00 0.00 60 THR A C 17
ATOM 16727 O O . THR A 1 60 ? 61.913 -2.753 -0.596 1.00 0.00 60 THR A O 17
ATOM 16738 N N . ARG A 1 61 ? 63.455 -2.500 -2.308 1.00 0.00 61 ARG A N 17
ATOM 16739 C CA . ARG A 1 61 ? 63.827 -4.026 -2.398 1.00 0.00 61 ARG A CA 17
ATOM 16740 C C . ARG A 1 61 ? 64.951 -4.339 -1.363 1.00 0.00 61 ARG A C 17
ATOM 16741 O O . ARG A 1 61 ? 64.811 -5.310 -0.649 1.00 0.00 61 ARG A O 17
ATOM 16763 N N . ASP A 1 1 ? 64.232 3.835 -4.116 1.00 0.00 1 ASP A N 18
ATOM 16764 C CA . ASP A 1 1 ? 62.755 4.059 -3.754 1.00 0.00 1 ASP A CA 18
ATOM 16765 C C . ASP A 1 1 ? 62.016 4.933 -4.852 1.00 0.00 1 ASP A C 18
ATOM 16766 O O . ASP A 1 1 ? 62.478 6.034 -5.168 1.00 0.00 1 ASP A O 18
ATOM 16777 N N . VAL A 1 2 ? 60.863 4.414 -5.431 1.00 0.00 2 VAL A N 18
ATOM 16778 C CA . VAL A 1 2 ? 60.035 5.167 -6.542 1.00 0.00 2 VAL A CA 18
ATOM 16779 C C . VAL A 1 2 ? 58.464 5.047 -6.295 1.00 0.00 2 VAL A C 18
ATOM 16780 O O . VAL A 1 2 ? 58.021 4.318 -5.384 1.00 0.00 2 VAL A O 18
ATOM 16793 N N . LEU A 1 3 ? 57.619 5.786 -7.133 1.00 0.00 3 LEU A N 18
ATOM 16794 C CA . LEU A 1 3 ? 56.036 5.751 -6.990 1.00 0.00 3 LEU A CA 18
ATOM 16795 C C . LEU A 1 3 ? 55.456 4.327 -7.432 1.00 0.00 3 LEU A C 18
ATOM 16796 O O . LEU A 1 3 ? 56.135 3.571 -8.149 1.00 0.00 3 LEU A O 18
ATOM 16812 N N . SER A 1 4 ? 54.189 3.963 -6.958 1.00 0.00 4 SER A N 18
ATOM 16813 C CA . SER A 1 4 ? 53.542 2.557 -7.291 1.00 0.00 4 SER A CA 18
ATOM 16814 C C . SER A 1 4 ? 53.120 2.436 -8.806 1.00 0.00 4 SER A C 18
ATOM 16815 O O . SER A 1 4 ? 52.682 3.427 -9.402 1.00 0.00 4 SER A O 18
ATOM 16823 N N . GLY A 1 5 ? 53.222 1.180 -9.404 1.00 0.00 5 GLY A N 18
ATOM 16824 C CA . GLY A 1 5 ? 52.795 0.902 -10.866 1.00 0.00 5 GLY A CA 18
ATOM 16825 C C . GLY A 1 5 ? 51.281 0.426 -10.986 1.00 0.00 5 GLY A C 18
ATOM 16826 O O . GLY A 1 5 ? 50.788 0.309 -12.114 1.00 0.00 5 GLY A O 18
ATOM 16830 N N . LYS A 1 6 ? 50.529 0.163 -9.823 1.00 0.00 6 LYS A N 18
ATOM 16831 C CA . LYS A 1 6 ? 49.024 -0.294 -9.864 1.00 0.00 6 LYS A CA 18
ATOM 16832 C C . LYS A 1 6 ? 48.051 0.878 -9.325 1.00 0.00 6 LYS A C 18
ATOM 16833 O O . LYS A 1 6 ? 46.944 0.603 -8.826 1.00 0.00 6 LYS A O 18
ATOM 16852 N N . TYR A 1 7 ? 48.480 2.228 -9.437 1.00 0.00 7 TYR A N 18
ATOM 16853 C CA . TYR A 1 7 ? 47.663 3.487 -8.934 1.00 0.00 7 TYR A CA 18
ATOM 16854 C C . TYR A 1 7 ? 47.418 3.460 -7.355 1.00 0.00 7 TYR A C 18
ATOM 16855 O O . TYR A 1 7 ? 47.701 2.445 -6.695 1.00 0.00 7 TYR A O 18
ATOM 16873 N N . LYS A 1 8 ? 46.965 4.633 -6.748 1.00 0.00 8 LYS A N 18
ATOM 16874 C CA . LYS A 1 8 ? 46.785 4.783 -5.211 1.00 0.00 8 LYS A CA 18
ATOM 16875 C C . LYS A 1 8 ? 45.558 5.729 -4.807 1.00 0.00 8 LYS A C 18
ATOM 16876 O O . LYS A 1 8 ? 44.925 6.348 -5.675 1.00 0.00 8 LYS A O 18
ATOM 16895 N N . GLY A 1 9 ? 45.292 5.868 -3.445 1.00 0.00 9 GLY A N 18
ATOM 16896 C CA . GLY A 1 9 ? 44.188 6.807 -2.871 1.00 0.00 9 GLY A CA 18
ATOM 16897 C C . GLY A 1 9 ? 44.765 7.676 -1.652 1.00 0.00 9 GLY A C 18
ATOM 16898 O O . GLY A 1 9 ? 45.997 7.713 -1.465 1.00 0.00 9 GLY A O 18
ATOM 16902 N N . PRO A 1 10 ? 43.817 8.354 -0.821 1.00 0.00 10 PRO A N 18
ATOM 16903 C CA . PRO A 1 10 ? 44.317 9.169 0.410 1.00 0.00 10 PRO A CA 18
ATOM 16904 C C . PRO A 1 10 ? 44.752 8.200 1.612 1.00 0.00 10 PRO A C 18
ATOM 16905 O O . PRO A 1 10 ? 44.227 7.077 1.715 1.00 0.00 10 PRO A O 18
ATOM 16916 N N . CYS A 1 11 ? 45.706 8.665 2.539 1.00 0.00 11 CYS A N 18
ATOM 16917 C CA . CYS A 1 11 ? 46.168 7.779 3.759 1.00 0.00 11 CYS A CA 18
ATOM 16918 C C . CYS A 1 11 ? 45.088 7.928 4.923 1.00 0.00 11 CYS A C 18
ATOM 16919 O O . CYS A 1 11 ? 45.019 8.971 5.591 1.00 0.00 11 CYS A O 18
ATOM 16926 N N . TYR A 1 12 ? 44.215 6.856 5.121 1.00 0.00 12 TYR A N 18
ATOM 16927 C CA . TYR A 1 12 ? 43.078 6.841 6.200 1.00 0.00 12 TYR A CA 18
ATOM 16928 C C . TYR A 1 12 ? 43.299 5.579 7.177 1.00 0.00 12 TYR A C 18
ATOM 16929 O O . TYR A 1 12 ? 44.348 4.903 7.103 1.00 0.00 12 TYR A O 18
ATOM 16947 N N . PHE A 1 13 ? 42.329 5.296 8.129 1.00 0.00 13 PHE A N 18
ATOM 16948 C CA . PHE A 1 13 ? 42.462 4.122 9.175 1.00 0.00 13 PHE A CA 18
ATOM 16949 C C . PHE A 1 13 ? 41.512 2.868 8.827 1.00 0.00 13 PHE A C 18
ATOM 16950 O O . PHE A 1 13 ? 41.271 2.018 9.711 1.00 0.00 13 PHE A O 18
ATOM 16967 N N . GLY A 1 14 ? 41.031 2.709 7.518 1.00 0.00 14 GLY A N 18
ATOM 16968 C CA . GLY A 1 14 ? 40.168 1.500 7.077 1.00 0.00 14 GLY A CA 18
ATOM 16969 C C . GLY A 1 14 ? 38.782 1.981 6.524 1.00 0.00 14 GLY A C 18
ATOM 16970 O O . GLY A 1 14 ? 38.082 2.730 7.203 1.00 0.00 14 GLY A O 18
ATOM 16974 N N . ILE A 1 15 ? 38.374 1.492 5.277 1.00 0.00 15 ILE A N 18
ATOM 16975 C CA . ILE A 1 15 ? 36.994 1.872 4.603 1.00 0.00 15 ILE A CA 18
ATOM 16976 C C . ILE A 1 15 ? 36.525 0.819 3.480 1.00 0.00 15 ILE A C 18
ATOM 16977 O O . ILE A 1 15 ? 35.327 0.762 3.189 1.00 0.00 15 ILE A O 18
ATOM 16993 N N . ILE A 1 16 ? 37.480 0.055 2.794 1.00 0.00 16 ILE A N 18
ATOM 16994 C CA . ILE A 1 16 ? 37.102 -0.931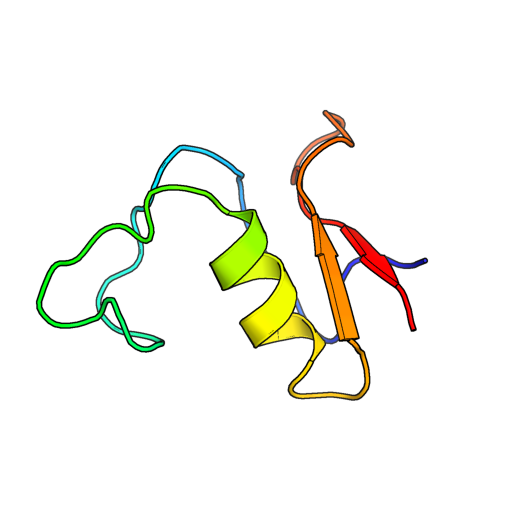 1.588 1.00 0.00 16 ILE A CA 18
ATOM 16995 C C . ILE A 1 16 ? 36.057 -2.094 2.016 1.00 0.00 16 ILE A C 18
ATOM 16996 O O . ILE A 1 16 ? 36.216 -2.651 3.109 1.00 0.00 16 ILE A O 18
ATOM 17012 N N . PRO A 1 17 ? 35.053 -2.477 1.050 1.00 0.00 17 PRO A N 18
ATOM 17013 C CA . PRO A 1 17 ? 34.124 -3.670 1.345 1.00 0.00 17 PRO A CA 18
ATOM 17014 C C . PRO A 1 17 ? 34.763 -5.000 0.707 1.00 0.00 17 PRO A C 18
ATOM 17015 O O . PRO A 1 17 ? 34.513 -5.335 -0.465 1.00 0.00 17 PRO A O 18
ATOM 17026 N N . CYS A 1 18 ? 35.655 -5.746 1.508 1.00 0.00 18 CYS A N 18
ATOM 17027 C CA . CYS A 1 18 ? 36.427 -7.055 1.048 1.00 0.00 18 CYS A CA 18
ATOM 17028 C C . CYS A 1 18 ? 37.441 -6.757 -0.142 1.00 0.00 18 CYS A C 18
ATOM 17029 O O . CYS A 1 18 ? 37.047 -6.177 -1.158 1.00 0.00 18 CYS A O 18
ATOM 17036 N N . PHE A 1 19 ? 38.759 -7.210 -0.002 1.00 0.00 19 PHE A N 18
ATOM 17037 C CA . PHE A 1 19 ? 39.846 -7.009 -1.134 1.00 0.00 19 PHE A CA 18
ATOM 17038 C C . PHE A 1 19 ? 41.020 -8.063 -0.978 1.00 0.00 19 PHE A C 18
ATOM 17039 O O . PHE A 1 19 ? 41.419 -8.687 -1.966 1.00 0.00 19 PHE A O 18
ATOM 17056 N N . VAL A 1 20 ? 41.576 -8.229 0.284 1.00 0.00 20 VAL A N 18
ATOM 17057 C CA . VAL A 1 20 ? 42.766 -9.222 0.588 1.00 0.00 20 VAL A CA 18
ATOM 17058 C C . VAL A 1 20 ? 42.496 -9.970 1.999 1.00 0.00 20 VAL A C 18
ATOM 17059 O O . VAL A 1 20 ? 41.330 -10.255 2.307 1.00 0.00 20 VAL A O 18
ATOM 17072 N N . ARG A 1 21 ? 43.571 -10.307 2.852 1.00 0.00 21 ARG A N 18
ATOM 17073 C CA . ARG A 1 21 ? 43.369 -11.058 4.255 1.00 0.00 21 ARG A CA 18
ATOM 17074 C C . ARG A 1 21 ? 42.376 -10.238 5.228 1.00 0.00 21 ARG A C 18
ATOM 17075 O O . ARG A 1 21 ? 41.654 -10.862 6.017 1.00 0.00 21 ARG A O 18
ATOM 17096 N N . GLY A 1 22 ? 42.352 -8.842 5.143 1.00 0.00 22 GLY A N 18
ATOM 17097 C CA . GLY A 1 22 ? 41.440 -7.955 6.008 1.00 0.00 22 GLY A CA 18
ATOM 17098 C C . GLY A 1 22 ? 40.038 -7.766 5.326 1.00 0.00 22 GLY A C 18
ATOM 17099 O O . GLY A 1 22 ? 39.584 -6.625 5.181 1.00 0.00 22 GLY A O 18
ATOM 17103 N N . CYS A 1 23 ? 39.310 -8.906 4.980 1.00 0.00 23 CYS A N 18
ATOM 17104 C CA . CYS A 1 23 ? 37.861 -8.855 4.386 1.00 0.00 23 CYS A CA 18
ATOM 17105 C C . CYS A 1 23 ? 36.854 -9.158 5.580 1.00 0.00 23 CYS A C 18
ATOM 17106 O O . CYS A 1 23 ? 35.952 -8.362 5.838 1.00 0.00 23 CYS A O 18
ATOM 17113 N N . LYS A 1 24 ? 37.009 -10.365 6.271 1.00 0.00 24 LYS A N 18
ATOM 17114 C CA . LYS A 1 24 ? 36.033 -10.830 7.448 1.00 0.00 24 LYS A CA 18
ATOM 17115 C C . LYS A 1 24 ? 36.025 -9.801 8.669 1.00 0.00 24 LYS A C 18
ATOM 17116 O O . LYS A 1 24 ? 34.925 -9.432 9.106 1.00 0.00 24 LYS A O 18
ATOM 17135 N N . PRO A 1 25 ? 37.284 -9.337 9.165 1.00 0.00 25 PRO A N 18
ATOM 17136 C CA . PRO A 1 25 ? 37.303 -8.297 10.321 1.00 0.00 25 PRO A CA 18
ATOM 17137 C C . PRO A 1 25 ? 36.826 -6.828 9.863 1.00 0.00 25 PRO A C 18
ATOM 17138 O O . PRO A 1 25 ? 36.477 -6.022 10.719 1.00 0.00 25 PRO A O 18
ATOM 17149 N N . LYS A 1 26 ? 36.841 -6.487 8.480 1.00 0.00 26 LYS A N 18
ATOM 17150 C CA . LYS A 1 26 ? 36.433 -5.069 7.881 1.00 0.00 26 LYS A CA 18
ATOM 17151 C C . LYS A 1 26 ? 37.376 -3.910 8.396 1.00 0.00 26 LYS A C 18
ATOM 17152 O O . LYS A 1 26 ? 37.908 -3.988 9.498 1.00 0.00 26 LYS A O 18
ATOM 17171 N N . LEU A 1 27 ? 37.607 -2.807 7.534 1.00 0.00 27 LEU A N 18
ATOM 17172 C CA . LEU A 1 27 ? 38.561 -1.586 7.854 1.00 0.00 27 LEU A CA 18
ATOM 17173 C C . LEU A 1 27 ? 40.067 -2.086 8.095 1.00 0.00 27 LEU A C 18
ATOM 17174 O O . LEU A 1 27 ? 40.343 -2.758 9.093 1.00 0.00 27 LEU A O 18
ATOM 17190 N N . PHE A 1 28 ? 41.019 -1.768 7.131 1.00 0.00 28 PHE A N 18
ATOM 17191 C CA . PHE A 1 28 ? 42.532 -2.256 7.218 1.00 0.00 28 PHE A CA 18
ATOM 17192 C C . PHE A 1 28 ? 43.369 -1.653 8.434 1.00 0.00 28 PHE A C 18
ATOM 17193 O O . PHE A 1 28 ? 44.511 -2.064 8.610 1.00 0.00 28 PHE A O 18
ATOM 17210 N N . ASP A 1 29 ? 42.821 -0.647 9.262 1.00 0.00 29 ASP A N 18
ATOM 17211 C CA . ASP A 1 29 ? 43.574 0.063 10.508 1.00 0.00 29 ASP A CA 18
ATOM 17212 C C . ASP A 1 29 ? 44.604 1.154 10.040 1.00 0.00 29 ASP A C 18
ATOM 17213 O O . ASP A 1 29 ? 44.658 2.223 10.651 1.00 0.00 29 ASP A O 18
ATOM 17222 N N . ALA A 1 30 ? 45.425 0.889 8.942 1.00 0.00 30 ALA A N 18
ATOM 17223 C CA . ALA A 1 30 ? 46.432 1.930 8.347 1.00 0.00 30 ALA A CA 18
ATOM 17224 C C . ALA A 1 30 ? 46.607 1.687 6.791 1.00 0.00 30 ALA A C 18
ATOM 17225 O O . ALA A 1 30 ? 46.699 0.525 6.370 1.00 0.00 30 ALA A O 18
ATOM 17232 N N . HIS A 1 31 ? 46.684 2.793 5.932 1.00 0.00 31 HIS A N 18
ATOM 17233 C CA . HIS A 1 31 ? 46.891 2.615 4.353 1.00 0.00 31 HIS A CA 18
ATOM 17234 C C . HIS A 1 31 ? 48.314 1.939 3.995 1.00 0.00 31 HIS A C 18
ATOM 17235 O O . HIS A 1 31 ? 48.462 1.410 2.893 1.00 0.00 31 HIS A O 18
ATOM 17249 N N . ARG A 1 32 ? 49.342 1.926 4.968 1.00 0.00 32 ARG A N 18
ATOM 17250 C CA . ARG A 1 32 ? 50.763 1.228 4.723 1.00 0.00 32 ARG A CA 18
ATOM 17251 C C . ARG A 1 32 ? 50.559 -0.331 4.385 1.00 0.00 32 ARG A C 18
ATOM 17252 O O . ARG A 1 32 ? 51.207 -0.838 3.470 1.00 0.00 32 ARG A O 18
ATOM 17273 N N . LYS A 1 33 ? 49.592 -1.049 5.110 1.00 0.00 33 LYS A N 18
ATOM 17274 C CA . LYS A 1 33 ? 49.254 -2.572 4.810 1.00 0.00 33 LYS A CA 18
ATOM 17275 C C . LYS A 1 33 ? 48.566 -2.715 3.364 1.00 0.00 33 LYS A C 18
ATOM 17276 O O . LYS A 1 33 ? 48.926 -3.618 2.613 1.00 0.00 33 LYS A O 18
ATOM 17295 N N . LEU A 1 34 ? 47.600 -1.777 2.987 1.00 0.00 34 LEU A N 18
ATOM 17296 C CA . LEU A 1 34 ? 46.881 -1.822 1.570 1.00 0.00 34 LEU A CA 18
ATOM 17297 C C . LEU A 1 34 ? 47.889 -1.436 0.404 1.00 0.00 34 LEU A C 18
ATOM 17298 O O . LEU A 1 34 ? 47.865 -2.075 -0.659 1.00 0.00 34 LEU A O 18
ATOM 17314 N N . CYS A 1 35 ? 48.812 -0.393 0.627 1.00 0.00 35 CYS A N 18
ATOM 17315 C CA . CYS A 1 35 ? 49.853 0.062 -0.484 1.00 0.00 35 CYS A CA 18
ATOM 17316 C C . CYS A 1 35 ? 50.914 -1.093 -0.758 1.00 0.00 35 CYS A C 18
ATOM 17317 O O . CYS A 1 35 ? 51.103 -1.460 -1.904 1.00 0.00 35 CYS A O 18
ATOM 17324 N N . ILE A 1 36 ? 51.551 -1.699 0.332 1.00 0.00 36 ILE A N 18
ATOM 17325 C CA . ILE A 1 36 ? 52.605 -2.884 0.144 1.00 0.00 36 ILE A CA 18
ATOM 17326 C C . ILE A 1 36 ? 51.928 -4.201 -0.452 1.00 0.00 36 ILE A C 18
ATOM 17327 O O . ILE A 1 36 ? 52.560 -4.878 -1.268 1.00 0.00 36 ILE A O 18
ATOM 17343 N N . LYS A 1 37 ? 50.617 -4.533 -0.063 1.00 0.00 37 LYS A N 18
ATOM 17344 C CA . LYS A 1 37 ? 49.876 -5.814 -0.654 1.00 0.00 37 LYS A CA 18
ATOM 17345 C C . LYS A 1 37 ? 49.570 -5.656 -2.207 1.00 0.00 37 LYS A C 18
ATOM 17346 O O . LYS A 1 37 ? 49.777 -6.612 -2.965 1.00 0.00 37 LYS A O 18
ATOM 17365 N N . LEU A 1 38 ? 49.120 -4.422 -2.667 1.00 0.00 38 LEU A N 18
ATOM 17366 C CA . LEU A 1 38 ? 48.847 -4.144 -4.193 1.00 0.00 38 LEU A CA 18
ATOM 17367 C C . LEU A 1 38 ? 50.217 -3.869 -4.967 1.00 0.00 38 LEU A C 18
ATOM 17368 O O . LEU A 1 38 ? 50.388 -4.346 -6.092 1.00 0.00 38 LEU A O 18
ATOM 17384 N N . CYS A 1 39 ? 51.166 -3.049 -4.349 1.00 0.00 39 CYS A N 18
ATOM 17385 C CA . CYS A 1 39 ? 52.547 -2.653 -5.034 1.00 0.00 39 CYS A CA 18
ATOM 17386 C C . CYS A 1 39 ? 53.509 -3.908 -5.173 1.00 0.00 39 CYS A C 18
ATOM 17387 O O . CYS A 1 39 ? 54.238 -3.990 -6.170 1.00 0.00 39 CYS A O 18
ATOM 17394 N N . LYS A 1 40 ? 53.511 -4.897 -4.158 1.00 0.00 40 LYS A N 18
ATOM 17395 C CA . LYS A 1 40 ? 54.458 -6.166 -4.257 1.00 0.00 40 LYS A CA 18
ATOM 17396 C C . LYS A 1 40 ? 54.133 -7.093 -5.533 1.00 0.00 40 LYS A C 18
ATOM 17397 O O . LYS A 1 40 ? 55.036 -7.761 -6.044 1.00 0.00 40 LYS A O 18
ATOM 17416 N N . GLN A 1 41 ? 52.825 -7.070 -6.059 1.00 0.00 41 GLN A N 18
ATOM 17417 C CA . GLN A 1 41 ? 52.407 -7.893 -7.347 1.00 0.00 41 GLN A CA 18
ATOM 17418 C C . GLN A 1 41 ? 53.176 -7.324 -8.640 1.00 0.00 41 GLN A C 18
ATOM 17419 O O . GLN A 1 41 ? 53.621 -8.116 -9.478 1.00 0.00 41 GLN A O 18
ATOM 17433 N N . GLU A 1 42 ? 53.344 -5.931 -8.758 1.00 0.00 42 GLU A N 18
ATOM 17434 C CA . GLU A 1 42 ? 54.116 -5.275 -9.971 1.00 0.00 42 GLU A CA 18
ATOM 17435 C C . GLU A 1 42 ? 55.675 -5.535 -9.857 1.00 0.00 42 GLU A C 18
ATOM 17436 O O . GLU A 1 42 ? 56.288 -5.942 -10.853 1.00 0.00 42 GLU A O 18
ATOM 17448 N N . GLY A 1 43 ? 56.303 -5.368 -8.608 1.00 0.00 43 GLY A N 18
ATOM 17449 C CA . GLY A 1 43 ? 57.827 -5.675 -8.408 1.00 0.00 43 GLY A CA 18
ATOM 17450 C C . GLY A 1 43 ? 58.446 -4.825 -7.245 1.00 0.00 43 GLY A C 18
ATOM 17451 O O . GLY A 1 43 ? 59.453 -4.141 -7.461 1.00 0.00 43 GLY A O 18
ATOM 17455 N N . PHE A 1 44 ? 57.832 -4.872 -6.002 1.00 0.00 44 PHE A N 18
ATOM 17456 C CA . PHE A 1 44 ? 58.356 -4.062 -4.752 1.00 0.00 44 PHE A CA 18
ATOM 17457 C C . PHE A 1 44 ? 58.256 -4.911 -3.416 1.00 0.00 44 PHE A C 18
ATOM 17458 O O . PHE A 1 44 ? 57.743 -6.045 -3.429 1.00 0.00 44 PHE A O 18
ATOM 17475 N N . LYS A 1 45 ? 58.849 -4.381 -2.261 1.00 0.00 45 LYS A N 18
ATOM 17476 C CA . LYS A 1 45 ? 58.903 -5.173 -0.906 1.00 0.00 45 LYS A CA 18
ATOM 17477 C C . LYS A 1 45 ? 58.330 -4.329 0.276 1.00 0.00 45 LYS A C 18
ATOM 17478 O O . LYS A 1 45 ? 57.618 -4.890 1.119 1.00 0.00 45 LYS A O 18
ATOM 17497 N N . SER A 1 46 ? 58.683 -2.972 0.377 1.00 0.00 46 SER A N 18
ATOM 17498 C CA . SER A 1 46 ? 58.203 -2.079 1.552 1.00 0.00 46 SER A CA 18
ATOM 17499 C C . SER A 1 46 ? 57.476 -0.791 1.001 1.00 0.00 46 SER A C 18
ATOM 17500 O O . SER A 1 46 ? 58.106 0.068 0.373 1.00 0.00 46 SER A O 18
ATOM 17508 N N . GLY A 1 47 ? 56.114 -0.679 1.246 1.00 0.00 47 GLY A N 18
ATOM 17509 C CA . GLY A 1 47 ? 55.241 0.498 0.777 1.00 0.00 47 GLY A CA 18
ATOM 17510 C C . GLY A 1 47 ? 54.653 1.256 2.019 1.00 0.00 47 GLY A C 18
ATOM 17511 O O . GLY A 1 47 ? 54.118 0.614 2.924 1.00 0.00 47 GLY A O 18
ATOM 17515 N N . HIS A 1 48 ? 54.740 2.649 2.040 1.00 0.00 48 HIS A N 18
ATOM 17516 C CA . HIS A 1 48 ? 54.170 3.541 3.223 1.00 0.00 48 HIS A CA 18
ATOM 17517 C C . HIS A 1 48 ? 53.798 5.015 2.723 1.00 0.00 48 HIS A C 18
ATOM 17518 O O . HIS A 1 48 ? 54.411 5.494 1.770 1.00 0.00 48 HIS A O 18
ATOM 17532 N N . CYS A 1 49 ? 52.800 5.742 3.402 1.00 0.00 49 CYS A N 18
ATOM 17533 C CA . CYS A 1 49 ? 52.397 7.200 2.939 1.00 0.00 49 CYS A CA 18
ATOM 17534 C C . CYS A 1 49 ? 53.428 8.293 3.442 1.00 0.00 49 CYS A C 18
ATOM 17535 O O . CYS A 1 49 ? 53.453 8.631 4.628 1.00 0.00 49 CYS A O 18
ATOM 17542 N N . SER A 1 50 ? 54.325 8.829 2.492 1.00 0.00 50 SER A N 18
ATOM 17543 C CA . SER A 1 50 ? 55.418 9.901 2.849 1.00 0.00 50 SER A CA 18
ATOM 17544 C C . SER A 1 50 ? 55.886 10.777 1.569 1.00 0.00 50 SER A C 18
ATOM 17545 O O . SER A 1 50 ? 56.983 11.375 1.599 1.00 0.00 50 SER A O 18
ATOM 17553 N N . ASN A 1 51 ? 55.033 10.896 0.454 1.00 0.00 51 ASN A N 18
ATOM 17554 C CA . ASN A 1 51 ? 55.431 11.779 -0.829 1.00 0.00 51 ASN A CA 18
ATOM 17555 C C . ASN A 1 51 ? 55.458 13.316 -0.472 1.00 0.00 51 ASN A C 18
ATOM 17556 O O . ASN A 1 51 ? 56.284 14.049 -0.999 1.00 0.00 51 ASN A O 18
ATOM 17567 N N . PHE A 1 52 ? 54.463 13.814 0.393 1.00 0.00 52 PHE A N 18
ATOM 17568 C CA . PHE A 1 52 ? 54.276 15.344 0.762 1.00 0.00 52 PHE A CA 18
ATOM 17569 C C . PHE A 1 52 ? 54.001 16.264 -0.537 1.00 0.00 52 PHE A C 18
ATOM 17570 O O . PHE A 1 52 ? 54.140 17.504 -0.462 1.00 0.00 52 PHE A O 18
ATOM 17587 N N . PHE A 1 53 ? 53.511 15.647 -1.708 1.00 0.00 53 PHE A N 18
ATOM 17588 C CA . PHE A 1 53 ? 53.130 16.438 -2.976 1.00 0.00 53 PHE A CA 18
ATOM 17589 C C . PHE A 1 53 ? 51.584 16.233 -3.250 1.00 0.00 53 PHE A C 18
ATOM 17590 O O . PHE A 1 53 ? 50.814 17.182 -3.091 1.00 0.00 53 PHE A O 18
ATOM 17607 N N . LYS A 1 54 ? 51.121 14.961 -3.670 1.00 0.00 54 LYS A N 18
ATOM 17608 C CA . LYS A 1 54 ? 49.586 14.645 -3.971 1.00 0.00 54 LYS A CA 18
ATOM 17609 C C . LYS A 1 54 ? 49.316 13.084 -4.282 1.00 0.00 54 LYS A C 18
ATOM 17610 O O . LYS A 1 54 ? 48.329 12.750 -4.980 1.00 0.00 54 LYS A O 18
ATOM 17629 N N . PHE A 1 55 ? 50.185 12.116 -3.754 1.00 0.00 55 PHE A N 18
ATOM 17630 C CA . PHE A 1 55 ? 49.999 10.566 -4.058 1.00 0.00 55 PHE A CA 18
ATOM 17631 C C . PHE A 1 55 ? 49.792 9.773 -2.722 1.00 0.00 55 PHE A C 18
ATOM 17632 O O . PHE A 1 55 ? 48.913 8.919 -2.640 1.00 0.00 55 PHE A O 18
ATOM 17649 N N . GLN A 1 56 ? 50.685 10.037 -1.661 1.00 0.00 56 GLN A N 18
ATOM 17650 C CA . GLN A 1 56 ? 50.685 9.295 -0.273 1.00 0.00 56 GLN A CA 18
ATOM 17651 C C . GLN A 1 56 ? 50.956 7.709 -0.420 1.00 0.00 56 GLN A C 18
ATOM 17652 O O . GLN A 1 56 ? 50.450 6.901 0.368 1.00 0.00 56 GLN A O 18
ATOM 17666 N N . CYS A 1 57 ? 51.890 7.304 -1.373 1.00 0.00 57 CYS A N 18
ATOM 17667 C CA . CYS A 1 57 ? 52.369 5.807 -1.527 1.00 0.00 57 CYS A CA 18
ATOM 17668 C C . CYS A 1 57 ? 53.901 5.798 -1.988 1.00 0.00 57 CYS A C 18
ATOM 17669 O O . CYS A 1 57 ? 54.204 6.172 -3.131 1.00 0.00 57 CYS A O 18
ATOM 17676 N N . TRP A 1 58 ? 54.858 5.407 -1.054 1.00 0.00 58 TRP A N 18
ATOM 17677 C CA . TRP A 1 58 ? 56.387 5.391 -1.346 1.00 0.00 58 TRP A CA 18
ATOM 17678 C C . TRP A 1 58 ? 56.858 3.885 -1.285 1.00 0.00 58 TRP A C 18
ATOM 17679 O O . TRP A 1 58 ? 56.993 3.315 -0.183 1.00 0.00 58 TRP A O 18
ATOM 17700 N N . CYS A 1 59 ? 57.064 3.221 -2.491 1.00 0.00 59 CYS A N 18
ATOM 17701 C CA . CYS A 1 59 ? 57.492 1.702 -2.542 1.00 0.00 59 CYS A CA 18
ATOM 17702 C C . CYS A 1 59 ? 59.059 1.602 -2.655 1.00 0.00 59 CYS A C 18
ATOM 17703 O O . CYS A 1 59 ? 59.685 2.429 -3.342 1.00 0.00 59 CYS A O 18
ATOM 17710 N N . THR A 1 60 ? 59.701 0.564 -1.975 1.00 0.00 60 THR A N 18
ATOM 17711 C CA . THR A 1 60 ? 61.242 0.361 -2.005 1.00 0.00 60 THR A CA 18
ATOM 17712 C C . THR A 1 60 ? 61.560 -1.124 -2.477 1.00 0.00 60 THR A C 18
ATOM 17713 O O . THR A 1 60 ? 60.903 -2.076 -2.009 1.00 0.00 60 THR A O 18
ATOM 17724 N N . ARG A 1 61 ? 62.612 -1.300 -3.377 1.00 0.00 61 ARG A N 18
ATOM 17725 C CA . ARG A 1 61 ? 63.055 -2.726 -3.886 1.00 0.00 61 ARG A CA 18
ATOM 17726 C C . ARG A 1 61 ? 63.962 -3.462 -2.815 1.00 0.00 61 ARG A C 18
ATOM 17727 O O . ARG A 1 61 ? 64.242 -2.885 -1.763 1.00 0.00 61 ARG A O 18
ATOM 17749 N N . ASP A 1 1 ? 58.073 14.146 -3.356 1.00 0.00 1 ASP A N 19
ATOM 17750 C CA . ASP A 1 1 ? 57.008 13.037 -3.396 1.00 0.00 1 ASP A CA 19
ATOM 17751 C C . ASP A 1 1 ? 56.361 12.909 -4.836 1.00 0.00 1 ASP A C 19
ATOM 17752 O O . ASP A 1 1 ? 56.075 13.930 -5.471 1.00 0.00 1 ASP A O 19
ATOM 17763 N N . VAL A 1 2 ? 56.156 11.632 -5.345 1.00 0.00 2 VAL A N 19
ATOM 17764 C CA . VAL A 1 2 ? 55.547 11.356 -6.771 1.00 0.00 2 VAL A CA 19
ATOM 17765 C C . VAL A 1 2 ? 54.517 10.138 -6.754 1.00 0.00 2 VAL A C 19
ATOM 17766 O O . VAL A 1 2 ? 54.342 9.467 -5.713 1.00 0.00 2 VAL A O 19
ATOM 17779 N N . LEU A 1 3 ? 53.826 9.862 -7.942 1.00 0.00 3 LEU A N 19
ATOM 17780 C CA . LEU A 1 3 ? 52.773 8.679 -8.064 1.00 0.00 3 LEU A CA 19
ATOM 17781 C C . LEU A 1 3 ? 53.499 7.260 -7.974 1.00 0.00 3 LEU A C 19
ATOM 17782 O O . LEU A 1 3 ? 54.711 7.164 -8.236 1.00 0.00 3 LEU A O 19
ATOM 17798 N N . SER A 1 4 ? 52.736 6.157 -7.568 1.00 0.00 4 SER A N 19
ATOM 17799 C CA . SER A 1 4 ? 53.373 4.715 -7.405 1.00 0.00 4 SER A CA 19
ATOM 17800 C C . SER A 1 4 ? 53.781 4.080 -8.793 1.00 0.00 4 SER A C 19
ATOM 17801 O O . SER A 1 4 ? 53.134 4.362 -9.813 1.00 0.00 4 SER A O 19
ATOM 17809 N N . GLY A 1 5 ? 54.831 3.167 -8.799 1.00 0.00 5 GLY A N 19
ATOM 17810 C CA . GLY A 1 5 ? 55.286 2.424 -10.073 1.00 0.00 5 GLY A CA 19
ATOM 17811 C C . GLY A 1 5 ? 54.395 1.147 -10.346 1.00 0.00 5 GLY A C 19
ATOM 17812 O O . GLY A 1 5 ? 54.291 0.724 -11.502 1.00 0.00 5 GLY A O 19
ATOM 17816 N N . LYS A 1 6 ? 53.749 0.523 -9.265 1.00 0.00 6 LYS A N 19
ATOM 17817 C CA . LYS A 1 6 ? 52.851 -0.744 -9.418 1.00 0.00 6 LYS A CA 19
ATOM 17818 C C . LYS A 1 6 ? 51.354 -0.346 -9.089 1.00 0.00 6 LYS A C 19
ATOM 17819 O O . LYS A 1 6 ? 51.113 0.424 -8.142 1.00 0.00 6 LYS A O 19
ATOM 17838 N N . TYR A 1 7 ? 50.347 -0.827 -9.931 1.00 0.00 7 TYR A N 19
ATOM 17839 C CA . TYR A 1 7 ? 48.834 -0.409 -9.755 1.00 0.00 7 TYR A CA 19
ATOM 17840 C C . TYR A 1 7 ? 48.140 -1.244 -8.595 1.00 0.00 7 TYR A C 19
ATOM 17841 O O . TYR A 1 7 ? 48.231 -2.474 -8.582 1.00 0.00 7 TYR A O 19
ATOM 17859 N N . LYS A 1 8 ? 47.376 -0.535 -7.660 1.00 0.00 8 LYS A N 19
ATOM 17860 C CA . LYS A 1 8 ? 46.560 -1.214 -6.509 1.00 0.00 8 LYS A CA 19
ATOM 17861 C C . LYS A 1 8 ? 45.066 -0.633 -6.445 1.00 0.00 8 LYS A C 19
ATOM 17862 O O . LYS A 1 8 ? 44.643 0.114 -7.349 1.00 0.00 8 LYS A O 19
ATOM 17881 N N . GLY A 1 9 ? 44.247 -1.058 -5.393 1.00 0.00 9 GLY A N 19
ATOM 17882 C CA . GLY A 1 9 ? 42.760 -0.642 -5.266 1.00 0.00 9 GLY A CA 19
ATOM 17883 C C . GLY A 1 9 ? 42.568 0.714 -4.461 1.00 0.00 9 GLY A C 19
ATOM 17884 O O . GLY A 1 9 ? 43.567 1.385 -4.140 1.00 0.00 9 GLY A O 19
ATOM 17888 N N . PRO A 1 10 ? 41.217 1.069 -4.124 1.00 0.00 10 PRO A N 19
ATOM 17889 C CA . PRO A 1 10 ? 40.933 2.354 -3.300 1.00 0.00 10 PRO A CA 19
ATOM 17890 C C . PRO A 1 10 ? 41.332 2.169 -1.757 1.00 0.00 10 PRO A C 19
ATOM 17891 O O . PRO A 1 10 ? 41.686 1.050 -1.335 1.00 0.00 10 PRO A O 19
ATOM 17902 N N . CYS A 1 11 ? 41.275 3.295 -0.915 1.00 0.00 11 CYS A N 19
ATOM 17903 C CA . CYS A 1 11 ? 41.667 3.200 0.614 1.00 0.00 11 CYS A CA 19
ATOM 17904 C C . CYS A 1 11 ? 40.497 2.469 1.422 1.00 0.00 11 CYS A C 19
ATOM 17905 O O . CYS A 1 11 ? 39.425 3.055 1.647 1.00 0.00 11 CYS A O 19
ATOM 17912 N N . TYR A 1 12 ? 40.731 1.158 1.833 1.00 0.00 12 TYR A N 19
ATOM 17913 C CA . TYR A 1 12 ? 39.684 0.299 2.629 1.00 0.00 12 TYR A CA 19
ATOM 17914 C C . TYR A 1 12 ? 40.242 0.044 4.120 1.00 0.00 12 TYR A C 19
ATOM 17915 O O . TYR A 1 12 ? 41.229 0.685 4.539 1.00 0.00 12 TYR A O 19
ATOM 17933 N N . PHE A 1 13 ? 39.587 -0.874 4.926 1.00 0.00 13 PHE A N 19
ATOM 17934 C CA . PHE A 1 13 ? 40.016 -1.195 6.402 1.00 0.00 13 PHE A CA 19
ATOM 17935 C C . PHE A 1 13 ? 40.624 -2.680 6.536 1.00 0.00 13 PHE A C 19
ATOM 17936 O O . PHE A 1 13 ? 40.629 -3.254 7.649 1.00 0.00 13 PHE A O 19
ATOM 17953 N N . GLY A 1 14 ? 41.200 -3.284 5.403 1.00 0.00 14 GLY A N 19
ATOM 17954 C CA . GLY A 1 14 ? 41.848 -4.681 5.429 1.00 0.00 14 GLY A CA 19
ATOM 17955 C C . GLY A 1 14 ? 40.998 -5.698 4.591 1.00 0.00 14 GLY A C 19
ATOM 17956 O O . GLY A 1 14 ? 39.776 -5.733 4.732 1.00 0.00 14 GLY A O 19
ATOM 17960 N N . ILE A 1 15 ? 41.682 -6.563 3.729 1.00 0.00 15 ILE A N 19
ATOM 17961 C CA . ILE A 1 15 ? 40.954 -7.650 2.836 1.00 0.00 15 ILE A CA 19
ATOM 17962 C C . ILE A 1 15 ? 41.937 -8.814 2.323 1.00 0.00 15 ILE A C 19
ATOM 17963 O O . ILE A 1 15 ? 41.442 -9.895 1.988 1.00 0.00 15 ILE A O 19
ATOM 17979 N N . ILE A 1 16 ? 43.312 -8.567 2.189 1.00 0.00 16 ILE A N 19
ATOM 17980 C CA . ILE A 1 16 ? 44.326 -9.652 1.589 1.00 0.00 16 ILE A CA 19
ATOM 17981 C C . ILE A 1 16 ? 44.410 -10.985 2.486 1.00 0.00 16 ILE A C 19
ATOM 17982 O O . ILE A 1 16 ? 44.333 -10.866 3.716 1.00 0.00 16 ILE A O 19
ATOM 17998 N N . PRO A 1 17 ? 44.625 -12.235 1.799 1.00 0.00 17 PRO A N 19
ATOM 17999 C CA . PRO A 1 17 ? 44.779 -13.524 2.603 1.00 0.00 17 PRO A CA 19
ATOM 18000 C C . PRO A 1 17 ? 46.340 -13.821 2.852 1.00 0.00 17 PRO A C 19
ATOM 18001 O O . PRO A 1 17 ? 46.993 -14.544 2.077 1.00 0.00 17 PRO A O 19
ATOM 18012 N N . CYS A 1 18 ? 46.944 -13.213 3.970 1.00 0.00 18 CYS A N 19
ATOM 18013 C CA . CYS A 1 18 ? 48.472 -13.363 4.382 1.00 0.00 18 CYS A CA 19
ATOM 18014 C C . CYS A 1 18 ? 49.461 -12.795 3.270 1.00 0.00 18 CYS A C 19
ATOM 18015 O O . CYS A 1 18 ? 49.427 -13.243 2.122 1.00 0.00 18 CYS A O 19
ATOM 18022 N N . PHE A 1 19 ? 50.372 -11.799 3.661 1.00 0.00 19 PHE A N 19
ATOM 18023 C CA . PHE A 1 19 ? 51.417 -11.165 2.667 1.00 0.00 19 PHE A CA 19
ATOM 18024 C C . PHE A 1 19 ? 52.658 -10.565 3.453 1.00 0.00 19 PHE A C 19
ATOM 18025 O O . PHE A 1 19 ? 53.801 -10.767 3.033 1.00 0.00 19 PHE A O 19
ATOM 18042 N N . VAL A 1 20 ? 52.404 -9.791 4.585 1.00 0.00 20 VAL A N 19
ATOM 18043 C CA . VAL A 1 20 ? 53.540 -9.101 5.431 1.00 0.00 20 VAL A CA 19
ATOM 18044 C C . VAL A 1 20 ? 53.212 -9.255 7.006 1.00 0.00 20 VAL A C 19
ATOM 18045 O O . VAL A 1 20 ? 52.796 -10.344 7.413 1.00 0.00 20 VAL A O 19
ATOM 18058 N N . ARG A 1 21 ? 53.421 -8.181 7.899 1.00 0.00 21 ARG A N 19
ATOM 18059 C CA . ARG A 1 21 ? 53.141 -8.287 9.477 1.00 0.00 21 ARG A CA 19
ATOM 18060 C C . ARG A 1 21 ? 51.618 -8.626 9.784 1.00 0.00 21 ARG A C 19
ATOM 18061 O O . ARG A 1 21 ? 51.347 -9.369 10.737 1.00 0.00 21 ARG A O 19
ATOM 18082 N N . GLY A 1 22 ? 50.632 -8.079 8.962 1.00 0.00 22 GLY A N 19
ATOM 18083 C CA . GLY A 1 22 ? 49.129 -8.341 9.156 1.00 0.00 22 GLY A CA 19
ATOM 18084 C C . GLY A 1 22 ? 48.707 -9.661 8.428 1.00 0.00 22 GLY A C 19
ATOM 18085 O O . GLY A 1 22 ? 47.784 -9.634 7.606 1.00 0.00 22 GLY A O 19
ATOM 18089 N N . CYS A 1 23 ? 49.356 -10.845 8.781 1.00 0.00 23 CYS A N 19
ATOM 18090 C CA . CYS A 1 23 ? 48.983 -12.243 8.185 1.00 0.00 23 CYS A CA 19
ATOM 18091 C C . CYS A 1 23 ? 48.200 -13.049 9.294 1.00 0.00 23 CYS A C 19
ATOM 18092 O O . CYS A 1 23 ? 47.071 -13.485 9.050 1.00 0.00 23 CYS A O 19
ATOM 18099 N N . LYS A 1 24 ? 48.832 -13.251 10.526 1.00 0.00 24 LYS A N 19
ATOM 18100 C CA . LYS A 1 24 ? 48.156 -14.059 11.718 1.00 0.00 24 LYS A CA 19
ATOM 18101 C C . LYS A 1 24 ? 46.827 -13.347 12.245 1.00 0.00 24 LYS A C 19
ATOM 18102 O O . LYS A 1 24 ? 45.808 -14.042 12.366 1.00 0.00 24 LYS A O 19
ATOM 18121 N N . PRO A 1 25 ? 46.878 -11.940 12.509 1.00 0.00 25 PRO A N 19
ATOM 18122 C CA . PRO A 1 25 ? 45.586 -11.208 12.973 1.00 0.00 25 PRO A CA 19
ATOM 18123 C C . PRO A 1 25 ? 44.497 -11.031 11.801 1.00 0.00 25 PRO A C 19
ATOM 18124 O O . PRO A 1 25 ? 43.337 -10.773 12.102 1.00 0.00 25 PRO A O 19
ATOM 18135 N N . LYS A 1 26 ? 44.904 -11.149 10.442 1.00 0.00 26 LYS A N 19
ATOM 18136 C CA . LYS A 1 26 ? 43.954 -10.962 9.173 1.00 0.00 26 LYS A CA 19
ATOM 18137 C C . LYS A 1 26 ? 43.391 -9.490 9.084 1.00 0.00 26 LYS A C 19
ATOM 18138 O O . LYS A 1 26 ? 43.156 -8.857 10.108 1.00 0.00 26 LYS A O 19
ATOM 18157 N N . LEU A 1 27 ? 43.215 -8.918 7.795 1.00 0.00 27 LEU A N 19
ATOM 18158 C CA . LEU A 1 27 ? 42.726 -7.443 7.517 1.00 0.00 27 LEU A CA 19
ATOM 18159 C C . LEU A 1 27 ? 43.755 -6.377 8.134 1.00 0.00 27 LEU A C 19
ATOM 18160 O O . LEU A 1 27 ? 43.901 -6.303 9.357 1.00 0.00 27 LEU A O 19
ATOM 18176 N N . PHE A 1 28 ? 44.487 -5.586 7.250 1.00 0.00 28 PHE A N 19
ATOM 18177 C CA . PHE A 1 28 ? 45.584 -4.535 7.744 1.00 0.00 28 PHE A CA 19
ATOM 18178 C C . PHE A 1 28 ? 45.013 -3.308 8.577 1.00 0.00 28 PHE A C 19
ATOM 18179 O O . PHE A 1 28 ? 45.815 -2.531 9.092 1.00 0.00 28 PHE A O 19
ATOM 18196 N N . ASP A 1 29 ? 43.619 -3.090 8.683 1.00 0.00 29 ASP A N 19
ATOM 18197 C CA . ASP A 1 29 ? 42.920 -1.865 9.461 1.00 0.00 29 ASP A CA 19
ATOM 18198 C C . ASP A 1 29 ? 42.989 -0.503 8.641 1.00 0.00 29 ASP A C 19
ATOM 18199 O O . ASP A 1 29 ? 42.018 0.257 8.671 1.00 0.00 29 ASP A O 19
ATOM 18208 N N . ALA A 1 30 ? 44.136 -0.203 7.905 1.00 0.00 30 ALA A N 19
ATOM 18209 C CA . ALA A 1 30 ? 44.272 1.067 7.009 1.00 0.00 30 ALA A CA 19
ATOM 18210 C C . ALA A 1 30 ? 45.161 0.740 5.737 1.00 0.00 30 ALA A C 19
ATOM 18211 O O . ALA A 1 30 ? 46.187 0.062 5.873 1.00 0.00 30 ALA A O 19
ATOM 18218 N N . HIS A 1 31 ? 44.768 1.247 4.492 1.00 0.00 31 HIS A N 19
ATOM 18219 C CA . HIS A 1 31 ? 45.606 0.962 3.153 1.00 0.00 31 HIS A CA 19
ATOM 18220 C C . HIS A 1 31 ? 47.082 1.608 3.187 1.00 0.00 31 HIS A C 19
ATOM 18221 O O . HIS A 1 31 ? 47.920 1.220 2.370 1.00 0.00 31 HIS A O 19
ATOM 18235 N N . ARG A 1 32 ? 47.405 2.575 4.173 1.00 0.00 32 ARG A N 19
ATOM 18236 C CA . ARG A 1 32 ? 48.864 3.231 4.306 1.00 0.00 32 ARG A CA 19
ATOM 18237 C C . ARG A 1 32 ? 49.966 2.085 4.524 1.00 0.00 32 ARG A C 19
ATOM 18238 O O . ARG A 1 32 ? 51.027 2.149 3.904 1.00 0.00 32 ARG A O 19
ATOM 18259 N N . LYS A 1 33 ? 49.658 1.008 5.374 1.00 0.00 33 LYS A N 19
ATOM 18260 C CA . LYS A 1 33 ? 50.664 -0.219 5.597 1.00 0.00 33 LYS A CA 19
ATOM 18261 C C . LYS A 1 33 ? 50.852 -1.037 4.249 1.00 0.00 33 LYS A C 19
ATOM 18262 O O . LYS A 1 33 ? 51.976 -1.390 3.900 1.00 0.00 33 LYS A O 19
ATOM 18281 N N . LEU A 1 34 ? 49.714 -1.291 3.477 1.00 0.00 34 LEU A N 19
ATOM 18282 C CA . LEU A 1 34 ? 49.766 -2.085 2.107 1.00 0.00 34 LEU A CA 19
ATOM 18283 C C . LEU A 1 34 ? 50.479 -1.232 0.974 1.00 0.00 34 LEU A C 19
ATOM 18284 O O . LEU A 1 34 ? 51.258 -1.789 0.196 1.00 0.00 34 LEU A O 19
ATOM 18300 N N . CYS A 1 35 ? 50.221 0.152 0.907 1.00 0.00 35 CYS A N 19
ATOM 18301 C CA . CYS A 1 35 ? 50.893 1.086 -0.193 1.00 0.00 35 CYS A CA 19
ATOM 18302 C C . CYS A 1 35 ? 52.466 1.171 0.041 1.00 0.00 35 CYS A C 19
ATOM 18303 O O . CYS A 1 35 ? 53.213 0.965 -0.896 1.00 0.00 35 CYS A O 19
ATOM 18310 N N . ILE A 1 36 ? 52.941 1.432 1.328 1.00 0.00 36 ILE A N 19
ATOM 18311 C CA . ILE A 1 36 ? 54.496 1.516 1.650 1.00 0.00 36 ILE A CA 19
ATOM 18312 C C . ILE A 1 36 ? 55.224 0.102 1.511 1.00 0.00 36 ILE A C 19
ATOM 18313 O O . ILE A 1 36 ? 56.372 0.078 1.076 1.00 0.00 36 ILE A O 19
ATOM 18329 N N . LYS A 1 37 ? 54.539 -1.065 1.874 1.00 0.00 37 LYS A N 19
ATOM 18330 C CA . LYS A 1 37 ? 55.218 -2.506 1.748 1.00 0.00 37 LYS A CA 19
ATOM 18331 C C . LYS A 1 37 ? 55.302 -2.985 0.228 1.00 0.00 37 LYS A C 19
ATOM 18332 O O . LYS A 1 37 ? 56.293 -3.625 -0.147 1.00 0.00 37 LYS A O 19
ATOM 18351 N N . LEU A 1 38 ? 54.257 -2.674 -0.629 1.00 0.00 38 LEU A N 19
ATOM 18352 C CA . LEU A 1 38 ? 54.269 -3.081 -2.150 1.00 0.00 38 LEU A CA 19
ATOM 18353 C C . LEU A 1 38 ? 55.104 -2.030 -2.999 1.00 0.00 38 LEU A C 19
ATOM 18354 O O . LEU A 1 38 ? 55.860 -2.433 -3.887 1.00 0.00 38 LEU A O 19
ATOM 18370 N N . CYS A 1 39 ? 54.971 -0.662 -2.701 1.00 0.00 39 CYS A N 19
ATOM 18371 C CA . CYS A 1 39 ? 55.762 0.468 -3.495 1.00 0.00 39 CYS A CA 19
ATOM 18372 C C . CYS A 1 39 ? 57.316 0.425 -3.160 1.00 0.00 39 CYS A C 19
ATOM 18373 O O . CYS A 1 39 ? 58.127 0.655 -4.064 1.00 0.00 39 CYS A O 19
ATOM 18380 N N . LYS A 1 40 ? 57.732 0.112 -1.843 1.00 0.00 40 LYS A N 19
ATOM 18381 C CA . LYS A 1 40 ? 59.278 0.039 -1.455 1.00 0.00 40 LYS A CA 19
ATOM 18382 C C . LYS A 1 40 ? 60.098 -1.036 -2.336 1.00 0.00 40 LYS A C 19
ATOM 18383 O O . LYS A 1 40 ? 61.303 -0.863 -2.541 1.00 0.00 40 LYS A O 19
ATOM 18402 N N . GLN A 1 41 ? 59.385 -2.110 -2.909 1.00 0.00 41 GLN A N 19
ATOM 18403 C CA . GLN A 1 41 ? 60.062 -3.174 -3.864 1.00 0.00 41 GLN A CA 19
ATOM 18404 C C . GLN A 1 41 ? 60.509 -2.474 -5.243 1.00 0.00 41 GLN A C 19
ATOM 18405 O O . GLN A 1 41 ? 61.586 -2.788 -5.759 1.00 0.00 41 GLN A O 19
ATOM 18419 N N . GLU A 1 42 ? 59.659 -1.499 -5.810 1.00 0.00 42 GLU A N 19
ATOM 18420 C CA . GLU A 1 42 ? 60.025 -0.736 -7.147 1.00 0.00 42 GLU A CA 19
ATOM 18421 C C . GLU A 1 42 ? 61.185 0.306 -6.889 1.00 0.00 42 GLU A C 19
ATOM 18422 O O . GLU A 1 42 ? 62.176 0.302 -7.631 1.00 0.00 42 GLU A O 19
ATOM 18434 N N . GLY A 1 43 ? 61.066 1.175 -5.796 1.00 0.00 43 GLY A N 19
ATOM 18435 C CA . GLY A 1 43 ? 62.196 2.202 -5.439 1.00 0.00 43 GLY A CA 19
ATOM 18436 C C . GLY A 1 43 ? 61.665 3.388 -4.558 1.00 0.00 43 GLY A C 19
ATOM 18437 O O . GLY A 1 43 ? 61.847 4.551 -4.932 1.00 0.00 43 GLY A O 19
ATOM 18441 N N . PHE A 1 44 ? 61.004 3.085 -3.377 1.00 0.00 44 PHE A N 19
ATOM 18442 C CA . PHE A 1 44 ? 60.426 4.186 -2.405 1.00 0.00 44 PHE A CA 19
ATOM 18443 C C . PHE A 1 44 ? 60.595 3.774 -0.882 1.00 0.00 44 PHE A C 19
ATOM 18444 O O . PHE A 1 44 ? 61.162 2.706 -0.582 1.00 0.00 44 PHE A O 19
ATOM 18461 N N . LYS A 1 45 ? 60.202 4.699 0.098 1.00 0.00 45 LYS A N 19
ATOM 18462 C CA . LYS A 1 45 ? 60.450 4.439 1.631 1.00 0.00 45 LYS A CA 19
ATOM 18463 C C . LYS A 1 45 ? 59.202 4.802 2.502 1.00 0.00 45 LYS A C 19
ATOM 18464 O O . LYS A 1 45 ? 58.922 4.083 3.464 1.00 0.00 45 LYS A O 19
ATOM 18483 N N . SER A 1 46 ? 58.469 5.955 2.200 1.00 0.00 46 SER A N 19
ATOM 18484 C CA . SER A 1 46 ? 57.244 6.405 3.040 1.00 0.00 46 SER A CA 19
ATOM 18485 C C . SER A 1 46 ? 56.019 6.675 2.091 1.00 0.00 46 SER A C 19
ATOM 18486 O O . SER A 1 46 ? 56.085 7.559 1.226 1.00 0.00 46 SER A O 19
ATOM 18494 N N . GLY A 1 47 ? 54.897 5.860 2.232 1.00 0.00 47 GLY A N 19
ATOM 18495 C CA . GLY A 1 47 ? 53.644 5.988 1.338 1.00 0.00 47 GLY A CA 19
ATOM 18496 C C . GLY A 1 47 ? 52.315 6.038 2.186 1.00 0.00 47 GLY A C 19
ATOM 18497 O O . GLY A 1 47 ? 52.236 5.440 3.264 1.00 0.00 47 GLY A O 19
ATOM 18501 N N . HIS A 1 48 ? 51.241 6.762 1.648 1.00 0.00 48 HIS A N 19
ATOM 18502 C CA . HIS A 1 48 ? 49.830 6.898 2.358 1.00 0.00 48 HIS A CA 19
ATOM 18503 C C . HIS A 1 48 ? 48.664 7.236 1.308 1.00 0.00 48 HIS A C 19
ATOM 18504 O O . HIS A 1 48 ? 48.963 7.704 0.198 1.00 0.00 48 HIS A O 19
ATOM 18518 N N . CYS A 1 49 ? 47.323 7.016 1.683 1.00 0.00 49 CYS A N 19
ATOM 18519 C CA . CYS A 1 49 ? 46.137 7.339 0.699 1.00 0.00 49 CYS A CA 19
ATOM 18520 C C . CYS A 1 49 ? 45.688 8.863 0.767 1.00 0.00 49 CYS A C 19
ATOM 18521 O O . CYS A 1 49 ? 45.065 9.294 1.743 1.00 0.00 49 CYS A O 19
ATOM 18528 N N . SER A 1 50 ? 46.041 9.687 -0.307 1.00 0.00 50 SER A N 19
ATOM 18529 C CA . SER A 1 50 ? 45.664 11.212 -0.393 1.00 0.00 50 SER A CA 19
ATOM 18530 C C . SER A 1 50 ? 45.563 11.748 -1.923 1.00 0.00 50 SER A C 19
ATOM 18531 O O . SER A 1 50 ? 45.636 12.972 -2.157 1.00 0.00 50 SER A O 19
ATOM 18539 N N . ASN A 1 51 ? 45.387 10.818 -2.970 1.00 0.00 51 ASN A N 19
ATOM 18540 C CA . ASN A 1 51 ? 45.308 11.258 -4.509 1.00 0.00 51 ASN A CA 19
ATOM 18541 C C . ASN A 1 51 ? 44.022 12.106 -4.807 1.00 0.00 51 ASN A C 19
ATOM 18542 O O . ASN A 1 51 ? 44.085 13.063 -5.570 1.00 0.00 51 ASN A O 19
ATOM 18553 N N . PHE A 1 52 ? 42.804 11.688 -4.236 1.00 0.00 52 PHE A N 19
ATOM 18554 C CA . PHE A 1 52 ? 41.402 12.366 -4.521 1.00 0.00 52 PHE A CA 19
ATOM 18555 C C . PHE A 1 52 ? 41.036 12.412 -6.105 1.00 0.00 52 PHE A C 19
ATOM 18556 O O . PHE A 1 52 ? 40.145 13.179 -6.510 1.00 0.00 52 PHE A O 19
ATOM 18573 N N . PHE A 1 53 ? 41.683 11.504 -6.980 1.00 0.00 53 PHE A N 19
ATOM 18574 C CA . PHE A 1 53 ? 41.347 11.408 -8.491 1.00 0.00 53 PHE A CA 19
ATOM 18575 C C . PHE A 1 53 ? 40.596 10.035 -8.769 1.00 0.00 53 PHE A C 19
ATOM 18576 O O . PHE A 1 53 ? 39.382 10.050 -8.980 1.00 0.00 53 PHE A O 19
ATOM 18593 N N . LYS A 1 54 ? 41.335 8.823 -8.771 1.00 0.00 54 LYS A N 19
ATOM 18594 C CA . LYS A 1 54 ? 40.674 7.403 -9.043 1.00 0.00 54 LYS A CA 19
ATOM 18595 C C . LYS A 1 54 ? 41.674 6.170 -8.717 1.00 0.00 54 LYS A C 19
ATOM 18596 O O . LYS A 1 54 ? 41.525 5.071 -9.292 1.00 0.00 54 LYS A O 19
ATOM 18615 N N . PHE A 1 55 ? 42.659 6.344 -7.732 1.00 0.00 55 PHE A N 19
ATOM 18616 C CA . PHE A 1 55 ? 43.661 5.186 -7.297 1.00 0.00 55 PHE A CA 19
ATOM 18617 C C . PHE A 1 55 ? 43.800 5.137 -5.719 1.00 0.00 55 PHE A C 19
ATOM 18618 O O . PHE A 1 55 ? 43.739 4.058 -5.131 1.00 0.00 55 PHE A O 19
ATOM 18635 N N . GLN A 1 56 ? 43.996 6.350 -5.028 1.00 0.00 56 GLN A N 19
ATOM 18636 C CA . GLN A 1 56 ? 44.158 6.491 -3.468 1.00 0.00 56 GLN A CA 19
ATOM 18637 C C . GLN A 1 56 ? 45.447 5.706 -2.899 1.00 0.00 56 GLN A C 19
ATOM 18638 O O . GLN A 1 56 ? 45.399 5.092 -1.814 1.00 0.00 56 GLN A O 19
ATOM 18652 N N . CYS A 1 57 ? 46.638 5.843 -3.606 1.00 0.00 57 CYS A N 19
ATOM 18653 C CA . CYS A 1 57 ? 47.999 5.265 -3.093 1.00 0.00 57 CYS A CA 19
ATOM 18654 C C . CYS A 1 57 ? 49.178 6.260 -3.509 1.00 0.00 57 CYS A C 19
ATOM 18655 O O . CYS A 1 57 ? 49.505 6.378 -4.703 1.00 0.00 57 CYS A O 19
ATOM 18662 N N . TRP A 1 58 ? 49.774 7.015 -2.501 1.00 0.00 58 TRP A N 19
ATOM 18663 C CA . TRP A 1 58 ? 50.921 8.069 -2.774 1.00 0.00 58 TRP A CA 19
ATOM 18664 C C . TRP A 1 58 ? 52.283 7.475 -2.274 1.00 0.00 58 TRP A C 19
ATOM 18665 O O . TRP A 1 58 ? 52.294 6.722 -1.294 1.00 0.00 58 TRP A O 19
ATOM 18686 N N . CYS A 1 59 ? 53.440 7.800 -2.964 1.00 0.00 59 CYS A N 19
ATOM 18687 C CA . CYS A 1 59 ? 54.847 7.235 -2.546 1.00 0.00 59 CYS A CA 19
ATOM 18688 C C . CYS A 1 59 ? 55.886 8.418 -2.418 1.00 0.00 59 CYS A C 19
ATOM 18689 O O . CYS A 1 59 ? 55.807 9.398 -3.179 1.00 0.00 59 CYS A O 19
ATOM 18696 N N . THR A 1 60 ? 56.883 8.318 -1.432 1.00 0.00 60 THR A N 19
ATOM 18697 C CA . THR A 1 60 ? 57.952 9.429 -1.205 1.00 0.00 60 THR A CA 19
ATOM 18698 C C . THR A 1 60 ? 59.391 8.767 -1.083 1.00 0.00 60 THR A C 19
ATOM 18699 O O . THR A 1 60 ? 59.542 7.752 -0.385 1.00 0.00 60 THR A O 19
ATOM 18710 N N . ARG A 1 61 ? 60.449 9.405 -1.721 1.00 0.00 61 ARG A N 19
ATOM 18711 C CA . ARG A 1 61 ? 61.928 8.896 -1.615 1.00 0.00 61 ARG A CA 19
ATOM 18712 C C . ARG A 1 61 ? 62.615 9.609 -0.407 1.00 0.00 61 ARG A C 19
ATOM 18713 O O . ARG A 1 61 ? 62.528 10.832 -0.323 1.00 0.00 61 ARG A O 19
ATOM 18735 N N . ASP A 1 1 ? 63.254 -2.924 -6.282 1.00 0.00 1 ASP A N 20
ATOM 18736 C CA . ASP A 1 1 ? 62.201 -1.942 -5.743 1.00 0.00 1 ASP A CA 20
ATOM 18737 C C . ASP A 1 1 ? 61.539 -1.110 -6.907 1.00 0.00 1 ASP A C 20
ATOM 18738 O O . ASP A 1 1 ? 62.262 -0.558 -7.745 1.00 0.00 1 ASP A O 20
ATOM 18749 N N . VAL A 1 2 ? 60.153 -1.006 -6.933 1.00 0.00 2 VAL A N 20
ATOM 18750 C CA . VAL A 1 2 ? 59.386 -0.175 -8.034 1.00 0.00 2 VAL A CA 20
ATOM 18751 C C . VAL A 1 2 ? 58.142 0.605 -7.431 1.00 0.00 2 VAL A C 20
ATOM 18752 O O . VAL A 1 2 ? 57.769 0.392 -6.249 1.00 0.00 2 VAL A O 20
ATOM 18765 N N . LEU A 1 3 ? 57.476 1.504 -8.276 1.00 0.00 3 LEU A N 20
ATOM 18766 C CA . LEU A 1 3 ? 56.216 2.310 -7.803 1.00 0.00 3 LEU A CA 20
ATOM 18767 C C . LEU A 1 3 ? 54.938 1.366 -7.731 1.00 0.00 3 LEU A C 20
ATOM 18768 O O . LEU A 1 3 ? 54.371 0.992 -8.758 1.00 0.00 3 LEU A O 20
ATOM 18784 N N . SER A 1 4 ? 54.512 0.940 -6.453 1.00 0.00 4 SER A N 20
ATOM 18785 C CA . SER A 1 4 ? 53.280 -0.015 -6.173 1.00 0.00 4 SER A CA 20
ATOM 18786 C C . SER A 1 4 ? 53.376 -1.424 -6.912 1.00 0.00 4 SER A C 20
ATOM 18787 O O . SER A 1 4 ? 54.224 -1.620 -7.792 1.00 0.00 4 SER A O 20
ATOM 18795 N N . GLY A 1 5 ? 52.440 -2.390 -6.550 1.00 0.00 5 GLY A N 20
ATOM 18796 C CA . GLY A 1 5 ? 52.321 -3.769 -7.167 1.00 0.00 5 GLY A CA 20
ATOM 18797 C C . GLY A 1 5 ? 50.888 -3.865 -7.763 1.00 0.00 5 GLY A C 20
ATOM 18798 O O . GLY A 1 5 ? 49.931 -4.101 -7.026 1.00 0.00 5 GLY A O 20
ATOM 18802 N N . LYS A 1 6 ? 50.741 -3.593 -9.105 1.00 0.00 6 LYS A N 20
ATOM 18803 C CA . LYS A 1 6 ? 49.387 -3.544 -9.905 1.00 0.00 6 LYS A CA 20
ATOM 18804 C C . LYS A 1 6 ? 48.689 -2.139 -9.743 1.00 0.00 6 LYS A C 20
ATOM 18805 O O . LYS A 1 6 ? 48.907 -1.271 -10.604 1.00 0.00 6 LYS A O 20
ATOM 18824 N N . TYR A 1 7 ? 47.871 -1.870 -8.621 1.00 0.00 7 TYR A N 20
ATOM 18825 C CA . TYR A 1 7 ? 47.195 -0.459 -8.405 1.00 0.00 7 TYR A CA 20
ATOM 18826 C C . TYR A 1 7 ? 46.841 -0.181 -6.875 1.00 0.00 7 TYR A C 20
ATOM 18827 O O . TYR A 1 7 ? 46.808 -1.105 -6.058 1.00 0.00 7 TYR A O 20
ATOM 18845 N N . LYS A 1 8 ? 46.628 1.144 -6.511 1.00 0.00 8 LYS A N 20
ATOM 18846 C CA . LYS A 1 8 ? 46.332 1.614 -5.024 1.00 0.00 8 LYS A CA 20
ATOM 18847 C C . LYS A 1 8 ? 45.655 3.071 -4.970 1.00 0.00 8 LYS A C 20
ATOM 18848 O O . LYS A 1 8 ? 45.307 3.634 -6.021 1.00 0.00 8 LYS A O 20
ATOM 18867 N N . GLY A 1 9 ? 45.433 3.657 -3.711 1.00 0.00 9 GLY A N 20
ATOM 18868 C CA . GLY A 1 9 ? 44.762 5.054 -3.525 1.00 0.00 9 GLY A CA 20
ATOM 18869 C C . GLY A 1 9 ? 45.799 6.157 -3.001 1.00 0.00 9 GLY A C 20
ATOM 18870 O O . GLY A 1 9 ? 47.012 5.894 -2.989 1.00 0.00 9 GLY A O 20
ATOM 18874 N N . PRO A 1 10 ? 45.247 7.405 -2.559 1.00 0.00 10 PRO A N 20
ATOM 18875 C CA . PRO A 1 10 ? 46.185 8.516 -2.001 1.00 0.00 10 PRO A CA 20
ATOM 18876 C C . PRO A 1 10 ? 46.643 8.209 -0.494 1.00 0.00 10 PRO A C 20
ATOM 18877 O O . PRO A 1 10 ? 46.036 7.354 0.179 1.00 0.00 10 PRO A O 20
ATOM 18888 N N . CYS A 1 11 ? 47.719 8.943 0.030 1.00 0.00 11 CYS A N 20
ATOM 18889 C CA . CYS A 1 11 ? 48.231 8.725 1.506 1.00 0.00 11 CYS A CA 20
ATOM 18890 C C . CYS A 1 11 ? 47.343 9.599 2.495 1.00 0.00 11 CYS A C 20
ATOM 18891 O O . CYS A 1 11 ? 47.470 10.833 2.537 1.00 0.00 11 CYS A O 20
ATOM 18898 N N . TYR A 1 12 ? 46.394 8.921 3.261 1.00 0.00 12 TYR A N 20
ATOM 18899 C CA . TYR A 1 12 ? 45.406 9.615 4.253 1.00 0.00 12 TYR A CA 20
ATOM 18900 C C . TYR A 1 12 ? 45.461 8.845 5.681 1.00 0.00 12 TYR A C 20
ATOM 18901 O O . TYR A 1 12 ? 46.336 7.982 5.893 1.00 0.00 12 TYR A O 20
ATOM 18919 N N . PHE A 1 13 ? 44.550 9.201 6.666 1.00 0.00 13 PHE A N 20
ATOM 18920 C CA . PHE A 1 13 ? 44.524 8.550 8.108 1.00 0.00 13 PHE A CA 20
ATOM 18921 C C . PHE A 1 13 ? 43.379 7.409 8.235 1.00 0.00 13 PHE A C 20
ATOM 18922 O O . PHE A 1 13 ? 43.005 7.038 9.359 1.00 0.00 13 PHE A O 20
ATOM 18939 N N . GLY A 1 14 ? 42.871 6.807 7.068 1.00 0.00 14 GLY A N 20
ATOM 18940 C CA . GLY A 1 14 ? 41.811 5.680 7.086 1.00 0.00 14 GLY A CA 20
ATOM 18941 C C . GLY A 1 14 ? 40.436 6.215 6.568 1.00 0.00 14 GLY A C 20
ATOM 18942 O O . GLY A 1 14 ? 39.924 7.181 7.114 1.00 0.00 14 GLY A O 20
ATOM 18946 N N . ILE A 1 15 ? 39.836 5.547 5.490 1.00 0.00 15 ILE A N 20
ATOM 18947 C CA . ILE A 1 15 ? 38.441 5.962 4.870 1.00 0.00 15 ILE A CA 20
ATOM 18948 C C . ILE A 1 15 ? 37.629 4.728 4.214 1.00 0.00 15 ILE A C 20
ATOM 18949 O O . ILE A 1 15 ? 36.492 4.952 3.771 1.00 0.00 15 ILE A O 20
ATOM 18965 N N . ILE A 1 16 ? 38.208 3.454 4.115 1.00 0.00 16 ILE A N 20
ATOM 18966 C CA . ILE A 1 16 ? 37.449 2.236 3.427 1.00 0.00 16 ILE A CA 20
ATOM 18967 C C . ILE A 1 16 ? 36.276 1.668 4.354 1.00 0.00 16 ILE A C 20
ATOM 18968 O O . ILE A 1 16 ? 36.458 1.651 5.581 1.00 0.00 16 ILE A O 20
ATOM 18984 N N . PRO A 1 17 ? 35.119 1.112 3.700 1.00 0.00 17 PRO A N 20
ATOM 18985 C CA . PRO A 1 17 ? 34.024 0.433 4.552 1.00 0.00 17 PRO A CA 20
ATOM 18986 C C . PRO A 1 17 ? 34.444 -1.065 4.907 1.00 0.00 17 PRO A C 20
ATOM 18987 O O . PRO A 1 17 ? 34.332 -1.469 6.070 1.00 0.00 17 PRO A O 20
ATOM 18998 N N . CYS A 1 18 ? 34.959 -1.872 3.877 1.00 0.00 18 CYS A N 20
ATOM 18999 C CA . CYS A 1 18 ? 35.434 -3.351 4.114 1.00 0.00 18 CYS A CA 20
ATOM 19000 C C . CYS A 1 18 ? 36.540 -3.734 3.042 1.00 0.00 18 CYS A C 20
ATOM 19001 O O . CYS A 1 18 ? 36.349 -3.455 1.852 1.00 0.00 18 CYS A O 20
ATOM 19008 N N . PHE A 1 19 ? 37.696 -4.396 3.482 1.00 0.00 19 PHE A N 20
ATOM 19009 C CA . PHE A 1 19 ? 38.839 -4.833 2.470 1.00 0.00 19 PHE A CA 20
ATOM 19010 C C . PHE A 1 19 ? 39.748 -5.967 3.082 1.00 0.00 19 PHE A C 20
ATOM 19011 O O . PHE A 1 19 ? 40.054 -6.946 2.395 1.00 0.00 19 PHE A O 20
ATOM 19028 N N . VAL A 1 20 ? 40.212 -5.791 4.376 1.00 0.00 20 VAL A N 20
ATOM 19029 C CA . VAL A 1 20 ? 41.173 -6.813 5.103 1.00 0.00 20 VAL A CA 20
ATOM 19030 C C . VAL A 1 20 ? 40.709 -7.000 6.643 1.00 0.00 20 VAL A C 20
ATOM 19031 O O . VAL A 1 20 ? 39.517 -6.824 6.940 1.00 0.00 20 VAL A O 20
ATOM 19044 N N . ARG A 1 21 ? 41.652 -7.373 7.628 1.00 0.00 21 ARG A N 20
ATOM 19045 C CA . ARG A 1 21 ? 41.266 -7.575 9.174 1.00 0.00 21 ARG A CA 20
ATOM 19046 C C . ARG A 1 21 ? 40.531 -6.279 9.805 1.00 0.00 21 ARG A C 20
ATOM 19047 O O . ARG A 1 21 ? 39.810 -6.421 10.799 1.00 0.00 21 ARG A O 20
ATOM 19068 N N . GLY A 1 22 ? 40.737 -5.027 9.207 1.00 0.00 22 GLY A N 20
ATOM 19069 C CA . GLY A 1 22 ? 40.094 -3.722 9.726 1.00 0.00 22 GLY A CA 20
ATOM 19070 C C . GLY A 1 22 ? 38.627 -3.455 9.157 1.00 0.00 22 GLY A C 20
ATOM 19071 O O . GLY A 1 22 ? 38.131 -2.339 9.322 1.00 0.00 22 GLY A O 20
ATOM 19075 N N . CYS A 1 23 ? 37.896 -4.494 8.517 1.00 0.00 23 CYS A N 20
ATOM 19076 C CA . CYS A 1 23 ? 36.397 -4.296 7.976 1.00 0.00 23 CYS A CA 20
ATOM 19077 C C . CYS A 1 23 ? 35.417 -3.926 9.189 1.00 0.00 23 CYS A C 20
ATOM 19078 O O . CYS A 1 23 ? 34.631 -2.979 9.070 1.00 0.00 23 CYS A O 20
ATOM 19085 N N . LYS A 1 24 ? 35.473 -4.712 10.336 1.00 0.00 24 LYS A N 20
ATOM 19086 C CA . LYS A 1 24 ? 34.527 -4.455 11.586 1.00 0.00 24 LYS A CA 20
ATOM 19087 C C . LYS A 1 24 ? 34.845 -3.065 12.305 1.00 0.00 24 LYS A C 20
ATOM 19088 O O . LYS A 1 24 ? 33.897 -2.293 12.517 1.00 0.00 24 LYS A O 20
ATOM 19107 N N . PRO A 1 25 ? 36.206 -2.777 12.641 1.00 0.00 25 PRO A N 20
ATOM 19108 C CA . PRO A 1 25 ? 36.552 -1.415 13.310 1.00 0.00 25 PRO A CA 20
ATOM 19109 C C . PRO A 1 25 ? 36.463 -0.171 12.292 1.00 0.00 25 PRO A C 20
ATOM 19110 O O . PRO A 1 25 ? 36.311 0.962 12.742 1.00 0.00 25 PRO A O 20
ATOM 19121 N N . LYS A 1 26 ? 36.608 -0.401 10.900 1.00 0.00 26 LYS A N 20
ATOM 19122 C CA . LYS A 1 26 ? 36.598 0.734 9.775 1.00 0.00 26 LYS A CA 20
ATOM 19123 C C . LYS A 1 26 ? 37.782 1.775 9.967 1.00 0.00 26 LYS A C 20
ATOM 19124 O O . LYS A 1 26 ? 38.326 1.909 11.063 1.00 0.00 26 LYS A O 20
ATOM 19143 N N . LEU A 1 27 ? 38.218 2.500 8.829 1.00 0.00 27 LEU A N 20
ATOM 19144 C CA . LEU A 1 27 ? 39.420 3.525 8.811 1.00 0.00 27 LEU A CA 20
ATOM 19145 C C . LEU A 1 27 ? 40.791 2.793 9.215 1.00 0.00 27 LEU A C 20
ATOM 19146 O O . LEU A 1 27 ? 40.966 2.412 10.378 1.00 0.00 27 LEU A O 20
ATOM 19162 N N . PHE A 1 28 ? 41.735 2.578 8.214 1.00 0.00 28 PHE A N 20
ATOM 19163 C CA . PHE A 1 28 ? 43.110 1.813 8.476 1.00 0.00 28 PHE A CA 20
ATOM 19164 C C . PHE A 1 28 ? 44.132 2.587 9.417 1.00 0.00 28 PHE A C 20
ATOM 19165 O O . PHE A 1 28 ? 45.182 2.024 9.728 1.00 0.00 28 PHE A O 20
ATOM 19182 N N . ASP A 1 29 ? 43.857 3.908 9.855 1.00 0.00 29 ASP A N 20
ATOM 19183 C CA . ASP A 1 29 ? 44.816 4.805 10.776 1.00 0.00 29 ASP A CA 20
ATOM 19184 C C . ASP A 1 29 ? 46.043 5.386 9.961 1.00 0.00 29 ASP A C 20
ATOM 19185 O O . ASP A 1 29 ? 46.311 6.580 10.066 1.00 0.00 29 ASP A O 20
ATOM 19194 N N . ALA A 1 30 ? 46.776 4.539 9.135 1.00 0.00 30 ALA A N 20
ATOM 19195 C CA . ALA A 1 30 ? 47.963 5.036 8.246 1.00 0.00 30 ALA A CA 20
ATOM 19196 C C . ALA A 1 30 ? 47.979 4.249 6.878 1.00 0.00 30 ALA A C 20
ATOM 19197 O O . ALA A 1 30 ? 47.789 3.024 6.881 1.00 0.00 30 ALA A O 20
ATOM 19204 N N . HIS A 1 31 ? 48.190 4.963 5.695 1.00 0.00 31 HIS A N 20
ATOM 19205 C CA . HIS A 1 31 ? 48.193 4.248 4.264 1.00 0.00 31 HIS A CA 20
ATOM 19206 C C . HIS A 1 31 ? 49.382 3.181 4.100 1.00 0.00 31 HIS A C 20
ATOM 19207 O O . HIS A 1 31 ? 49.302 2.340 3.211 1.00 0.00 31 HIS A O 20
ATOM 19221 N N . ARG A 1 32 ? 50.481 3.219 4.984 1.00 0.00 32 ARG A N 20
ATOM 19222 C CA . ARG A 1 32 ? 51.691 2.173 4.902 1.00 0.00 32 ARG A CA 20
ATOM 19223 C C . ARG A 1 32 ? 51.139 0.674 5.058 1.00 0.00 32 ARG A C 20
ATOM 19224 O O . ARG A 1 32 ? 51.555 -0.186 4.308 1.00 0.00 32 ARG A O 20
ATOM 19245 N N . LYS A 1 33 ? 50.179 0.422 6.049 1.00 0.00 33 LYS A N 20
ATOM 19246 C CA . LYS A 1 33 ? 49.536 -1.014 6.298 1.00 0.00 33 LYS A CA 20
ATOM 19247 C C . LYS A 1 33 ? 48.583 -1.435 5.082 1.00 0.00 33 LYS A C 20
ATOM 19248 O O . LYS A 1 33 ? 48.634 -2.592 4.647 1.00 0.00 33 LYS A O 20
ATOM 19267 N N . LEU A 1 34 ? 47.739 -0.477 4.522 1.00 0.00 34 LEU A N 20
ATOM 19268 C CA . LEU A 1 34 ? 46.809 -0.812 3.277 1.00 0.00 34 LEU A CA 20
ATOM 19269 C C . LEU A 1 34 ? 47.684 -0.985 1.963 1.00 0.00 34 LEU A C 20
ATOM 19270 O O . LEU A 1 34 ? 47.427 -1.908 1.166 1.00 0.00 34 LEU A O 20
ATOM 19286 N N . CYS A 1 35 ? 48.784 -0.114 1.770 1.00 0.00 35 CYS A N 20
ATOM 19287 C CA . CYS A 1 35 ? 49.730 -0.220 0.508 1.00 0.00 35 CYS A CA 20
ATOM 19288 C C . CYS A 1 35 ? 50.497 -1.605 0.533 1.00 0.00 35 CYS A C 20
ATOM 19289 O O . CYS A 1 35 ? 50.364 -2.360 -0.414 1.00 0.00 35 CYS A O 20
ATOM 19296 N N . ILE A 1 36 ? 51.192 -1.981 1.710 1.00 0.00 36 ILE A N 20
ATOM 19297 C CA . ILE A 1 36 ? 51.933 -3.387 1.847 1.00 0.00 36 ILE A CA 20
ATOM 19298 C C . ILE A 1 36 ? 50.969 -4.614 1.631 1.00 0.00 36 ILE A C 20
ATOM 19299 O O . ILE A 1 36 ? 51.367 -5.557 0.963 1.00 0.00 36 ILE A O 20
ATOM 19315 N N . LYS A 1 37 ? 49.691 -4.577 2.182 1.00 0.00 37 LYS A N 20
ATOM 19316 C CA . LYS A 1 37 ? 48.679 -5.792 1.995 1.00 0.00 37 LYS A CA 20
ATOM 19317 C C . LYS A 1 37 ? 48.276 -6.002 0.476 1.00 0.00 37 LYS A C 20
ATOM 19318 O O . LYS A 1 37 ? 48.178 -7.154 0.033 1.00 0.00 37 LYS A O 20
ATOM 19337 N N . LEU A 1 38 ? 48.081 -4.875 -0.324 1.00 0.00 38 LEU A N 20
ATOM 19338 C CA . LEU A 1 38 ? 47.724 -4.994 -1.852 1.00 0.00 38 LEU A CA 20
ATOM 19339 C C . LEU A 1 38 ? 48.994 -5.416 -2.715 1.00 0.00 38 LEU A C 20
ATOM 19340 O O . LEU A 1 38 ? 48.873 -6.315 -3.555 1.00 0.00 38 LEU A O 20
ATOM 19356 N N . CYS A 1 39 ? 50.226 -4.769 -2.492 1.00 0.00 39 CYS A N 20
ATOM 19357 C CA . CYS A 1 39 ? 51.526 -5.143 -3.332 1.00 0.00 39 CYS A CA 20
ATOM 19358 C C . CYS A 1 39 ? 52.243 -6.453 -2.865 1.00 0.00 39 CYS A C 20
ATOM 19359 O O . CYS A 1 39 ? 52.814 -7.146 -3.715 1.00 0.00 39 CYS A O 20
ATOM 19366 N N . LYS A 1 40 ? 52.190 -6.840 -1.523 1.00 0.00 40 LYS A N 20
ATOM 19367 C CA . LYS A 1 40 ? 52.887 -8.194 -1.034 1.00 0.00 40 LYS A CA 20
ATOM 19368 C C . LYS A 1 40 ? 52.241 -9.524 -1.706 1.00 0.00 40 LYS A C 20
ATOM 19369 O O . LYS A 1 40 ? 52.863 -10.589 -1.659 1.00 0.00 40 LYS A O 20
ATOM 19388 N N . GLN A 1 41 ? 50.955 -9.435 -2.278 1.00 0.00 41 GLN A N 20
ATOM 19389 C CA . GLN A 1 41 ? 50.196 -10.683 -2.898 1.00 0.00 41 GLN A CA 20
ATOM 19390 C C . GLN A 1 41 ? 50.980 -11.285 -4.161 1.00 0.00 41 GLN A C 20
ATOM 19391 O O . GLN A 1 41 ? 51.028 -12.516 -4.300 1.00 0.00 41 GLN A O 20
ATOM 19405 N N . GLU A 1 42 ? 51.585 -10.407 -5.070 1.00 0.00 42 GLU A N 20
ATOM 19406 C CA . GLU A 1 42 ? 52.367 -10.940 -6.324 1.00 0.00 42 GLU A CA 20
ATOM 19407 C C . GLU A 1 42 ? 53.852 -11.310 -5.942 1.00 0.00 42 GLU A C 20
ATOM 19408 O O . GLU A 1 42 ? 54.233 -12.482 -6.109 1.00 0.00 42 GLU A O 20
ATOM 19420 N N . GLY A 1 43 ? 54.708 -10.306 -5.466 1.00 0.00 43 GLY A N 20
ATOM 19421 C CA . GLY A 1 43 ? 56.190 -10.625 -5.130 1.00 0.00 43 GLY A CA 20
ATOM 19422 C C . GLY A 1 43 ? 56.939 -9.450 -4.415 1.00 0.00 43 GLY A C 20
ATOM 19423 O O . GLY A 1 43 ? 58.038 -9.097 -4.839 1.00 0.00 43 GLY A O 20
ATOM 19427 N N . PHE A 1 44 ? 56.369 -8.889 -3.280 1.00 0.00 44 PHE A N 20
ATOM 19428 C CA . PHE A 1 44 ? 57.085 -7.770 -2.428 1.00 0.00 44 PHE A CA 20
ATOM 19429 C C . PHE A 1 44 ? 56.903 -8.036 -0.863 1.00 0.00 44 PHE A C 20
ATOM 19430 O O . PHE A 1 44 ? 56.119 -8.913 -0.461 1.00 0.00 44 PHE A O 20
ATOM 19447 N N . LYS A 1 45 ? 57.643 -7.237 0.031 1.00 0.00 45 LYS A N 20
ATOM 19448 C CA . LYS A 1 45 ? 57.522 -7.392 1.596 1.00 0.00 45 LYS A CA 20
ATOM 19449 C C . LYS A 1 45 ? 57.779 -6.059 2.445 1.00 0.00 45 LYS A C 20
ATOM 19450 O O . LYS A 1 45 ? 57.619 -6.112 3.673 1.00 0.00 45 LYS A O 20
ATOM 19469 N N . SER A 1 46 ? 58.116 -4.854 1.803 1.00 0.00 46 SER A N 20
ATOM 19470 C CA . SER A 1 46 ? 58.300 -3.517 2.588 1.00 0.00 46 SER A CA 20
ATOM 19471 C C . SER A 1 46 ? 57.650 -2.296 1.775 1.00 0.00 46 SER A C 20
ATOM 19472 O O . SER A 1 46 ? 58.263 -1.761 0.835 1.00 0.00 46 SER A O 20
ATOM 19480 N N . GLY A 1 47 ? 56.363 -1.888 2.148 1.00 0.00 47 GLY A N 20
ATOM 19481 C CA . GLY A 1 47 ? 55.577 -0.750 1.438 1.00 0.00 47 GLY A CA 20
ATOM 19482 C C . GLY A 1 47 ? 55.545 0.540 2.336 1.00 0.00 47 GLY A C 20
ATOM 19483 O O . GLY A 1 47 ? 55.332 0.436 3.547 1.00 0.00 47 GLY A O 20
ATOM 19487 N N . HIS A 1 48 ? 55.785 1.774 1.723 1.00 0.00 48 HIS A N 20
ATOM 19488 C CA . HIS A 1 48 ? 55.812 3.149 2.517 1.00 0.00 48 HIS A CA 20
ATOM 19489 C C . HIS A 1 48 ? 55.355 4.356 1.589 1.00 0.00 48 HIS A C 20
ATOM 19490 O O . HIS A 1 48 ? 55.527 4.285 0.364 1.00 0.00 48 HIS A O 20
ATOM 19504 N N . CYS A 1 49 ? 54.903 5.535 2.208 1.00 0.00 49 CYS A N 20
ATOM 19505 C CA . CYS A 1 49 ? 54.586 6.844 1.374 1.00 0.00 49 CYS A CA 20
ATOM 19506 C C . CYS A 1 49 ? 55.935 7.634 1.200 1.00 0.00 49 CYS A C 20
ATOM 19507 O O . CYS A 1 49 ? 56.676 7.801 2.184 1.00 0.00 49 CYS A O 20
ATOM 19514 N N . SER A 1 50 ? 56.291 8.083 -0.085 1.00 0.00 50 SER A N 20
ATOM 19515 C CA . SER A 1 50 ? 57.654 8.804 -0.365 1.00 0.00 50 SER A CA 20
ATOM 19516 C C . SER A 1 50 ? 57.576 9.791 -1.589 1.00 0.00 50 SER A C 20
ATOM 19517 O O . SER A 1 50 ? 58.169 10.877 -1.521 1.00 0.00 50 SER A O 20
ATOM 19525 N N . ASN A 1 51 ? 56.882 9.389 -2.740 1.00 0.00 51 ASN A N 20
ATOM 19526 C CA . ASN A 1 51 ? 56.810 10.271 -4.013 1.00 0.00 51 ASN A CA 20
ATOM 19527 C C . ASN A 1 51 ? 55.409 10.996 -4.077 1.00 0.00 51 ASN A C 20
ATOM 19528 O O . ASN A 1 51 ? 54.371 10.346 -4.249 1.00 0.00 51 ASN A O 20
ATOM 19539 N N . PHE A 1 52 ? 55.411 12.382 -3.990 1.00 0.00 52 PHE A N 20
ATOM 19540 C CA . PHE A 1 52 ? 54.123 13.258 -4.095 1.00 0.00 52 PHE A CA 20
ATOM 19541 C C . PHE A 1 52 ? 53.919 13.774 -5.610 1.00 0.00 52 PHE A C 20
ATOM 19542 O O . PHE A 1 52 ? 53.293 14.830 -5.828 1.00 0.00 52 PHE A O 20
ATOM 19559 N N . PHE A 1 53 ? 54.326 12.934 -6.687 1.00 0.00 53 PHE A N 20
ATOM 19560 C CA . PHE A 1 53 ? 54.001 13.315 -8.190 1.00 0.00 53 PHE A CA 20
ATOM 19561 C C . PHE A 1 53 ? 52.455 13.130 -8.440 1.00 0.00 53 PHE A C 20
ATOM 19562 O O . PHE A 1 53 ? 51.817 14.013 -9.014 1.00 0.00 53 PHE A O 20
ATOM 19579 N N . LYS A 1 54 ? 51.842 11.955 -7.940 1.00 0.00 54 LYS A N 20
ATOM 19580 C CA . LYS A 1 54 ? 50.291 11.665 -8.068 1.00 0.00 54 LYS A CA 20
ATOM 19581 C C . LYS A 1 54 ? 49.824 10.304 -7.340 1.00 0.00 54 LYS A C 20
ATOM 19582 O O . LYS A 1 54 ? 48.735 9.780 -7.669 1.00 0.00 54 LYS A O 20
ATOM 19601 N N . PHE A 1 55 ? 50.609 9.746 -6.287 1.00 0.00 55 PHE A N 20
ATOM 19602 C CA . PHE A 1 55 ? 50.131 8.426 -5.531 1.00 0.00 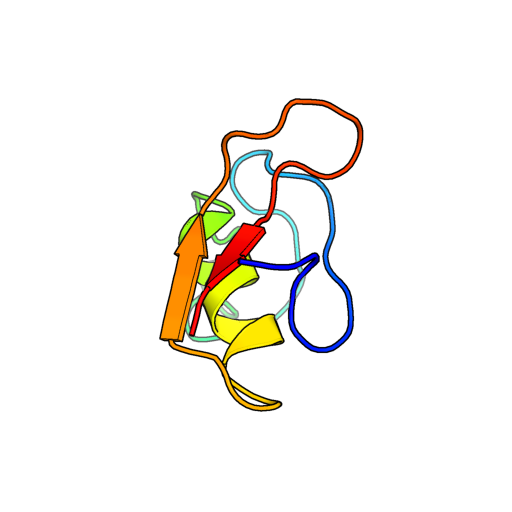55 PHE A CA 20
ATOM 19603 C C . PHE A 1 55 ? 50.770 8.194 -4.105 1.00 0.00 55 PHE A C 20
ATOM 19604 O O . PHE A 1 55 ? 50.091 7.635 -3.240 1.00 0.00 55 PHE A O 20
ATOM 19621 N N . GLN A 1 56 ? 52.100 8.571 -3.849 1.00 0.00 56 GLN A N 20
ATOM 19622 C CA . GLN A 1 56 ? 52.843 8.317 -2.451 1.00 0.00 56 GLN A CA 20
ATOM 19623 C C . GLN A 1 56 ? 52.823 6.742 -2.016 1.00 0.00 56 GLN A C 20
ATOM 19624 O O . GLN A 1 56 ? 52.167 6.356 -1.015 1.00 0.00 56 GLN A O 20
ATOM 19638 N N . CYS A 1 57 ? 53.541 5.837 -2.799 1.00 0.00 57 CYS A N 20
ATOM 19639 C CA . CYS A 1 57 ? 53.613 4.287 -2.455 1.00 0.00 57 CYS A CA 20
ATOM 19640 C C . CYS A 1 57 ? 54.892 3.612 -3.137 1.00 0.00 57 CYS A C 20
ATOM 19641 O O . CYS A 1 57 ? 54.913 3.430 -4.369 1.00 0.00 57 CYS A O 20
ATOM 19648 N N . TRP A 1 58 ? 55.937 3.201 -2.306 1.00 0.00 58 TRP A N 20
ATOM 19649 C CA . TRP A 1 58 ? 57.215 2.488 -2.834 1.00 0.00 58 TRP A CA 20
ATOM 19650 C C . TRP A 1 58 ? 57.263 1.062 -2.165 1.00 0.00 58 TRP A C 20
ATOM 19651 O O . TRP A 1 58 ? 57.446 0.972 -0.933 1.00 0.00 58 TRP A O 20
ATOM 19672 N N . CYS A 1 59 ? 57.096 -0.068 -2.981 1.00 0.00 59 CYS A N 20
ATOM 19673 C CA . CYS A 1 59 ? 57.158 -1.523 -2.395 1.00 0.00 59 CYS A CA 20
ATOM 19674 C C . CYS A 1 59 ? 58.572 -2.124 -2.765 1.00 0.00 59 CYS A C 20
ATOM 19675 O O . CYS A 1 59 ? 58.986 -2.056 -3.943 1.00 0.00 59 CYS A O 20
ATOM 19682 N N . THR A 1 60 ? 59.355 -2.631 -1.719 1.00 0.00 60 THR A N 20
ATOM 19683 C CA . THR A 1 60 ? 60.805 -3.151 -1.917 1.00 0.00 60 THR A CA 20
ATOM 19684 C C . THR A 1 60 ? 60.883 -4.675 -1.497 1.00 0.00 60 THR A C 20
ATOM 19685 O O . THR A 1 60 ? 60.305 -5.067 -0.464 1.00 0.00 60 THR A O 20
ATOM 19696 N N . ARG A 1 61 ? 61.662 -5.511 -2.289 1.00 0.00 61 ARG A N 20
ATOM 19697 C CA . ARG A 1 61 ? 61.898 -7.031 -1.945 1.00 0.00 61 ARG A CA 20
ATOM 19698 C C . ARG A 1 61 ? 63.172 -7.170 -0.980 1.00 0.00 61 ARG A C 20
ATOM 19699 O O . ARG A 1 61 ? 63.419 -6.246 -0.207 1.00 0.00 61 ARG A O 20
#